Protein AF-0000000085010336 (afdb_homodimer)

Foldseek 3Di:
DPPDPPPVDDPPPPPPPPPVPPPPPFDWFQFPQGIEGEDWDDFPPFPATKTKFAFAAQFDLDFFLFATHGDHHDYDYHYRHDHDFAADAAQDPDQWWFHSCCCVPPVDPPGHHDSSFFGKMKIAADDDDDPLFAFEEEEEEADPLHDDFQPFDQNCCRRPLVYMYMGTHFRGDNQQFACGQAQLDPVDQLLRRRNRLSSVVSVLVSCLRGVVRRRHHQQLYEYEYAHVGLQSQQLQQLLCLPPPRDSHQEYEREWDHQQFADNVFADESPPNPLVVLLLVLLVPDDPDSPVSLSPDDRVVRRVSSSVSSHGHDHYCNCNSGHALSNVCLLVVRGNQHFYEYEAEQQALLRTTYQPDALVNLCVVGVDPPLHDPVLVVVLQVVQVPDPPQDDRSSSSRNCCRLRGTVLRRVVSLQSCVVVVRWYAYEYEQDALCQLPPPVCVSQHRYGCVLVVLLRQQRVQDPVDPSVVRDDPLSNLQSSQSSQLVSVCSRPVPVHSPFATVPPPPPPQRYWYAADDVPDGHRYTDGDRNCVSNVSSVSNVSSRVVCSVCSNPD/DPPDPPPPDDPPPPPPPPPVPPPPPFDWFQFPQGIEGEHWDDFPPFPGTKTKFAFAAQFALDFFLFATHGDHHDYDYHYRHDHDFAADADQDPDQWWFHSCCCVPPVDPPGHHDSSFFGKMKIAADDDDDPLFAFEEEEEEADPLHDDFQPFDQNCCRRPLVYMYMGTHFRGDNQQFACGQAQLDPVDQLLRRRNRLSSVVSVLVSCLRGVVRRRHHQQLYEYEYAHVGLQSQQLQQQLCLPPPRRSHQEYEREWDHQQFADNVFADESPPNPSVVLLLVLLVPDDPDSSVSLSPDDRVVRSVSSSVSSHGHDHYCNCNSHHALSNVCLLVVRGNQHFYEYEAEQQALLRTTYQPDALVNLCVVGVDPPLHDPVLVVVLQVVQVPDPPQDDRSSSSRNCCRLRGTVLRRVVSLQSCVVVVRWYAYEYEQDALCQLPPPVCVSQHRYGCVLVVLLRQQRVQDCVDPSVVRDDPLSNLQSSQSSQLVSVCSRPVPVHSPFATVPPPPPPQRYWYAADDVPDGHRGTDGDRNCVSSVSSVSNVSSRVVCSVCSNPD

InterPro domains:
  IPR002018 Carboxylesterase, type B [PF00135] (27-463)
  IPR019826 Carboxylesterase type B, active site [PS00122] (214-229)
  IPR029058 Alpha/Beta hydrolase fold [G3DSA:3.40.50.1820] (22-542)
  IPR029058 Alpha/Beta hydrolase fold [SSF53474] (26-513)
  IPR050654 Acetylcholinesterase-related enzymes [PTHR43918] (10-459)

Structure (mmCIF, N/CA/C/O backbone):
data_AF-0000000085010336-model_v1
#
loop_
_entity.id
_entity.type
_entity.pdbx_description
1 polymer 'Carboxylic ester hydrolase'
#
loop_
_atom_site.group_PDB
_atom_site.id
_atom_site.type_symbol
_atom_site.label_atom_id
_atom_site.label_alt_id
_atom_site.label_comp_id
_atom_site.label_asym_id
_atom_site.label_entity_id
_atom_site.label_seq_id
_atom_site.pdbx_PDB_ins_code
_atom_site.Cartn_x
_atom_site.Cartn_y
_atom_site.Cartn_z
_atom_site.occupancy
_atom_site.B_iso_or_equiv
_atom_site.auth_seq_id
_atom_site.auth_comp_id
_atom_site.auth_asym_id
_atom_site.auth_atom_id
_atom_site.pdbx_PDB_model_num
ATOM 1 N N . MET A 1 1 ? -5.906 -7.52 45.594 1 20.22 1 MET A N 1
ATOM 2 C CA . MET A 1 1 ? -4.895 -6.535 45.938 1 20.22 1 MET A CA 1
ATOM 3 C C . MET A 1 1 ? -4.223 -5.957 44.719 1 20.22 1 MET A C 1
ATOM 5 O O . MET A 1 1 ? -3.568 -6.68 43.969 1 20.22 1 MET A O 1
ATOM 9 N N . LYS A 1 2 ? -4.887 -4.996 44.156 1 24.41 2 LYS A N 1
ATOM 10 C CA . LYS A 1 2 ? -4.84 -4.281 42.875 1 24.41 2 LYS A CA 1
ATOM 11 C C . LYS A 1 2 ? -3.48 -3.621 42.656 1 24.41 2 LYS A C 1
ATOM 13 O O . LYS A 1 2 ? -3.057 -2.789 43.469 1 24.41 2 LYS A O 1
ATOM 18 N N . LEU A 1 3 ? -2.502 -4.551 42.188 1 27.52 3 LEU A N 1
ATOM 19 C CA . LEU A 1 3 ? -1.091 -4.188 42.125 1 27.52 3 LEU A CA 1
ATOM 20 C C . LEU A 1 3 ? -0.913 -2.785 41.562 1 27.52 3 LEU A C 1
ATOM 22 O O . LEU A 1 3 ? -1.55 -2.434 40.562 1 27.52 3 LEU A O 1
ATOM 26 N N . PRO A 1 4 ? -0.446 -1.832 42.344 1 26.64 4 PRO A N 1
ATOM 27 C CA . PRO A 1 4 ? -0.334 -0.398 42.062 1 26.64 4 PRO A CA 1
ATOM 28 C C . PRO A 1 4 ? 0.435 -0.103 40.781 1 26.64 4 PRO A C 1
ATOM 30 O O . PRO A 1 4 ? 1.382 -0.819 40.438 1 26.64 4 PRO A O 1
ATOM 33 N N . VAL A 1 5 ? -0.196 0.48 39.688 1 28.78 5 VAL A N 1
ATOM 34 C CA . VAL A 1 5 ? 0.083 0.801 38.281 1 28.78 5 VAL A CA 1
ATOM 35 C C . VAL A 1 5 ? 1.299 1.721 38.188 1 28.78 5 VAL A C 1
ATOM 37 O O . VAL A 1 5 ? 1.679 2.158 37.125 1 28.78 5 VAL A O 1
ATOM 40 N N . ALA A 1 6 ? 1.787 2.244 39.375 1 28.42 6 ALA A N 1
ATOM 41 C CA . ALA A 1 6 ? 2.713 3.371 39.281 1 28.42 6 ALA A CA 1
ATOM 42 C C . ALA A 1 6 ? 3.988 2.979 38.531 1 28.42 6 ALA A C 1
ATOM 44 O O . ALA A 1 6 ? 4.516 3.76 37.75 1 28.42 6 ALA A O 1
ATOM 45 N N . CYS A 1 7 ? 4.742 2.059 39.25 1 25.56 7 CYS A N 1
ATOM 46 C CA . CYS A 1 7 ? 6.188 2.025 39.062 1 25.56 7 CYS A CA 1
ATOM 47 C C . CYS A 1 7 ? 6.555 1.47 37.688 1 25.56 7 CYS A C 1
ATOM 49 O O . CYS A 1 7 ? 7.098 0.368 37.594 1 25.56 7 CYS A O 1
ATOM 51 N N . ILE A 1 8 ? 5.566 1.367 36.875 1 27.67 8 ILE A N 1
ATOM 52 C CA . ILE A 1 8 ? 6.105 0.732 35.688 1 27.67 8 ILE A CA 1
ATOM 53 C C . ILE A 1 8 ? 7.242 1.581 35.125 1 27.67 8 ILE A C 1
ATOM 55 O O . ILE A 1 8 ? 7 2.52 34.344 1 27.67 8 ILE A O 1
ATOM 59 N N . VAL A 1 9 ? 8.055 2.264 36.125 1 24.34 9 VAL A N 1
ATOM 60 C CA . VAL A 1 9 ? 9.188 3.107 35.781 1 24.34 9 VAL A CA 1
ATOM 61 C C . VAL A 1 9 ? 10.039 2.422 34.719 1 24.34 9 VAL A C 1
ATOM 63 O O . VAL A 1 9 ? 9.93 1.21 34.5 1 24.34 9 VAL A O 1
ATOM 66 N N . LEU A 1 10 ? 11.219 3.176 34.438 1 26.27 10 LEU A N 1
ATOM 67 C CA . LEU A 1 10 ? 12.289 3.35 33.469 1 26.27 10 LEU A CA 1
ATOM 68 C C . LEU A 1 10 ? 13.211 2.135 33.438 1 26.27 10 LEU A C 1
ATOM 70 O O . LEU A 1 10 ? 14.227 2.111 34.156 1 26.27 10 LEU A O 1
ATOM 74 N N . LEU A 1 11 ? 12.609 0.999 33.812 1 26.75 11 LEU A N 1
ATOM 75 C CA . LEU A 1 11 ? 13.75 0.094 33.75 1 26.75 11 LEU A CA 1
ATOM 76 C C . LEU A 1 11 ? 14.453 0.203 32.406 1 26.75 11 LEU A C 1
ATOM 78 O O . LEU A 1 11 ? 13.867 -0.118 31.359 1 26.75 11 LEU A O 1
ATOM 82 N N . GLN A 1 12 ? 15.406 1.126 32.375 1 26.78 12 GLN A N 1
ATOM 83 C CA . GLN A 1 12 ? 16.453 1.13 31.359 1 26.78 12 GLN A CA 1
ATOM 84 C C . GLN A 1 12 ? 17.062 -0.259 31.188 1 26.78 12 GLN A C 1
ATOM 86 O O . GLN A 1 12 ? 17.719 -0.771 32.094 1 26.78 12 GLN A O 1
ATOM 91 N N . ALA A 1 13 ? 16.359 -1.16 30.797 1 28.7 13 ALA A N 1
ATOM 92 C CA . ALA A 1 13 ? 17.172 -2.35 30.547 1 28.7 13 ALA A CA 1
ATOM 93 C C . ALA A 1 13 ? 18.453 -1.992 29.812 1 28.7 13 ALA A C 1
ATOM 95 O O . ALA A 1 13 ? 18.406 -1.436 28.703 1 28.7 13 ALA A O 1
ATOM 96 N N . ALA A 1 14 ? 19.453 -1.826 30.594 1 30.39 14 ALA A N 1
ATOM 97 C CA . ALA A 1 14 ? 20.812 -1.881 30.047 1 30.39 14 ALA A CA 1
ATOM 98 C C . ALA A 1 14 ? 21.016 -3.131 29.203 1 30.39 14 ALA A C 1
ATOM 100 O O . ALA A 1 14 ? 21.297 -4.211 29.719 1 30.39 14 ALA A O 1
ATOM 101 N N . THR A 1 15 ? 20.062 -3.461 28.391 1 29.5 15 THR A N 1
ATOM 102 C CA . THR A 1 15 ? 20.531 -4.555 27.547 1 29.5 15 THR A CA 1
ATOM 103 C C . THR A 1 15 ? 21.922 -4.258 27 1 29.5 15 THR A C 1
ATOM 105 O O . THR A 1 15 ? 22.172 -3.166 26.484 1 29.5 15 THR A O 1
ATOM 108 N N . SER A 1 16 ? 22.812 -4.855 27.703 1 29.28 16 SER A N 1
ATOM 109 C CA . SER A 1 16 ? 24.125 -4.98 27.094 1 29.28 16 SER A CA 1
ATOM 110 C C . SER A 1 16 ? 24.031 -5.48 25.656 1 29.28 16 SER A C 1
ATOM 112 O O . SER A 1 16 ? 23.844 -6.676 25.422 1 29.28 16 SER A O 1
ATOM 114 N N . GLY A 1 17 ? 23.219 -4.84 24.906 1 30.16 17 GLY A N 1
ATOM 115 C CA . GLY A 1 17 ? 23.375 -5.227 23.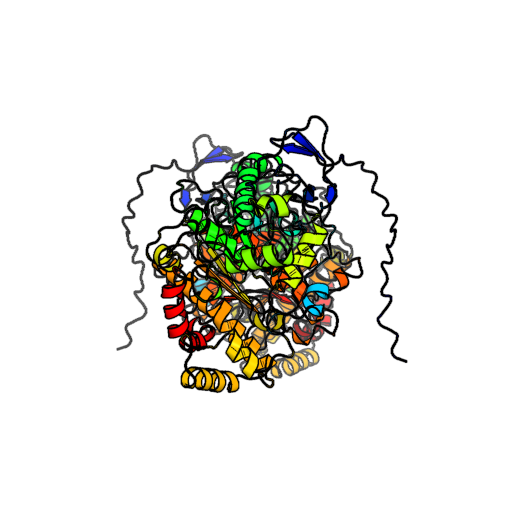516 1 30.16 17 GLY A CA 1
ATOM 116 C C . GLY A 1 17 ? 24.828 -5.426 23.109 1 30.16 17 GLY A C 1
ATOM 117 O O . GLY A 1 17 ? 25.672 -4.559 23.359 1 30.16 17 GLY A O 1
ATOM 118 N N . ALA A 1 18 ? 25.25 -6.648 23.125 1 30.8 18 ALA A N 1
ATOM 119 C CA . ALA A 1 18 ? 26.484 -6.816 22.375 1 30.8 18 ALA A CA 1
ATOM 120 C C . ALA A 1 18 ? 26.516 -5.922 21.141 1 30.8 18 ALA A C 1
ATOM 122 O O . ALA A 1 18 ? 25.609 -5.957 20.328 1 30.8 18 ALA A O 1
ATOM 123 N N . ILE A 1 19 ? 27.062 -4.773 21.312 1 33.56 19 ILE A N 1
ATOM 124 C CA . ILE A 1 19 ? 27.375 -3.977 20.125 1 33.56 19 ILE A CA 1
ATOM 125 C C . ILE A 1 19 ? 27.891 -4.887 19.016 1 33.56 19 ILE A C 1
ATOM 127 O O . ILE A 1 19 ? 28.938 -5.523 19.156 1 33.56 19 ILE A O 1
ATOM 131 N N . PRO A 1 20 ? 26.984 -5.625 18.359 1 35.03 20 PRO A N 1
ATOM 132 C CA . PRO A 1 20 ? 27.812 -6.285 17.359 1 35.03 20 PRO A CA 1
ATOM 133 C C . PRO A 1 20 ? 28.953 -5.398 16.859 1 35.03 20 PRO A C 1
ATOM 135 O O . PRO A 1 20 ? 28.766 -4.188 16.688 1 35.03 20 PRO A O 1
ATOM 138 N N . ALA A 1 21 ? 30.203 -5.816 17.125 1 35.25 21 ALA A N 1
ATOM 139 C CA . ALA A 1 21 ? 31.531 -5.266 16.875 1 35.25 21 ALA A CA 1
ATOM 140 C C . ALA A 1 21 ? 31.672 -4.77 15.445 1 35.25 21 ALA A C 1
ATOM 142 O O . ALA A 1 21 ? 32.781 -4.453 14.984 1 35.25 21 ALA A O 1
ATOM 143 N N . SER A 1 22 ? 30.766 -5.305 14.477 1 36.81 22 SER A N 1
ATOM 144 C CA . SER A 1 22 ? 31.312 -4.613 13.32 1 36.81 22 SER A CA 1
ATOM 145 C C . SER A 1 22 ? 31.281 -3.102 13.5 1 36.81 22 SER A C 1
ATOM 147 O O . SER A 1 22 ? 30.219 -2.535 13.797 1 36.81 22 SER A O 1
ATOM 149 N N . HIS A 1 23 ? 32.156 -2.475 14.148 1 42.81 23 HIS A N 1
ATOM 150 C CA . HIS A 1 23 ? 32.531 -1.07 14.273 1 42.81 23 HIS A CA 1
ATOM 151 C C . HIS A 1 23 ? 31.953 -0.249 13.117 1 42.81 23 HIS A C 1
ATOM 153 O O . HIS A 1 23 ? 32.656 0.082 12.18 1 42.81 23 HIS A O 1
ATOM 159 N N . ASP A 1 24 ? 30.812 -0.554 12.586 1 54.28 24 ASP A N 1
ATOM 160 C CA . ASP A 1 24 ? 30.375 0.224 11.43 1 54.28 24 ASP A CA 1
ATOM 161 C C . ASP A 1 24 ? 30.422 1.721 11.727 1 54.28 24 ASP A C 1
ATOM 163 O O . ASP A 1 24 ? 29.969 2.164 12.781 1 54.28 24 ASP A O 1
ATOM 167 N N . ALA A 1 25 ? 31.422 2.508 11.188 1 76.62 25 ALA A N 1
ATOM 168 C CA . ALA A 1 25 ? 31.719 3.938 11.211 1 76.62 25 ALA A CA 1
ATOM 169 C C . ALA A 1 25 ? 30.438 4.762 11.219 1 76.62 25 ALA A C 1
ATOM 171 O O . ALA A 1 25 ? 29.453 4.402 10.562 1 76.62 25 ALA A O 1
ATOM 172 N N . ALA A 1 26 ? 30.297 5.598 12.312 1 91.62 26 ALA A N 1
ATOM 173 C CA . ALA A 1 26 ? 29.219 6.57 12.367 1 91.62 26 ALA A CA 1
ATOM 174 C C . ALA A 1 26 ? 28.953 7.184 10.992 1 91.62 26 ALA A C 1
ATOM 176 O O . ALA A 1 26 ? 29.891 7.562 10.289 1 91.62 26 ALA A O 1
ATOM 177 N N . PRO A 1 27 ? 27.688 7.062 10.625 1 96.62 27 PRO A N 1
ATOM 178 C CA . PRO A 1 27 ? 27.406 7.727 9.344 1 96.62 27 PRO A CA 1
ATOM 179 C C . PRO A 1 27 ? 27.781 9.211 9.367 1 96.62 27 PRO A C 1
ATOM 181 O O . PRO A 1 27 ? 27.641 9.875 10.398 1 96.62 27 PRO A O 1
ATOM 184 N N . THR A 1 28 ? 28.203 9.727 8.258 1 97.31 28 THR A N 1
ATOM 185 C CA . THR A 1 28 ? 28.578 11.133 8.125 1 97.31 28 THR A CA 1
ATOM 186 C C . THR A 1 28 ? 27.859 11.766 6.926 1 97.31 28 THR A C 1
ATOM 188 O O . THR A 1 28 ? 27.406 11.055 6.027 1 97.31 28 THR A O 1
ATOM 191 N N . ALA A 1 29 ? 27.641 13.008 6.941 1 97.94 29 ALA A N 1
ATOM 192 C CA . ALA A 1 29 ? 27.125 13.812 5.84 1 97.94 29 ALA A CA 1
ATOM 193 C C . ALA A 1 29 ? 27.812 15.18 5.797 1 97.94 29 ALA A C 1
ATOM 195 O O . ALA A 1 29 ? 28.031 15.805 6.836 1 97.94 29 ALA A O 1
ATOM 196 N N . THR A 1 30 ? 28.203 15.625 4.613 1 98.12 30 THR A N 1
ATOM 197 C CA . THR A 1 30 ? 28.75 16.953 4.426 1 98.12 30 THR A CA 1
ATOM 198 C C . THR A 1 30 ? 27.688 17.922 3.916 1 98.12 30 THR A C 1
ATOM 200 O O . THR A 1 30 ? 27.266 17.828 2.758 1 98.12 30 THR A O 1
ATOM 203 N N . ILE A 1 31 ? 27.281 18.797 4.781 1 98.44 31 ILE A N 1
ATOM 204 C CA . ILE A 1 31 ? 26.266 19.781 4.398 1 98.44 31 ILE A CA 1
ATOM 205 C C . ILE A 1 31 ? 26.922 21.141 4.168 1 98.44 31 ILE A C 1
ATOM 207 O O . ILE A 1 31 ? 28.141 21.266 4.262 1 98.44 31 ILE A O 1
ATOM 211 N N . ASP A 1 32 ? 26.094 22.125 3.787 1 97.62 32 ASP A N 1
ATOM 212 C CA . ASP A 1 32 ? 26.578 23.453 3.414 1 97.62 32 ASP A CA 1
ATOM 213 C C . ASP A 1 32 ? 27.406 24.078 4.539 1 97.62 32 ASP A C 1
ATOM 215 O O . ASP A 1 32 ? 28.406 24.766 4.285 1 97.62 32 ASP A O 1
ATOM 219 N N . SER A 1 33 ? 27 23.766 5.816 1 98.12 33 SER A N 1
ATOM 220 C CA . SER A 1 33 ? 27.609 24.438 6.965 1 98.12 33 SER A CA 1
ATOM 221 C C . SER A 1 33 ? 28.781 23.625 7.516 1 98.12 33 SER A C 1
ATOM 223 O O . SER A 1 33 ? 29.547 24.109 8.352 1 98.12 33 SER A O 1
ATOM 225 N N . GLY A 1 34 ? 28.938 22.391 7.121 1 98.19 34 GLY A N 1
ATOM 226 C CA . GLY A 1 34 ? 30.047 21.578 7.617 1 98.19 34 GLY A CA 1
ATOM 227 C C . GLY A 1 34 ? 29.719 20.109 7.711 1 98.19 34 GLY A C 1
ATOM 228 O O . GLY A 1 34 ? 28.641 19.672 7.27 1 98.19 34 GLY A O 1
ATOM 229 N N . LEU A 1 35 ? 30.688 19.391 8.266 1 98.19 35 LEU A N 1
ATOM 230 C CA . LEU A 1 35 ? 30.562 17.938 8.43 1 98.19 35 LEU A CA 1
ATOM 231 C C . LEU A 1 35 ? 29.781 17.609 9.695 1 98.19 35 LEU A C 1
ATOM 233 O O . LEU A 1 35 ? 29.969 18.25 10.727 1 98.19 35 LEU A O 1
ATOM 237 N N . ILE A 1 36 ? 28.844 16.594 9.555 1 98.69 36 ILE A N 1
ATOM 238 C CA . ILE A 1 36 ? 28.125 16.094 10.719 1 98.69 36 ILE A CA 1
ATOM 239 C C . ILE A 1 36 ? 28.234 14.578 10.789 1 98.69 36 ILE A C 1
ATOM 241 O O . ILE A 1 36 ? 28.5 13.922 9.781 1 98.69 36 ILE A O 1
ATOM 245 N N . PHE A 1 37 ? 28.156 13.977 11.961 1 98.12 37 PHE A N 1
ATOM 246 C CA . PHE A 1 37 ? 28.062 12.523 12.117 1 98.12 37 PHE A CA 1
ATOM 247 C C . PHE A 1 37 ? 26.844 12.148 12.945 1 98.12 37 PHE A C 1
ATOM 249 O O . PHE A 1 37 ? 26.469 12.867 13.883 1 98.12 37 PHE A O 1
ATOM 256 N N . GLY A 1 38 ? 26.156 11.148 12.492 1 97.94 38 GLY A N 1
ATOM 257 C CA . GLY A 1 38 ? 24.938 10.703 13.117 1 97.94 38 GLY A CA 1
ATOM 258 C C . GLY A 1 38 ? 25.016 9.281 13.656 1 97.94 38 GLY A C 1
ATOM 259 O O . GLY A 1 38 ? 26.062 8.859 14.141 1 97.94 38 GLY A O 1
ATOM 260 N N . VAL A 1 39 ? 23.875 8.617 13.75 1 96.75 39 VAL A N 1
ATOM 261 C CA . VAL A 1 39 ? 23.766 7.25 14.266 1 96.75 39 VAL A CA 1
ATOM 262 C C . VAL A 1 39 ? 22.938 6.402 13.312 1 96.75 39 VAL A C 1
ATOM 264 O O . VAL A 1 39 ? 21.938 6.879 12.758 1 96.75 39 VAL A O 1
ATOM 267 N N . ALA A 1 40 ? 23.359 5.18 13.164 1 95.25 40 ALA A N 1
ATOM 268 C CA . ALA A 1 40 ? 22.625 4.238 12.336 1 95.25 40 ALA A CA 1
ATOM 269 C C . ALA A 1 40 ? 21.734 3.344 13.188 1 95.25 40 ALA A C 1
ATOM 271 O O . ALA A 1 40 ? 22.125 2.906 14.273 1 95.25 40 ALA A O 1
ATOM 272 N N . THR A 1 41 ? 20.5 3.146 12.719 1 92 41 THR A N 1
ATOM 273 C CA . THR A 1 41 ? 19.562 2.26 13.398 1 92 41 THR A CA 1
ATOM 274 C C . THR A 1 41 ? 18.969 1.246 12.43 1 92 41 THR A C 1
ATOM 276 O O . THR A 1 41 ? 18.641 1.587 11.289 1 92 41 THR A O 1
ATOM 279 N N . GLN A 1 42 ? 18.891 -0.007 12.891 1 91.06 42 GLN A N 1
ATOM 280 C CA . GLN A 1 42 ? 18.266 -1.048 12.078 1 91.06 42 GLN A CA 1
ATOM 281 C C . GLN A 1 42 ? 16.812 -1.273 12.484 1 91.06 42 GLN A C 1
ATOM 283 O O . GLN A 1 42 ? 16.531 -1.529 13.656 1 91.06 42 GLN A O 1
ATOM 288 N N . LEU A 1 43 ? 15.938 -1.122 11.539 1 89.19 43 LEU A N 1
ATOM 289 C CA . LEU A 1 43 ? 14.531 -1.415 11.773 1 89.19 43 LEU A CA 1
ATOM 290 C C . LEU A 1 43 ? 14.188 -2.842 11.359 1 89.19 43 LEU A C 1
ATOM 292 O O . LEU A 1 43 ? 14.734 -3.348 10.375 1 89.19 43 LEU A O 1
ATOM 296 N N . PRO A 1 44 ? 13.258 -3.479 12.047 1 85.62 44 PRO A N 1
ATOM 297 C CA . PRO A 1 44 ? 12.883 -4.844 11.68 1 85.62 44 PRO A CA 1
ATOM 298 C C . PRO A 1 44 ? 12.352 -4.945 10.25 1 85.62 44 PRO A C 1
ATOM 300 O O . PRO A 1 44 ? 11.43 -4.219 9.875 1 85.62 44 PRO A O 1
ATOM 303 N N . GLY A 1 45 ? 13.023 -5.828 9.492 1 88.81 45 GLY A N 1
ATOM 304 C CA . GLY A 1 45 ? 12.539 -6.121 8.156 1 88.81 45 GLY A CA 1
ATOM 305 C C . GLY A 1 45 ? 12.969 -5.086 7.129 1 88.81 45 GLY A C 1
ATOM 306 O O . GLY A 1 45 ? 12.672 -5.223 5.941 1 88.81 45 GLY A O 1
ATOM 307 N N . ALA A 1 46 ? 13.562 -4.035 7.578 1 91.94 46 ALA A N 1
ATOM 308 C CA . ALA A 1 46 ? 14.039 -3.041 6.621 1 91.94 46 ALA A CA 1
ATOM 309 C C . ALA A 1 46 ? 15.227 -3.57 5.82 1 91.94 46 ALA A C 1
ATOM 311 O O . ALA A 1 46 ? 16.016 -4.371 6.328 1 91.94 46 ALA A O 1
ATOM 312 N N . PRO A 1 47 ? 15.414 -3.121 4.566 1 90.44 47 PRO A N 1
ATOM 313 C CA . PRO A 1 47 ? 16.5 -3.635 3.729 1 90.44 47 PRO A CA 1
ATOM 314 C C . PRO A 1 47 ? 17.875 -3.197 4.215 1 90.44 47 PRO A C 1
ATOM 316 O O . PRO A 1 47 ? 18.891 -3.791 3.828 1 90.44 47 PRO A O 1
ATOM 319 N N . GLY A 1 48 ? 17.969 -2.148 4.992 1 91.19 48 GLY A N 1
ATOM 320 C CA . GLY A 1 48 ? 19.188 -1.627 5.562 1 91.19 48 GLY A CA 1
ATOM 321 C C . GLY A 1 48 ? 18.953 -0.674 6.719 1 91.19 48 GLY A C 1
ATOM 322 O O . GLY A 1 48 ? 17.812 -0.334 7.027 1 91.19 48 GLY A O 1
ATOM 323 N N . PRO A 1 49 ? 20.047 -0.309 7.32 1 94.5 49 PRO A N 1
ATOM 324 C CA . PRO A 1 49 ? 19.891 0.645 8.422 1 94.5 49 PRO A CA 1
ATOM 325 C C . PRO A 1 49 ? 19.422 2.02 7.957 1 94.5 49 PRO A C 1
ATOM 327 O O . PRO A 1 49 ? 19.5 2.334 6.77 1 94.5 49 PRO A O 1
ATOM 330 N N . VAL A 1 50 ? 18.875 2.758 8.891 1 96 50 VAL A N 1
ATOM 331 C CA . VAL A 1 50 ? 18.531 4.16 8.695 1 96 50 VAL A CA 1
ATOM 332 C C . VAL A 1 50 ? 19.578 5.047 9.359 1 96 50 VAL A C 1
ATOM 334 O O . VAL A 1 50 ? 19.906 4.859 10.531 1 96 50 VAL A O 1
ATOM 337 N N . ASN A 1 51 ? 20.172 5.941 8.578 1 97.75 51 ASN A N 1
ATOM 338 C CA . ASN A 1 51 ? 21.047 6.953 9.148 1 97.75 51 ASN A CA 1
ATOM 339 C C . ASN A 1 51 ? 20.266 8.125 9.719 1 97.75 51 ASN A C 1
ATOM 341 O O . ASN A 1 51 ? 19.547 8.812 8.992 1 97.75 51 ASN A O 1
ATOM 345 N N . LYS A 1 52 ? 20.469 8.336 10.969 1 97.56 52 LYS A N 1
ATOM 346 C CA . LYS A 1 52 ? 19.797 9.445 11.648 1 97.56 52 LYS A CA 1
ATOM 347 C C . LYS A 1 52 ? 20.797 10.57 11.961 1 97.56 52 LYS A C 1
ATOM 349 O O . LYS A 1 52 ? 21.859 10.32 12.508 1 97.56 52 LYS A O 1
ATOM 354 N N . PHE A 1 53 ? 20.5 11.703 11.555 1 98.56 53 PHE A N 1
ATOM 355 C CA . PHE A 1 53 ? 21.188 12.93 11.938 1 98.56 53 PHE A CA 1
ATOM 356 C C . PHE A 1 53 ? 20.234 13.867 12.672 1 98.56 53 PHE A C 1
ATOM 358 O O . PHE A 1 53 ? 19.297 14.398 12.078 1 98.56 53 PHE A O 1
ATOM 365 N N . LEU A 1 54 ? 20.484 14.078 13.961 1 98.06 54 LEU A N 1
ATOM 366 C CA . LEU A 1 54 ? 19.531 14.734 14.844 1 98.06 54 LEU A CA 1
ATOM 367 C C . LEU A 1 54 ? 20.109 16.047 15.391 1 98.06 54 LEU A C 1
ATOM 369 O O . LEU A 1 54 ? 21.312 16.141 15.648 1 98.06 54 LEU A O 1
ATOM 373 N N . GLY A 1 55 ? 19.219 17.062 15.516 1 97.94 55 GLY A N 1
ATOM 374 C CA . GLY A 1 55 ? 19.609 18.312 16.141 1 97.94 55 GLY A CA 1
ATOM 375 C C . GLY A 1 55 ? 20.562 19.125 15.281 1 97.94 55 GLY A C 1
ATOM 376 O O . GLY A 1 55 ? 21.484 19.75 15.797 1 97.94 55 GLY A O 1
ATOM 377 N N . ILE A 1 56 ? 20.406 19.094 14.008 1 98.75 56 ILE A N 1
ATOM 378 C CA . ILE A 1 56 ? 21.234 19.875 13.102 1 98.75 56 ILE A CA 1
ATOM 379 C C . ILE A 1 56 ? 20.797 21.328 13.109 1 98.75 56 ILE A C 1
ATOM 381 O O . ILE A 1 56 ? 19.625 21.641 12.82 1 98.75 56 ILE A O 1
ATOM 385 N N . PRO A 1 57 ? 21.672 22.266 13.414 1 98.38 57 PRO A N 1
ATOM 386 C CA . PRO A 1 57 ? 21.234 23.672 13.297 1 98.38 57 PRO A CA 1
ATOM 387 C C . PRO A 1 57 ? 20.953 24.078 11.852 1 98.38 57 PRO A C 1
ATOM 389 O O . PRO A 1 57 ? 21.844 24.016 11.008 1 98.38 57 PRO A O 1
ATOM 392 N N . TYR A 1 58 ? 19.766 24.469 11.586 1 98.5 58 TYR A N 1
ATOM 393 C CA . TYR A 1 58 ? 19.484 25 10.258 1 98.5 58 TYR A CA 1
ATOM 394 C C . TYR A 1 58 ? 19.484 26.531 10.266 1 98.5 58 TYR A C 1
ATOM 396 O O . TYR A 1 58 ? 19.328 27.172 9.219 1 98.5 58 TYR A O 1
ATOM 404 N N . ALA A 1 59 ? 19.656 27.109 11.422 1 98.12 59 ALA A N 1
ATOM 405 C CA . ALA A 1 59 ? 19.766 28.562 11.625 1 98.12 59 ALA A CA 1
ATOM 406 C C . ALA A 1 59 ? 20.75 28.875 12.742 1 98.12 59 ALA A C 1
ATOM 408 O O . ALA A 1 59 ? 21.078 28.016 13.555 1 98.12 59 ALA A O 1
ATOM 409 N N . GLU A 1 60 ? 21.172 30.156 12.727 1 96.69 60 GLU A N 1
ATOM 410 C CA . GLU A 1 60 ? 21.859 30.672 13.898 1 96.69 60 GLU A CA 1
ATOM 411 C C . GLU A 1 60 ? 20.922 30.797 15.086 1 96.69 60 GLU A C 1
ATOM 413 O O . GLU A 1 60 ? 19.703 30.797 14.922 1 96.69 60 GLU A O 1
ATOM 418 N N . LYS A 1 61 ? 21.578 30.781 16.297 1 93.94 61 LYS A N 1
ATOM 419 C CA . LYS A 1 61 ? 20.734 31.078 17.438 1 93.94 61 LYS A CA 1
ATOM 420 C C . LYS A 1 61 ? 19.891 32.312 17.203 1 93.94 61 LYS A C 1
ATOM 422 O O . LYS A 1 61 ? 20.422 33.406 16.906 1 93.94 61 LYS A O 1
ATOM 427 N N . PRO A 1 62 ? 18.625 32.125 17.328 1 89.81 62 PRO A N 1
ATOM 428 C CA . PRO A 1 62 ? 17.781 33.281 16.984 1 89.81 62 PRO A CA 1
ATOM 429 C C . PRO A 1 62 ? 17.844 34.375 18.031 1 89.81 62 PRO A C 1
ATOM 431 O O . PRO A 1 62 ? 17.922 34.094 19.234 1 89.81 62 PRO A O 1
ATOM 434 N N . GLU A 1 63 ? 17.812 35.594 17.469 1 88 63 GLU A N 1
ATOM 435 C CA . GLU A 1 63 ? 17.578 36.75 18.328 1 88 63 GLU A CA 1
ATOM 436 C C . GLU A 1 63 ? 16.078 37.062 18.453 1 88 63 GLU A C 1
ATOM 438 O O . GLU A 1 63 ? 15.344 37 17.469 1 88 63 GLU A O 1
ATOM 443 N N . ARG A 1 64 ? 15.672 37.406 19.641 1 86.38 64 ARG A N 1
ATOM 444 C CA . ARG A 1 64 ? 14.25 37.625 19.875 1 86.38 64 ARG A CA 1
ATOM 445 C C . ARG A 1 64 ? 13.719 38.719 18.953 1 86.38 64 ARG A C 1
ATOM 447 O O . ARG A 1 64 ? 14.383 39.75 18.75 1 86.38 64 ARG A O 1
ATOM 454 N N . PHE A 1 65 ? 12.586 38.375 18.312 1 87.5 65 PHE A N 1
ATOM 455 C CA . PHE A 1 65 ? 11.773 39.312 17.531 1 87.5 65 PHE A CA 1
ATOM 456 C C . PHE A 1 65 ? 12.5 39.719 16.25 1 87.5 65 PHE A C 1
ATOM 458 O O . PHE A 1 65 ? 12.289 40.812 15.742 1 87.5 65 PHE A O 1
ATOM 465 N N . THR A 1 66 ? 13.422 38.906 15.867 1 88.62 66 THR A N 1
ATOM 466 C CA . THR A 1 66 ? 14.102 39.125 14.594 1 88.62 66 THR A CA 1
ATOM 467 C C . THR A 1 66 ? 14 37.906 13.695 1 88.62 66 THR A C 1
ATOM 469 O O . THR A 1 66 ? 13.773 36.781 14.18 1 88.62 66 THR A O 1
ATOM 472 N N . LEU A 1 67 ? 14.141 38.188 12.453 1 92.06 67 LEU A N 1
ATOM 473 C CA . LEU A 1 67 ? 14.18 37.062 11.492 1 92.06 67 LEU A CA 1
ATOM 474 C C . LEU A 1 67 ? 15.383 36.188 11.75 1 92.06 67 LEU A C 1
ATOM 476 O O . LEU A 1 67 ? 16.453 36.656 12.109 1 92.06 67 LEU A O 1
ATOM 480 N N . SER A 1 68 ? 15.164 34.906 11.609 1 94 68 SER A N 1
ATOM 481 C CA . SER A 1 68 ? 16.266 33.969 11.734 1 94 68 SER A CA 1
ATOM 482 C C . SER A 1 68 ? 17.219 34.094 10.539 1 94 68 SER A C 1
ATOM 484 O O . SER A 1 68 ? 16.828 34.531 9.461 1 94 68 SER A O 1
ATOM 486 N N . LYS A 1 69 ? 18.469 33.656 10.766 1 96.38 69 LYS A N 1
ATOM 487 C CA . LYS A 1 69 ? 19.531 33.688 9.758 1 96.38 69 LYS A CA 1
ATOM 488 C C . LYS A 1 69 ? 20.125 32.281 9.57 1 96.38 69 LYS A C 1
ATOM 490 O O . LYS A 1 69 ? 20.141 31.484 10.5 1 96.38 69 LYS A O 1
ATOM 495 N N . PRO A 1 70 ? 20.625 32.031 8.344 1 97.31 70 PRO A N 1
ATOM 496 C CA . PRO A 1 70 ? 21.281 30.734 8.141 1 97.31 70 PRO A CA 1
ATOM 497 C C . PRO A 1 70 ? 22.438 30.5 9.125 1 97.31 70 PRO A C 1
ATOM 499 O O . PRO A 1 70 ? 23.016 31.453 9.641 1 97.31 70 PRO A O 1
ATOM 502 N N . PRO A 1 71 ? 22.703 29.281 9.305 1 97.5 71 PRO A N 1
ATOM 503 C CA . PRO A 1 71 ? 23.766 28.984 10.258 1 97.5 71 PRO A CA 1
ATOM 504 C C . PRO A 1 71 ? 25.156 29.375 9.75 1 97.5 71 PRO A C 1
ATOM 506 O O . PRO A 1 71 ? 25.391 29.375 8.539 1 97.5 71 PRO A O 1
ATOM 509 N N . LYS A 1 72 ? 26.047 29.594 10.703 1 95.75 72 LYS A N 1
ATOM 510 C CA . LYS A 1 72 ? 27.453 29.797 10.367 1 95.75 72 LYS A CA 1
ATOM 511 C C . LYS A 1 72 ? 28.141 28.469 10.078 1 95.75 72 LYS A C 1
ATOM 513 O O . LYS A 1 72 ? 27.734 27.422 10.602 1 95.75 72 LYS A O 1
ATOM 518 N N . ARG A 1 73 ? 29.125 28.562 9.273 1 97.44 73 ARG A N 1
ATOM 519 C CA . ARG A 1 73 ? 29.906 27.359 8.969 1 97.44 73 ARG A CA 1
ATOM 520 C C . ARG A 1 73 ? 30.703 26.906 10.18 1 97.44 73 ARG A C 1
ATOM 522 O O . ARG A 1 73 ? 31.078 27.734 11.023 1 97.44 73 ARG A O 1
ATOM 529 N N . TRP A 1 74 ? 30.891 25.641 10.289 1 97.25 74 TRP A N 1
ATOM 530 C CA . TRP A 1 74 ? 31.766 25.109 11.336 1 97.25 74 TRP A CA 1
ATOM 531 C C . TRP A 1 74 ? 32.875 24.266 10.734 1 97.25 74 TRP A C 1
ATOM 533 O O . TRP A 1 74 ? 32.719 23.688 9.664 1 97.25 74 TRP A O 1
ATOM 543 N N . SER A 1 75 ? 34.031 24.109 11.422 1 95.19 75 SER A N 1
ATOM 544 C CA . SER A 1 75 ? 35.219 23.453 10.883 1 95.19 75 SER A CA 1
ATOM 545 C C . SER A 1 75 ? 35.375 22.031 11.414 1 95.19 75 SER A C 1
ATOM 547 O O . SER A 1 75 ? 35.938 21.172 10.75 1 95.19 75 SER A O 1
ATOM 549 N N . SER A 1 76 ? 34.875 21.828 12.609 1 96.62 76 SER A N 1
ATOM 550 C CA . SER A 1 76 ? 34.938 20.484 13.188 1 96.62 76 SER A CA 1
ATOM 551 C C . SER A 1 76 ? 33.594 19.766 13.039 1 96.62 76 SER A C 1
ATOM 553 O O . SER A 1 76 ? 32.531 20.391 13.102 1 96.62 76 SER A O 1
ATOM 555 N N . PRO A 1 77 ? 33.719 18.438 12.828 1 97.31 77 PRO A N 1
ATOM 556 C CA . PRO A 1 77 ? 32.469 17.703 12.688 1 97.31 77 PRO A CA 1
ATOM 557 C C . PRO A 1 77 ? 31.531 17.891 13.867 1 97.31 77 PRO A C 1
ATOM 559 O O . PRO A 1 77 ? 31.969 17.828 15.023 1 97.31 77 PRO A O 1
ATOM 562 N N . LYS A 1 78 ? 30.281 18.172 13.578 1 98.06 78 LYS A N 1
ATOM 563 C CA . LYS A 1 78 ? 29.266 18.391 14.602 1 98.06 78 LYS A CA 1
ATOM 564 C C . LYS A 1 78 ? 28.578 17.078 14.992 1 98.06 78 LYS A C 1
ATOM 566 O O . LYS A 1 78 ? 28.25 16.266 14.125 1 98.06 78 LYS A O 1
ATOM 571 N N . ASN A 1 79 ? 28.422 16.812 16.281 1 97.94 79 ASN A N 1
ATOM 572 C CA . ASN A 1 79 ? 27.703 15.656 16.812 1 97.94 79 ASN A CA 1
ATOM 573 C C . ASN A 1 79 ? 26.203 15.805 16.656 1 97.94 79 ASN A C 1
ATOM 575 O O . ASN A 1 79 ? 25.594 16.688 17.266 1 97.94 79 ASN A O 1
ATOM 579 N N . THR A 1 80 ? 25.609 14.969 15.852 1 98.44 80 THR A N 1
ATOM 580 C CA . THR A 1 80 ? 24.172 14.977 15.617 1 98.44 80 THR A CA 1
ATOM 581 C C . THR A 1 80 ? 23.562 13.609 15.922 1 98.44 80 THR A C 1
ATOM 583 O O . THR A 1 80 ? 22.75 13.094 15.148 1 98.44 80 THR A O 1
ATOM 586 N N . THR A 1 81 ? 23.859 12.992 17.047 1 97.44 81 THR A N 1
ATOM 587 C CA . THR A 1 81 ? 23.453 11.633 17.406 1 97.44 81 THR A CA 1
ATOM 588 C C . THR A 1 81 ? 22.203 11.656 18.297 1 97.44 81 THR A C 1
ATOM 590 O O . THR A 1 81 ? 21.625 10.609 18.594 1 97.44 81 THR A O 1
ATOM 593 N N . ALA A 1 82 ? 21.859 12.859 18.75 1 96.12 82 ALA A N 1
ATOM 594 C CA . ALA A 1 82 ? 20.688 12.977 19.625 1 96.12 82 ALA A CA 1
ATOM 595 C C . ALA A 1 82 ? 19.844 14.203 19.266 1 96.12 82 ALA A C 1
ATOM 597 O O . ALA A 1 82 ? 20.375 15.188 18.734 1 96.12 82 ALA A O 1
ATOM 598 N N . PHE A 1 83 ? 18.578 14.094 19.609 1 95.75 83 PHE A N 1
ATOM 599 C CA . PHE A 1 83 ? 17.688 15.234 19.406 1 95.75 83 PHE A CA 1
ATOM 600 C C . PHE A 1 83 ? 18.156 16.438 20.219 1 95.75 83 PHE A C 1
ATOM 602 O O . PHE A 1 83 ? 18.656 16.281 21.328 1 95.75 83 PHE A O 1
ATOM 609 N N . GLY A 1 84 ? 17.984 17.656 19.609 1 95.69 84 GLY A N 1
ATOM 610 C CA . GLY A 1 84 ? 18.234 18.891 20.328 1 95.69 84 GLY A CA 1
ATOM 611 C C . GLY A 1 84 ? 17.016 19.422 21.062 1 95.69 84 GLY A C 1
ATOM 612 O O . GLY A 1 84 ? 15.961 18.797 21.031 1 95.69 84 GLY A O 1
ATOM 613 N N . PRO A 1 85 ? 17.219 20.531 21.734 1 94.69 85 PRO A N 1
ATOM 614 C CA . PRO A 1 85 ? 16.109 21.094 22.5 1 94.69 85 PRO A CA 1
ATOM 615 C C . PRO A 1 85 ? 14.977 21.625 21.609 1 94.69 85 PRO A C 1
ATOM 617 O O . PRO A 1 85 ? 15.219 21.984 20.453 1 94.69 85 PRO A O 1
ATOM 620 N N . SER A 1 86 ? 13.812 21.594 22.219 1 92.56 86 SER A N 1
ATOM 621 C CA . SER A 1 86 ? 12.695 22.281 21.578 1 92.56 86 SER A CA 1
ATOM 622 C C . SER A 1 86 ? 12.742 23.781 21.844 1 92.56 86 SER A C 1
ATOM 624 O O . SER A 1 86 ? 13.469 24.234 22.734 1 92.56 86 SER A O 1
ATOM 626 N N . CYS A 1 87 ? 11.984 24.5 20.984 1 91.31 87 CYS A N 1
ATOM 627 C CA . CYS A 1 87 ? 11.727 25.891 21.359 1 91.31 87 CYS A CA 1
ATOM 628 C C . CYS A 1 87 ? 10.828 25.969 22.578 1 91.31 87 CYS A C 1
ATOM 630 O O . CYS A 1 87 ? 10.188 24.969 22.953 1 91.31 87 CYS A O 1
ATOM 632 N N . TYR A 1 88 ? 10.867 27.047 23.219 1 86.75 88 TYR A N 1
ATOM 633 C CA . TYR A 1 88 ? 10 27.219 24.375 1 86.75 88 TYR A CA 1
ATOM 634 C C . TYR A 1 88 ? 8.531 27.062 23.984 1 86.75 88 TYR A C 1
ATOM 636 O O . TYR A 1 88 ? 8.109 27.562 22.938 1 86.75 88 TYR A O 1
ATOM 644 N N . GLN A 1 89 ? 7.883 26.25 24.859 1 82.81 89 GLN A N 1
ATOM 645 C CA . GLN A 1 89 ? 6.488 25.922 24.578 1 82.81 89 GLN A CA 1
ATOM 646 C C . GLN A 1 89 ? 5.582 26.359 25.734 1 82.81 89 GLN A C 1
ATOM 648 O O . GLN A 1 89 ? 6.043 26.516 26.859 1 82.81 89 GLN A O 1
ATOM 653 N N . LEU A 1 90 ? 4.348 26.531 25.469 1 75.75 90 LEU A N 1
ATOM 654 C CA . LEU A 1 90 ? 3.307 26.812 26.453 1 75.75 90 LEU A CA 1
ATOM 655 C C . LEU A 1 90 ? 2.195 25.781 26.375 1 75.75 90 LEU A C 1
ATOM 657 O O . LEU A 1 90 ? 1.665 25.5 25.297 1 75.75 90 LEU A O 1
ATOM 661 N N . VAL A 1 91 ? 1.912 25.219 27.484 1 75.56 91 VAL A N 1
ATOM 662 C CA . VAL A 1 91 ? 0.773 24.312 27.594 1 75.56 91 VAL A CA 1
ATOM 663 C C . VAL A 1 91 ? -0.452 25.078 28.094 1 75.56 91 VAL A C 1
ATOM 665 O O . VAL A 1 91 ? -0.512 25.469 29.266 1 75.56 91 VAL A O 1
ATOM 668 N N . PRO A 1 92 ? -1.354 25.219 27.188 1 73.25 92 PRO A N 1
ATOM 669 C CA . PRO A 1 92 ? -2.516 26.016 27.594 1 73.25 92 PRO A CA 1
ATOM 670 C C . PRO A 1 92 ? -3.377 25.328 28.641 1 73.25 92 PRO A C 1
ATOM 672 O O . PRO A 1 92 ? -3.418 24.094 28.703 1 73.25 92 PRO A O 1
ATOM 675 N N . ASP A 1 93 ? -3.889 26.109 29.5 1 77 93 ASP A N 1
ATOM 676 C CA . ASP A 1 93 ? -4.945 25.703 30.406 1 77 93 ASP A CA 1
ATOM 677 C C . ASP A 1 93 ? -6.27 26.391 30.078 1 77 93 ASP A C 1
ATOM 679 O O . ASP A 1 93 ? -6.402 27.594 30.234 1 77 93 ASP A O 1
ATOM 683 N N . SER A 1 94 ? -7.074 25.641 29.438 1 79.56 94 SER A N 1
ATOM 684 C CA . SER A 1 94 ? -8.305 26.203 28.891 1 79.56 94 SER A CA 1
ATOM 685 C C . SER A 1 94 ? -9.523 25.406 29.344 1 79.56 94 SER A C 1
ATOM 687 O O . SER A 1 94 ? -9.445 24.203 29.547 1 79.56 94 SER A O 1
ATOM 689 N N . ASP A 1 95 ? -10.602 26.141 29.594 1 88.38 95 ASP A N 1
ATOM 690 C CA . ASP A 1 95 ? -11.844 25.453 29.938 1 88.38 95 ASP A CA 1
ATOM 691 C C . ASP A 1 95 ? -12.641 25.094 28.688 1 88.38 95 ASP A C 1
ATOM 693 O O . ASP A 1 95 ? -13.711 24.484 28.781 1 88.38 95 ASP A O 1
ATOM 697 N N . VAL A 1 96 ? -12.109 25.453 27.578 1 91.31 96 VAL A N 1
ATOM 698 C CA . VAL A 1 96 ? -12.805 25.141 26.328 1 91.31 96 VAL A CA 1
ATOM 699 C C . VAL A 1 96 ? -11.969 24.188 25.484 1 91.31 96 VAL A C 1
ATOM 701 O O . VAL A 1 96 ? -12.508 23.281 24.844 1 91.31 96 VAL A O 1
ATOM 704 N N . GLY A 1 97 ? -10.656 24.422 25.547 1 91.56 97 GLY A N 1
ATOM 705 C CA . GLY A 1 97 ? -9.734 23.609 24.766 1 91.56 97 GLY A CA 1
ATOM 706 C C . GLY A 1 97 ? -9.289 22.359 25.484 1 91.56 97 GLY A C 1
ATOM 707 O O . GLY A 1 97 ? -9.852 21.984 26.516 1 91.56 97 GLY A O 1
ATOM 708 N N . PRO A 1 98 ? -8.383 21.672 24.844 1 91.56 98 PRO A N 1
ATOM 709 C CA . PRO A 1 98 ? -7.914 20.422 25.453 1 91.56 98 PRO A CA 1
ATOM 710 C C . PRO A 1 98 ? -7.461 20.594 26.891 1 91.56 98 PRO A C 1
ATOM 712 O O . PRO A 1 98 ? -6.855 21.609 27.234 1 91.56 98 PRO A O 1
ATOM 715 N N . GLY A 1 99 ? -7.703 19.562 27.672 1 88.81 99 GLY A N 1
ATOM 716 C CA . GLY A 1 99 ? -7.262 19.594 29.062 1 88.81 99 GLY A CA 1
ATOM 717 C C . GLY A 1 99 ? -5.75 19.562 29.203 1 88.81 99 GLY A C 1
ATOM 718 O O . GLY A 1 99 ? -5.059 18.922 28.422 1 88.81 99 GLY A O 1
ATOM 719 N N . LYS A 1 100 ? -5.316 20.25 30.203 1 87.81 100 LYS A N 1
ATOM 720 C CA . LYS A 1 100 ? -3.883 20.281 30.484 1 87.81 100 LYS A CA 1
ATOM 721 C C . LYS A 1 100 ? -3.342 18.875 30.734 1 87.81 100 LYS A C 1
ATOM 723 O O . LYS A 1 100 ? -2.201 18.562 30.391 1 87.81 100 LYS A O 1
ATOM 728 N N . ASP A 1 101 ? -4.102 18.062 31.344 1 88.81 101 ASP A N 1
ATOM 729 C CA . ASP A 1 101 ? -3.699 16.688 31.625 1 88.81 101 ASP A CA 1
ATOM 730 C C . ASP A 1 101 ? -3.443 15.922 30.328 1 88.81 101 ASP A C 1
ATOM 732 O O . ASP A 1 101 ? -2.494 15.141 30.25 1 88.81 101 ASP A O 1
ATOM 736 N N . LEU A 1 102 ? -4.293 16.172 29.375 1 91.62 102 LEU A N 1
ATOM 737 C CA . LEU A 1 102 ? -4.129 15.516 28.078 1 91.62 102 LEU A CA 1
ATOM 738 C C . LEU A 1 102 ? -2.891 16.031 27.359 1 91.62 102 LEU A C 1
ATOM 740 O O . LEU A 1 102 ? -2.09 15.25 26.844 1 91.62 102 LEU A O 1
ATOM 744 N N . LEU A 1 103 ? -2.729 17.359 27.328 1 89.88 103 LEU A N 1
ATOM 745 C CA . LEU A 1 103 ? -1.599 17.969 26.641 1 89.88 103 LEU A CA 1
ATOM 746 C C . LEU A 1 103 ? -0.28 17.562 27.297 1 89.88 103 LEU A C 1
ATOM 748 O O . LEU A 1 103 ? 0.663 17.172 26.594 1 89.88 103 LEU A O 1
ATOM 752 N N . ASP A 1 104 ? -0.262 17.547 28.562 1 87.38 104 ASP A N 1
ATOM 753 C CA . ASP A 1 104 ? 0.95 17.219 29.297 1 87.38 104 ASP A CA 1
ATOM 754 C C . ASP A 1 104 ? 1.226 15.719 29.25 1 87.38 104 ASP A C 1
ATOM 756 O O . ASP A 1 104 ? 2.383 15.297 29.234 1 87.38 104 ASP A O 1
ATOM 760 N N . GLY A 1 105 ? 0.179 15.016 29.297 1 86.44 105 GLY A N 1
ATOM 761 C CA . GLY A 1 105 ? 0.337 13.578 29.438 1 86.44 105 GLY A CA 1
ATOM 762 C C . GLY A 1 105 ? 0.513 12.859 28.125 1 86.44 105 GLY A C 1
ATOM 763 O O . GLY A 1 105 ? 1.218 11.852 28.047 1 86.44 105 GLY A O 1
ATOM 764 N N . LEU A 1 106 ? -0.107 13.328 27.078 1 87.62 106 LEU A N 1
ATOM 765 C CA . LEU A 1 106 ? -0.139 12.555 25.844 1 87.62 106 LEU A CA 1
ATOM 766 C C . LEU A 1 106 ? 0.584 13.289 24.719 1 87.62 106 LEU A C 1
ATOM 768 O O . LEU A 1 106 ? 1.264 12.664 23.891 1 87.62 106 LEU A O 1
ATOM 772 N N . PHE A 1 107 ? 0.499 14.578 24.656 1 86.06 107 PHE A N 1
ATOM 773 C CA . PHE A 1 107 ? 0.941 15.297 23.469 1 86.06 107 PHE A CA 1
ATOM 774 C C . PHE A 1 107 ? 2.258 16.016 23.734 1 86.06 107 PHE A C 1
ATOM 776 O O . PHE A 1 107 ? 2.828 16.625 22.828 1 86.06 107 PHE A O 1
ATOM 783 N N . ASN A 1 108 ? 2.727 16.047 24.922 1 79.38 108 ASN A N 1
ATOM 784 C CA . ASN A 1 108 ? 3.99 16.703 25.25 1 79.38 108 ASN A CA 1
ATOM 785 C C . ASN A 1 108 ? 5 15.711 25.812 1 79.38 108 ASN A C 1
ATOM 787 O O . ASN A 1 108 ? 4.727 15.039 26.812 1 79.38 108 ASN A O 1
ATOM 791 N N . GLN A 1 109 ? 6.113 15.656 25.156 1 73.81 109 GLN A N 1
ATOM 792 C CA . GLN A 1 109 ? 7.176 14.781 25.641 1 73.81 109 GLN A CA 1
ATOM 793 C C . GLN A 1 109 ? 8.094 15.516 26.625 1 73.81 109 GLN A C 1
ATOM 795 O O . GLN A 1 109 ? 9.039 14.938 27.141 1 73.81 109 GLN A O 1
ATOM 800 N N . HIS A 1 110 ? 7.785 16.688 26.906 1 76.31 110 HIS A N 1
ATOM 801 C CA . HIS A 1 110 ? 8.508 17.547 27.844 1 76.31 110 HIS A CA 1
ATOM 802 C C . HIS A 1 110 ? 9.992 17.594 27.5 1 76.31 110 HIS A C 1
ATOM 804 O O . HIS A 1 110 ? 10.836 17.359 28.375 1 76.31 110 HIS A O 1
ATOM 810 N N . PRO A 1 111 ? 10.227 17.969 26.281 1 82.69 111 PRO A N 1
ATOM 811 C CA . PRO A 1 111 ? 11.641 18.078 25.906 1 82.69 111 PRO A CA 1
ATOM 812 C C . PRO A 1 111 ? 12.344 19.234 26.594 1 82.69 111 PRO A C 1
ATOM 814 O O . PRO A 1 111 ? 11.688 20.188 27.031 1 82.69 111 PRO A O 1
ATOM 817 N N . PRO A 1 112 ? 13.75 19.078 26.703 1 90.81 112 PRO A N 1
ATOM 818 C CA . PRO A 1 112 ? 14.445 20.312 27.078 1 90.81 112 PRO A CA 1
ATOM 819 C C . PRO A 1 112 ? 14.133 21.469 26.125 1 90.81 112 PRO A C 1
ATOM 821 O O . PRO A 1 112 ? 13.875 21.25 24.938 1 90.81 112 PRO A O 1
ATOM 824 N N . GLN A 1 113 ? 14.141 22.688 26.703 1 91.31 113 GLN A N 1
ATOM 825 C CA . GLN A 1 113 ? 13.82 23.859 25.906 1 91.31 113 GLN A CA 1
ATOM 826 C C . GLN A 1 113 ? 14.984 24.844 25.875 1 91.31 113 GLN A C 1
ATOM 828 O O . GLN A 1 113 ? 15.742 24.938 26.844 1 91.31 113 GLN A O 1
ATOM 833 N N . SER A 1 114 ? 15.133 25.453 24.797 1 92.38 114 SER A N 1
ATOM 834 C CA . SER A 1 114 ? 16.188 26.438 24.594 1 92.38 114 SER A CA 1
ATOM 835 C C . SER A 1 114 ? 15.789 27.484 23.562 1 92.38 114 SER A C 1
ATOM 837 O O . SER A 1 114 ? 14.945 27.219 22.703 1 92.38 114 SER A O 1
ATOM 839 N N . GLU A 1 115 ? 16.359 28.672 23.688 1 91.38 115 GLU A N 1
ATOM 840 C CA . GLU A 1 115 ? 16.172 29.656 22.625 1 91.38 115 GLU A CA 1
ATOM 841 C C . GLU A 1 115 ? 17 29.297 21.391 1 91.38 115 GLU A C 1
ATOM 843 O O . GLU A 1 115 ? 16.688 29.75 20.281 1 91.38 115 GLU A O 1
ATOM 848 N N . ASP A 1 116 ? 18.062 28.578 21.625 1 94.31 116 ASP A N 1
ATOM 849 C CA . ASP A 1 116 ? 18.812 28 20.516 1 94.31 116 ASP A CA 1
ATOM 850 C C . ASP A 1 116 ? 18.188 26.703 20.031 1 94.31 116 ASP A C 1
ATOM 852 O O . ASP A 1 116 ? 18.766 25.625 20.188 1 94.31 116 ASP A O 1
ATOM 856 N N . CYS A 1 117 ? 17.047 26.828 19.375 1 95.31 117 CYS A N 1
ATOM 857 C CA . CYS A 1 117 ? 16.203 25.656 19.188 1 95.31 117 CYS A CA 1
ATOM 858 C C . CYS A 1 117 ? 15.922 25.422 17.703 1 95.31 117 CYS A C 1
ATOM 860 O O . CYS A 1 117 ? 15.195 24.5 17.344 1 95.31 117 CYS A O 1
ATOM 862 N N . LEU A 1 118 ? 16.406 26.266 16.797 1 97.38 118 LEU A N 1
ATOM 863 C CA . LEU A 1 118 ? 16.109 26.109 15.383 1 97.38 118 LEU A CA 1
ATOM 864 C C . LEU A 1 118 ? 16.953 25 14.766 1 97.38 118 LEU A C 1
ATOM 866 O O . LEU A 1 118 ? 17.922 25.266 14.047 1 97.38 118 LEU A O 1
ATOM 870 N N . LEU A 1 119 ? 16.484 23.844 15.047 1 98.19 119 LEU A N 1
ATOM 871 C CA . LEU A 1 119 ? 17.172 22.594 14.695 1 98.19 119 LEU A CA 1
ATOM 872 C C . LEU A 1 119 ? 16.312 21.75 13.773 1 98.19 119 LEU A C 1
ATOM 874 O O . LEU A 1 119 ? 15.078 21.812 13.82 1 98.19 119 LEU A O 1
ATOM 878 N N . ILE A 1 120 ? 17 20.953 12.914 1 98.62 120 ILE A N 1
ATOM 879 C CA . ILE A 1 120 ? 16.344 20.047 11.984 1 98.62 120 ILE A CA 1
ATOM 880 C C . ILE A 1 120 ? 16.938 18.656 12.117 1 98.62 120 ILE A C 1
ATOM 882 O O . ILE A 1 120 ? 18.094 18.5 12.5 1 98.62 120 ILE A O 1
ATOM 886 N N . ASN A 1 121 ? 16.109 17.656 11.961 1 98.38 121 ASN A N 1
ATOM 887 C CA . ASN A 1 121 ? 16.484 16.25 12 1 98.38 121 ASN A CA 1
ATOM 888 C C . ASN A 1 121 ? 16.344 15.586 10.633 1 98.38 121 ASN A C 1
ATOM 890 O O . ASN A 1 121 ? 15.398 15.883 9.898 1 98.38 121 ASN A O 1
ATOM 894 N N . ALA A 1 122 ? 17.297 14.656 10.336 1 98.69 122 ALA A N 1
ATOM 895 C CA . ALA A 1 122 ? 17.281 13.945 9.055 1 98.69 122 ALA A CA 1
ATOM 896 C C . ALA A 1 122 ? 17.297 12.438 9.258 1 98.69 122 ALA A C 1
ATOM 898 O O . ALA A 1 122 ? 18.047 11.93 10.094 1 98.69 122 ALA A O 1
ATOM 899 N N . PHE A 1 123 ? 16.5 11.75 8.562 1 97.5 123 PHE A N 1
ATOM 900 C CA . PHE A 1 123 ? 16.453 10.297 8.492 1 97.5 123 PHE A CA 1
ATOM 901 C C . PHE A 1 123 ? 16.641 9.82 7.059 1 97.5 123 PHE A C 1
ATOM 903 O O . PHE A 1 123 ? 15.875 10.172 6.168 1 97.5 123 PHE A O 1
ATOM 910 N N . ALA A 1 124 ? 17.703 9.016 6.832 1 98.12 124 ALA A N 1
ATOM 911 C CA . ALA A 1 124 ? 18.078 8.664 5.461 1 98.12 124 ALA A CA 1
ATOM 912 C C . ALA A 1 124 ? 18.344 7.168 5.328 1 98.12 124 ALA A C 1
ATOM 914 O O . ALA A 1 124 ? 18.969 6.559 6.199 1 98.12 124 ALA A O 1
ATOM 915 N N . PRO A 1 125 ? 17.797 6.59 4.211 1 95.25 125 PRO A N 1
ATOM 916 C CA . PRO A 1 125 ? 18.156 5.195 3.945 1 95.25 125 PRO A CA 1
ATOM 917 C C . PRO A 1 125 ? 19.656 5.016 3.66 1 95.25 125 PRO A C 1
ATOM 919 O O . PRO A 1 125 ? 20.312 5.938 3.172 1 95.25 125 PRO A O 1
ATOM 922 N N . THR A 1 126 ? 20.188 3.842 3.902 1 89 126 THR A N 1
ATOM 923 C CA . THR A 1 126 ? 21.578 3.553 3.639 1 89 126 THR A CA 1
ATOM 924 C C . THR A 1 126 ? 21.766 2.936 2.254 1 89 126 THR A C 1
ATOM 926 O O . THR A 1 126 ? 22.703 3.262 1.54 1 89 126 THR A O 1
ATOM 929 N N . PRO A 1 127 ? 20.812 2.039 1.845 1 79.81 127 PRO A N 1
ATOM 930 C CA . PRO A 1 127 ? 21.031 1.455 0.518 1 79.81 127 PRO A CA 1
ATOM 931 C C . PRO A 1 127 ? 21.125 2.51 -0.582 1 79.81 127 PRO A C 1
ATOM 933 O O . PRO A 1 127 ? 20.578 3.604 -0.446 1 79.81 127 PRO A O 1
ATOM 936 N N . SER A 1 128 ? 21.828 2.156 -1.615 1 80.75 128 SER A N 1
ATOM 937 C CA . SER A 1 128 ? 21.969 3.09 -2.727 1 80.75 128 SER A CA 1
ATOM 938 C C . SER A 1 128 ? 20.625 3.42 -3.361 1 80.75 128 SER A C 1
ATOM 940 O O . SER A 1 128 ? 19.781 2.537 -3.535 1 80.75 128 SER A O 1
ATOM 942 N N . GLY A 1 129 ? 20.422 4.688 -3.521 1 85.88 129 GLY A N 1
ATOM 943 C CA . GLY A 1 129 ? 19.219 5.176 -4.18 1 85.88 129 GLY A CA 1
ATOM 944 C C . GLY A 1 129 ? 19.469 5.648 -5.598 1 85.88 129 GLY A C 1
ATOM 945 O O . GLY A 1 129 ? 20.531 5.395 -6.168 1 85.88 129 GLY A O 1
ATOM 946 N N . PRO A 1 130 ? 18.422 6.168 -6.184 1 86.56 130 PRO A N 1
ATOM 947 C CA . PRO A 1 130 ? 18.609 6.723 -7.527 1 86.56 130 PRO A CA 1
ATOM 948 C C . PRO A 1 130 ? 19.719 7.773 -7.586 1 86.56 130 PRO A C 1
ATOM 950 O O . PRO A 1 130 ? 19.953 8.477 -6.602 1 86.56 130 PRO A O 1
ATOM 953 N N . ALA A 1 131 ? 20.281 7.934 -8.758 1 85.25 131 ALA A N 1
ATOM 954 C CA . ALA A 1 131 ? 21.375 8.891 -8.938 1 85.25 131 ALA A CA 1
ATOM 955 C C . ALA A 1 131 ? 20.891 10.32 -8.711 1 85.25 131 ALA A C 1
ATOM 957 O O . ALA A 1 131 ? 21.625 11.164 -8.188 1 85.25 131 ALA A O 1
ATOM 958 N N . SER A 1 132 ? 19.688 10.555 -9.039 1 88.81 132 SER A N 1
ATOM 959 C CA . SER A 1 132 ? 19.125 11.891 -8.883 1 88.81 132 SER A CA 1
ATOM 960 C C . SER A 1 132 ? 18.781 12.18 -7.422 1 88.81 132 SER A C 1
ATOM 962 O O . SER A 1 132 ? 18.562 13.336 -7.047 1 88.81 132 SER A O 1
ATOM 964 N N . GLY A 1 133 ? 18.766 11.203 -6.629 1 94.5 133 GLY A N 1
ATOM 965 C CA . GLY A 1 133 ? 18.359 11.328 -5.238 1 94.5 133 GLY A CA 1
ATOM 966 C C . GLY A 1 133 ? 16.953 10.805 -4.973 1 94.5 133 GLY A C 1
ATOM 967 O O . GLY A 1 133 ? 16.172 10.648 -5.902 1 94.5 133 GLY A O 1
ATOM 968 N N . ARG A 1 134 ? 16.672 10.562 -3.748 1 96.69 134 ARG A N 1
ATOM 969 C CA . ARG A 1 134 ? 15.398 10.023 -3.291 1 96.69 134 ARG A CA 1
ATOM 970 C C . ARG A 1 134 ? 14.367 11.133 -3.105 1 96.69 134 ARG A C 1
ATOM 972 O O . ARG A 1 134 ? 14.734 12.297 -2.898 1 96.69 134 ARG A O 1
ATOM 979 N N . PRO A 1 135 ? 13.039 10.734 -3.209 1 97.56 135 PRO A N 1
ATOM 980 C CA . PRO A 1 135 ? 12.016 11.68 -2.758 1 97.56 135 PRO A CA 1
ATOM 981 C C . PRO A 1 135 ? 12.211 12.109 -1.306 1 97.56 135 PRO A C 1
ATOM 983 O O . PRO A 1 135 ? 12.781 11.359 -0.509 1 97.56 135 PRO A O 1
ATOM 986 N N . VAL A 1 136 ? 11.719 13.32 -0.982 1 98.81 136 VAL A N 1
ATOM 987 C CA . VAL A 1 136 ? 11.945 13.93 0.325 1 98.81 136 VAL A CA 1
ATOM 988 C C . VAL A 1 136 ? 10.602 14.336 0.939 1 98.81 136 VAL A C 1
ATOM 990 O O . VAL A 1 136 ? 9.727 14.844 0.243 1 98.81 136 VAL A O 1
ATOM 993 N N . VAL A 1 137 ? 10.414 14.008 2.213 1 98.81 137 VAL A N 1
ATOM 994 C CA . VAL A 1 137 ? 9.281 14.562 2.955 1 98.81 137 VAL A CA 1
ATOM 995 C C . VAL A 1 137 ? 9.797 15.477 4.07 1 98.81 137 VAL A C 1
ATOM 997 O O . VAL A 1 137 ? 10.789 15.156 4.73 1 98.81 137 VAL A O 1
ATOM 1000 N N . VAL A 1 138 ? 9.227 16.641 4.199 1 98.88 138 VAL A N 1
ATOM 1001 C CA . VAL A 1 138 ? 9.523 17.594 5.273 1 98.88 138 VAL A CA 1
ATOM 1002 C C . VAL A 1 138 ? 8.289 17.781 6.152 1 98.88 138 VAL A C 1
ATOM 1004 O O . VAL A 1 138 ? 7.305 18.391 5.723 1 98.88 138 VAL A O 1
ATOM 1007 N N . PHE A 1 139 ? 8.438 17.328 7.355 1 98.06 139 PHE A N 1
ATOM 1008 C CA . PHE A 1 139 ? 7.309 17.375 8.273 1 98.06 139 PHE A CA 1
ATOM 1009 C C . PHE A 1 139 ? 7.32 18.656 9.078 1 98.06 139 PHE A C 1
ATOM 1011 O O . PHE A 1 139 ? 8.344 19.031 9.656 1 98.06 139 PHE A O 1
ATOM 1018 N N . ILE A 1 140 ? 6.207 19.312 9.102 1 97.81 140 ILE A N 1
ATOM 1019 C CA . ILE A 1 140 ? 5.977 20.531 9.891 1 97.81 140 ILE A CA 1
ATOM 1020 C C . ILE A 1 140 ? 5.102 20.188 11.102 1 97.81 140 ILE A C 1
ATOM 1022 O O . ILE A 1 140 ? 3.902 19.938 10.953 1 97.81 140 ILE A O 1
ATOM 1026 N N . PRO A 1 141 ? 5.664 20.266 12.258 1 94.06 141 PRO A N 1
ATOM 1027 C CA . PRO A 1 141 ? 4.91 19.844 13.445 1 94.06 141 PRO A CA 1
ATOM 1028 C C . PRO A 1 141 ? 3.777 20.812 13.789 1 94.06 141 PRO A C 1
ATOM 1030 O O . PRO A 1 141 ? 3.877 22.016 13.516 1 94.06 141 PRO A O 1
ATOM 1033 N N . GLY A 1 142 ? 2.803 20.25 14.422 1 93.44 142 GLY A N 1
ATOM 1034 C CA . GLY A 1 142 ? 1.667 21.031 14.883 1 93.44 142 GLY A CA 1
ATOM 1035 C C . GLY A 1 142 ? 1.827 21.547 16.297 1 93.44 142 GLY A C 1
ATOM 1036 O O . GLY A 1 142 ? 2.918 21.953 16.703 1 93.44 142 GLY A O 1
ATOM 1037 N N . GLY A 1 143 ? 0.691 21.625 17 1 89.69 143 GLY A N 1
ATOM 1038 C CA . GLY A 1 143 ? 0.685 22.125 18.359 1 89.69 143 GLY A CA 1
ATOM 1039 C C . GLY A 1 143 ? 0.086 23.516 18.484 1 89.69 143 GLY A C 1
ATOM 1040 O O . GLY A 1 143 ? 0.43 24.266 19.406 1 89.69 143 GLY A O 1
ATOM 1041 N N . GLY A 1 144 ? -0.744 23.906 17.562 1 88.94 144 GLY A N 1
ATOM 1042 C CA . GLY A 1 144 ? -1.426 25.188 17.609 1 88.94 144 GLY A CA 1
ATOM 1043 C C . GLY A 1 144 ? -0.476 26.375 17.547 1 88.94 144 GLY A C 1
ATOM 1044 O O . GLY A 1 144 ? -0.776 27.438 18.078 1 88.94 144 GLY A O 1
ATOM 1045 N N . TRP A 1 145 ? 0.668 26.125 17.062 1 88.38 145 TRP A N 1
ATOM 1046 C CA . TRP A 1 145 ? 1.761 27.094 17.062 1 88.38 145 TRP A CA 1
ATOM 1047 C C . TRP A 1 145 ? 2.113 27.531 18.484 1 88.38 145 TRP A C 1
ATOM 1049 O O . TRP A 1 145 ? 2.654 28.625 18.688 1 88.38 145 TRP A O 1
ATOM 1059 N N . GLN A 1 146 ? 1.713 26.719 19.422 1 83 146 GLN A N 1
ATOM 1060 C CA . GLN A 1 146 ? 1.996 27 20.828 1 83 146 GLN A CA 1
ATOM 1061 C C . GLN A 1 146 ? 2.924 25.953 21.438 1 83 146 GLN A C 1
ATOM 1063 O O . GLN A 1 146 ? 3.689 26.25 22.359 1 83 146 GLN A O 1
ATOM 1068 N N . MET A 1 147 ? 2.682 24.859 20.984 1 84.25 147 MET A N 1
ATOM 1069 C CA . MET A 1 147 ? 3.535 23.766 21.422 1 84.25 147 MET A CA 1
ATOM 1070 C C . MET A 1 147 ? 3.949 22.906 20.234 1 84.25 147 MET A C 1
ATOM 1072 O O . MET A 1 147 ? 3.652 23.234 19.094 1 84.25 147 MET A O 1
ATOM 1076 N N . GLY A 1 148 ? 4.77 21.891 20.578 1 84.62 148 GLY A N 1
ATOM 1077 C CA . GLY A 1 148 ? 5.242 20.969 19.547 1 84.62 148 GLY A CA 1
ATOM 1078 C C . GLY A 1 148 ? 6.707 21.172 19.203 1 84.62 148 GLY A C 1
ATOM 1079 O O . GLY A 1 148 ? 7.293 22.203 19.531 1 84.62 148 GLY A O 1
ATOM 1080 N N . ASN A 1 149 ? 7.203 20.188 18.578 1 87.94 149 ASN A N 1
ATOM 1081 C CA . ASN A 1 149 ? 8.602 20.188 18.156 1 87.94 149 ASN A CA 1
ATOM 1082 C C . ASN A 1 149 ? 8.859 19.172 17.062 1 87.94 149 ASN A C 1
ATOM 1084 O O . ASN A 1 149 ? 7.961 18.406 16.688 1 87.94 149 ASN A O 1
ATOM 1088 N N . GLY A 1 150 ? 10.055 19.25 16.531 1 88.94 150 GLY A N 1
ATOM 1089 C CA . GLY A 1 150 ? 10.438 18.359 15.445 1 88.94 150 GLY A CA 1
ATOM 1090 C C . GLY A 1 150 ? 11.094 17.078 15.922 1 88.94 150 GLY A C 1
ATOM 1091 O O . GLY A 1 150 ? 11.703 16.359 15.125 1 88.94 150 GLY A O 1
ATOM 1092 N N . GLN A 1 151 ? 10.977 16.781 17.203 1 90.38 151 GLN A N 1
ATOM 1093 C CA . GLN A 1 151 ? 11.594 15.562 17.734 1 90.38 151 GLN A CA 1
ATOM 1094 C C . GLN A 1 151 ? 10.75 14.336 17.406 1 90.38 151 GLN A C 1
ATOM 1096 O O . GLN A 1 151 ? 10.336 13.602 18.312 1 90.38 151 GLN A O 1
ATOM 1101 N N . LEU A 1 152 ? 10.5 14.164 16.188 1 89.56 152 LEU A N 1
ATOM 1102 C CA . LEU A 1 152 ? 9.758 13.023 15.664 1 89.56 152 LEU A CA 1
ATOM 1103 C C . LEU A 1 152 ? 10.688 12.07 14.914 1 89.56 152 LEU A C 1
ATOM 1105 O O . LEU A 1 152 ? 11.438 12.492 14.031 1 89.56 152 LEU A O 1
ATOM 1109 N N . ASP A 1 153 ? 10.672 10.82 15.328 1 91.75 153 ASP A N 1
ATOM 1110 C CA . ASP A 1 153 ? 11.477 9.836 14.625 1 91.75 153 ASP A CA 1
ATOM 1111 C C . ASP A 1 153 ? 10.781 9.352 13.359 1 91.75 153 ASP A C 1
ATOM 1113 O O . ASP A 1 153 ? 9.836 8.562 13.422 1 91.75 153 ASP A O 1
ATOM 1117 N N . LEU A 1 154 ? 11.289 9.781 12.25 1 94.75 154 LEU A N 1
ATOM 1118 C CA . LEU A 1 154 ? 10.68 9.461 10.969 1 94.75 154 LEU A CA 1
ATOM 1119 C C . LEU A 1 154 ? 11.438 8.336 10.266 1 94.75 154 LEU A C 1
ATOM 1121 O O . LEU A 1 154 ? 11.367 8.203 9.047 1 94.75 154 LEU A O 1
ATOM 1125 N N . SER A 1 155 ? 12.133 7.484 11.055 1 94.44 155 SER A N 1
ATOM 1126 C CA . SER A 1 155 ? 12.914 6.375 10.516 1 94.44 155 SER A CA 1
ATOM 1127 C C . SER A 1 155 ? 12.039 5.426 9.711 1 94.44 155 SER A C 1
ATOM 1129 O O . SER A 1 155 ? 12.508 4.801 8.75 1 94.44 155 SER A O 1
ATOM 1131 N N . GLY A 1 156 ? 10.805 5.289 10.078 1 93.56 156 GLY A N 1
ATOM 1132 C CA . GLY A 1 156 ? 9.906 4.422 9.336 1 93.56 156 GLY A CA 1
ATOM 1133 C C . GLY A 1 156 ? 9.812 4.789 7.867 1 93.56 156 GLY A C 1
ATOM 1134 O O . GLY A 1 156 ? 9.758 3.908 7.004 1 93.56 156 GLY A O 1
ATOM 1135 N N . PHE A 1 157 ? 9.742 6.074 7.523 1 96.06 157 PHE A N 1
ATOM 1136 C CA . PHE A 1 157 ? 9.664 6.512 6.137 1 96.06 157 PHE A CA 1
ATOM 1137 C C . PHE A 1 157 ? 10.969 6.223 5.402 1 96.06 157 PHE A C 1
ATOM 1139 O O . PHE A 1 157 ? 10.953 5.836 4.234 1 96.06 157 PHE A O 1
ATOM 1146 N N . ALA A 1 158 ? 12.102 6.395 6.094 1 96.31 158 ALA A N 1
ATOM 1147 C CA . ALA A 1 158 ? 13.398 6.105 5.484 1 96.31 158 ALA A CA 1
ATOM 1148 C C . ALA A 1 158 ? 13.594 4.605 5.289 1 96.31 158 ALA A C 1
ATOM 1150 O O . ALA A 1 158 ? 13.969 4.16 4.203 1 96.31 158 ALA A O 1
ATOM 1151 N N . GLY A 1 159 ? 13.289 3.859 6.266 1 94 159 GLY A N 1
ATOM 1152 C CA . GLY A 1 159 ? 13.602 2.438 6.281 1 94 159 GLY A CA 1
ATOM 1153 C C . GLY A 1 159 ? 12.656 1.613 5.422 1 94 159 GLY A C 1
ATOM 1154 O O . GLY A 1 159 ? 13.062 0.605 4.84 1 94 159 GLY A O 1
ATOM 1155 N N . TYR A 1 160 ? 11.383 2.066 5.336 1 93.56 160 TYR A N 1
ATOM 1156 C CA . TYR A 1 160 ? 10.391 1.189 4.723 1 93.56 160 TYR A CA 1
ATOM 1157 C C . TYR A 1 160 ? 9.859 1.788 3.428 1 93.56 160 TYR A C 1
ATOM 1159 O O . TYR A 1 160 ? 9.32 1.071 2.58 1 93.56 160 TYR A O 1
ATOM 1167 N N . GLU A 1 161 ? 10.008 3.098 3.221 1 95.5 161 GLU A N 1
ATOM 1168 C CA . GLU A 1 161 ? 9.375 3.734 2.066 1 95.5 161 GLU A CA 1
ATOM 1169 C C . GLU A 1 161 ? 10.422 4.34 1.133 1 95.5 161 GLU A C 1
ATOM 1171 O O . GLU A 1 161 ? 10.07 4.949 0.118 1 95.5 161 GLU A O 1
ATOM 1176 N N . ASP A 1 162 ? 11.734 4.195 1.498 1 94.75 162 ASP A N 1
ATOM 1177 C CA . ASP A 1 162 ? 12.836 4.676 0.674 1 94.75 162 ASP A CA 1
ATOM 1178 C C . ASP A 1 162 ? 12.719 6.176 0.417 1 94.75 162 ASP A C 1
ATOM 1180 O O . ASP A 1 162 ? 12.789 6.621 -0.73 1 94.75 162 ASP A O 1
ATOM 1184 N N . ILE A 1 163 ? 12.469 6.922 1.479 1 97.38 163 ILE A N 1
ATOM 1185 C CA . ILE A 1 163 ? 12.281 8.367 1.488 1 97.38 163 ILE A CA 1
ATOM 1186 C C . ILE A 1 163 ? 13.258 9.008 2.471 1 97.38 163 ILE A C 1
ATOM 1188 O O . ILE A 1 163 ? 13.492 8.477 3.559 1 97.38 163 ILE A O 1
ATOM 1192 N N . VAL A 1 164 ? 13.867 10.133 2.037 1 98.69 164 VAL A N 1
ATOM 1193 C CA . VAL A 1 164 ? 14.57 10.961 3.014 1 98.69 164 VAL A CA 1
ATOM 1194 C C . VAL A 1 164 ? 13.57 11.844 3.75 1 98.69 164 VAL A C 1
ATOM 1196 O O . VAL A 1 164 ? 12.75 12.523 3.123 1 98.69 164 VAL A O 1
ATOM 1199 N N . ALA A 1 165 ? 13.617 11.789 5.086 1 98.31 165 ALA A N 1
ATOM 1200 C CA . ALA A 1 165 ? 12.625 12.523 5.863 1 98.31 165 ALA A CA 1
ATOM 1201 C C . ALA A 1 165 ? 13.297 13.57 6.75 1 98.31 165 ALA A C 1
ATOM 1203 O O . ALA A 1 165 ? 14.375 13.336 7.293 1 98.31 165 ALA A O 1
ATOM 1204 N N . PHE A 1 166 ? 12.656 14.719 6.867 1 98.75 166 PHE A N 1
ATOM 1205 C CA . PHE A 1 166 ? 13.094 15.789 7.746 1 98.75 166 PHE A CA 1
ATOM 1206 C C . PHE A 1 166 ? 11.961 16.219 8.68 1 98.75 166 PHE A C 1
ATOM 1208 O O . PHE A 1 166 ? 10.797 16.219 8.289 1 98.75 166 PHE A O 1
ATOM 1215 N N . ALA A 1 167 ? 12.266 16.562 9.859 1 97.44 167 ALA A N 1
ATOM 1216 C CA . ALA A 1 167 ? 11.422 17.266 10.82 1 97.44 167 ALA A CA 1
ATOM 1217 C C . ALA A 1 167 ? 12.211 18.359 11.539 1 97.44 167 ALA A C 1
ATOM 1219 O O . ALA A 1 167 ? 13.406 18.188 11.812 1 97.44 167 ALA A O 1
ATOM 1220 N N . PHE A 1 168 ? 11.57 19.469 11.891 1 97.69 168 PHE A N 1
ATOM 1221 C CA . PHE A 1 168 ? 12.344 20.562 12.445 1 97.69 168 PHE A CA 1
ATOM 1222 C C . PHE A 1 168 ? 11.523 21.328 13.492 1 97.69 168 PHE A C 1
ATOM 1224 O O . PHE A 1 168 ? 10.312 21.156 13.586 1 97.69 168 PHE A O 1
ATOM 1231 N N . ASN A 1 169 ? 12.266 22.109 14.258 1 95.62 169 ASN A N 1
ATOM 1232 C CA . ASN A 1 169 ? 11.672 23.078 15.188 1 95.62 169 ASN A CA 1
ATOM 1233 C C . ASN A 1 169 ? 11.438 24.422 14.523 1 95.62 169 ASN A C 1
ATOM 1235 O O . ASN A 1 169 ? 12.102 24.766 13.547 1 95.62 169 ASN A O 1
ATOM 1239 N N . TYR A 1 170 ? 10.5 25.078 14.984 1 94.94 170 TYR A N 1
ATOM 1240 C CA . TYR A 1 170 ? 10.328 26.5 14.703 1 94.94 170 TYR A CA 1
ATOM 1241 C C . TYR A 1 170 ? 9.812 27.234 15.938 1 94.94 170 TYR A C 1
ATOM 1243 O O . TYR A 1 170 ? 9.289 26.625 16.859 1 94.94 170 TYR A O 1
ATOM 1251 N N . ARG A 1 171 ? 10.039 28.516 15.969 1 90.94 171 ARG A N 1
ATOM 1252 C CA . ARG A 1 171 ? 9.602 29.297 17.125 1 90.94 171 ARG A CA 1
ATOM 1253 C C . ARG A 1 171 ? 8.086 29.312 17.219 1 90.94 171 ARG A C 1
ATOM 1255 O O . ARG A 1 171 ? 7.398 29.625 16.25 1 90.94 171 ARG A O 1
ATOM 1262 N N . THR A 1 172 ? 7.566 28.781 18.203 1 81.62 172 THR A N 1
ATOM 1263 C CA . THR A 1 172 ? 6.141 28.734 18.5 1 81.62 172 THR A CA 1
ATOM 1264 C C . THR A 1 172 ? 5.73 29.906 19.391 1 81.62 172 THR A C 1
ATOM 1266 O O . THR A 1 172 ? 6.582 30.656 19.891 1 81.62 172 THR A O 1
ATOM 1269 N N . ASN A 1 173 ? 4.281 30.234 18.906 1 62.78 173 ASN A N 1
ATOM 1270 C CA . ASN A 1 173 ? 3.73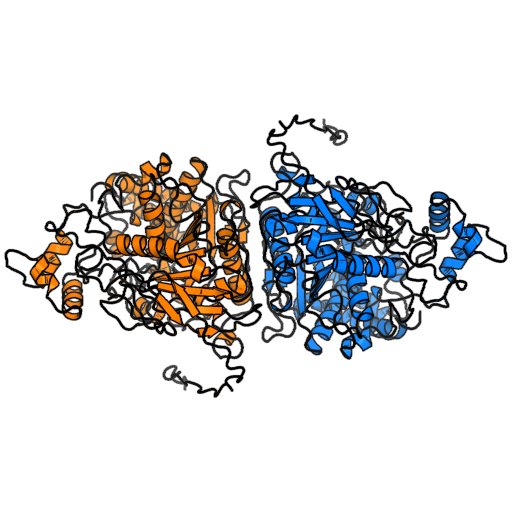 31.375 19.625 1 62.78 173 ASN A CA 1
ATOM 1271 C C . ASN A 1 173 ? 3.322 30.984 21.047 1 62.78 173 ASN A C 1
ATOM 1273 O O . ASN A 1 173 ? 3 29.828 21.312 1 62.78 173 ASN A O 1
ATOM 1277 N N . ILE A 1 174 ? 3.887 31.531 21.781 1 43.06 174 ILE A N 1
ATOM 1278 C CA . ILE A 1 174 ? 3.451 31.328 23.156 1 43.06 174 ILE A CA 1
ATOM 1279 C C . ILE A 1 174 ? 1.967 31.672 23.281 1 43.06 174 ILE A C 1
ATOM 1281 O O . ILE A 1 174 ? 1.544 32.781 22.953 1 43.06 174 ILE A O 1
ATOM 1285 N N . ARG A 1 175 ? 0.968 30.641 23.109 1 40 175 ARG A N 1
ATOM 1286 C CA . ARG A 1 175 ? -0.309 31.203 23.547 1 40 175 ARG A CA 1
ATOM 1287 C C . ARG A 1 175 ? -0.105 32.5 24.312 1 40 175 ARG A C 1
ATOM 1289 O O . ARG A 1 175 ? -0.166 33.594 23.719 1 40 175 ARG A O 1
ATOM 1296 N N . VAL A 1 176 ? -0.413 32.156 25.453 1 34.19 176 VAL A N 1
ATOM 1297 C CA . VAL A 1 176 ? -0.249 33.219 26.438 1 34.19 176 VAL A CA 1
ATOM 1298 C C . VAL A 1 176 ? 1.173 33.781 26.375 1 34.19 176 VAL A C 1
ATOM 1300 O O . VAL A 1 176 ? 1.396 34.969 26.609 1 34.19 176 VAL A O 1
ATOM 1303 N N . ARG A 1 177 ? 2.029 32.875 26.547 1 34.12 177 ARG A N 1
ATOM 1304 C CA . ARG A 1 177 ? 3.258 33.25 27.234 1 34.12 177 ARG A CA 1
ATOM 1305 C C . ARG A 1 177 ? 4.363 33.562 26.234 1 34.12 177 ARG A C 1
ATOM 1307 O O . ARG A 1 177 ? 5.406 34.125 26.609 1 34.12 177 ARG A O 1
ATOM 1314 N N . ALA A 1 178 ? 4.547 32.938 25.141 1 39.44 178 ALA A N 1
ATOM 1315 C CA . ALA A 1 178 ? 5.84 33.188 24.516 1 39.44 178 ALA A CA 1
ATOM 1316 C C . ALA A 1 178 ? 5.668 34 23.234 1 39.44 178 ALA A C 1
ATOM 1318 O O . ALA A 1 178 ? 4.762 33.75 22.438 1 39.44 178 ALA A O 1
ATOM 1319 N N . VAL A 1 179 ? 5.996 35.281 23.266 1 45.03 179 VAL A N 1
ATOM 1320 C CA . VAL A 1 179 ? 6.027 36.438 22.344 1 45.03 179 VAL A CA 1
ATOM 1321 C C . VAL A 1 179 ? 7.039 36.188 21.234 1 45.03 179 VAL A C 1
ATOM 1323 O O . VAL A 1 179 ? 7.398 37.094 20.5 1 45.03 179 VAL A O 1
ATOM 1326 N N . PHE A 1 180 ? 7.242 34.812 20.938 1 52.47 180 PHE A N 1
ATOM 1327 C CA . PHE A 1 180 ? 8.477 34.688 20.172 1 52.47 180 PHE A CA 1
ATOM 1328 C C . PHE A 1 180 ? 8.164 34.438 18.703 1 52.47 180 PHE A C 1
ATOM 1330 O O . PHE A 1 180 ? 8.875 34.938 17.828 1 52.47 180 PHE A O 1
ATOM 1337 N N . GLY A 1 181 ? 6.961 33.875 18.438 1 59.97 181 GLY A N 1
ATOM 1338 C CA . GLY A 1 181 ? 6.812 33.438 17.062 1 59.97 181 GLY A CA 1
ATOM 1339 C C . GLY A 1 181 ? 5.965 34.375 16.219 1 59.97 181 GLY A C 1
ATOM 1340 O O . GLY A 1 181 ? 6.105 34.406 15 1 59.97 181 GLY A O 1
ATOM 1341 N N . PHE A 1 182 ? 5.078 35.188 16.922 1 69.19 182 PHE A N 1
ATOM 1342 C CA . PHE A 1 182 ? 4.152 36.031 16.203 1 69.19 182 PHE A CA 1
ATOM 1343 C C . PHE A 1 182 ? 3.934 37.344 16.953 1 69.19 182 PHE A C 1
ATOM 1345 O O . PHE A 1 182 ? 2.803 37.688 17.312 1 69.19 182 PHE A O 1
ATOM 1352 N N . PRO A 1 183 ? 5.02 38.094 17.141 1 64.12 183 PRO A N 1
ATOM 1353 C CA . PRO A 1 183 ? 4.898 39.375 17.891 1 64.12 183 PRO A CA 1
ATOM 1354 C C . PRO A 1 183 ? 4.156 40.438 17.109 1 64.12 183 PRO A C 1
ATOM 1356 O O . PRO A 1 183 ? 4.691 41 16.141 1 64.12 183 PRO A O 1
ATOM 1359 N N . ASN A 1 184 ? 2.896 40.625 17.453 1 67.94 184 ASN A N 1
ATOM 1360 C CA . ASN A 1 184 ? 2.152 41.688 16.766 1 67.94 184 ASN A CA 1
ATOM 1361 C C . ASN A 1 184 ? 2.41 43.062 17.391 1 67.94 184 ASN A C 1
ATOM 1363 O O . ASN A 1 184 ? 1.469 43.75 17.781 1 67.94 184 ASN A O 1
ATOM 1367 N N . SER A 1 185 ? 3.719 43.375 17.484 1 69.75 185 SER A N 1
ATOM 1368 C CA . SER A 1 185 ? 4.156 44.656 18 1 69.75 185 SER A CA 1
ATOM 1369 C C . SER A 1 185 ? 4.125 45.719 16.922 1 69.75 185 SER A C 1
ATOM 1371 O O . SER A 1 185 ? 4.586 45.5 15.805 1 69.75 185 SER A O 1
ATOM 1373 N N . GLY A 1 186 ? 3.531 46.844 17.25 1 71.94 186 GLY A N 1
ATOM 1374 C CA . GLY A 1 186 ? 3.551 47.969 16.344 1 71.94 186 GLY A CA 1
ATOM 1375 C C . GLY A 1 186 ? 4.949 48.5 16.078 1 71.94 186 GLY A C 1
ATOM 1376 O O . GLY A 1 186 ? 5.164 49.281 15.133 1 71.94 186 GLY A O 1
ATOM 1377 N N . GLU A 1 187 ? 5.863 48.031 16.859 1 75.5 187 GLU A N 1
ATOM 1378 C CA . GLU A 1 187 ? 7.242 48.5 16.719 1 75.5 187 GLU A CA 1
ATOM 1379 C C . GLU A 1 187 ? 7.988 47.688 15.664 1 75.5 187 GLU A C 1
ATOM 1381 O O . GLU A 1 187 ? 9.086 48.094 15.25 1 75.5 187 GLU A O 1
ATOM 1386 N N . LEU A 1 188 ? 7.445 46.656 15.273 1 78.38 188 LEU A N 1
ATOM 1387 C CA . LEU A 1 188 ? 8.055 45.812 14.258 1 78.38 188 LEU A CA 1
ATOM 1388 C C . LEU A 1 188 ? 7.348 45.969 12.914 1 78.38 188 LEU A C 1
ATOM 1390 O O . LEU A 1 188 ? 6.121 46.094 12.867 1 78.38 188 LEU A O 1
ATOM 1394 N N . PRO A 1 189 ? 8.195 45.969 11.836 1 84.25 189 PRO A N 1
ATOM 1395 C CA . PRO A 1 189 ? 7.52 45.906 10.539 1 84.25 189 PRO A CA 1
ATOM 1396 C C . PRO A 1 189 ? 6.625 44.656 10.422 1 84.25 189 PRO A C 1
ATOM 1398 O O . PRO A 1 189 ? 6.973 43.594 10.922 1 84.25 189 PRO A O 1
ATOM 1401 N N . VAL A 1 190 ? 5.527 44.844 9.82 1 82.56 190 VAL A N 1
ATOM 1402 C CA . VAL A 1 190 ? 4.512 43.812 9.727 1 82.56 190 VAL A CA 1
ATOM 1403 C C . VAL A 1 190 ? 5.113 42.531 9.109 1 82.56 190 VAL A C 1
ATOM 1405 O O . VAL A 1 190 ? 4.801 41.438 9.523 1 82.56 190 VAL A O 1
ATOM 1408 N N . GLN A 1 191 ? 6.039 42.719 8.203 1 84.25 191 GLN A N 1
ATOM 1409 C CA . GLN A 1 191 ? 6.613 41.625 7.457 1 84.25 191 GLN A CA 1
ATOM 1410 C C . GLN A 1 191 ? 7.703 40.906 8.266 1 84.25 191 GLN A C 1
ATOM 1412 O O . GLN A 1 191 ? 8.414 40.062 7.742 1 84.25 191 GLN A O 1
ATOM 1417 N N . GLN A 1 192 ? 7.758 41.219 9.508 1 83.56 192 GLN A N 1
ATOM 1418 C CA . GLN A 1 192 ? 8.719 40.562 10.398 1 83.56 192 GLN A CA 1
ATOM 1419 C C . GLN A 1 192 ? 8.039 40.031 11.648 1 83.56 192 GLN A C 1
ATOM 1421 O O . GLN A 1 192 ? 8.695 39.75 12.656 1 83.56 192 GLN A O 1
ATOM 1426 N N . ARG A 1 193 ? 6.797 39.844 11.508 1 84.81 193 ARG A N 1
ATOM 1427 C CA . ARG A 1 193 ? 6.07 39.531 12.727 1 84.81 193 ARG A CA 1
ATOM 1428 C C . ARG A 1 193 ? 5.688 38.062 12.758 1 84.81 193 ARG A C 1
ATOM 1430 O O . ARG A 1 193 ? 5.359 37.5 13.82 1 84.81 193 ARG A O 1
ATOM 1437 N N . ASN A 1 194 ? 5.664 37.375 11.578 1 90.75 194 ASN A N 1
ATOM 1438 C CA . ASN A 1 194 ? 5.348 35.938 11.531 1 90.75 194 ASN A CA 1
ATOM 1439 C C . ASN A 1 194 ? 6.605 35.094 11.625 1 90.75 194 ASN A C 1
ATOM 1441 O O . ASN A 1 194 ? 6.836 34.219 10.773 1 90.75 194 ASN A O 1
ATOM 1445 N N . LEU A 1 195 ? 7.359 35.219 12.688 1 91.38 195 LEU A N 1
ATOM 1446 C CA . LEU A 1 195 ? 8.703 34.656 12.828 1 91.38 195 LEU A CA 1
ATOM 1447 C C . LEU A 1 195 ? 8.664 33.156 12.719 1 91.38 195 LEU A C 1
ATOM 1449 O O . LEU A 1 195 ? 9.555 32.531 12.125 1 91.38 195 LEU A O 1
ATOM 1453 N N . GLY A 1 196 ? 7.676 32.469 13.352 1 93 196 GLY A N 1
ATOM 1454 C CA . GLY A 1 196 ? 7.562 31.031 13.25 1 93 196 GLY A CA 1
ATOM 1455 C C . GLY A 1 196 ? 7.438 30.547 11.82 1 93 196 GLY A C 1
ATOM 1456 O O . GLY A 1 196 ? 8.016 29.516 11.461 1 93 196 GLY A O 1
ATOM 1457 N N . LEU A 1 197 ? 6.684 31.266 10.992 1 94.88 197 LEU A N 1
ATOM 1458 C CA . LEU A 1 197 ? 6.5 30.906 9.594 1 94.88 197 LEU A CA 1
ATOM 1459 C C . LEU A 1 197 ? 7.777 31.156 8.797 1 94.88 197 LEU A C 1
ATOM 1461 O O . LEU A 1 197 ? 8.102 30.375 7.891 1 94.88 197 LEU A O 1
ATOM 1465 N N . TYR A 1 198 ? 8.477 32.219 9.148 1 95.25 198 TYR A N 1
ATOM 1466 C CA . TYR A 1 198 ? 9.734 32.531 8.469 1 95.25 198 TYR A CA 1
ATOM 1467 C C . TYR A 1 198 ? 10.805 31.5 8.852 1 95.25 198 TYR A C 1
ATOM 1469 O O . TYR A 1 198 ? 11.664 31.172 8.039 1 95.25 198 TYR A O 1
ATOM 1477 N N . ASP A 1 199 ? 10.766 31.062 10.125 1 96.5 199 ASP A N 1
ATOM 1478 C CA . ASP A 1 199 ? 11.633 29.938 10.492 1 96.5 199 ASP A CA 1
ATOM 1479 C C . ASP A 1 199 ? 11.359 28.719 9.609 1 96.5 199 ASP A C 1
ATOM 1481 O O . ASP A 1 199 ? 12.297 28.047 9.164 1 96.5 199 ASP A O 1
ATOM 1485 N N . GLN A 1 200 ? 10.117 28.406 9.383 1 97.62 200 GLN A N 1
ATOM 1486 C CA . GLN A 1 200 ? 9.742 27.281 8.523 1 97.62 200 GLN A CA 1
ATOM 1487 C C . GLN A 1 200 ? 10.281 27.469 7.109 1 97.62 200 GLN A C 1
ATOM 1489 O O . GLN A 1 200 ? 10.797 26.531 6.504 1 97.62 200 GLN A O 1
ATOM 1494 N N . GLN A 1 201 ? 10.172 28.688 6.559 1 97.62 201 GLN A N 1
ATOM 1495 C CA . GLN A 1 201 ? 10.68 28.969 5.223 1 97.62 201 GLN A CA 1
ATOM 1496 C C . GLN A 1 201 ? 12.195 28.781 5.164 1 97.62 201 GLN A C 1
ATOM 1498 O O . GLN A 1 201 ? 12.727 28.266 4.18 1 97.62 201 GLN A O 1
ATOM 1503 N N . LEU A 1 202 ? 12.844 29.219 6.223 1 98 202 LEU A N 1
ATOM 1504 C CA . LEU A 1 202 ? 14.297 29.031 6.277 1 98 202 LEU A CA 1
ATOM 1505 C C . LEU A 1 202 ? 14.648 27.547 6.309 1 98 202 LEU A C 1
ATOM 1507 O O . LEU A 1 202 ? 15.641 27.125 5.699 1 98 202 LEU A O 1
ATOM 1511 N N . ALA A 1 203 ? 13.898 26.781 7.047 1 98.62 203 ALA A N 1
ATOM 1512 C CA . ALA A 1 203 ? 14.109 25.328 7.074 1 98.62 203 ALA A CA 1
ATOM 1513 C C . ALA A 1 203 ? 13.945 24.719 5.688 1 98.62 203 ALA A C 1
ATOM 1515 O O . ALA A 1 203 ? 14.719 23.844 5.289 1 98.62 203 ALA A O 1
ATOM 1516 N N . LEU A 1 204 ? 12.938 25.125 4.949 1 98.69 204 LEU A N 1
ATOM 1517 C CA . LEU A 1 204 ? 12.711 24.641 3.594 1 98.69 204 LEU A CA 1
ATOM 1518 C C . LEU A 1 204 ? 13.883 25.016 2.682 1 98.69 204 LEU A C 1
ATOM 1520 O O . LEU A 1 204 ? 14.305 24.203 1.851 1 98.69 204 LEU A O 1
ATOM 1524 N N . GLU A 1 205 ? 14.367 26.219 2.832 1 98.31 205 GLU A N 1
ATOM 1525 C CA . GLU A 1 205 ? 15.547 26.625 2.082 1 98.31 205 GLU A CA 1
ATOM 1526 C C . GLU A 1 205 ? 16.75 25.75 2.422 1 98.31 205 GLU A C 1
ATOM 1528 O O . GLU A 1 205 ? 17.531 25.375 1.538 1 98.31 205 GLU A O 1
ATOM 1533 N N . TRP A 1 206 ? 16.875 25.516 3.682 1 98.81 206 TRP A N 1
ATOM 1534 C CA . TRP A 1 206 ? 17.953 24.641 4.133 1 98.81 206 TRP A CA 1
ATOM 1535 C C . TRP A 1 206 ? 17.859 23.281 3.469 1 98.81 206 TRP A C 1
ATOM 1537 O O . TRP A 1 206 ? 18.875 22.719 3.035 1 98.81 206 TRP A O 1
ATOM 1547 N N . VAL A 1 207 ? 16.734 22.703 3.408 1 98.88 207 VAL A N 1
ATOM 1548 C CA . VAL A 1 207 ? 16.531 21.391 2.785 1 98.88 207 VAL A CA 1
ATOM 1549 C C . VAL A 1 207 ? 16.906 21.453 1.309 1 98.88 207 VAL A C 1
ATOM 1551 O O . VAL A 1 207 ? 17.547 20.547 0.782 1 98.88 207 VAL A O 1
ATOM 1554 N N . GLN A 1 208 ? 16.531 22.531 0.617 1 98.5 208 GLN A N 1
ATOM 1555 C CA . GLN A 1 208 ? 16.875 22.703 -0.788 1 98.5 208 GLN A CA 1
ATOM 1556 C C . GLN A 1 208 ? 18.391 22.656 -0.987 1 98.5 208 GLN A C 1
ATOM 1558 O O . GLN A 1 208 ? 18.875 22.094 -1.97 1 98.5 208 GLN A O 1
ATOM 1563 N N . LYS A 1 209 ? 19.078 23.141 -0.054 1 98.25 209 LYS A N 1
ATOM 1564 C CA . LYS A 1 209 ? 20.516 23.25 -0.171 1 98.25 209 LYS A CA 1
ATOM 1565 C C . LYS A 1 209 ? 21.219 21.953 0.245 1 98.25 209 LYS A C 1
ATOM 1567 O O . LYS A 1 209 ? 22.297 21.641 -0.251 1 98.25 209 LYS A O 1
ATOM 1572 N N . ASN A 1 210 ? 20.562 21.156 1.119 1 98.75 210 ASN A N 1
ATOM 1573 C CA . ASN A 1 210 ? 21.344 20.141 1.813 1 98.75 210 ASN A CA 1
ATOM 1574 C C . ASN A 1 210 ? 20.781 18.75 1.584 1 98.75 210 ASN A C 1
ATOM 1576 O O . ASN A 1 210 ? 21.391 17.75 1.972 1 98.75 210 ASN A O 1
ATOM 1580 N N . ALA A 1 211 ? 19.656 18.594 0.945 1 98.56 211 ALA A N 1
ATOM 1581 C CA . ALA A 1 211 ? 19 17.297 0.808 1 98.56 211 ALA A CA 1
ATOM 1582 C C . ALA A 1 211 ? 19.938 16.266 0.171 1 98.56 211 ALA A C 1
ATOM 1584 O O . ALA A 1 211 ? 19.906 15.094 0.536 1 98.56 211 ALA A O 1
ATOM 1585 N N . LYS A 1 212 ? 20.734 16.656 -0.744 1 97.62 212 LYS A N 1
ATOM 1586 C CA . LYS A 1 212 ? 21.625 15.766 -1.479 1 97.62 212 LYS A CA 1
ATOM 1587 C C . LYS A 1 212 ? 22.609 15.07 -0.541 1 97.62 212 LYS A C 1
ATOM 1589 O O . LYS A 1 212 ? 22.969 13.914 -0.756 1 97.62 212 LYS A O 1
ATOM 1594 N N . ALA A 1 213 ? 22.984 15.734 0.52 1 97.88 213 ALA A N 1
ATOM 1595 C CA . ALA A 1 213 ? 23.938 15.172 1.475 1 97.88 213 ALA A CA 1
ATOM 1596 C C . ALA A 1 213 ? 23.359 13.945 2.17 1 97.88 213 ALA A C 1
ATOM 1598 O O . ALA A 1 213 ? 24.109 13.117 2.705 1 97.88 213 ALA A O 1
ATOM 1599 N N . PHE A 1 214 ? 22.109 13.781 2.125 1 98.25 214 PHE A N 1
ATOM 1600 C CA . PHE A 1 214 ? 21.422 12.68 2.787 1 98.25 214 PHE A CA 1
ATOM 1601 C C . PHE A 1 214 ? 20.859 11.703 1.765 1 98.25 214 PHE A C 1
ATOM 1603 O O . PHE A 1 214 ? 20.094 10.797 2.119 1 98.25 214 PHE A O 1
ATOM 1610 N N . GLY A 1 215 ? 21.141 11.984 0.478 1 96.88 215 GLY A N 1
ATOM 1611 C CA . GLY A 1 215 ? 20.641 11.133 -0.591 1 96.88 215 GLY A CA 1
ATOM 1612 C C . GLY A 1 215 ? 19.297 11.555 -1.126 1 96.88 215 GLY A C 1
ATOM 1613 O O . GLY A 1 215 ? 18.625 10.789 -1.812 1 96.88 215 GLY A O 1
ATOM 1614 N N . GLY A 1 216 ? 18.875 12.766 -0.758 1 98 216 GLY A N 1
ATOM 1615 C CA . GLY A 1 216 ? 17.594 13.273 -1.214 1 98 216 GLY A CA 1
ATOM 1616 C C . GLY A 1 216 ? 17.703 14.133 -2.461 1 98 216 GLY A C 1
ATOM 1617 O O . GLY A 1 216 ? 18.781 14.633 -2.785 1 98 216 GLY A O 1
ATOM 1618 N N . ASP A 1 217 ? 16.625 14.25 -3.193 1 97.75 217 ASP A N 1
ATOM 1619 C CA . ASP A 1 217 ? 16.469 15.125 -4.348 1 97.75 217 ASP A CA 1
ATOM 1620 C C . ASP A 1 217 ? 15.68 16.375 -3.99 1 97.75 217 ASP A C 1
ATOM 1622 O O . ASP A 1 217 ? 14.477 16.297 -3.721 1 97.75 217 ASP A O 1
ATOM 1626 N N . ALA A 1 218 ? 16.297 17.547 -4.039 1 98 218 ALA A N 1
ATOM 1627 C CA . ALA A 1 218 ? 15.688 18.812 -3.625 1 98 218 ALA A CA 1
ATOM 1628 C C . ALA A 1 218 ? 14.492 19.156 -4.516 1 98 218 ALA A C 1
ATOM 1630 O O . ALA A 1 218 ? 13.641 19.969 -4.133 1 98 218 ALA A O 1
ATOM 1631 N N . SER A 1 219 ? 14.43 18.578 -5.684 1 97.31 219 SER A N 1
ATOM 1632 C CA . SER A 1 219 ? 13.32 18.859 -6.586 1 97.31 219 SER A CA 1
ATOM 1633 C C . SER A 1 219 ? 12.125 17.953 -6.285 1 97.31 219 SER A C 1
ATOM 1635 O O . SER A 1 219 ? 11.055 18.125 -6.863 1 97.31 219 SER A O 1
ATOM 1637 N N . LYS A 1 220 ? 12.273 17 -5.395 1 97.81 220 LYS A N 1
ATOM 1638 C CA . LYS A 1 220 ? 11.219 16.031 -5.082 1 97.81 220 LYS A CA 1
ATOM 1639 C C . LYS A 1 220 ? 10.766 16.172 -3.631 1 97.81 220 LYS A C 1
ATOM 1641 O O . LYS A 1 220 ? 10.547 15.172 -2.949 1 97.81 220 LYS A O 1
ATOM 1646 N N . VAL A 1 221 ? 10.617 17.375 -3.162 1 98.88 221 VAL A N 1
ATOM 1647 C CA . VAL A 1 221 ? 10.242 17.641 -1.776 1 98.88 221 VAL A CA 1
ATOM 1648 C C . VAL A 1 221 ? 8.719 17.703 -1.653 1 98.88 221 VAL A C 1
ATOM 1650 O O . VAL A 1 221 ? 8.062 18.406 -2.432 1 98.88 221 VAL A O 1
ATOM 1653 N N . THR A 1 222 ? 8.156 16.938 -0.786 1 98.94 222 THR A N 1
ATOM 1654 C CA . THR A 1 222 ? 6.777 17.078 -0.326 1 98.94 222 THR A CA 1
ATOM 1655 C C . THR A 1 222 ? 6.734 17.609 1.1 1 98.94 222 THR A C 1
ATOM 1657 O O . THR A 1 222 ? 7.43 17.109 1.982 1 98.94 222 THR A O 1
ATOM 1660 N N . ILE A 1 223 ? 5.977 18.703 1.327 1 98.94 223 ILE A N 1
ATOM 1661 C CA . ILE A 1 223 ? 5.797 19.188 2.689 1 98.94 223 ILE A CA 1
ATOM 1662 C C . ILE A 1 223 ? 4.562 18.547 3.312 1 98.94 223 ILE A C 1
ATOM 1664 O O . ILE A 1 223 ? 3.557 18.328 2.631 1 98.94 223 ILE A O 1
ATOM 1668 N N . TRP A 1 224 ? 4.691 18.141 4.531 1 98.81 224 TRP A N 1
ATOM 1669 C CA . TRP A 1 224 ? 3.646 17.469 5.289 1 98.81 224 TRP A CA 1
ATOM 1670 C C . TRP A 1 224 ? 3.467 18.109 6.66 1 98.81 224 TRP A C 1
ATOM 1672 O O . TRP A 1 224 ? 4.434 18.266 7.41 1 98.81 224 TRP A O 1
ATOM 1682 N N . GLY A 1 225 ? 2.254 18.516 7 1 98.19 225 GLY A N 1
ATOM 1683 C CA . GLY A 1 225 ? 1.977 19.094 8.305 1 98.19 225 GLY A CA 1
ATOM 1684 C C . GLY A 1 225 ? 0.764 18.484 8.984 1 98.19 225 GLY A C 1
ATOM 1685 O O . GLY A 1 225 ? -0.124 17.953 8.312 1 98.19 225 GLY A O 1
ATOM 1686 N N . GLU A 1 226 ? 0.746 18.547 10.258 1 96.44 226 GLU A N 1
ATOM 1687 C CA . GLU A 1 226 ? -0.376 18.125 11.086 1 96.44 226 GLU A CA 1
ATOM 1688 C C . GLU A 1 226 ? -0.887 19.266 11.961 1 96.44 226 GLU A C 1
ATOM 1690 O O . GLU A 1 226 ? -0.096 20.016 12.531 1 96.44 226 GLU A O 1
ATOM 1695 N N . SER A 1 227 ? -2.195 19.375 12 1 96.12 227 SER A N 1
ATOM 1696 C CA . SER A 1 227 ? -2.797 20.422 12.836 1 96.12 227 SER A CA 1
ATOM 1697 C C . SER A 1 227 ? -2.285 21.797 12.445 1 96.12 227 SER A C 1
ATOM 1699 O O . SER A 1 227 ? -2.348 22.188 11.273 1 96.12 227 SER A O 1
ATOM 1701 N N . ALA A 1 228 ? -1.592 22.547 13.375 1 94.44 228 ALA A N 1
ATOM 1702 C CA . ALA A 1 228 ? -1.026 23.844 13.023 1 94.44 228 ALA A CA 1
ATOM 1703 C C . ALA A 1 228 ? 0.028 23.719 11.93 1 94.44 228 ALA A C 1
ATOM 1705 O O . ALA A 1 228 ? 0.178 24.594 11.086 1 94.44 228 ALA A O 1
ATOM 1706 N N . GLY A 1 229 ? 0.706 22.578 11.914 1 96.69 229 GLY A N 1
ATOM 1707 C CA . GLY A 1 229 ? 1.611 22.297 10.812 1 96.69 229 GLY A CA 1
ATOM 1708 C C . GLY A 1 229 ? 0.906 22.188 9.477 1 96.69 229 GLY A C 1
ATOM 1709 O O . GLY A 1 229 ? 1.425 22.641 8.453 1 96.69 229 GLY A O 1
ATOM 1710 N N . SER A 1 230 ? -0.245 21.547 9.539 1 97.94 230 SER A N 1
ATOM 1711 C CA . SER A 1 230 ? -1.065 21.453 8.336 1 97.94 230 SER A CA 1
ATOM 1712 C C . SER A 1 230 ? -1.545 22.828 7.887 1 97.94 230 SER A C 1
ATOM 1714 O O . SER A 1 230 ? -1.597 23.125 6.688 1 97.94 230 SER A O 1
ATOM 1716 N N . LEU A 1 231 ? -1.958 23.703 8.82 1 97 231 LEU A N 1
ATOM 1717 C CA . LEU A 1 231 ? -2.281 25.078 8.5 1 97 231 LEU A CA 1
ATOM 1718 C C . LEU A 1 231 ? -1.095 25.781 7.848 1 97 231 LEU A C 1
ATOM 1720 O O . LEU A 1 231 ? -1.264 26.531 6.883 1 97 231 LEU A O 1
ATOM 1724 N N . SER A 1 232 ? 0.096 25.5 8.328 1 97.19 232 SER A N 1
ATOM 1725 C CA . SER A 1 232 ? 1.311 26.062 7.758 1 97.19 232 SER A CA 1
ATOM 1726 C C . SER A 1 232 ? 1.511 25.609 6.316 1 97.19 232 SER A C 1
ATOM 1728 O O . SER A 1 232 ? 1.981 26.391 5.477 1 97.19 232 SER A O 1
ATOM 1730 N N . VAL A 1 233 ? 1.188 24.406 6.043 1 98.62 233 VAL A N 1
ATOM 1731 C CA . VAL A 1 233 ? 1.311 23.891 4.676 1 98.62 233 VAL A CA 1
ATOM 1732 C C . VAL A 1 233 ? 0.452 24.734 3.736 1 98.62 233 VAL A C 1
ATOM 1734 O O . VAL A 1 233 ? 0.916 25.156 2.676 1 98.62 233 VAL A O 1
ATOM 1737 N N . ASP A 1 234 ? -0.803 24.984 4.152 1 98.38 234 ASP A N 1
ATOM 1738 C CA . ASP A 1 234 ? -1.687 25.844 3.361 1 98.38 234 ASP A CA 1
ATOM 1739 C C . ASP A 1 234 ? -1.105 27.25 3.213 1 98.38 234 ASP A C 1
ATOM 1741 O O . ASP A 1 234 ? -1.11 27.812 2.117 1 98.38 234 ASP A O 1
ATOM 1745 N N . ILE A 1 235 ? -0.555 27.781 4.262 1 97 235 ILE A N 1
ATOM 1746 C CA . ILE A 1 235 ? 0.058 29.094 4.262 1 97 235 ILE A CA 1
ATOM 1747 C C . ILE A 1 235 ? 1.214 29.125 3.266 1 97 235 ILE A C 1
ATOM 1749 O O . ILE A 1 235 ? 1.341 30.078 2.482 1 97 235 ILE A O 1
ATOM 1753 N N . HIS A 1 236 ? 2.033 28.141 3.256 1 98.25 236 HIS A N 1
ATOM 1754 C CA . HIS A 1 236 ? 3.193 28.109 2.369 1 98.25 236 HIS A CA 1
ATOM 1755 C C . HIS A 1 236 ? 2.768 27.984 0.91 1 98.25 236 HIS A C 1
ATOM 1757 O O . HIS A 1 236 ? 3.426 28.531 0.02 1 98.25 236 HIS A O 1
ATOM 1763 N N . MET A 1 237 ? 1.67 27.281 0.647 1 98.12 237 MET A N 1
ATOM 1764 C CA . MET A 1 237 ? 1.177 27.25 -0.727 1 98.12 237 MET A CA 1
ATOM 1765 C C . MET A 1 237 ? 0.792 28.641 -1.202 1 98.12 237 MET A C 1
ATOM 1767 O O . MET A 1 237 ? 0.974 28.984 -2.375 1 98.12 237 MET A O 1
ATOM 1771 N N . HIS A 1 238 ? 0.294 29.469 -0.29 1 96.88 238 HIS A N 1
ATOM 1772 C CA . HIS A 1 238 ? -0.004 30.859 -0.617 1 96.88 238 HIS A CA 1
ATOM 1773 C C . HIS A 1 238 ? 1.274 31.672 -0.766 1 96.88 238 HIS A C 1
ATOM 1775 O O . HIS A 1 238 ? 1.408 32.469 -1.707 1 96.88 238 HIS A O 1
ATOM 1781 N N . ALA A 1 239 ? 2.17 31.484 0.152 1 96.19 239 ALA A N 1
ATOM 1782 C CA . ALA A 1 239 ? 3.389 32.281 0.216 1 96.19 239 ALA A CA 1
ATOM 1783 C C . ALA A 1 239 ? 4.227 32.125 -1.049 1 96.19 239 ALA A C 1
ATOM 1785 O O . ALA A 1 239 ? 4.938 33.031 -1.461 1 96.19 239 ALA A O 1
ATOM 1786 N N . TYR A 1 240 ? 4.074 30.984 -1.688 1 96.88 240 TYR A N 1
ATOM 1787 C CA . TYR A 1 240 ? 4.91 30.688 -2.846 1 96.88 240 TYR A CA 1
ATOM 1788 C C . TYR A 1 240 ? 4.098 30.734 -4.133 1 96.88 240 TYR A C 1
ATOM 1790 O O . TYR A 1 240 ? 4.473 30.125 -5.137 1 96.88 240 TYR A O 1
ATOM 1798 N N . ALA A 1 241 ? 3.006 31.391 -4.164 1 95.06 241 ALA A N 1
ATOM 1799 C CA . ALA A 1 241 ? 2.098 31.469 -5.305 1 95.06 241 ALA A CA 1
ATOM 1800 C C . ALA A 1 241 ? 2.814 32 -6.539 1 95.06 241 ALA A C 1
ATOM 1802 O O . ALA A 1 241 ? 2.539 31.578 -7.66 1 95.06 241 ALA A O 1
ATOM 1803 N N . ASN A 1 242 ? 3.781 32.906 -6.406 1 91.75 242 ASN A N 1
ATOM 1804 C CA . ASN A 1 242 ? 4.402 33.594 -7.547 1 91.75 242 ASN A CA 1
ATOM 1805 C C . ASN A 1 242 ? 5.824 33.094 -7.781 1 91.75 242 ASN A C 1
ATOM 1807 O O . ASN A 1 242 ? 6.609 33.719 -8.477 1 91.75 242 ASN A O 1
ATOM 1811 N N . VAL A 1 243 ? 6.074 32 -7.168 1 91.31 243 VAL A N 1
ATOM 1812 C CA . VAL A 1 243 ? 7.391 31.406 -7.352 1 91.31 243 VAL A CA 1
ATOM 1813 C C . VAL A 1 243 ? 7.316 30.297 -8.398 1 91.31 243 VAL A C 1
ATOM 1815 O O . VAL A 1 243 ? 6.492 29.375 -8.289 1 91.31 243 VAL A O 1
ATOM 1818 N N . THR A 1 244 ? 8.102 30.359 -9.438 1 88.75 244 THR A N 1
ATOM 1819 C CA . THR A 1 244 ? 8.062 29.422 -10.555 1 88.75 244 THR A CA 1
ATOM 1820 C C . THR A 1 244 ? 8.391 28.016 -10.094 1 88.75 244 THR A C 1
ATOM 1822 O O . THR A 1 244 ? 7.762 27.047 -10.531 1 88.75 244 THR A O 1
ATOM 1825 N N . LYS A 1 245 ? 9.422 27.953 -9.203 1 92.38 245 LYS A N 1
ATOM 1826 C CA . LYS A 1 245 ? 9.805 26.656 -8.648 1 92.38 245 LYS A CA 1
ATOM 1827 C C . LYS A 1 245 ? 9.789 26.688 -7.125 1 92.38 245 LYS A C 1
ATOM 1829 O O . LYS A 1 245 ? 10.836 26.828 -6.488 1 92.38 245 LYS A O 1
ATOM 1834 N N . PRO A 1 246 ? 8.617 26.469 -6.578 1 96.88 246 PRO A N 1
ATOM 1835 C CA . PRO A 1 246 ? 8.562 26.406 -5.117 1 96.88 246 PRO A CA 1
ATOM 1836 C C . PRO A 1 246 ? 9.445 25.312 -4.535 1 96.88 246 PRO A C 1
ATOM 1838 O O . PRO A 1 246 ? 9.812 24.359 -5.246 1 96.88 246 PRO A O 1
ATOM 1841 N N . PRO A 1 247 ? 9.789 25.422 -3.277 1 98.38 247 PRO A N 1
ATOM 1842 C CA . PRO A 1 247 ? 10.68 24.422 -2.666 1 98.38 247 PRO A CA 1
ATOM 1843 C C . PRO A 1 247 ? 9.961 23.125 -2.314 1 98.38 247 PRO A C 1
ATOM 1845 O O . PRO A 1 247 ? 10.422 22.375 -1.441 1 98.38 247 PRO A O 1
ATOM 1848 N N . PHE A 1 248 ? 8.867 22.859 -2.924 1 98.69 248 PHE A N 1
ATOM 1849 C CA . PHE A 1 248 ? 8.133 21.609 -2.773 1 98.69 248 PHE A CA 1
ATOM 1850 C C . PHE A 1 248 ? 7.312 21.312 -4.023 1 98.69 248 PHE A C 1
ATOM 1852 O O . PHE A 1 248 ? 6.93 22.234 -4.754 1 98.69 248 PHE A O 1
ATOM 1859 N N . ARG A 1 249 ? 7.016 20.016 -4.242 1 98.25 249 ARG A N 1
ATOM 1860 C CA . ARG A 1 249 ? 6.27 19.594 -5.422 1 98.25 249 ARG A CA 1
ATOM 1861 C C . ARG A 1 249 ? 4.961 18.922 -5.027 1 98.25 249 ARG A C 1
ATOM 1863 O O . ARG A 1 249 ? 4.168 18.531 -5.891 1 98.25 249 ARG A O 1
ATOM 1870 N N . GLY A 1 250 ? 4.73 18.688 -3.746 1 98.69 250 GLY A N 1
ATOM 1871 C CA . GLY A 1 250 ? 3.529 18.109 -3.164 1 98.69 250 GLY A CA 1
ATOM 1872 C C . GLY A 1 250 ? 3.25 18.609 -1.76 1 98.69 250 GLY A C 1
ATOM 1873 O O . GLY A 1 250 ? 4.148 19.109 -1.083 1 98.69 250 GLY A O 1
ATOM 1874 N N . ALA A 1 251 ? 2.006 18.5 -1.321 1 98.88 251 ALA A N 1
ATOM 1875 C CA . ALA A 1 251 ? 1.597 19 -0.011 1 98.88 251 ALA A CA 1
ATOM 1876 C C . ALA A 1 251 ? 0.636 18.031 0.669 1 98.88 251 ALA A C 1
ATOM 1878 O O . ALA A 1 251 ? -0.334 17.578 0.058 1 98.88 251 ALA A O 1
ATOM 1879 N N . ILE A 1 252 ? 0.94 17.703 1.868 1 98.94 252 ILE A N 1
ATOM 1880 C CA . ILE A 1 252 ? 0.073 16.844 2.676 1 98.94 252 ILE A CA 1
ATOM 1881 C C . ILE A 1 252 ? -0.463 17.641 3.865 1 98.94 252 ILE A C 1
ATOM 1883 O O . ILE A 1 252 ? 0.31 18.188 4.648 1 98.94 252 ILE A O 1
ATOM 1887 N N . MET A 1 253 ? -1.739 17.703 3.986 1 98.75 253 MET A N 1
ATOM 1888 C CA . MET A 1 253 ? -2.424 18.406 5.07 1 98.75 253 MET A CA 1
ATOM 1889 C C . MET A 1 253 ? -3.195 17.422 5.949 1 98.75 253 MET A C 1
ATOM 1891 O O . MET A 1 253 ? -4.316 17.031 5.617 1 98.75 253 MET A O 1
ATOM 1895 N N . SER A 1 254 ? -2.588 17.078 7.082 1 98.19 254 SER A N 1
ATOM 1896 C CA . SER A 1 254 ? -3.246 16.203 8.047 1 98.19 254 SER A CA 1
ATOM 1897 C C . SER A 1 254 ? -3.941 17 9.141 1 98.19 254 SER A C 1
ATOM 1899 O O . SER A 1 254 ? -3.289 17.531 10.047 1 98.19 254 SER A O 1
ATOM 1901 N N . SER A 1 255 ? -5.266 17.062 9.07 1 96.56 255 SER A N 1
ATOM 1902 C CA . SER A 1 255 ? -6.109 17.719 10.062 1 96.56 255 SER A CA 1
ATOM 1903 C C . SER A 1 255 ? -5.902 19.234 10.055 1 96.56 255 SER A C 1
ATOM 1905 O O . SER A 1 255 ? -5.453 19.812 11.047 1 96.56 255 SER A O 1
ATOM 1907 N N . GLY A 1 256 ? -6.371 19.875 8.93 1 93.81 256 GLY A N 1
ATOM 1908 C CA . GLY A 1 256 ? -6.438 21.328 9.031 1 93.81 256 GLY A CA 1
ATOM 1909 C C . GLY A 1 256 ? -6.02 22.031 7.75 1 93.81 256 GLY A C 1
ATOM 1910 O O . GLY A 1 256 ? -5.324 21.453 6.914 1 93.81 256 GLY A O 1
ATOM 1911 N N . GLU A 1 257 ? -6.492 23.156 7.625 1 96.5 257 GLU A N 1
ATOM 1912 C CA . GLU A 1 257 ? -6.195 24.125 6.574 1 96.5 257 GLU A CA 1
ATOM 1913 C C . GLU A 1 257 ? -6.434 25.562 7.059 1 96.5 257 GLU A C 1
ATOM 1915 O O . GLU A 1 257 ? -7.047 25.766 8.109 1 96.5 257 GLU A O 1
ATOM 1920 N N . PHE A 1 258 ? -5.895 26.5 6.367 1 95.81 258 PHE A N 1
ATOM 1921 C CA . PHE A 1 258 ? -5.855 27.844 6.918 1 95.81 258 PHE A CA 1
ATOM 1922 C C . PHE A 1 258 ? -6.609 28.828 6.016 1 95.81 258 PHE A C 1
ATOM 1924 O O . PHE A 1 258 ? -6.434 30.031 6.121 1 95.81 258 PHE A O 1
ATOM 1931 N N . SER A 1 259 ? -7.461 28.375 5.152 1 96.31 259 SER A N 1
ATOM 1932 C CA . SER A 1 259 ? -8.039 29.266 4.148 1 96.31 259 SER A CA 1
ATOM 1933 C C . SER A 1 259 ? -9.547 29.406 4.332 1 96.31 259 SER A C 1
ATOM 1935 O O . SER A 1 259 ? -10.141 30.406 3.92 1 96.31 259 SER A O 1
ATOM 1937 N N . PHE A 1 260 ? -10.141 28.422 4.953 1 95.12 260 PHE A N 1
ATOM 1938 C CA . PHE A 1 260 ? -11.586 28.422 5.133 1 95.12 260 PHE A CA 1
ATOM 1939 C C . PHE A 1 260 ? -11.953 28.188 6.594 1 95.12 260 PHE A C 1
ATOM 1941 O O . PHE A 1 260 ? -11.32 27.359 7.266 1 95.12 260 PHE A O 1
ATOM 1948 N N . GLY A 1 261 ? -12.961 28.922 7.066 1 93.31 261 GLY A N 1
ATOM 1949 C CA . GLY A 1 261 ? -13.5 28.672 8.391 1 93.31 261 GLY A CA 1
ATOM 1950 C C . GLY A 1 261 ? -12.766 29.406 9.492 1 93.31 261 GLY A C 1
ATOM 1951 O O . GLY A 1 261 ? -11.93 30.266 9.219 1 93.31 261 GLY A O 1
ATOM 1952 N N . LEU A 1 262 ? -13.094 29.047 10.703 1 89.81 262 LEU A N 1
ATOM 1953 C CA . LEU A 1 262 ? -12.648 29.75 11.898 1 89.81 262 LEU A CA 1
ATOM 1954 C C . LEU A 1 262 ? -11.141 29.672 12.055 1 89.81 262 LEU A C 1
ATOM 1956 O O . LEU A 1 262 ? -10.492 30.641 12.453 1 89.81 262 LEU A O 1
ATOM 1960 N N . LEU A 1 263 ? -10.578 28.516 11.703 1 89.06 263 LEU A N 1
ATOM 1961 C CA . LEU A 1 263 ? -9.148 28.312 11.906 1 89.06 263 LEU A CA 1
ATOM 1962 C C . LEU A 1 263 ? -8.336 29.141 10.914 1 89.06 263 LEU A C 1
ATOM 1964 O O . LEU A 1 263 ? -7.133 29.328 11.094 1 89.06 263 LEU A O 1
ATOM 1968 N N . GLY A 1 264 ? -8.977 29.656 9.938 1 87.69 264 GLY A N 1
ATOM 1969 C CA . GLY A 1 264 ? -8.297 30.484 8.953 1 87.69 264 GLY A CA 1
ATOM 1970 C C . GLY A 1 264 ? -8.234 31.953 9.352 1 87.69 264 GLY A C 1
ATOM 1971 O O . GLY A 1 264 ? -7.707 32.781 8.609 1 87.69 264 GLY A O 1
ATOM 1972 N N . THR A 1 265 ? -8.664 32.281 10.477 1 83.88 265 THR A N 1
ATOM 1973 C CA . THR A 1 265 ? -8.688 33.656 10.93 1 83.88 265 THR A CA 1
ATOM 1974 C C . THR A 1 265 ? -7.285 34.125 11.312 1 83.88 265 THR A C 1
ATOM 1976 O O . THR A 1 265 ? -6.504 33.344 11.883 1 83.88 265 THR A O 1
ATOM 1979 N N . THR A 1 266 ? -7 35.406 11.008 1 83.38 266 THR A N 1
ATOM 1980 C CA . THR A 1 266 ? -5.719 36.031 11.32 1 83.38 266 THR A CA 1
ATOM 1981 C C . THR A 1 266 ? -5.91 37.25 12.219 1 83.38 266 THR A C 1
ATOM 1983 O O . THR A 1 266 ? -7.027 37.719 12.383 1 83.38 266 THR A O 1
ATOM 1986 N N . ALA A 1 267 ? -4.836 37.562 12.828 1 78.31 267 ALA A N 1
ATOM 1987 C CA . ALA A 1 267 ? -4.836 38.844 13.531 1 78.31 267 ALA A CA 1
ATOM 1988 C C . ALA A 1 267 ? -4.535 39.969 12.578 1 78.31 267 ALA A C 1
ATOM 1990 O O . ALA A 1 267 ? -3.682 39.844 11.695 1 78.31 267 ALA A O 1
ATOM 1991 N N . ALA A 1 268 ? -5.285 41.031 12.773 1 79.19 268 ALA A N 1
ATOM 1992 C CA . ALA A 1 268 ? -4.969 42.25 12.023 1 79.19 268 ALA A CA 1
ATOM 1993 C C . ALA A 1 268 ? -3.662 42.875 12.5 1 79.19 268 ALA A C 1
ATOM 1995 O O . ALA A 1 268 ? -3.373 42.875 13.703 1 79.19 268 ALA A O 1
ATOM 1996 N N . PRO A 1 269 ? -2.883 43.375 11.562 1 81.12 269 PRO A N 1
ATOM 1997 C CA . PRO A 1 269 ? -1.608 43.969 11.961 1 81.12 269 PRO A CA 1
ATOM 1998 C C . PRO A 1 269 ? -1.774 45.062 13.016 1 81.12 269 PRO A C 1
ATOM 2000 O O . PRO A 1 269 ? -0.866 45.312 13.82 1 81.12 269 PRO A O 1
ATOM 2003 N N . ASN A 1 270 ? -2.865 45.688 13.031 1 80.69 270 ASN A N 1
ATOM 2004 C CA . ASN A 1 270 ? -3.059 46.812 13.938 1 80.69 270 ASN A CA 1
ATOM 2005 C C . ASN A 1 270 ? -3.65 46.344 15.273 1 80.69 270 ASN A C 1
ATOM 2007 O O . ASN A 1 270 ? -3.76 47.156 16.203 1 80.69 270 ASN A O 1
ATOM 2011 N N . ASN A 1 271 ? -4.035 45.156 15.289 1 79.31 271 ASN A N 1
ATOM 2012 C CA . ASN A 1 271 ? -4.52 44.625 16.562 1 79.31 271 ASN A CA 1
ATOM 2013 C C . ASN A 1 271 ? -3.371 44.188 17.453 1 79.31 271 ASN A C 1
ATOM 2015 O O . ASN A 1 271 ? -2.984 43 17.438 1 79.31 271 ASN A O 1
ATOM 2019 N N . THR A 1 272 ? -2.963 45.062 18.328 1 79.31 272 THR A N 1
ATOM 2020 C CA . THR A 1 272 ? -1.788 44.781 19.141 1 79.31 272 THR A CA 1
ATOM 2021 C C . THR A 1 272 ? -2.195 44.375 20.562 1 79.31 272 THR A C 1
ATOM 2023 O O . THR A 1 272 ? -1.374 44.406 21.484 1 79.31 272 THR A O 1
ATOM 2026 N N . LYS A 1 273 ? -3.441 44 20.703 1 77.06 273 LYS A N 1
ATOM 2027 C CA . LYS A 1 273 ? -3.988 43.75 22.031 1 77.06 273 LYS A CA 1
ATOM 2028 C C . LYS A 1 273 ? -3.188 42.688 22.781 1 77.06 273 LYS A C 1
ATOM 2030 O O . LYS A 1 273 ? -2.871 42.875 23.969 1 77.06 273 LYS A O 1
ATOM 2035 N N . ALA A 1 274 ? -2.977 41.656 22.109 1 76.69 274 ALA A N 1
ATOM 2036 C CA . ALA A 1 274 ? -2.23 40.562 22.766 1 76.69 274 ALA A CA 1
ATOM 2037 C C . ALA A 1 274 ? -0.835 41.031 23.172 1 76.69 274 ALA A C 1
ATOM 2039 O O . ALA A 1 274 ? -0.384 40.781 24.281 1 76.69 274 ALA A O 1
ATOM 2040 N N . TRP A 1 275 ? -0.132 41.75 22.312 1 80.88 275 TRP A N 1
ATOM 2041 C CA . TRP A 1 275 ? 1.201 42.25 22.594 1 80.88 275 TRP A CA 1
ATOM 2042 C C . TRP A 1 275 ? 1.163 43.25 23.75 1 80.88 275 TRP A C 1
ATOM 2044 O O . TRP A 1 275 ? 2.002 43.219 24.656 1 80.88 275 TRP A O 1
ATOM 2054 N N . ASP A 1 276 ? 0.203 44.094 23.719 1 82.62 276 ASP A N 1
ATOM 2055 C CA . ASP A 1 276 ? 0.053 45.125 24.75 1 82.62 276 ASP A CA 1
ATOM 2056 C C . ASP A 1 276 ? -0.18 44.5 26.125 1 82.62 276 ASP A C 1
ATOM 2058 O O . ASP A 1 276 ? 0.31 45 27.141 1 82.62 276 ASP A O 1
ATOM 2062 N N . SER A 1 277 ? -0.929 43.469 26.078 1 82.56 277 SER A N 1
ATOM 2063 C CA . SER A 1 277 ? -1.182 42.781 27.344 1 82.56 277 SER A CA 1
ATOM 2064 C C . SER A 1 277 ? 0.106 42.188 27.922 1 82.56 277 SER A C 1
ATOM 2066 O O . SER A 1 277 ? 0.303 42.219 29.141 1 82.56 277 SER A O 1
ATOM 2068 N N . VAL A 1 278 ? 0.935 41.688 27.125 1 83 278 VAL A N 1
ATOM 2069 C CA . VAL A 1 278 ? 2.211 41.125 27.562 1 83 278 VAL A CA 1
ATOM 2070 C C . VAL A 1 278 ? 3.115 42.25 28.062 1 83 278 VAL A C 1
ATOM 2072 O O . VAL A 1 278 ? 3.77 42.094 29.109 1 83 278 VAL A O 1
ATOM 2075 N N . VAL A 1 279 ? 3.15 43.312 27.375 1 84.56 279 VAL A N 1
ATOM 2076 C CA . VAL A 1 279 ? 3.965 44.469 27.75 1 84.56 279 VAL A CA 1
ATOM 2077 C C . VAL A 1 279 ? 3.527 45 29.109 1 84.56 279 VAL A C 1
ATOM 2079 O O . VAL A 1 279 ? 4.363 45.312 29.953 1 84.56 279 VAL A O 1
ATOM 2082 N N . LYS A 1 280 ? 2.27 45.031 29.266 1 86.19 280 LYS A N 1
ATOM 2083 C CA . LYS A 1 280 ? 1.712 45.5 30.531 1 86.19 280 LYS A CA 1
ATOM 2084 C C . LYS A 1 280 ? 2.082 44.562 31.672 1 86.19 280 LYS A C 1
ATOM 2086 O O . LYS A 1 280 ? 2.533 45.031 32.719 1 86.19 280 LYS A O 1
ATOM 2091 N N . GLU A 1 281 ? 1.875 43.344 31.438 1 86.5 281 GLU A N 1
ATOM 2092 C CA . GLU A 1 281 ? 2.189 42.344 32.469 1 86.5 281 GLU A CA 1
ATOM 2093 C C . GLU A 1 281 ? 3.686 42.312 32.781 1 86.5 281 GLU A C 1
ATOM 2095 O O . GLU A 1 281 ? 4.09 42.062 33.906 1 86.5 281 GLU A O 1
ATOM 2100 N N . ALA A 1 282 ? 4.484 42.594 31.797 1 87.38 282 ALA A N 1
ATOM 2101 C CA . ALA A 1 282 ? 5.941 42.594 31.938 1 87.38 282 ALA A CA 1
ATOM 2102 C C . ALA A 1 282 ? 6.422 43.844 32.656 1 87.38 282 ALA A C 1
ATOM 2104 O O . ALA A 1 282 ? 7.551 43.906 33.156 1 87.38 282 ALA A O 1
ATOM 2105 N N . GLY A 1 283 ? 5.609 44.812 32.75 1 87 283 GLY A N 1
ATOM 2106 C CA . GLY A 1 283 ? 5.973 46.062 33.438 1 87 283 GLY A CA 1
ATOM 2107 C C . GLY A 1 283 ? 6.883 46.938 32.594 1 87 283 GLY A C 1
ATOM 2108 O O . GLY A 1 283 ? 7.621 47.781 33.125 1 87 283 GLY A O 1
ATOM 2109 N N . CYS A 1 284 ? 6.848 46.656 31.375 1 86.81 284 CYS A N 1
ATOM 2110 C CA . CYS A 1 284 ? 7.68 47.469 30.5 1 86.81 284 CYS A CA 1
ATOM 2111 C C . CYS A 1 284 ? 7.07 48.844 30.281 1 86.81 284 CYS A C 1
ATOM 2113 O O . CYS A 1 284 ? 5.906 48.969 29.891 1 86.81 284 CYS A O 1
ATOM 2115 N N . LYS A 1 285 ? 7.688 50.031 30.594 1 79.19 285 LYS A N 1
ATOM 2116 C CA . LYS A 1 285 ? 7.141 51.406 30.516 1 79.19 285 LYS A CA 1
ATOM 2117 C C . LYS A 1 285 ? 8.008 52.281 29.641 1 79.19 285 LYS A C 1
ATOM 2119 O O . LYS A 1 285 ? 7.621 53.406 29.312 1 79.19 285 LYS A O 1
ATOM 2124 N N . GLY A 1 286 ? 9.016 51.906 29.188 1 71.38 286 GLY A N 1
ATOM 2125 C CA . GLY A 1 286 ? 9.938 52.781 28.469 1 71.38 286 GLY A CA 1
ATOM 2126 C C . GLY A 1 286 ? 9.633 52.875 26.984 1 71.38 286 GLY A C 1
ATOM 2127 O O . GLY A 1 286 ? 8.57 52.438 26.531 1 71.38 286 GLY A O 1
ATOM 2128 N N . ALA A 1 287 ? 10.406 53.688 26.328 1 69 287 ALA A N 1
ATOM 2129 C CA . ALA A 1 287 ? 10.266 54.031 24.922 1 69 287 ALA A CA 1
ATOM 2130 C C . ALA A 1 287 ? 10.266 52.781 24.031 1 69 287 ALA A C 1
ATOM 2132 O O . ALA A 1 287 ? 9.633 52.781 22.984 1 69 287 ALA A O 1
ATOM 2133 N N . SER A 1 288 ? 10.938 51.844 24.516 1 83.69 288 SER A N 1
ATOM 2134 C CA . SER A 1 288 ? 10.984 50.625 23.688 1 83.69 288 SER A CA 1
ATOM 2135 C C . SER A 1 288 ? 10.523 49.406 24.469 1 83.69 288 SER A C 1
ATOM 2137 O O . SER A 1 288 ? 11.297 48.812 25.219 1 83.69 288 SER A O 1
ATOM 2139 N N . THR A 1 289 ? 9.289 49.031 24.203 1 84.12 289 THR A N 1
ATOM 2140 C CA . THR A 1 289 ? 8.766 47.844 24.859 1 84.12 289 THR A CA 1
ATOM 2141 C C . THR A 1 289 ? 9.438 46.594 24.328 1 84.12 289 THR A C 1
ATOM 2143 O O . THR A 1 289 ? 9.625 45.625 25.062 1 84.12 289 THR A O 1
ATOM 2146 N N . ILE A 1 290 ? 9.82 46.625 23.094 1 85.06 290 ILE A N 1
ATOM 2147 C CA . ILE A 1 290 ? 10.477 45.5 22.453 1 85.06 290 ILE A CA 1
ATOM 2148 C C . ILE A 1 290 ? 11.828 45.25 23.109 1 85.06 290 ILE A C 1
ATOM 2150 O O . ILE A 1 290 ? 12.219 44.094 23.344 1 85.06 290 ILE A O 1
ATOM 2154 N N . ASP A 1 291 ? 12.539 46.312 23.391 1 85.44 291 ASP A N 1
ATOM 2155 C CA . ASP A 1 291 ? 13.852 46.156 24.031 1 85.44 291 ASP A CA 1
ATOM 2156 C C . ASP A 1 291 ? 13.711 45.594 25.438 1 85.44 291 ASP A C 1
ATOM 2158 O O . ASP A 1 291 ? 14.547 44.812 25.875 1 85.44 291 ASP A O 1
ATOM 2162 N N . CYS A 1 292 ? 12.758 46.062 26.047 1 87.44 292 CYS A N 1
ATOM 2163 C CA . CYS A 1 292 ? 12.469 45.531 27.375 1 87.44 292 CYS A CA 1
ATOM 2164 C C . CYS A 1 292 ? 12.25 44.031 27.359 1 87.44 292 CYS A C 1
ATOM 2166 O O . CYS A 1 292 ? 12.867 43.281 28.125 1 87.44 292 CYS A O 1
ATOM 2168 N N . LEU A 1 293 ? 11.469 43.594 26.438 1 86.75 293 LEU A N 1
ATOM 2169 C CA . LEU A 1 293 ? 11.133 42.188 26.344 1 86.75 293 LEU A CA 1
ATOM 2170 C C . LEU A 1 293 ? 12.305 41.375 25.797 1 86.75 293 LEU A C 1
ATOM 2172 O O . LEU A 1 29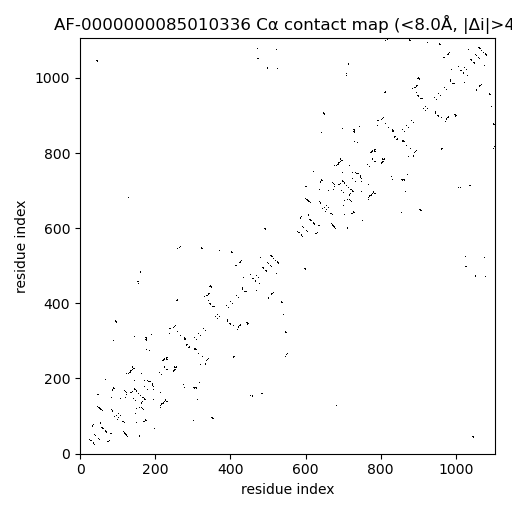3 ? 12.477 40.219 26.125 1 86.75 293 LEU A O 1
ATOM 2176 N N . ARG A 1 294 ? 13.148 41.969 24.984 1 86.12 294 ARG A N 1
ATOM 2177 C CA . ARG A 1 294 ? 14.312 41.312 24.406 1 86.12 294 ARG A CA 1
ATOM 2178 C C . ARG A 1 294 ? 15.312 40.906 25.484 1 86.12 294 ARG A C 1
ATOM 2180 O O . ARG A 1 294 ? 16.016 39.906 25.344 1 86.12 294 ARG A O 1
ATOM 2187 N N . THR A 1 295 ? 15.297 41.625 26.531 1 86.31 295 THR A N 1
ATOM 2188 C CA . THR A 1 295 ? 16.344 41.406 27.531 1 86.31 295 THR A CA 1
ATOM 2189 C C . THR A 1 295 ? 15.805 40.594 28.703 1 86.31 295 THR A C 1
ATOM 2191 O O . THR A 1 295 ? 16.578 40.125 29.531 1 86.31 295 THR A O 1
ATOM 2194 N N . MET A 1 296 ? 14.562 40.406 28.734 1 87.56 296 MET A N 1
ATOM 2195 C CA . MET A 1 296 ? 13.961 39.625 29.812 1 87.56 296 MET A CA 1
ATOM 2196 C C . MET A 1 296 ? 14.336 38.156 29.719 1 87.56 296 MET A C 1
ATOM 2198 O O . MET A 1 296 ? 14.391 37.594 28.609 1 87.56 296 MET A O 1
ATOM 2202 N N . PRO A 1 297 ? 14.617 37.531 30.922 1 87.88 297 PRO A N 1
ATOM 2203 C CA . PRO A 1 297 ? 14.883 36.094 30.859 1 87.88 297 PRO A CA 1
ATOM 2204 C C . PRO A 1 297 ? 13.734 35.312 30.203 1 87.88 297 PRO A C 1
ATOM 2206 O O . PRO A 1 297 ? 12.562 35.625 30.453 1 87.88 297 PRO A O 1
ATOM 2209 N N . ALA A 1 298 ? 14.07 34.312 29.438 1 84.06 298 ALA A N 1
ATOM 2210 C CA . ALA A 1 298 ? 13.102 33.594 28.625 1 84.06 298 ALA A CA 1
ATOM 2211 C C . ALA A 1 298 ? 12.023 32.938 29.5 1 84.06 298 ALA A C 1
ATOM 2213 O O . ALA A 1 298 ? 10.836 33.031 29.172 1 84.06 298 ALA A O 1
ATOM 2214 N N . GLU A 1 299 ? 12.43 32.344 30.531 1 83.38 299 GLU A N 1
ATOM 2215 C CA . GLU A 1 299 ? 11.477 31.656 31.406 1 83.38 299 GLU A CA 1
ATOM 2216 C C . GLU A 1 299 ? 10.477 32.625 32 1 83.38 299 GLU A C 1
ATOM 2218 O O . GLU A 1 299 ? 9.297 32.312 32.156 1 83.38 299 GLU A O 1
ATOM 2223 N N . LYS A 1 300 ? 10.969 33.75 32.406 1 84.38 300 LYS A N 1
ATOM 2224 C CA . LYS A 1 300 ? 10.094 34.812 32.938 1 84.38 300 LYS A CA 1
ATOM 2225 C C . LYS A 1 300 ? 9.102 35.281 31.875 1 84.38 300 LYS A C 1
ATOM 2227 O O . LYS A 1 300 ? 7.934 35.531 32.188 1 84.38 300 LYS A O 1
ATOM 2232 N N . LEU A 1 301 ? 9.562 35.438 30.766 1 82.81 301 LEU A N 1
ATOM 2233 C CA . LEU A 1 301 ? 8.711 35.906 29.672 1 82.81 301 LEU A CA 1
ATOM 2234 C C . LEU A 1 301 ? 7.605 34.875 29.406 1 82.81 301 LEU A C 1
ATOM 2236 O O . LEU A 1 301 ? 6.465 35.25 29.125 1 82.81 301 LEU A O 1
ATOM 2240 N N . VAL A 1 302 ? 7.949 33.625 29.484 1 79.12 302 VAL A N 1
ATOM 2241 C CA . VAL A 1 302 ? 6.965 32.562 29.281 1 79.12 302 VAL A CA 1
ATOM 2242 C C . VAL A 1 302 ? 5.883 32.656 30.359 1 79.12 302 VAL A C 1
ATOM 2244 O O . VAL A 1 302 ? 4.688 32.594 30.047 1 79.12 302 VAL A O 1
ATOM 2247 N N . ASN A 1 303 ? 6.301 32.875 31.516 1 80 303 ASN A N 1
ATOM 2248 C CA . ASN A 1 303 ? 5.375 33 32.656 1 80 303 ASN A CA 1
ATOM 2249 C C . ASN A 1 303 ? 4.473 34.219 32.5 1 80 303 ASN A C 1
ATOM 2251 O O . ASN A 1 303 ? 3.281 34.156 32.812 1 80 303 ASN A O 1
ATOM 2255 N N . ILE A 1 304 ? 5.035 35.312 32.156 1 81 304 ILE A N 1
ATOM 2256 C CA . ILE A 1 304 ? 4.293 36.531 31.984 1 81 304 ILE A CA 1
ATOM 2257 C C . ILE A 1 304 ? 3.246 36.375 30.875 1 81 304 ILE A C 1
ATOM 2259 O O . ILE A 1 304 ? 2.117 36.875 31.016 1 81 304 ILE A O 1
ATOM 2263 N N . THR A 1 305 ? 3.625 35.812 29.828 1 77.12 305 THR A N 1
ATOM 2264 C CA . THR A 1 305 ? 2.715 35.625 28.719 1 77.12 305 THR A CA 1
ATOM 2265 C C . THR A 1 305 ? 1.55 34.719 29.125 1 77.12 305 THR A C 1
ATOM 2267 O O . THR A 1 305 ? 0.406 34.969 28.734 1 77.12 305 THR A O 1
ATOM 2270 N N . GLN A 1 306 ? 1.849 33.719 29.922 1 74.88 306 GLN A N 1
ATOM 2271 C CA . GLN A 1 306 ? 0.809 32.844 30.453 1 74.88 306 GLN A CA 1
ATOM 2272 C C . GLN A 1 306 ? -0.189 33.625 31.312 1 74.88 306 GLN A C 1
ATOM 2274 O O . GLN A 1 306 ? -1.4 33.438 31.188 1 74.88 306 GLN A O 1
ATOM 2279 N N . LYS A 1 307 ? 0.309 34.469 32.062 1 76.69 307 LYS A N 1
ATOM 2280 C CA . LYS A 1 307 ? -0.517 35.281 32.938 1 76.69 307 LYS A CA 1
ATOM 2281 C C . LYS A 1 307 ? -1.367 36.281 32.188 1 76.69 307 LYS A C 1
ATOM 2283 O O . LYS A 1 307 ? -2.496 36.594 32.562 1 76.69 307 LYS A O 1
ATOM 2288 N N . ALA A 1 308 ? -0.822 36.781 31.125 1 75.19 308 ALA A N 1
ATOM 2289 C CA . ALA A 1 308 ? -1.518 37.781 30.312 1 75.19 308 ALA A CA 1
ATOM 2290 C C . ALA A 1 308 ? -2.664 37.125 29.531 1 75.19 308 ALA A C 1
ATOM 2292 O O . ALA A 1 308 ? -3.549 37.844 29.031 1 75.19 308 ALA A O 1
ATOM 2293 N N . GLY A 1 309 ? -2.717 35.812 29.406 1 69.06 309 GLY A N 1
ATOM 2294 C CA . GLY A 1 309 ? -3.758 35.125 28.656 1 69.06 309 GLY A CA 1
ATOM 2295 C C . GLY A 1 309 ? -3.756 35.469 27.172 1 69.06 309 GLY A C 1
ATOM 2296 O O . GLY A 1 309 ? -4.805 35.438 26.531 1 69.06 309 GLY A O 1
ATOM 2297 N N . ALA A 1 310 ? -2.744 35.812 26.594 1 66.81 310 ALA A N 1
ATOM 2298 C CA . ALA A 1 310 ? -2.668 36.281 25.203 1 66.81 310 ALA A CA 1
ATOM 2299 C C . ALA A 1 310 ? -2.467 35.094 24.266 1 66.81 310 ALA A C 1
ATOM 2301 O O . ALA A 1 310 ? -1.743 34.156 24.578 1 66.81 310 ALA A O 1
ATOM 2302 N N . ILE A 1 311 ? -3.375 35.125 23.172 1 66.62 311 ILE A N 1
ATOM 2303 C CA . ILE A 1 311 ? -3.221 34.125 22.109 1 66.62 311 ILE A CA 1
ATOM 2304 C C . ILE A 1 311 ? -2.699 34.812 20.844 1 66.62 311 ILE A C 1
ATOM 2306 O O . ILE A 1 311 ? -3.248 35.844 20.391 1 66.62 311 ILE A O 1
ATOM 2310 N N . PHE A 1 312 ? -1.531 34.281 20.391 1 71.69 312 PHE A N 1
ATOM 2311 C CA . PHE A 1 312 ? -0.957 34.844 19.172 1 71.69 312 PHE A CA 1
ATOM 2312 C C . PHE A 1 312 ? -1.201 33.906 18 1 71.69 312 PHE A C 1
ATOM 2314 O O . PHE A 1 312 ? -0.973 32.688 18.094 1 71.69 312 PHE A O 1
ATOM 2321 N N . ILE A 1 313 ? -1.766 34.406 16.922 1 78.31 313 ILE A N 1
ATOM 2322 C CA . ILE A 1 313 ? -2.004 33.688 15.68 1 78.31 313 ILE A CA 1
ATOM 2323 C C . ILE A 1 313 ? -1.308 34.438 14.531 1 78.31 313 ILE A C 1
ATOM 2325 O O . ILE A 1 313 ? -0.85 35.562 14.688 1 78.31 313 ILE A O 1
ATOM 2329 N N . PRO A 1 314 ? -1.118 33.75 13.438 1 86.06 314 PRO A N 1
ATOM 2330 C CA . PRO A 1 314 ? -0.464 34.406 12.305 1 86.06 314 PRO A CA 1
ATOM 2331 C C . PRO A 1 314 ? -1.108 35.75 11.938 1 86.06 314 PRO A C 1
ATOM 2333 O O . PRO A 1 314 ? -2.326 35.906 12.062 1 86.06 314 PRO A O 1
ATOM 2336 N N . ILE A 1 315 ? -0.254 36.656 11.547 1 86.44 315 ILE A N 1
ATOM 2337 C CA . ILE A 1 315 ? -0.656 38.031 11.18 1 86.44 315 ILE A CA 1
ATOM 2338 C C . ILE A 1 315 ? -0.679 38.156 9.664 1 86.44 315 ILE A C 1
ATOM 2340 O O . ILE A 1 315 ? 0.2 37.625 8.969 1 86.44 315 ILE A O 1
ATOM 2344 N N . GLU A 1 316 ? -1.708 38.812 9.211 1 87.5 316 GLU A N 1
ATOM 2345 C CA . GLU A 1 316 ? -1.749 39.125 7.781 1 87.5 316 GLU A CA 1
ATOM 2346 C C . GLU A 1 316 ? -0.637 40.094 7.387 1 87.5 316 GLU A C 1
ATOM 2348 O O . GLU A 1 316 ? -0.782 41.312 7.543 1 87.5 316 GLU A O 1
ATOM 2353 N N . ASP A 1 317 ? 0.417 39.594 6.809 1 86.75 317 ASP A N 1
ATOM 2354 C CA . ASP A 1 317 ? 1.57 40.438 6.488 1 86.75 317 ASP A CA 1
ATOM 2355 C C . ASP A 1 317 ? 1.768 40.531 4.98 1 86.75 317 ASP A C 1
ATOM 2357 O O . ASP A 1 317 ? 2.701 41.188 4.516 1 86.75 317 ASP A O 1
ATOM 2361 N N . ASN A 1 318 ? 0.972 39.844 4.211 1 84.31 318 ASN A N 1
ATOM 2362 C CA . ASN A 1 318 ? 0.984 39.844 2.75 1 84.31 318 ASN A CA 1
ATOM 2363 C C . ASN A 1 318 ? 2.332 39.375 2.205 1 84.31 318 ASN A C 1
ATOM 2365 O O . ASN A 1 318 ? 2.764 39.812 1.143 1 84.31 318 ASN A O 1
ATOM 2369 N N . ARG A 1 319 ? 3.035 38.688 2.975 1 87.81 319 ARG A N 1
ATOM 2370 C CA . ARG A 1 319 ? 4.262 38 2.582 1 87.81 319 ARG A CA 1
ATOM 2371 C C . ARG A 1 319 ? 4.148 36.5 2.822 1 87.81 319 ARG A C 1
ATOM 2373 O O . ARG A 1 319 ? 3.789 35.75 1.915 1 87.81 319 ARG A O 1
ATOM 2380 N N . ALA A 1 320 ? 4.078 36.188 4.035 1 88.19 320 ALA A N 1
ATOM 2381 C CA . ALA A 1 320 ? 3.838 34.781 4.348 1 88.19 320 ALA A CA 1
ATOM 2382 C C . ALA A 1 320 ? 2.344 34.5 4.387 1 88.19 320 ALA A C 1
ATOM 2384 O O . ALA A 1 320 ? 1.911 33.406 3.943 1 88.19 320 ALA A O 1
ATOM 2385 N N . VAL A 1 321 ? 1.61 35.406 4.879 1 91.56 321 VAL A N 1
ATOM 2386 C CA . VAL A 1 321 ? 0.175 35.219 5.066 1 91.56 321 VAL A CA 1
ATOM 2387 C C . VAL A 1 321 ? -0.59 36.281 4.301 1 91.56 321 VAL A C 1
ATOM 2389 O O . VAL A 1 321 ? -0.883 37.344 4.844 1 91.56 321 VAL A O 1
ATOM 2392 N N . PRO A 1 322 ? -1.022 36 3.219 1 88.38 322 PRO A N 1
ATOM 2393 C CA . PRO A 1 322 ? -1.781 37 2.459 1 88.38 322 PRO A CA 1
ATOM 2394 C C . PRO A 1 322 ? -3.236 37.094 2.91 1 88.38 322 PRO A C 1
ATOM 2396 O O . PRO A 1 322 ? -3.756 36.156 3.547 1 88.38 322 PRO A O 1
ATOM 2399 N N . ALA A 1 323 ? -3.762 38.188 2.584 1 86.38 323 ALA A N 1
ATOM 2400 C CA . ALA A 1 323 ? -5.207 38.344 2.746 1 86.38 323 ALA A CA 1
ATOM 2401 C C . ALA A 1 323 ? -5.965 37.594 1.649 1 86.38 323 ALA A C 1
ATOM 2403 O O . ALA A 1 323 ? -5.379 37.219 0.636 1 86.38 323 ALA A O 1
ATOM 2404 N N . GLY A 1 324 ? -7.199 37.344 1.872 1 90.19 324 GLY A N 1
ATOM 2405 C CA . GLY A 1 324 ? -8.078 36.781 0.85 1 90.19 324 GLY A CA 1
ATOM 2406 C C . GLY A 1 324 ? -7.707 35.375 0.425 1 90.19 324 GLY A C 1
ATOM 2407 O O . GLY A 1 324 ? -7.695 35.062 -0.768 1 90.19 324 GLY A O 1
ATOM 2408 N N . ARG A 1 325 ? -7.355 34.562 1.342 1 93.94 325 ARG A N 1
ATOM 2409 C CA . ARG A 1 325 ? -6.828 33.25 1.062 1 93.94 325 ARG A CA 1
ATOM 2410 C C . ARG A 1 325 ? -7.879 32.375 0.389 1 93.94 325 ARG A C 1
ATOM 2412 O O . ARG A 1 325 ? -7.566 31.609 -0.535 1 93.94 325 ARG A O 1
ATOM 2419 N N . ALA A 1 326 ? -9.156 32.438 0.813 1 95.44 326 ALA A N 1
ATOM 2420 C CA . ALA A 1 326 ? -10.227 31.688 0.17 1 95.44 326 ALA A CA 1
ATOM 2421 C C . ALA A 1 326 ? -10.375 32.094 -1.298 1 95.44 326 ALA A C 1
ATOM 2423 O O . ALA A 1 326 ? -10.508 31.219 -2.166 1 95.44 326 ALA A O 1
ATOM 2424 N N . SER A 1 327 ? -10.328 33.375 -1.542 1 94.56 327 SER A N 1
ATOM 2425 C CA . SER A 1 327 ? -10.414 33.875 -2.91 1 94.56 327 SER A CA 1
ATOM 2426 C C . SER A 1 327 ? -9.211 33.438 -3.734 1 94.56 327 SER A C 1
ATOM 2428 O O . SER A 1 327 ? -9.344 33.094 -4.91 1 94.56 327 SER A O 1
ATOM 2430 N N . ALA A 1 328 ? -8.055 33.469 -3.119 1 95.5 328 ALA A N 1
ATOM 2431 C CA . ALA A 1 328 ? -6.844 33.031 -3.805 1 95.5 328 ALA A CA 1
ATOM 2432 C C . ALA A 1 328 ? -6.961 31.578 -4.254 1 95.5 328 ALA A C 1
ATOM 2434 O O . ALA A 1 328 ? -6.57 31.234 -5.371 1 95.5 328 ALA A O 1
ATOM 2435 N N . TRP A 1 329 ? -7.508 30.719 -3.443 1 97.12 329 TRP A N 1
ATOM 2436 C CA . TRP A 1 329 ? -7.75 29.328 -3.807 1 97.12 329 TRP A CA 1
ATOM 2437 C C . TRP A 1 329 ? -8.695 29.234 -5 1 97.12 329 TRP A C 1
ATOM 2439 O O . TRP A 1 329 ? -8.406 28.531 -5.969 1 97.12 329 TRP A O 1
ATOM 2449 N N . ARG A 1 330 ? -9.789 29.922 -4.953 1 97 330 ARG A N 1
ATOM 2450 C CA . ARG A 1 330 ? -10.805 29.844 -5.996 1 97 330 ARG A CA 1
ATOM 2451 C C . ARG A 1 330 ? -10.25 30.328 -7.332 1 97 330 ARG A C 1
ATOM 2453 O O . ARG A 1 330 ? -10.664 29.859 -8.391 1 97 330 ARG A O 1
ATOM 2460 N N . GLN A 1 331 ? -9.273 31.219 -7.262 1 96.62 331 GLN A N 1
ATOM 2461 C CA . GLN A 1 331 ? -8.688 31.797 -8.477 1 96.62 331 GLN A CA 1
ATOM 2462 C C . GLN A 1 331 ? -7.469 31 -8.93 1 96.62 331 GLN A C 1
ATOM 2464 O O . GLN A 1 331 ? -6.938 31.234 -10.016 1 96.62 331 GLN A O 1
ATOM 2469 N N . GLY A 1 332 ? -7.043 30.141 -8.141 1 96.56 332 GLY A N 1
ATOM 2470 C CA . GLY A 1 332 ? -5.855 29.359 -8.453 1 96.56 332 GLY A CA 1
ATOM 2471 C C . GLY A 1 332 ? -4.566 30.125 -8.258 1 96.56 332 GLY A C 1
ATOM 2472 O O . GLY A 1 332 ? -3.555 29.812 -8.898 1 96.56 332 GLY A O 1
ATOM 2473 N N . ASN A 1 333 ? -4.621 31.188 -7.441 1 95.5 333 ASN A N 1
ATOM 2474 C CA . ASN A 1 333 ? -3.436 32 -7.16 1 95.5 333 ASN A CA 1
ATOM 2475 C C . ASN A 1 333 ? -2.652 31.438 -5.973 1 95.5 333 ASN A C 1
ATOM 2477 O O . ASN A 1 333 ? -2.594 32.062 -4.918 1 95.5 333 ASN A O 1
ATOM 2481 N N . LEU A 1 334 ? -2.018 30.375 -6.066 1 96.19 334 LEU A N 1
ATOM 2482 C CA . LEU A 1 334 ? -1.203 29.656 -5.09 1 96.19 334 LEU A CA 1
ATOM 2483 C C . LEU A 1 334 ? -0.185 28.75 -5.789 1 96.19 334 LEU A C 1
ATOM 2485 O O . LEU A 1 334 ? -0.231 28.594 -7.012 1 96.19 334 LEU A O 1
ATOM 2489 N N . ALA A 1 335 ? 0.801 28.281 -5.086 1 97 335 ALA A N 1
ATOM 2490 C CA . ALA A 1 335 ? 1.635 27.219 -5.633 1 97 335 ALA A CA 1
ATOM 2491 C C . ALA A 1 335 ? 0.802 25.969 -5.938 1 97 335 ALA A C 1
ATOM 2493 O O . ALA A 1 335 ? 0.346 25.281 -5.02 1 97 335 ALA A O 1
ATOM 2494 N N . LYS A 1 336 ? 0.564 25.734 -7.172 1 95.81 336 LYS A N 1
ATOM 2495 C CA . LYS A 1 336 ? -0.275 24.594 -7.566 1 95.81 336 LYS A CA 1
ATOM 2496 C C . LYS A 1 336 ? 0.518 23.297 -7.562 1 95.81 336 LYS A C 1
ATOM 2498 O O . LYS A 1 336 ? 1.248 23 -8.508 1 95.81 336 LYS A O 1
ATOM 2503 N N . VAL A 1 337 ? 0.386 22.547 -6.535 1 98 337 VAL A N 1
ATOM 2504 C CA . VAL A 1 337 ? 0.982 21.234 -6.391 1 98 337 VAL A CA 1
ATOM 2505 C C . VAL A 1 337 ? -0.079 20.234 -5.938 1 98 337 VAL A C 1
ATOM 2507 O O . VAL A 1 337 ? -1.076 20.609 -5.32 1 98 337 VAL A O 1
ATOM 2510 N N . PRO A 1 338 ? 0.088 18.922 -6.262 1 98.38 338 PRO A N 1
ATOM 2511 C CA . PRO A 1 338 ? -0.845 17.922 -5.754 1 98.38 338 PRO A CA 1
ATOM 2512 C C . PRO A 1 338 ? -0.965 17.938 -4.23 1 98.38 338 PRO A C 1
ATOM 2514 O O . PRO A 1 338 ? 0.024 18.188 -3.533 1 98.38 338 PRO A O 1
ATOM 2517 N N . ILE A 1 339 ? -2.236 17.609 -3.729 1 98.69 339 ILE A N 1
ATOM 2518 C CA . ILE A 1 339 ? -2.49 17.688 -2.293 1 98.69 339 ILE A CA 1
ATOM 2519 C C . ILE A 1 339 ? -3.092 16.375 -1.805 1 98.69 339 ILE A C 1
ATOM 2521 O O . ILE A 1 339 ? -3.916 15.773 -2.494 1 98.69 339 ILE A O 1
ATOM 2525 N N . LEU A 1 340 ? -2.621 15.906 -0.739 1 98.88 340 LEU A N 1
ATOM 2526 C CA . LEU A 1 340 ? -3.25 14.875 0.078 1 98.88 340 LEU A CA 1
ATOM 2527 C C . LEU A 1 340 ? -3.73 15.453 1.405 1 98.88 340 LEU A C 1
ATOM 2529 O O . LEU A 1 340 ? -2.924 15.93 2.209 1 98.88 340 LEU A O 1
ATOM 2533 N N . ALA A 1 341 ? -5.039 15.43 1.614 1 98.75 341 ALA A N 1
ATOM 2534 C CA . ALA A 1 341 ? -5.594 16.094 2.793 1 98.75 341 ALA A CA 1
ATOM 2535 C C . ALA A 1 341 ? -6.523 15.148 3.561 1 98.75 341 ALA A C 1
ATOM 2537 O O . ALA A 1 341 ? -7.25 14.352 2.957 1 98.75 341 ALA A O 1
ATOM 2538 N N . GLY A 1 342 ? -6.492 15.258 4.871 1 97.62 342 GLY A N 1
ATOM 2539 C CA . GLY A 1 342 ? -7.355 14.375 5.637 1 97.62 342 GLY A CA 1
ATOM 2540 C C . GLY A 1 342 ? -7.77 14.953 6.977 1 97.62 342 GLY A C 1
ATOM 2541 O O . GLY A 1 342 ? -7.203 15.953 7.426 1 97.62 342 GLY A O 1
ATOM 2542 N N . THR A 1 343 ? -8.82 14.445 7.516 1 98.44 343 THR A N 1
ATOM 2543 C CA . THR A 1 343 ? -9.312 14.703 8.867 1 98.44 343 THR A CA 1
ATOM 2544 C C . THR A 1 343 ? -9.508 13.398 9.633 1 98.44 343 THR A C 1
ATOM 2546 O O . THR A 1 343 ? -9.391 12.312 9.062 1 98.44 343 THR A O 1
ATOM 2549 N N . ILE A 1 344 ? -9.656 13.531 10.898 1 98.38 344 ILE A N 1
ATOM 2550 C CA . ILE A 1 344 ? -9.867 12.367 11.758 1 98.38 344 ILE A CA 1
ATOM 2551 C C . ILE A 1 344 ? -11.32 12.344 12.234 1 98.38 344 ILE A C 1
ATOM 2553 O O . ILE A 1 344 ? -11.914 13.391 12.492 1 98.38 344 ILE A O 1
ATOM 2557 N N . ALA A 1 345 ? -11.859 11.211 12.422 1 96.94 345 ALA A N 1
ATOM 2558 C CA . ALA A 1 345 ? -13.289 10.992 12.625 1 96.94 345 ALA A CA 1
ATOM 2559 C C . ALA A 1 345 ? -13.789 11.719 13.867 1 96.94 345 ALA A C 1
ATOM 2561 O O . ALA A 1 345 ? -14.938 12.164 13.922 1 96.94 345 ALA A O 1
ATOM 2562 N N . GLN A 1 346 ? -12.914 11.805 14.891 1 97.75 346 GLN A N 1
ATOM 2563 C CA . GLN A 1 346 ? -13.328 12.406 16.156 1 97.75 346 GLN A CA 1
ATOM 2564 C C . GLN A 1 346 ? -12.281 13.398 16.656 1 97.75 346 GLN A C 1
ATOM 2566 O O . GLN A 1 346 ? -11.859 13.328 17.812 1 97.75 346 GLN A O 1
ATOM 2571 N N . GLU A 1 347 ? -11.945 14.367 15.797 1 97.94 347 GLU A N 1
ATOM 2572 C CA . GLU A 1 347 ? -10.961 15.391 16.125 1 97.94 347 GLU A CA 1
ATOM 2573 C C . GLU A 1 347 ? -11.266 16.062 17.469 1 97.94 347 GLU A C 1
ATOM 2575 O O . GLU A 1 347 ? -10.383 16.219 18.297 1 97.94 347 GLU A O 1
ATOM 2580 N N . GLY A 1 348 ? -12.492 16.328 17.656 1 98 348 GLY A N 1
ATOM 2581 C CA . GLY A 1 348 ? -12.938 17.172 18.766 1 98 348 GLY A CA 1
ATOM 2582 C C . GLY A 1 348 ? -12.742 16.531 20.125 1 98 348 GLY A C 1
ATOM 2583 O O . GLY A 1 348 ? -12.633 17.219 21.141 1 98 348 GLY A O 1
ATOM 2584 N N . ARG A 1 349 ? -12.609 15.219 20.125 1 97.94 349 ARG A N 1
ATOM 2585 C CA . ARG A 1 349 ? -12.539 14.531 21.406 1 97.94 349 ARG A CA 1
ATOM 2586 C C . ARG A 1 349 ? -11.203 14.812 22.109 1 97.94 349 ARG A C 1
ATOM 2588 O O . ARG A 1 349 ? -11.094 14.688 23.328 1 97.94 349 ARG A O 1
ATOM 2595 N N . ALA A 1 350 ? -10.266 15.234 21.328 1 97.19 350 ALA A N 1
ATOM 2596 C CA . ALA A 1 350 ? -8.984 15.609 21.922 1 97.19 350 ALA A CA 1
ATOM 2597 C C . ALA A 1 350 ? -8.828 17.125 21.969 1 97.19 350 ALA A C 1
ATOM 2599 O O . ALA A 1 350 ? -7.852 17.641 22.531 1 97.19 350 ALA A O 1
ATOM 2600 N N . LEU A 1 351 ? -9.773 17.844 21.453 1 96.5 351 LEU A N 1
ATOM 2601 C CA . LEU A 1 351 ? -9.539 19.266 21.281 1 96.5 351 LEU A CA 1
ATOM 2602 C C . LEU A 1 351 ? -10.547 20.094 22.062 1 96.5 351 LEU A C 1
ATOM 2604 O O . LEU A 1 351 ? -10.375 21.297 22.234 1 96.5 351 LEU A O 1
ATOM 2608 N N . VAL A 1 352 ? -11.578 19.438 22.5 1 97.06 352 VAL A N 1
ATOM 2609 C CA . VAL A 1 352 ? -12.57 20.062 23.359 1 97.06 352 VAL A CA 1
ATOM 2610 C C . VAL A 1 352 ? -12.391 19.578 24.797 1 97.06 352 VAL A C 1
ATOM 2612 O O . VAL A 1 352 ? -12.117 18.406 25.031 1 97.06 352 VAL A O 1
ATOM 2615 N N . ASN A 1 353 ? -12.523 20.516 25.75 1 96.12 353 ASN A N 1
ATOM 2616 C CA . ASN A 1 353 ? -12.422 20.125 27.141 1 96.12 353 ASN A CA 1
ATOM 2617 C C . ASN A 1 353 ? -13.477 19.094 27.516 1 96.12 353 ASN A C 1
ATOM 2619 O O . ASN A 1 353 ? -14.672 19.281 27.266 1 96.12 353 ASN A O 1
ATOM 2623 N N . ARG A 1 354 ? -13.062 18.047 28.172 1 95.62 354 ARG A N 1
ATOM 2624 C CA . ARG A 1 354 ? -13.961 16.922 28.453 1 95.62 354 ARG A CA 1
ATOM 2625 C C . ARG A 1 354 ? -15.055 17.328 29.422 1 95.62 354 ARG A C 1
ATOM 2627 O O . ARG A 1 354 ? -16.094 16.656 29.516 1 95.62 354 ARG A O 1
ATOM 2634 N N . ASN A 1 355 ? -14.891 18.453 30.125 1 95.19 355 ASN A N 1
ATOM 2635 C CA . ASN A 1 355 ? -15.867 18.922 31.094 1 95.19 355 ASN A CA 1
ATOM 2636 C C . ASN A 1 355 ? -16.656 20.125 30.578 1 95.19 355 ASN A C 1
ATOM 2638 O O . ASN A 1 355 ? -17.312 20.828 31.344 1 95.19 355 ASN A O 1
ATOM 2642 N N . ILE A 1 356 ? -16.641 20.344 29.359 1 97.25 356 ILE A N 1
ATOM 2643 C CA . ILE A 1 356 ? -17.266 21.531 28.766 1 97.25 356 ILE A CA 1
ATOM 2644 C C . ILE A 1 356 ? -18.781 21.438 28.922 1 97.25 356 ILE A C 1
ATOM 2646 O O . ILE A 1 356 ? -19.359 20.344 28.859 1 97.25 356 ILE A O 1
ATOM 2650 N N . SER A 1 357 ? -19.422 22.578 29.156 1 97.5 357 SER A N 1
ATOM 2651 C CA . SER A 1 357 ? -20.859 22.688 29.031 1 97.5 357 SER A CA 1
ATOM 2652 C C . SER A 1 357 ? -21.266 23.234 27.656 1 97.5 357 SER A C 1
ATOM 2654 O O . SER A 1 357 ? -20.453 23.891 27 1 97.5 357 SER A O 1
ATOM 2656 N N . LEU A 1 358 ? -22.516 22.906 27.266 1 97.12 358 LEU A N 1
ATOM 2657 C CA . LEU A 1 358 ? -22.953 23.406 25.969 1 97.12 358 LEU A CA 1
ATOM 2658 C C . LEU A 1 358 ? -23.047 24.922 25.969 1 97.12 358 LEU A C 1
ATOM 2660 O O . LEU A 1 358 ? -22.781 25.578 24.953 1 97.12 358 LEU A O 1
ATOM 2664 N N . ASP A 1 359 ? -23.375 25.469 27.125 1 96.25 359 ASP A N 1
ATOM 2665 C CA . ASP A 1 359 ? -23.406 26.922 27.219 1 96.25 359 ASP A CA 1
ATOM 2666 C C . ASP A 1 359 ? -22.016 27.516 26.984 1 96.25 359 ASP A C 1
ATOM 2668 O O . ASP A 1 359 ? -21.875 28.484 26.234 1 96.25 359 ASP A O 1
ATOM 2672 N N . ARG A 1 360 ? -21.078 26.984 27.562 1 96.06 360 ARG A N 1
ATOM 2673 C CA . ARG A 1 360 ? -19.703 27.469 27.391 1 96.06 360 ARG A CA 1
ATOM 2674 C C . ARG A 1 360 ? -19.234 27.234 25.953 1 96.06 360 ARG A C 1
ATOM 2676 O O . ARG A 1 360 ? -18.531 28.062 25.391 1 96.06 360 ARG A O 1
ATOM 2683 N N . PHE A 1 361 ? -19.594 26.078 25.422 1 97 361 PHE A N 1
ATOM 2684 C CA . PHE A 1 361 ? -19.266 25.75 24.047 1 97 361 PHE A CA 1
ATOM 2685 C C . PHE A 1 361 ? -19.859 26.781 23.094 1 97 361 PHE A C 1
ATOM 2687 O O . PHE A 1 361 ? -19.188 27.234 22.156 1 97 361 PHE A O 1
ATOM 2694 N N . ASN A 1 362 ? -21.125 27.203 23.328 1 96.56 362 ASN A N 1
ATOM 2695 C CA . ASN A 1 362 ? -21.797 28.219 22.531 1 96.56 362 ASN A CA 1
ATOM 2696 C C . ASN A 1 362 ? -21.062 29.562 22.594 1 96.56 362 ASN A C 1
ATOM 2698 O O . ASN A 1 362 ? -20.906 30.234 21.578 1 96.56 362 ASN A O 1
ATOM 2702 N N . GLU A 1 363 ? -20.594 29.922 23.703 1 93.69 363 GLU A N 1
ATOM 2703 C CA . GLU A 1 363 ? -19.875 31.172 23.891 1 93.69 363 GLU A CA 1
ATOM 2704 C C . GLU A 1 363 ? -18.562 31.188 23.125 1 93.69 363 GLU A C 1
ATOM 2706 O O . GLU A 1 363 ? -18.125 32.219 22.625 1 93.69 363 GLU A O 1
ATOM 2711 N N . ALA A 1 364 ? -18.062 30.062 23.031 1 92.69 364 ALA A N 1
ATOM 2712 C CA . ALA A 1 364 ? -16.719 29.984 22.469 1 92.69 364 ALA A CA 1
ATOM 2713 C C . ALA A 1 364 ? -16.766 29.812 20.953 1 92.69 364 ALA A C 1
ATOM 2715 O O . ALA A 1 364 ? -15.93 30.344 20.234 1 92.69 364 ALA A O 1
ATOM 2716 N N . TYR A 1 365 ? -17.75 29.031 20.422 1 94.38 365 TYR A N 1
ATOM 2717 C CA . TYR A 1 365 ? -17.609 28.594 19.047 1 94.38 365 TYR A CA 1
ATOM 2718 C C . TYR A 1 365 ? -18.875 28.906 18.25 1 94.38 365 TYR A C 1
ATOM 2720 O O . TYR A 1 365 ? -18.812 29.078 17.031 1 94.38 365 TYR A O 1
ATOM 2728 N N . LEU A 1 366 ? -20.016 28.906 18.906 1 96.19 366 LEU A N 1
ATOM 2729 C CA . LEU A 1 366 ? -21.266 29.094 18.188 1 96.19 366 LEU A CA 1
ATOM 2730 C C . LEU A 1 366 ? -21.922 30.406 18.578 1 96.19 366 LEU A C 1
ATOM 2732 O O . LEU A 1 366 ? -23.109 30.438 18.922 1 96.19 366 LEU A O 1
ATOM 2736 N N . PHE A 1 367 ? -21.172 31.406 18.531 1 91.06 367 PHE A N 1
ATOM 2737 C CA . PHE A 1 367 ? -21.656 32.719 18.984 1 91.06 367 PHE A CA 1
ATOM 2738 C C . PHE A 1 367 ? -22.094 33.562 17.812 1 91.06 367 PHE A C 1
ATOM 2740 O O . PHE A 1 367 ? -21.766 33.281 16.656 1 91.06 367 PHE A O 1
ATOM 2747 N N . GLU A 1 368 ? -22.875 34.625 18.094 1 87.56 368 GLU A N 1
ATOM 2748 C CA . GLU A 1 368 ? -23.266 35.625 17.094 1 87.56 368 GLU A CA 1
ATOM 2749 C C . GLU A 1 368 ? -22.062 36.469 16.641 1 87.56 368 GLU A C 1
ATOM 2751 O O . GLU A 1 368 ? -21.141 36.688 17.422 1 87.56 368 GLU A O 1
ATOM 2756 N N . PRO A 1 369 ? -22.047 36.875 15.336 1 88.88 369 PRO A N 1
ATOM 2757 C CA . PRO A 1 369 ? -23.109 36.75 14.336 1 88.88 369 PRO A CA 1
ATOM 2758 C C . PRO A 1 369 ? -22.984 35.5 13.484 1 88.88 369 PRO A C 1
ATOM 2760 O O . PRO A 1 369 ? -23.75 35.312 12.523 1 88.88 369 PRO A O 1
ATOM 2763 N N . PHE A 1 370 ? -22.125 34.656 13.852 1 90.62 370 PHE A N 1
ATOM 2764 C CA . PHE A 1 370 ? -21.859 33.5 12.992 1 90.62 370 PHE A CA 1
ATOM 2765 C C . PHE A 1 370 ? -22.984 32.469 13.109 1 90.62 370 PHE A C 1
ATOM 2767 O O . PHE A 1 370 ? -23.266 31.734 12.156 1 90.62 370 PHE A O 1
ATOM 2774 N N . PHE A 1 371 ? -23.594 32.438 14.297 1 95.25 371 PHE A N 1
ATOM 2775 C CA . PHE A 1 371 ? -24.719 31.531 14.539 1 95.25 371 PHE A CA 1
ATOM 2776 C C . PHE A 1 371 ? -25.812 32.25 15.312 1 95.25 371 PHE A C 1
ATOM 2778 O O . PHE A 1 371 ? -25.562 32.844 16.344 1 95.25 371 PHE A O 1
ATOM 2785 N N . SER A 1 372 ? -27.047 32.125 14.805 1 94.94 372 SER A N 1
ATOM 2786 C CA . SER A 1 372 ? -28.219 32.531 15.57 1 94.94 372 SER A CA 1
ATOM 2787 C C . SER A 1 372 ? -28.641 31.484 16.578 1 94.94 372 SER A C 1
ATOM 2789 O O . SER A 1 372 ? -28.172 30.344 16.516 1 94.94 372 SER A O 1
ATOM 2791 N N . ASN A 1 373 ? -29.5 31.859 17.453 1 94.69 373 ASN A N 1
ATOM 2792 C CA . ASN A 1 373 ? -30.047 30.891 18.406 1 94.69 373 ASN A CA 1
ATOM 2793 C C . ASN A 1 373 ? -30.781 29.766 17.688 1 94.69 373 ASN A C 1
ATOM 2795 O O . ASN A 1 373 ? -30.688 28.594 18.094 1 94.69 373 ASN A O 1
ATOM 2799 N N . GLU A 1 374 ? -31.453 30.125 16.641 1 95.62 374 GLU A N 1
ATOM 2800 C CA . GLU A 1 374 ? -32.188 29.141 15.867 1 95.62 374 GLU A CA 1
ATOM 2801 C C . GLU A 1 374 ? -31.25 28.156 15.18 1 95.62 374 GLU A C 1
ATOM 2803 O O . GLU A 1 374 ? -31.531 26.953 15.133 1 95.62 374 GLU A O 1
ATOM 2808 N N . GLN A 1 375 ? -30.203 28.672 14.664 1 96.19 375 GLN A N 1
ATOM 2809 C CA . GLN A 1 375 ? -29.219 27.828 14.016 1 96.19 375 GLN A CA 1
ATOM 2810 C C . GLN A 1 375 ? -28.578 26.859 15.016 1 96.19 375 GLN A C 1
ATOM 2812 O O . GLN A 1 375 ? -28.359 25.688 14.703 1 96.19 375 GLN A O 1
ATOM 2817 N N . ARG A 1 376 ? -28.281 27.344 16.203 1 96.88 376 ARG A N 1
ATOM 2818 C CA . ARG A 1 376 ? -27.719 26.5 17.266 1 96.88 376 ARG A CA 1
ATOM 2819 C C . ARG A 1 376 ? -28.672 25.359 17.609 1 96.88 376 ARG A C 1
ATOM 2821 O O . ARG A 1 376 ? -28.25 24.219 17.734 1 96.88 376 ARG A O 1
ATOM 2828 N N . ASP A 1 377 ? -29.922 25.719 17.766 1 96.5 377 ASP A N 1
ATOM 2829 C CA . ASP A 1 377 ? -30.922 24.703 18.109 1 96.5 377 ASP A CA 1
ATOM 2830 C C . ASP A 1 377 ? -31.016 23.641 17.016 1 96.5 377 ASP A C 1
ATOM 2832 O O . ASP A 1 377 ? -31.141 22.453 17.328 1 96.5 377 ASP A O 1
ATOM 2836 N N . GLU A 1 378 ? -30.906 24.094 15.82 1 97.5 378 GLU A N 1
ATOM 2837 C CA . GLU A 1 378 ? -30.953 23.141 14.703 1 97.5 378 GLU A CA 1
ATOM 2838 C C . GLU A 1 378 ? -29.734 22.234 14.703 1 97.5 378 GLU A C 1
ATOM 2840 O O . GLU A 1 378 ? -29.859 21.031 14.43 1 97.5 378 GLU A O 1
ATOM 2845 N N . ILE A 1 379 ? -28.609 22.812 14.914 1 98.25 379 ILE A N 1
ATOM 2846 C CA . ILE A 1 379 ? -27.375 22.031 14.977 1 98.25 379 ILE A CA 1
ATOM 2847 C C . ILE A 1 379 ? -27.5 20.969 16.062 1 98.25 379 ILE A C 1
ATOM 2849 O O . ILE A 1 379 ? -27.281 19.781 15.805 1 98.25 379 ILE A O 1
ATOM 2853 N N . TYR A 1 380 ? -27.906 21.328 17.281 1 97.88 380 TYR A N 1
ATOM 2854 C CA . TYR A 1 380 ? -28.031 20.375 18.375 1 97.88 380 TYR A CA 1
ATOM 2855 C C . TYR A 1 380 ? -29.078 19.312 18.062 1 97.88 380 TYR A C 1
ATOM 2857 O O . TYR A 1 380 ? -28.891 18.141 18.375 1 97.88 380 TYR A O 1
ATOM 2865 N N . ALA A 1 381 ? -30.172 19.734 17.438 1 97.44 381 ALA A N 1
ATOM 2866 C CA . ALA A 1 381 ? -31.234 18.781 17.094 1 97.44 381 ALA A CA 1
ATOM 2867 C C . ALA A 1 381 ? -30.703 17.703 16.141 1 97.44 381 ALA A C 1
ATOM 2869 O O . ALA A 1 381 ? -31.031 16.531 16.281 1 97.44 381 ALA A O 1
ATOM 2870 N N . GLN A 1 382 ? -29.938 18.141 15.18 1 97.56 382 GLN A N 1
ATOM 2871 C CA . GLN A 1 382 ? -29.422 17.203 14.188 1 97.56 382 GLN A CA 1
ATOM 2872 C C . GLN A 1 382 ? -28.391 16.266 14.805 1 97.56 382 GLN A C 1
ATOM 2874 O O . GLN A 1 382 ? -28.375 15.062 14.516 1 97.56 382 GLN A O 1
ATOM 2879 N N . TYR A 1 383 ? -27.547 16.766 15.648 1 98.12 383 TYR A N 1
ATOM 2880 C CA . TYR A 1 383 ? -26.469 15.953 16.219 1 98.12 383 TYR A CA 1
ATOM 2881 C C . TYR A 1 383 ? -27.016 15.008 17.281 1 98.12 383 TYR A C 1
ATOM 2883 O O . TYR A 1 383 ? -26.469 13.922 17.5 1 98.12 383 TYR A O 1
ATOM 2891 N N . ARG A 1 384 ? -28.047 15.359 18 1 97.31 384 ARG A N 1
ATOM 2892 C CA . ARG A 1 384 ? -28.656 14.5 19 1 97.31 384 ARG A CA 1
ATOM 2893 C C . ARG A 1 384 ? -29.281 13.266 18.375 1 97.31 384 ARG A C 1
ATOM 2895 O O . ARG A 1 384 ? -29.547 12.273 19.047 1 97.31 384 ARG A O 1
ATOM 2902 N N . LYS A 1 385 ? -29.484 13.289 17.047 1 96.06 385 LYS A N 1
ATOM 2903 C CA . LYS A 1 385 ? -30.031 12.141 16.328 1 96.06 385 LYS A CA 1
ATOM 2904 C C . LYS A 1 385 ? -28.953 11.102 16.047 1 96.06 385 LYS A C 1
ATOM 2906 O O . LYS A 1 385 ? -29.266 9.953 15.711 1 96.06 385 LYS A O 1
ATOM 2911 N N . LEU A 1 386 ? -27.766 11.516 16.109 1 94.44 386 LEU A N 1
ATOM 2912 C CA . LEU A 1 386 ? -26.672 10.609 15.828 1 94.44 386 LEU A CA 1
ATOM 2913 C C . LEU A 1 386 ? -26.438 9.664 17 1 94.44 386 LEU A C 1
ATOM 2915 O O . LEU A 1 386 ? -26.578 10.062 18.156 1 94.44 386 LEU A O 1
ATOM 2919 N N . PRO A 1 387 ? -26.062 8.461 16.703 1 91.38 387 PRO A N 1
ATOM 2920 C CA . PRO A 1 387 ? -25.859 7.496 17.781 1 91.38 387 PRO A CA 1
ATOM 2921 C C . PRO A 1 387 ? -24.641 7.805 18.641 1 91.38 387 PRO A C 1
ATOM 2923 O O . PRO A 1 387 ? -23.609 8.266 18.125 1 91.38 387 PRO A O 1
ATOM 2926 N N . GLY A 1 388 ? -24.719 7.57 19.891 1 91.62 388 GLY A N 1
ATOM 2927 C CA . GLY A 1 388 ? -23.562 7.555 20.766 1 91.62 388 GLY A CA 1
ATOM 2928 C C . GLY A 1 388 ? -23.25 8.914 21.375 1 91.62 388 GLY A C 1
ATOM 2929 O O . GLY A 1 388 ? -22.297 9.047 22.156 1 91.62 388 GLY A O 1
ATOM 2930 N N . LEU A 1 389 ? -23.969 9.977 21.031 1 96.75 389 LEU A N 1
ATOM 2931 C CA . LEU A 1 389 ? -23.719 11.312 21.578 1 96.75 389 LEU A CA 1
ATOM 2932 C C . LEU A 1 389 ? -24.656 11.602 22.75 1 96.75 389 LEU A C 1
ATOM 2934 O O . LEU A 1 389 ? -25.766 12.117 22.562 1 96.75 389 LEU A O 1
ATOM 2938 N N . LYS A 1 390 ? -24.156 11.359 23.984 1 95 390 LYS A N 1
ATOM 2939 C CA . LYS A 1 390 ? -25.031 11.352 25.156 1 95 390 LYS A CA 1
ATOM 2940 C C . LYS A 1 390 ? -24.766 12.555 26.047 1 95 390 LYS A C 1
ATOM 2942 O O . LYS A 1 390 ? -25.672 13.055 26.719 1 95 390 LYS A O 1
ATOM 2947 N N . THR A 1 391 ? -23.562 12.977 26.141 1 97.5 391 THR A N 1
ATOM 2948 C CA . THR A 1 391 ? -23.172 14.031 27.062 1 97.5 391 THR A CA 1
ATOM 2949 C C . THR A 1 391 ? -22.938 15.344 26.328 1 97.5 391 THR A C 1
ATOM 2951 O O . THR A 1 391 ? -22.859 15.359 25.094 1 97.5 391 THR A O 1
ATOM 2954 N N . ASP A 1 392 ? -22.828 16.469 27.125 1 98 392 ASP A N 1
ATOM 2955 C CA . ASP A 1 392 ? -22.438 17.75 26.531 1 98 392 ASP A CA 1
ATOM 2956 C C . ASP A 1 392 ? -21.094 17.641 25.812 1 98 392 ASP A C 1
ATOM 2958 O O . ASP A 1 392 ? -20.922 18.203 24.719 1 98 392 ASP A O 1
ATOM 2962 N N . PHE A 1 393 ? -20.203 16.922 26.375 1 98.06 393 PHE A N 1
ATOM 2963 C CA . PHE A 1 393 ? -18.891 16.719 25.766 1 98.06 393 PHE A CA 1
ATOM 2964 C C . PHE A 1 393 ? -19.031 15.984 24.438 1 98.06 393 PHE A C 1
ATOM 2966 O O . PHE A 1 393 ? -18.391 16.375 23.453 1 98.06 393 PHE A O 1
ATOM 2973 N N . ASP A 1 394 ? -19.859 14.93 24.438 1 98.25 394 ASP A N 1
ATOM 2974 C CA . ASP A 1 394 ? -20.047 14.164 23.203 1 98.25 394 ASP A CA 1
ATOM 2975 C C . ASP A 1 394 ? -20.562 15.062 22.078 1 98.25 394 ASP A C 1
ATOM 2977 O O . ASP A 1 394 ? -20.031 15.016 20.953 1 98.25 394 ASP A O 1
ATOM 2981 N N . LEU A 1 395 ? -21.531 15.859 22.406 1 98.38 395 LEU A N 1
ATOM 2982 C CA . LEU A 1 395 ? -22.141 16.75 21.422 1 98.38 395 LEU A CA 1
ATOM 2983 C C . LEU A 1 395 ? -21.141 17.812 20.969 1 98.38 395 LEU A C 1
ATOM 2985 O O . LEU A 1 395 ? -20.953 18.031 19.766 1 98.38 395 LEU A O 1
ATOM 2989 N N . ALA A 1 396 ? -20.5 18.453 21.922 1 98.62 396 ALA A N 1
ATOM 2990 C CA . ALA A 1 396 ? -19.547 19.531 21.625 1 98.62 396 ALA A CA 1
ATOM 2991 C C . ALA A 1 396 ? -18.391 19.016 20.75 1 98.62 396 ALA A C 1
ATOM 2993 O O . ALA A 1 396 ? -18.031 19.641 19.766 1 98.62 396 ALA A O 1
ATOM 2994 N N . ALA A 1 397 ? -17.859 17.875 21.094 1 98.56 397 ALA A N 1
ATOM 2995 C CA . ALA A 1 397 ? -16.734 17.297 20.375 1 98.56 397 ALA A CA 1
ATOM 2996 C C . ALA A 1 397 ? -17.109 16.953 18.938 1 98.56 397 ALA A C 1
ATOM 2998 O O . ALA A 1 397 ? -16.312 17.156 18.016 1 98.56 397 ALA A O 1
ATOM 2999 N N . ALA A 1 398 ? -18.281 16.406 18.781 1 98.56 398 ALA A N 1
ATOM 3000 C CA . ALA A 1 398 ? -18.75 16.031 17.438 1 98.56 398 ALA A CA 1
ATOM 3001 C C . ALA A 1 398 ? -18.953 17.266 16.562 1 98.56 398 ALA A C 1
ATOM 3003 O O . ALA A 1 398 ? -18.562 17.297 15.398 1 98.56 398 ALA A O 1
ATOM 3004 N N . ILE A 1 399 ? -19.625 18.266 17.141 1 98.62 399 ILE A N 1
ATOM 3005 C CA . ILE A 1 399 ? -19.875 19.516 16.406 1 98.62 399 ILE A CA 1
ATOM 3006 C C . ILE A 1 399 ? -18.547 20.188 16.078 1 98.62 399 ILE A C 1
ATOM 3008 O O . ILE A 1 399 ? -18.344 20.641 14.953 1 98.62 399 ILE A O 1
ATOM 3012 N N . TYR A 1 400 ? -17.656 20.203 17.031 1 98.38 400 TYR A N 1
ATOM 3013 C CA . TYR A 1 400 ? -16.328 20.781 16.844 1 98.38 400 TYR A CA 1
ATOM 3014 C C . TYR A 1 400 ? -15.578 20.094 15.711 1 98.38 400 TYR A C 1
ATOM 3016 O O . TYR A 1 400 ? -14.922 20.75 14.906 1 98.38 400 TYR A O 1
ATOM 3024 N N . THR A 1 401 ? -15.641 18.828 15.641 1 98.38 401 THR A N 1
ATOM 3025 C CA . THR A 1 401 ? -14.984 18.047 14.602 1 98.38 401 THR A CA 1
ATOM 3026 C C . THR A 1 401 ? -15.445 18.5 13.219 1 98.38 401 THR A C 1
ATOM 3028 O O . THR A 1 401 ? -14.617 18.797 12.352 1 98.38 401 THR A O 1
ATOM 3031 N N . ASP A 1 402 ? -16.734 18.594 13.055 1 98.25 402 ASP A N 1
ATOM 3032 C CA . ASP A 1 402 ? -17.266 18.938 11.742 1 98.25 402 ASP A CA 1
ATOM 3033 C C . ASP A 1 402 ? -17.016 20.406 11.422 1 98.25 402 ASP A C 1
ATOM 3035 O O . ASP A 1 402 ? -16.516 20.734 10.344 1 98.25 402 ASP A O 1
ATOM 3039 N N . PHE A 1 403 ? -17.297 21.234 12.352 1 97.88 403 PHE A N 1
ATOM 3040 C CA . PHE A 1 403 ? -17.312 22.672 12.133 1 97.88 403 PHE A CA 1
ATOM 3041 C C . PHE A 1 403 ? -15.898 23.203 11.898 1 97.88 403 PHE A C 1
ATOM 3043 O O . PHE A 1 403 ? -15.68 24.031 11.016 1 97.88 403 PHE A O 1
ATOM 3050 N N . LEU A 1 404 ? -14.914 22.672 12.594 1 97 404 LEU A N 1
ATOM 3051 C CA . LEU A 1 404 ? -13.594 23.281 12.562 1 97 404 LEU A CA 1
ATOM 3052 C C . LEU A 1 404 ? -12.656 22.531 11.633 1 97 404 LEU A C 1
ATOM 3054 O O . LEU A 1 404 ? -11.695 23.094 11.109 1 97 404 LEU A O 1
ATOM 3058 N N . TRP A 1 405 ? -12.93 21.25 11.461 1 97.75 405 TRP A N 1
ATOM 3059 C CA . TRP A 1 405 ? -11.93 20.453 10.766 1 97.75 405 TRP A CA 1
ATOM 3060 C C . TRP A 1 405 ? -12.508 19.828 9.5 1 97.75 405 TRP A C 1
ATOM 3062 O O . TRP A 1 405 ? -12.031 20.109 8.391 1 97.75 405 TRP A O 1
ATOM 3072 N N . GLN A 1 406 ? -13.562 19.109 9.602 1 97.88 406 GLN A N 1
ATOM 3073 C CA . GLN A 1 406 ? -14.078 18.328 8.492 1 97.88 406 GLN A CA 1
ATOM 3074 C C . GLN A 1 406 ? -14.664 19.234 7.406 1 97.88 406 GLN A C 1
ATOM 3076 O O . GLN A 1 406 ? -14.344 19.078 6.223 1 97.88 406 GLN A O 1
ATOM 3081 N N . CYS A 1 407 ? -15.586 20.125 7.754 1 98.19 407 CYS A N 1
ATOM 3082 C CA . CYS A 1 407 ? -16.312 20.922 6.766 1 98.19 407 CYS A CA 1
ATOM 3083 C C . CYS A 1 407 ? -15.398 21.906 6.07 1 98.19 407 CYS A C 1
ATOM 3085 O O . CYS A 1 407 ? -15.469 22.094 4.852 1 98.19 407 CYS A O 1
ATOM 3087 N N . PRO A 1 408 ? -14.461 22.562 6.812 1 97.81 408 PRO A N 1
ATOM 3088 C CA . PRO A 1 408 ? -13.508 23.406 6.105 1 97.81 408 PRO A CA 1
ATOM 3089 C C . PRO A 1 408 ? -12.594 22.625 5.164 1 97.81 408 PRO A C 1
ATOM 3091 O O . PRO A 1 408 ? -12.266 23.109 4.074 1 97.81 408 PRO A O 1
ATOM 3094 N N . MET A 1 409 ? -12.156 21.438 5.578 1 98.19 409 MET A N 1
ATOM 3095 C CA . MET A 1 409 ? -11.32 20.625 4.703 1 98.19 409 MET A CA 1
ATOM 3096 C C . MET A 1 409 ? -12.102 20.188 3.463 1 98.19 409 MET A C 1
ATOM 3098 O O . MET A 1 409 ? -11.547 20.156 2.361 1 98.19 409 MET A O 1
ATOM 3102 N N . GLN A 1 410 ? -13.375 19.828 3.717 1 97.75 410 GLN A N 1
ATOM 3103 C CA . GLN A 1 410 ? -14.234 19.531 2.574 1 97.75 410 GLN A CA 1
ATOM 3104 C C . GLN A 1 410 ? -14.25 20.703 1.588 1 97.75 410 GLN A C 1
ATOM 3106 O O . GLN A 1 410 ? -14.125 20.5 0.378 1 97.75 410 GLN A O 1
ATOM 3111 N N . LYS A 1 411 ? -14.414 21.891 2.088 1 97.38 411 LYS A N 1
ATOM 3112 C CA . LYS A 1 411 ? -14.477 23.078 1.245 1 97.38 411 LYS A CA 1
ATOM 3113 C C . LYS A 1 411 ? -13.164 23.281 0.484 1 97.38 411 LYS A C 1
ATOM 3115 O O . LYS A 1 411 ? -13.18 23.516 -0.726 1 97.38 411 LYS A O 1
ATOM 3120 N N . LEU A 1 412 ? -12.062 23.141 1.171 1 98.38 412 LEU A N 1
ATOM 3121 C CA . LEU A 1 412 ? -10.773 23.344 0.525 1 98.38 412 LEU A CA 1
ATOM 3122 C C . LEU A 1 412 ? -10.562 22.328 -0.596 1 98.38 412 LEU A C 1
ATOM 3124 O O . LEU A 1 412 ? -10.156 22.703 -1.702 1 98.38 412 LEU A O 1
ATOM 3128 N N . THR A 1 413 ? -10.797 21.062 -0.327 1 98.31 413 THR A N 1
ATOM 3129 C CA . THR A 1 413 ? -10.516 20.031 -1.312 1 98.31 413 THR A CA 1
ATOM 3130 C C . THR A 1 413 ? -11.445 20.156 -2.516 1 98.31 413 THR A C 1
ATOM 3132 O O . THR A 1 413 ? -11.055 19.875 -3.646 1 98.31 413 THR A O 1
ATOM 3135 N N . GLN A 1 414 ? -12.672 20.609 -2.273 1 97.25 414 GLN A N 1
ATOM 3136 C CA . GLN A 1 414 ? -13.586 20.844 -3.381 1 97.25 414 GLN A CA 1
ATOM 3137 C C . GLN A 1 414 ? -13.125 22.016 -4.242 1 97.25 414 GLN A C 1
ATOM 3139 O O . GLN A 1 414 ? -13.172 21.953 -5.473 1 97.25 414 GLN A O 1
ATOM 3144 N N . VAL A 1 415 ? -12.719 23.047 -3.605 1 98.06 415 VAL A N 1
ATOM 3145 C CA . VAL A 1 415 ? -12.219 24.219 -4.336 1 98.06 415 VAL A CA 1
ATOM 3146 C C . VAL A 1 415 ? -10.953 23.844 -5.098 1 98.06 415 VAL A C 1
ATOM 3148 O O . VAL A 1 415 ? -10.789 24.203 -6.266 1 98.06 415 VAL A O 1
ATOM 3151 N N . SER A 1 416 ? -10.055 23.125 -4.461 1 98.5 416 SER A N 1
ATOM 3152 C CA . SER A 1 416 ? -8.836 22.672 -5.113 1 98.5 416 SER A CA 1
ATOM 3153 C C . SER A 1 416 ? -9.148 21.875 -6.375 1 98.5 416 SER A C 1
ATOM 3155 O O . SER A 1 416 ? -8.547 22.094 -7.426 1 98.5 416 SER A O 1
ATOM 3157 N N . ALA A 1 417 ? -10.055 20.953 -6.219 1 97.56 417 ALA A N 1
ATOM 3158 C CA . ALA A 1 417 ? -10.453 20.125 -7.355 1 97.56 417 ALA A CA 1
ATOM 3159 C C . ALA A 1 417 ? -11.078 20.984 -8.461 1 97.56 417 ALA A C 1
ATOM 3161 O O . ALA A 1 417 ? -10.891 20.703 -9.648 1 97.56 417 ALA A O 1
ATOM 3162 N N . SER A 1 418 ? -11.82 22 -8.148 1 97.12 418 SER A N 1
ATOM 3163 C CA . SER A 1 418 ? -12.531 22.828 -9.109 1 97.12 418 SER A CA 1
ATOM 3164 C C . SER A 1 418 ? -11.562 23.625 -9.984 1 97.12 418 SER A C 1
ATOM 3166 O O . SER A 1 418 ? -11.906 24.016 -11.102 1 97.12 418 SER A O 1
ATOM 3168 N N . ILE A 1 419 ? -10.391 23.844 -9.516 1 97.44 419 ILE A N 1
ATOM 3169 C CA . ILE A 1 419 ? -9.398 24.562 -10.312 1 97.44 419 ILE A CA 1
ATOM 3170 C C . ILE A 1 419 ? -8.406 23.562 -10.922 1 97.44 419 ILE A C 1
ATOM 3172 O O . ILE A 1 419 ? -7.293 23.938 -11.297 1 97.44 419 ILE A O 1
ATOM 3176 N N . HIS A 1 420 ? -8.727 22.344 -10.922 1 96 420 HIS A N 1
ATOM 3177 C CA . HIS A 1 420 ? -8.016 21.25 -11.562 1 96 420 HIS A CA 1
ATOM 3178 C C . HIS A 1 420 ? -6.652 21.016 -10.906 1 96 420 HIS A C 1
ATOM 3180 O O . HIS A 1 420 ? -5.684 20.688 -11.586 1 96 420 HIS A O 1
ATOM 3186 N N . ASN A 1 421 ? -6.578 21.344 -9.633 1 97.75 421 ASN A N 1
ATOM 3187 C CA . ASN A 1 421 ? -5.422 20.938 -8.836 1 97.75 421 ASN A CA 1
ATOM 3188 C C . ASN A 1 421 ? -5.574 19.516 -8.312 1 97.75 421 ASN A C 1
ATOM 3190 O O . ASN A 1 421 ? -6.535 19.219 -7.602 1 97.75 421 ASN A O 1
ATOM 3194 N N . PRO A 1 422 ? -4.672 18.547 -8.727 1 97.88 422 PRO A N 1
ATOM 3195 C CA . PRO A 1 422 ? -4.816 17.188 -8.227 1 97.88 422 PRO A CA 1
ATOM 3196 C C . PRO A 1 422 ? -4.934 17.109 -6.711 1 97.88 422 PRO A C 1
ATOM 3198 O O . PRO A 1 422 ? -4.07 17.625 -5.996 1 97.88 422 PRO A O 1
ATOM 3201 N N . THR A 1 423 ? -6.051 16.469 -6.219 1 98.62 423 THR A N 1
ATOM 3202 C CA . THR A 1 423 ? -6.387 16.484 -4.801 1 98.62 423 THR A CA 1
ATOM 3203 C C . THR A 1 423 ? -6.941 15.141 -4.363 1 98.62 423 THR A C 1
ATOM 3205 O O . THR A 1 423 ? -7.828 14.578 -5.02 1 98.62 423 THR A O 1
ATOM 3208 N N . TRP A 1 424 ? -6.379 14.633 -3.346 1 98.75 424 TRP A N 1
ATOM 3209 C CA . TRP A 1 424 ? -6.914 13.43 -2.709 1 98.75 424 TRP A CA 1
ATOM 3210 C C . TRP A 1 424 ? -7.312 13.711 -1.264 1 98.75 424 TRP A C 1
ATOM 3212 O O . TRP A 1 424 ? -6.641 14.469 -0.565 1 98.75 424 TRP A O 1
ATOM 3222 N N . ARG A 1 425 ? -8.367 13.102 -0.793 1 98.69 425 ARG A N 1
ATOM 3223 C CA . ARG A 1 425 ? -8.891 13.344 0.549 1 98.69 425 ARG A CA 1
ATOM 3224 C C . ARG A 1 425 ? -9.18 12.023 1.265 1 98.69 425 ARG A C 1
ATOM 3226 O O . ARG A 1 425 ? -9.641 11.062 0.647 1 98.69 425 ARG A O 1
ATOM 3233 N N . TYR A 1 426 ? -8.883 11.969 2.537 1 98.44 426 TYR A N 1
ATOM 3234 C CA . TYR A 1 426 ? -9.195 10.789 3.34 1 98.44 426 TYR A CA 1
ATOM 3235 C C . TYR A 1 426 ? -9.797 11.188 4.68 1 98.44 426 TYR A C 1
ATOM 3237 O O . TYR A 1 426 ? -9.617 12.312 5.141 1 98.44 426 TYR A O 1
ATOM 3245 N N . TYR A 1 427 ? -10.555 10.281 5.242 1 97.06 427 TYR A N 1
ATOM 3246 C CA . TYR A 1 427 ? -11.055 10.312 6.609 1 97.06 427 TYR A CA 1
ATOM 3247 C C . TYR A 1 427 ? -10.398 9.227 7.457 1 97.06 427 TYR A C 1
ATOM 3249 O O . TYR A 1 427 ? -10.672 8.039 7.273 1 97.06 427 TYR A O 1
ATOM 3257 N N . PHE A 1 428 ? -9.516 9.648 8.352 1 98 428 PHE A N 1
ATOM 3258 C CA . PHE A 1 428 ? -8.859 8.703 9.242 1 98 428 PHE A CA 1
ATOM 3259 C C . PHE A 1 428 ? -9.844 8.156 10.273 1 98 428 PHE A C 1
ATOM 3261 O O . PHE A 1 428 ? -10.406 8.922 11.062 1 98 428 PHE A O 1
ATOM 3268 N N . ASN A 1 429 ? -10.07 6.871 10.305 1 97.38 429 ASN A N 1
ATOM 3269 C CA . ASN A 1 429 ? -11.109 6.238 11.109 1 97.38 429 ASN A CA 1
ATOM 3270 C C . ASN A 1 429 ? -10.586 4.992 11.82 1 97.38 429 ASN A C 1
ATOM 3272 O O . ASN A 1 429 ? -11.195 3.922 11.727 1 97.38 429 ASN A O 1
ATOM 3276 N N . MET A 1 430 ? -9.477 5.125 12.461 1 95.44 430 MET A N 1
ATOM 3277 C CA . MET A 1 430 ? -8.852 4.066 13.25 1 95.44 430 MET A CA 1
ATOM 3278 C C . MET A 1 430 ? -8.586 4.535 14.68 1 95.44 430 MET A C 1
ATOM 3280 O O . MET A 1 430 ? -8.125 5.66 14.891 1 95.44 430 MET A O 1
ATOM 3284 N N . SER A 1 431 ? -8.969 3.705 15.648 1 94.19 431 SER A N 1
ATOM 3285 C CA . SER A 1 431 ? -8.711 4.051 17.047 1 94.19 431 SER A CA 1
ATOM 3286 C C . SER A 1 431 ? -7.422 3.398 17.531 1 94.19 431 SER A C 1
ATOM 3288 O O . SER A 1 431 ? -7.137 2.246 17.203 1 94.19 431 SER A O 1
ATOM 3290 N N . ILE A 1 432 ? -6.684 4.105 18.312 1 92.31 432 ILE A N 1
ATOM 3291 C CA . ILE A 1 432 ? -5.484 3.545 18.922 1 92.31 432 ILE A CA 1
ATOM 3292 C C . ILE A 1 432 ? -5.617 3.58 20.453 1 92.31 432 ILE A C 1
ATOM 3294 O O . ILE A 1 432 ? -4.648 3.336 21.172 1 92.31 432 ILE A O 1
ATOM 3298 N N . VAL A 1 433 ? -6.77 3.918 21 1 91.56 433 VAL A N 1
ATOM 3299 C CA . VAL A 1 433 ? -6.949 4.23 22.422 1 91.56 433 VAL A CA 1
ATOM 3300 C C . VAL A 1 433 ? -6.672 2.986 23.266 1 91.56 433 VAL A C 1
ATOM 3302 O O . VAL A 1 433 ? -6.266 3.092 24.422 1 91.56 433 VAL A O 1
ATOM 3305 N N . ASP A 1 434 ? -6.867 1.818 22.688 1 86.69 434 ASP A N 1
ATOM 3306 C CA . ASP A 1 434 ? -6.633 0.585 23.438 1 86.69 434 ASP A CA 1
ATOM 3307 C C . ASP A 1 434 ? -5.145 0.395 23.734 1 86.69 434 ASP A C 1
ATOM 3309 O O . ASP A 1 434 ? -4.773 -0.43 24.578 1 86.69 434 ASP A O 1
ATOM 3313 N N . ARG A 1 435 ? -4.344 1.193 23.062 1 85.75 435 ARG A N 1
ATOM 3314 C CA . ARG A 1 435 ? -2.9 1.12 23.281 1 85.75 435 ARG A CA 1
ATOM 3315 C C . ARG A 1 435 ? -2.428 2.225 24.219 1 85.75 435 ARG A C 1
ATOM 3317 O O . ARG A 1 435 ? -1.227 2.371 24.453 1 85.75 435 ARG A O 1
ATOM 3324 N N . LEU A 1 436 ? -3.334 3.033 24.656 1 87.75 436 LEU A N 1
ATOM 3325 C CA . LEU A 1 436 ? -3.049 4.133 25.578 1 87.75 436 LEU A CA 1
ATOM 3326 C C . LEU A 1 436 ? -3.527 3.811 26.984 1 87.75 436 LEU A C 1
ATOM 3328 O O . LEU A 1 436 ? -4.324 2.889 27.188 1 87.75 436 LEU A O 1
ATOM 3332 N N . PRO A 1 437 ? -2.969 4.508 28.016 1 88.88 437 PRO A N 1
ATOM 3333 C CA . PRO A 1 437 ? -3.52 4.359 29.375 1 88.88 437 PRO A CA 1
ATOM 3334 C C . PRO A 1 437 ? -5.035 4.531 29.406 1 88.88 437 PRO A C 1
ATOM 3336 O O . PRO A 1 437 ? -5.594 5.309 28.625 1 88.88 437 PRO A O 1
ATOM 3339 N N . SER A 1 438 ? -5.676 3.865 30.297 1 91.81 438 SER A N 1
ATOM 3340 C CA . SER A 1 438 ? -7.129 3.773 30.359 1 91.81 438 SER A CA 1
ATOM 3341 C C . SER A 1 438 ? -7.766 5.148 30.547 1 91.81 438 SER A C 1
ATOM 3343 O O . SER A 1 438 ? -8.906 5.371 30.156 1 91.81 438 SER A O 1
ATOM 3345 N N . GLU A 1 439 ? -7.008 6.055 31.141 1 93 439 GLU A N 1
ATOM 3346 C CA . GLU A 1 439 ? -7.551 7.387 31.391 1 93 439 GLU A CA 1
ATOM 3347 C C . GLU A 1 439 ? -7.828 8.117 30.078 1 93 439 GLU A C 1
ATOM 3349 O O . GLU A 1 439 ? -8.555 9.117 30.062 1 93 439 GLU A O 1
ATOM 3354 N N . TYR A 1 440 ? -7.285 7.633 28.969 1 93.75 440 TYR A N 1
ATOM 3355 C CA . TYR A 1 440 ? -7.469 8.273 27.672 1 93.75 440 TYR A CA 1
ATOM 3356 C C . TYR A 1 440 ? -8.516 7.539 26.844 1 93.75 440 TYR A C 1
ATOM 3358 O O . TYR A 1 440 ? -8.68 7.816 25.641 1 93.75 440 TYR A O 1
ATOM 3366 N N . SER A 1 441 ? -9.289 6.652 27.391 1 93.81 441 SER A N 1
ATOM 3367 C CA . SER A 1 441 ? -10.242 5.82 26.656 1 93.81 441 SER A CA 1
ATOM 3368 C C . SER A 1 441 ? -11.359 6.664 26.047 1 93.81 441 SER A C 1
ATOM 3370 O O . SER A 1 441 ? -11.961 6.273 25.047 1 93.81 441 SER A O 1
ATOM 3372 N N . TYR A 1 442 ? -11.617 7.789 26.578 1 95.06 442 TYR A N 1
ATOM 3373 C CA . TYR A 1 442 ? -12.719 8.633 26.125 1 95.06 442 TYR A CA 1
ATOM 3374 C C . TYR A 1 442 ? -12.375 9.32 24.812 1 95.06 442 TYR A C 1
ATOM 3376 O O . TYR A 1 442 ? -13.25 9.891 24.156 1 95.06 442 TYR A O 1
ATOM 3384 N N . LEU A 1 443 ? -11.164 9.258 24.328 1 97.12 443 LEU A N 1
ATOM 3385 C CA . LEU A 1 443 ? -10.672 10.031 23.188 1 97.12 443 LEU A CA 1
ATOM 3386 C C . LEU A 1 443 ? -11.18 9.461 21.875 1 97.12 443 LEU A C 1
ATOM 3388 O O . LEU A 1 443 ? -11.266 10.18 20.875 1 97.12 443 LEU A O 1
ATOM 3392 N N . GLY A 1 444 ? -11.492 8.133 21.797 1 96.19 444 GLY A N 1
ATOM 3393 C CA . GLY A 1 444 ? -11.93 7.539 20.547 1 96.19 444 GLY A CA 1
ATOM 3394 C C . GLY A 1 444 ? -10.906 7.66 19.438 1 96.19 444 GLY A C 1
ATOM 3395 O O . GLY A 1 444 ? -9.742 7.293 19.625 1 96.19 444 GLY A O 1
ATOM 3396 N N . LYS A 1 445 ? -11.367 8.078 18.266 1 97.25 445 LYS A N 1
ATOM 3397 C CA . LYS A 1 445 ? -10.5 8.367 17.125 1 97.25 445 LYS A CA 1
ATOM 3398 C C . LYS A 1 445 ? -10.148 9.852 17.062 1 97.25 445 LYS A C 1
ATOM 3400 O O . LYS A 1 445 ? -10.773 10.617 16.328 1 97.25 445 LYS A O 1
ATOM 3405 N N . PHE A 1 446 ? -9.125 10.234 17.719 1 97.56 446 PHE A N 1
ATOM 3406 C CA . PHE A 1 446 ? -8.953 11.617 18.156 1 97.56 446 PHE A CA 1
ATOM 3407 C C . PHE A 1 446 ? -7.855 12.305 17.344 1 97.56 446 PHE A C 1
ATOM 3409 O O . PHE A 1 446 ? -7.086 11.641 16.656 1 97.56 446 PHE A O 1
ATOM 3416 N N . HIS A 1 447 ? -7.797 13.625 17.438 1 97.38 447 HIS A N 1
ATOM 3417 C CA . HIS A 1 447 ? -6.832 14.5 16.781 1 97.38 447 HIS A CA 1
ATOM 3418 C C . HIS A 1 447 ? -5.402 14.078 17.094 1 97.38 447 HIS A C 1
ATOM 3420 O O . HIS A 1 447 ? -5.051 13.898 18.266 1 97.38 447 HIS A O 1
ATOM 3426 N N . GLY A 1 448 ? -4.613 13.883 16.078 1 95.25 448 GLY A N 1
ATOM 3427 C CA . GLY A 1 448 ? -3.205 13.562 16.266 1 95.25 448 GLY A CA 1
ATOM 3428 C C . GLY A 1 448 ? -2.943 12.07 16.391 1 95.25 448 GLY A C 1
ATOM 3429 O O . GLY A 1 448 ? -1.789 11.641 16.391 1 95.25 448 GLY A O 1
ATOM 3430 N N . SER A 1 449 ? -4.008 11.242 16.5 1 94.81 449 SER A N 1
ATOM 3431 C CA . SER A 1 449 ? -3.818 9.812 16.703 1 94.81 449 SER A CA 1
ATOM 3432 C C . SER A 1 449 ? -3.135 9.172 15.5 1 94.81 449 SER A C 1
ATOM 3434 O O . SER A 1 449 ? -2.42 8.18 15.641 1 94.81 449 SER A O 1
ATOM 3436 N N . ASP A 1 450 ? -3.334 9.758 14.312 1 94.69 450 ASP A N 1
ATOM 3437 C CA . ASP A 1 450 ? -2.666 9.266 13.109 1 94.69 450 ASP A CA 1
ATOM 3438 C C . ASP A 1 450 ? -1.15 9.406 13.227 1 94.69 450 ASP A C 1
ATOM 3440 O O . ASP A 1 450 ? -0.41 8.461 12.953 1 94.69 450 ASP A O 1
ATOM 3444 N N . LEU A 1 451 ? -0.684 10.523 13.695 1 92.06 451 LEU A N 1
ATOM 3445 C CA . LEU A 1 451 ? 0.748 10.758 13.852 1 92.06 451 LEU A CA 1
ATOM 3446 C C . LEU A 1 451 ? 1.319 9.883 14.969 1 92.06 451 LEU A C 1
ATOM 3448 O O . LEU A 1 451 ? 2.426 9.352 14.836 1 92.06 451 LEU A O 1
ATOM 3452 N N . LEU A 1 452 ? 0.586 9.82 16.062 1 89.88 452 LEU A N 1
ATOM 3453 C CA . LEU A 1 452 ? 1.031 8.977 17.172 1 89.88 452 LEU A CA 1
ATOM 3454 C C . LEU A 1 452 ? 1.22 7.535 16.719 1 89.88 452 LEU A C 1
ATOM 3456 O O . LEU A 1 452 ? 2.184 6.871 17.109 1 89.88 452 LEU A O 1
ATOM 3460 N N . LEU A 1 453 ? 0.338 7.082 15.922 1 89.88 453 LEU A N 1
ATOM 3461 C CA . LEU A 1 453 ? 0.425 5.719 15.406 1 89.88 453 LEU A CA 1
ATOM 3462 C C . LEU A 1 453 ? 1.68 5.539 14.555 1 89.88 453 LEU A C 1
ATOM 3464 O O . LEU A 1 453 ? 2.365 4.52 14.664 1 89.88 453 LEU A O 1
ATOM 3468 N N . LEU A 1 454 ? 2.014 6.477 13.664 1 87.56 454 LEU A N 1
ATOM 3469 C CA . LEU A 1 454 ? 3.16 6.371 12.773 1 87.56 454 LEU A CA 1
ATOM 3470 C C . LEU A 1 454 ? 4.469 6.422 13.555 1 87.56 454 LEU A C 1
ATOM 3472 O O . LEU A 1 454 ? 5.445 5.77 13.18 1 87.56 454 LEU A O 1
ATOM 3476 N N . VAL A 1 455 ? 4.52 7.152 14.602 1 77.06 455 VAL A N 1
ATOM 3477 C CA . VAL A 1 455 ? 5.77 7.336 15.328 1 77.06 455 VAL A CA 1
ATOM 3478 C C . VAL A 1 455 ? 5.992 6.156 16.281 1 77.06 455 VAL A C 1
ATOM 3480 O O . VAL A 1 455 ? 7.129 5.73 16.5 1 77.06 455 VAL A O 1
ATOM 3483 N N . ILE A 1 456 ? 4.898 5.613 16.797 1 67.06 456 ILE A N 1
ATOM 3484 C CA . ILE A 1 456 ? 5.004 4.48 17.703 1 67.06 456 ILE A CA 1
ATOM 3485 C C . ILE A 1 456 ? 5.352 3.217 16.922 1 67.06 456 ILE A C 1
ATOM 3487 O O . ILE A 1 456 ? 6.07 2.348 17.422 1 67.06 456 ILE A O 1
ATOM 3491 N N . SER A 1 457 ? 4.938 3.043 15.75 1 59.06 457 SER A N 1
ATOM 3492 C CA . SER A 1 457 ? 5.016 1.808 14.984 1 59.06 457 SER A CA 1
ATOM 3493 C C . SER A 1 457 ? 6.461 1.473 14.617 1 59.06 457 SER A C 1
ATOM 3495 O O . SER A 1 457 ? 6.902 0.335 14.797 1 59.06 457 SER A O 1
ATOM 3497 N N . PRO A 1 458 ? 7.254 2.35 14 1 55.28 458 PRO A N 1
ATOM 3498 C CA . PRO A 1 458 ? 8.602 1.906 13.641 1 55.28 458 PRO A CA 1
ATOM 3499 C C . PRO A 1 458 ? 9.516 1.756 14.852 1 55.28 458 PRO A C 1
ATOM 3501 O O . PRO A 1 458 ? 10.57 1.118 14.758 1 55.28 458 PRO A O 1
ATOM 3504 N N . THR A 1 459 ? 9.273 2.49 15.836 1 52.5 459 THR A N 1
ATOM 3505 C CA . THR A 1 459 ? 10.188 2.506 16.969 1 52.5 459 THR A CA 1
ATOM 3506 C C . THR A 1 459 ? 9.859 1.374 17.938 1 52.5 459 THR A C 1
ATOM 3508 O O . THR A 1 459 ? 10.625 1.098 18.859 1 52.5 459 THR A O 1
ATOM 3511 N N . TYR A 1 460 ? 8.664 0.756 17.797 1 43.62 460 TYR A N 1
ATOM 3512 C CA . TYR A 1 460 ? 8.289 -0.266 18.766 1 43.62 460 TYR A CA 1
ATOM 3513 C C . TYR A 1 460 ? 8.859 -1.623 18.375 1 43.62 460 TYR A C 1
ATOM 3515 O O . TYR A 1 460 ? 8.711 -2.061 17.234 1 43.62 460 TYR A O 1
ATOM 3523 N N . ASP A 1 461 ? 10.039 -1.914 18.75 1 39.88 461 ASP A N 1
ATOM 3524 C CA . ASP A 1 461 ? 10.664 -3.229 18.656 1 39.88 461 ASP A CA 1
ATOM 3525 C C . ASP A 1 461 ? 9.852 -4.277 19.406 1 39.88 461 ASP A C 1
ATOM 3527 O O . ASP A 1 461 ? 9.391 -4.031 20.531 1 39.88 461 ASP A O 1
ATOM 3531 N N . ASP A 1 462 ? 9.352 -5.18 18.641 1 38.5 462 ASP A N 1
ATOM 3532 C CA . ASP A 1 462 ? 8.672 -6.344 19.203 1 38.5 462 ASP A CA 1
ATOM 3533 C C . ASP A 1 462 ? 9.406 -6.859 20.438 1 38.5 462 ASP A C 1
ATOM 3535 O O . ASP A 1 462 ? 8.875 -7.703 21.172 1 38.5 462 ASP A O 1
ATOM 3539 N N . SER A 1 463 ? 10.625 -6.84 20.438 1 37.44 463 SER A N 1
ATOM 3540 C CA . SER A 1 463 ? 11.367 -7.488 21.5 1 37.44 463 SER A CA 1
ATOM 3541 C C . SER A 1 463 ? 11.164 -6.762 22.828 1 37.44 463 SER A C 1
ATOM 3543 O O . SER A 1 463 ? 11.586 -7.25 23.891 1 37.44 463 SER A O 1
ATOM 3545 N N . THR A 1 464 ? 10.805 -5.531 22.672 1 39.75 464 THR A N 1
ATOM 3546 C CA . THR A 1 464 ? 10.547 -4.832 23.938 1 39.75 464 THR A CA 1
ATOM 3547 C C . THR A 1 464 ? 9.055 -4.809 24.25 1 39.75 464 THR A C 1
ATOM 3549 O O . THR A 1 464 ? 8.227 -5.09 23.375 1 39.75 464 THR A O 1
ATOM 3552 N N . ALA A 1 465 ? 8.625 -4.617 25.516 1 40.84 465 ALA A N 1
ATOM 3553 C CA . ALA A 1 465 ? 7.27 -4.422 26.016 1 40.84 465 ALA A CA 1
ATOM 3554 C C . ALA A 1 465 ? 6.461 -3.514 25.094 1 40.84 465 ALA A C 1
ATOM 3556 O O . ALA A 1 465 ? 5.246 -3.684 24.953 1 40.84 465 ALA A O 1
ATOM 3557 N N . ALA A 1 466 ? 7.066 -2.688 24.438 1 43.31 466 ALA A N 1
ATOM 3558 C CA . ALA A 1 466 ? 6.426 -1.629 23.672 1 43.31 466 ALA A CA 1
ATOM 3559 C C . ALA A 1 466 ? 5.93 -2.154 22.328 1 43.31 466 ALA A C 1
ATOM 3561 O O . ALA A 1 466 ? 4.855 -1.763 21.859 1 43.31 466 ALA A O 1
ATOM 3562 N N . GLY A 1 467 ? 6.785 -2.936 21.516 1 48.66 467 GLY A N 1
ATOM 3563 C CA . GLY A 1 467 ? 6.375 -3.619 20.297 1 48.66 467 GLY A CA 1
ATOM 3564 C C . GLY A 1 467 ? 5.188 -4.543 20.516 1 48.66 467 GLY A C 1
ATOM 3565 O O . GLY A 1 467 ? 4.449 -4.836 19.562 1 48.66 467 GLY A O 1
ATOM 3566 N N . ALA A 1 468 ? 5.262 -5.188 21.672 1 49.91 468 ALA A N 1
ATOM 3567 C CA . ALA A 1 468 ? 4.141 -6 22.141 1 49.91 468 ALA A CA 1
ATOM 3568 C C . ALA A 1 468 ? 2.82 -5.25 22 1 49.91 468 ALA A C 1
ATOM 3570 O O . ALA A 1 468 ? 1.746 -5.836 22.141 1 49.91 468 ALA A O 1
ATOM 3571 N N . LEU A 1 469 ? 2.963 -3.938 21.625 1 58.66 469 LEU A N 1
ATOM 3572 C CA . LEU A 1 469 ? 1.832 -3.061 21.922 1 58.66 469 LEU A CA 1
ATOM 3573 C C . LEU A 1 469 ? 0.886 -2.986 20.719 1 58.66 469 LEU A C 1
ATOM 3575 O O . LEU A 1 469 ? -0.314 -2.758 20.891 1 58.66 469 LEU A O 1
ATOM 3579 N N . LEU A 1 470 ? 1.508 -3.336 19.359 1 80.25 470 LEU A N 1
ATOM 3580 C CA . LEU A 1 470 ? 0.44 -3.119 18.391 1 80.25 470 LEU A CA 1
ATOM 3581 C C . LEU A 1 470 ? -0.344 -4.406 18.141 1 80.25 470 LEU A C 1
ATOM 3583 O O . LEU A 1 470 ? 0.221 -5.5 18.188 1 80.25 470 LEU A O 1
ATOM 3587 N N . THR A 1 471 ? -1.588 -4.355 18.125 1 88.56 471 THR A N 1
ATOM 3588 C CA . THR A 1 471 ? -2.406 -5.469 17.656 1 88.56 471 THR A CA 1
ATOM 3589 C C . THR A 1 471 ? -2.125 -5.762 16.188 1 88.56 471 THR A C 1
ATOM 3591 O O . THR A 1 471 ? -1.596 -4.91 15.461 1 88.56 471 THR A O 1
ATOM 3594 N N . PRO A 1 472 ? -2.367 -6.988 15.758 1 90.88 472 PRO A N 1
ATOM 3595 C CA . PRO A 1 472 ? -2.186 -7.301 14.336 1 90.88 472 PRO A CA 1
ATOM 3596 C C . PRO A 1 472 ? -2.9 -6.312 13.422 1 90.88 472 PRO A C 1
ATOM 3598 O O . PRO A 1 472 ? -2.363 -5.938 12.375 1 90.88 472 PRO A O 1
ATOM 3601 N N . LEU A 1 473 ? -4.055 -5.953 13.812 1 93.12 473 LEU A N 1
ATOM 3602 C CA . LEU A 1 473 ? -4.824 -5.008 13.016 1 93.12 473 LEU A CA 1
ATOM 3603 C C . LEU A 1 473 ? -4.121 -3.654 12.945 1 93.12 473 LEU A C 1
ATOM 3605 O O . LEU A 1 473 ? -3.973 -3.08 11.867 1 93.12 473 LEU A O 1
ATOM 3609 N N . LEU A 1 474 ? -3.666 -3.1 14.078 1 92.44 474 LEU A N 1
ATOM 3610 C CA . LEU A 1 474 ? -3.025 -1.79 14.125 1 92.44 474 LEU A CA 1
ATOM 3611 C C . LEU A 1 474 ? -1.682 -1.818 13.398 1 92.44 474 LEU A C 1
ATOM 3613 O O . LEU A 1 474 ? -1.303 -0.844 12.75 1 92.44 474 LEU A O 1
ATOM 3617 N N . SER A 1 475 ? -0.994 -2.924 13.555 1 90.69 475 SER A N 1
ATOM 3618 C CA . SER A 1 475 ? 0.277 -3.062 12.852 1 90.69 475 SER A CA 1
ATOM 3619 C C . SER A 1 475 ? 0.075 -3.047 11.336 1 90.69 475 SER A C 1
ATOM 3621 O O . SER A 1 475 ? 0.797 -2.354 10.617 1 90.69 475 SER A O 1
ATOM 3623 N N . THR A 1 476 ? -0.893 -3.842 10.867 1 94.06 476 THR A N 1
ATOM 3624 C CA . THR A 1 476 ? -1.213 -3.893 9.445 1 94.06 476 THR A CA 1
ATOM 3625 C C . THR A 1 476 ? -1.653 -2.521 8.945 1 94.06 476 THR A C 1
ATOM 3627 O O . THR A 1 476 ? -1.224 -2.082 7.875 1 94.06 476 THR A O 1
ATOM 3630 N N . PHE A 1 477 ? -2.449 -1.813 9.766 1 95.12 477 PHE A N 1
ATOM 3631 C CA . PHE A 1 477 ? -2.943 -0.495 9.391 1 95.12 477 PHE A CA 1
ATOM 3632 C C . PHE A 1 477 ? -1.81 0.522 9.367 1 95.12 477 PHE A C 1
ATOM 3634 O O . PHE A 1 477 ? -1.742 1.362 8.469 1 95.12 477 PHE A O 1
ATOM 3641 N N . ALA A 1 478 ? -0.943 0.506 10.352 1 93.81 478 ALA A N 1
ATOM 3642 C CA . ALA A 1 478 ? 0.184 1.434 10.406 1 93.81 478 ALA A CA 1
ATOM 3643 C C . ALA A 1 478 ? 1.061 1.3 9.164 1 93.81 478 ALA A C 1
ATOM 3645 O O . ALA A 1 478 ? 1.491 2.303 8.586 1 93.81 478 ALA A O 1
ATOM 3646 N N . ASN A 1 479 ? 1.31 0.083 8.742 1 93.56 479 ASN A N 1
ATOM 3647 C CA . ASN A 1 479 ? 2.082 -0.162 7.531 1 93.56 479 ASN A CA 1
ATOM 3648 C C . ASN A 1 479 ? 1.372 0.379 6.293 1 93.56 479 ASN A C 1
ATOM 3650 O O . ASN A 1 479 ? 2.004 0.981 5.426 1 93.56 479 ASN A O 1
ATOM 3654 N N . TYR A 1 480 ? 0.082 0.152 6.242 1 95.88 480 TYR A N 1
ATOM 3655 C CA . TYR A 1 480 ? -0.698 0.652 5.117 1 95.88 480 TYR A CA 1
ATOM 3656 C C . TYR A 1 480 ? -0.647 2.174 5.051 1 95.88 480 TYR A C 1
ATOM 3658 O O . TYR A 1 480 ? -0.406 2.748 3.986 1 95.88 480 TYR A O 1
ATOM 3666 N N . PHE A 1 481 ? -0.943 2.801 6.172 1 96.69 481 PHE A N 1
ATOM 3667 C CA . PHE A 1 481 ? -1.036 4.254 6.238 1 96.69 481 PHE A CA 1
ATOM 3668 C C . PHE A 1 481 ? 0.296 4.902 5.879 1 96.69 481 PHE A C 1
ATOM 3670 O O . PHE A 1 481 ? 0.344 5.828 5.066 1 96.69 481 PHE A O 1
ATOM 3677 N N . ARG A 1 482 ? 1.389 4.414 6.426 1 95.75 482 ARG A N 1
ATOM 3678 C CA . ARG A 1 482 ? 2.713 4.91 6.062 1 95.75 482 ARG A CA 1
ATOM 3679 C C . ARG A 1 482 ? 2.973 4.73 4.57 1 95.75 482 ARG A C 1
ATOM 3681 O O . ARG A 1 482 ? 3.51 5.625 3.918 1 95.75 482 ARG A O 1
ATOM 3688 N N . GLY A 1 483 ? 2.58 3.586 4.113 1 96.25 483 GLY A N 1
ATOM 3689 C CA . GLY A 1 483 ? 2.762 3.301 2.701 1 96.25 483 GLY A CA 1
ATOM 3690 C C . GLY A 1 483 ? 1.985 4.242 1.798 1 96.25 483 GLY A C 1
ATOM 3691 O O . GLY A 1 483 ? 2.473 4.633 0.735 1 96.25 483 GLY A O 1
ATOM 3692 N N . ALA A 1 484 ? 0.749 4.574 2.186 1 97.56 484 ALA A N 1
ATOM 3693 C CA . ALA A 1 484 ? -0.068 5.496 1.399 1 97.56 484 ALA A CA 1
ATOM 3694 C C . ALA A 1 484 ? 0.566 6.883 1.347 1 97.56 484 ALA A C 1
ATOM 3696 O O . ALA A 1 484 ? 0.624 7.504 0.284 1 97.56 484 ALA A O 1
ATOM 3697 N N . ILE A 1 485 ? 1.076 7.352 2.482 1 98.06 485 ILE A N 1
ATOM 3698 C CA . ILE A 1 485 ? 1.789 8.625 2.523 1 98.06 485 ILE A CA 1
ATOM 3699 C C . ILE A 1 485 ? 3.053 8.531 1.67 1 98.06 485 ILE A C 1
ATOM 3701 O O . ILE A 1 485 ? 3.336 9.43 0.873 1 98.06 485 ILE A O 1
ATOM 3705 N N . GLY A 1 486 ? 3.791 7.441 1.859 1 97.69 486 GLY A N 1
ATOM 3706 C CA . GLY A 1 486 ? 5 7.234 1.076 1 97.69 486 GLY A CA 1
ATOM 3707 C C . GLY A 1 486 ? 4.746 7.234 -0.42 1 97.69 486 GLY A C 1
ATOM 3708 O O . GLY A 1 486 ? 5.516 7.824 -1.183 1 97.69 486 GLY A O 1
ATOM 3709 N N . ARG A 1 487 ? 3.678 6.562 -0.821 1 97.38 487 ARG A N 1
ATOM 3710 C CA . ARG A 1 487 ? 3.303 6.531 -2.23 1 97.38 487 ARG A CA 1
ATOM 3711 C C . ARG A 1 487 ? 3.082 7.941 -2.77 1 97.38 487 ARG A C 1
ATOM 3713 O O . ARG A 1 487 ? 3.533 8.273 -3.867 1 97.38 487 ARG A O 1
ATOM 3720 N N . PHE A 1 488 ? 2.363 8.75 -2.074 1 98.5 488 PHE A N 1
ATOM 3721 C CA . PHE A 1 488 ? 2.113 10.125 -2.482 1 98.5 488 PHE A CA 1
ATOM 3722 C C . PHE A 1 488 ? 3.416 10.914 -2.555 1 98.5 488 PHE A C 1
ATOM 3724 O O . PHE A 1 488 ? 3.645 11.656 -3.51 1 98.5 488 PHE A O 1
ATOM 3731 N N . VAL A 1 489 ? 4.312 10.734 -1.558 1 98.69 489 VAL A N 1
ATOM 3732 C CA . VAL A 1 489 ? 5.578 11.461 -1.517 1 98.69 489 VAL A CA 1
ATOM 3733 C C . VAL A 1 489 ? 6.438 11.07 -2.717 1 98.69 489 VAL A C 1
ATOM 3735 O O . VAL A 1 489 ? 7.066 11.922 -3.344 1 98.69 489 VAL A O 1
ATOM 3738 N N . ARG A 1 490 ? 6.473 9.812 -3.061 1 96.62 490 ARG A N 1
ATOM 3739 C CA . ARG A 1 490 ? 7.297 9.328 -4.164 1 96.62 490 ARG A CA 1
ATOM 3740 C C . ARG A 1 490 ? 6.77 9.836 -5.504 1 96.62 490 ARG A C 1
ATOM 3742 O O . ARG A 1 490 ? 7.547 10.141 -6.41 1 96.62 490 ARG A O 1
ATOM 3749 N N . ASN A 1 491 ? 5.441 9.969 -5.582 1 96.62 491 ASN A N 1
ATOM 3750 C CA . ASN A 1 491 ? 4.785 10.422 -6.805 1 96.62 491 ASN A CA 1
ATOM 3751 C C . ASN A 1 491 ? 3.49 11.172 -6.504 1 96.62 491 ASN A C 1
ATOM 3753 O O . ASN A 1 491 ? 2.398 10.648 -6.734 1 96.62 491 ASN A O 1
ATOM 3757 N N . PRO A 1 492 ? 3.613 12.453 -6.156 1 97.94 492 PRO A N 1
ATOM 3758 C CA . PRO A 1 492 ? 2.414 13.188 -5.742 1 97.94 492 PRO A CA 1
ATOM 3759 C C . PRO A 1 492 ? 1.354 13.25 -6.84 1 97.94 492 PRO A C 1
ATOM 3761 O O . PRO A 1 492 ? 0.157 13.172 -6.551 1 97.94 492 PRO A O 1
ATOM 3764 N N . GLY A 1 493 ? 1.734 13.328 -8.062 1 95.69 493 GLY A N 1
ATOM 3765 C CA . GLY A 1 493 ? 0.788 13.406 -9.156 1 95.69 493 GLY A CA 1
ATOM 3766 C C . GLY A 1 493 ? -0.003 12.133 -9.367 1 95.69 493 GLY A C 1
ATOM 3767 O O . GLY A 1 493 ? -1.087 12.148 -9.953 1 95.69 493 GLY A O 1
ATOM 3768 N N . GLY A 1 494 ? 0.555 11.023 -8.906 1 94.62 494 GLY A N 1
ATOM 3769 C CA . GLY A 1 494 ? -0.108 9.734 -9.023 1 94.62 494 GLY A CA 1
ATOM 3770 C C . GLY A 1 494 ? -1.039 9.43 -7.867 1 94.62 494 GLY A C 1
ATOM 3771 O O . GLY A 1 494 ? -1.852 8.508 -7.945 1 94.62 494 GLY A O 1
ATOM 3772 N N . GLY A 1 495 ? -0.917 10.219 -6.785 1 96.88 495 GLY A N 1
ATOM 3773 C CA . GLY A 1 495 ? -1.812 10.086 -5.648 1 96.88 495 GLY A CA 1
ATOM 3774 C C . GLY A 1 495 ? -1.445 8.93 -4.734 1 96.88 495 GLY A C 1
ATOM 3775 O O . GLY A 1 495 ? -0.432 8.258 -4.949 1 96.88 495 GLY A O 1
ATOM 3776 N N . PRO A 1 496 ? -2.271 8.688 -3.701 1 97.62 496 PRO A N 1
ATOM 3777 C CA . PRO A 1 496 ? -1.977 7.699 -2.664 1 97.62 496 PRO A CA 1
ATOM 3778 C C . PRO A 1 496 ? -2.551 6.32 -2.986 1 97.62 496 PRO A C 1
ATOM 3780 O O . PRO A 1 496 ? -2.297 5.355 -2.26 1 97.62 496 PRO A O 1
ATOM 3783 N N . GLY A 1 497 ? -3.348 6.199 -4.016 1 95.69 497 GLY A N 1
ATOM 3784 C CA . GLY A 1 497 ? -3.844 4.879 -4.375 1 95.69 497 GLY A CA 1
ATOM 3785 C C . GLY A 1 497 ? -5.355 4.801 -4.418 1 95.69 497 GLY A C 1
ATOM 3786 O O . GLY A 1 497 ? -5.926 3.717 -4.574 1 95.69 497 GLY A O 1
ATOM 3787 N N . TRP A 1 498 ? -6.086 5.875 -4.223 1 96.81 498 TRP A N 1
ATOM 3788 C CA . TRP A 1 498 ? -7.539 5.938 -4.332 1 96.81 498 TRP A CA 1
ATOM 3789 C C . TRP A 1 498 ? -7.973 7.102 -5.215 1 96.81 498 TRP A C 1
ATOM 3791 O O . TRP A 1 498 ? -7.145 7.918 -5.625 1 96.81 498 TRP A O 1
ATOM 3801 N N . PRO A 1 499 ? -9.219 7.27 -5.559 1 94.62 499 PRO A N 1
ATOM 3802 C CA . PRO A 1 499 ? -9.656 8.227 -6.574 1 94.62 499 PRO A CA 1
ATOM 3803 C C . PRO A 1 499 ? -9.414 9.68 -6.164 1 94.62 499 PRO A C 1
ATOM 3805 O O . PRO A 1 499 ? -9.547 10.023 -4.984 1 94.62 499 PRO A O 1
ATOM 3808 N N . MET A 1 500 ? -9.094 10.43 -7.164 1 96.56 500 MET A N 1
ATOM 3809 C CA . MET A 1 500 ? -8.883 11.867 -7.027 1 96.56 500 MET A CA 1
ATOM 3810 C C . MET A 1 500 ? -10.211 12.586 -6.777 1 96.56 500 MET A C 1
ATOM 3812 O O . MET A 1 500 ? -11.227 12.258 -7.395 1 96.56 500 MET A O 1
ATOM 3816 N N . VAL A 1 501 ? -10.188 13.57 -5.875 1 97.88 501 VAL A N 1
ATOM 3817 C CA . VAL A 1 501 ? -11.383 14.375 -5.637 1 97.88 501 VAL A CA 1
ATOM 3818 C C . VAL A 1 501 ? -11.812 15.055 -6.934 1 97.88 501 VAL A C 1
ATOM 3820 O O . VAL A 1 501 ? -10.992 15.656 -7.633 1 97.88 501 VAL A O 1
ATOM 3823 N N . GLY A 1 502 ? -13.062 14.914 -7.289 1 95.69 502 GLY A N 1
ATOM 3824 C CA . GLY A 1 502 ? -13.586 15.539 -8.492 1 95.69 502 GLY A CA 1
ATOM 3825 C C . GLY A 1 502 ? -13.43 14.672 -9.727 1 95.69 502 GLY A C 1
ATOM 3826 O O . GLY A 1 502 ? -13.836 15.07 -10.828 1 95.69 502 GLY A O 1
ATOM 3827 N N . SER A 1 503 ? -12.859 13.422 -9.578 1 93 503 SER A N 1
ATOM 3828 C CA . SER A 1 503 ? -12.742 12.508 -10.711 1 93 503 SER A CA 1
ATOM 3829 C C . SER A 1 503 ? -14.109 11.961 -11.125 1 93 503 SER A C 1
ATOM 3831 O O . SER A 1 503 ? -15.133 12.352 -10.555 1 93 503 SER A O 1
ATOM 3833 N N . SER A 1 504 ? -14.133 11.047 -12.117 1 89.31 504 SER A N 1
ATOM 3834 C CA . SER A 1 504 ? -15.359 10.453 -12.625 1 89.31 504 SER A CA 1
ATOM 3835 C C . SER A 1 504 ? -16 9.539 -11.586 1 89.31 504 SER A C 1
ATOM 3837 O O . SER A 1 504 ? -17.156 9.133 -11.734 1 89.31 504 SER A O 1
ATOM 3839 N N . PHE A 1 505 ? -15.312 9.383 -10.461 1 90.69 505 PHE A N 1
ATOM 3840 C CA . PHE A 1 505 ? -15.805 8.469 -9.43 1 90.69 505 PHE A CA 1
ATOM 3841 C C . PHE A 1 505 ? -16.641 9.219 -8.398 1 90.69 505 PHE A C 1
ATOM 3843 O O . PHE A 1 505 ? -17.125 8.625 -7.438 1 90.69 505 PHE A O 1
ATOM 3850 N N . ARG A 1 506 ? -16.781 10.531 -8.586 1 92.81 506 ARG A N 1
ATOM 3851 C CA . ARG A 1 506 ? -17.656 11.273 -7.691 1 92.81 506 ARG A CA 1
ATOM 3852 C C . ARG A 1 506 ? -19.047 10.641 -7.637 1 92.81 506 ARG A C 1
ATOM 3854 O O . ARG A 1 506 ? -19.594 10.242 -8.672 1 92.81 506 ARG A O 1
ATOM 3861 N N . PRO A 1 507 ? -19.609 10.453 -6.395 1 95.31 507 PRO A N 1
ATOM 3862 C CA . PRO A 1 507 ? -19.203 11.023 -5.105 1 95.31 507 PRO A CA 1
ATOM 3863 C C . PRO A 1 507 ? -18.359 10.055 -4.277 1 95.31 507 PRO A C 1
ATOM 3865 O O . PRO A 1 507 ? -18.203 10.242 -3.068 1 95.31 507 PRO A O 1
ATOM 3868 N N . TRP A 1 508 ? -17.859 8.953 -4.895 1 95.62 508 TRP A N 1
ATOM 3869 C CA . TRP A 1 508 ? -17.047 7.965 -4.191 1 95.62 508 TRP A CA 1
ATOM 3870 C C . TRP A 1 508 ? -15.555 8.234 -4.398 1 95.62 508 TRP A C 1
ATOM 3872 O O . TRP A 1 508 ? -14.773 7.301 -4.602 1 95.62 508 TRP A O 1
ATOM 3882 N N . ASP A 1 509 ? -15.18 9.531 -4.445 1 96.25 509 ASP A N 1
ATOM 3883 C CA . ASP A 1 509 ? -13.812 9.953 -4.73 1 96.25 509 ASP A CA 1
ATOM 3884 C C . ASP A 1 509 ? -13.094 10.398 -3.457 1 96.25 509 ASP A C 1
ATOM 3886 O O . ASP A 1 509 ? -12.172 11.219 -3.51 1 96.25 509 ASP A O 1
ATOM 3890 N N . VAL A 1 510 ? -13.562 9.961 -2.258 1 97.56 510 VAL A N 1
ATOM 3891 C CA . VAL A 1 510 ? -12.891 10.078 -0.967 1 97.56 510 VAL A CA 1
ATOM 3892 C C . VAL A 1 510 ? -12.891 8.719 -0.261 1 97.56 510 VAL A C 1
ATOM 3894 O O . VAL A 1 510 ? -13.633 7.816 -0.644 1 97.56 510 VAL A O 1
ATOM 3897 N N . VAL A 1 511 ? -11.992 8.609 0.729 1 97.81 511 VAL A N 1
ATOM 3898 C CA . VAL A 1 511 ? -11.914 7.285 1.337 1 97.81 511 VAL A CA 1
ATOM 3899 C C . VAL A 1 511 ? -11.938 7.414 2.859 1 97.81 511 VAL A C 1
ATOM 3901 O O . VAL A 1 511 ? -11.57 8.453 3.406 1 97.81 511 VAL A O 1
ATOM 3904 N N . THR A 1 512 ? -12.445 6.383 3.523 1 96.69 512 THR A N 1
ATOM 3905 C CA . THR A 1 512 ? -12.172 6.141 4.934 1 96.69 512 THR A CA 1
ATOM 3906 C C . THR A 1 512 ? -10.961 5.23 5.105 1 96.69 512 THR A C 1
ATOM 3908 O O . THR A 1 512 ? -10.781 4.273 4.352 1 96.69 512 THR A O 1
ATOM 3911 N N . LEU A 1 513 ? -10.062 5.582 5.926 1 97.62 513 LEU A N 1
ATOM 3912 C CA . LEU A 1 513 ? -8.93 4.742 6.297 1 97.62 513 LEU A CA 1
ATOM 3913 C C . LEU A 1 513 ? -9.188 4.039 7.625 1 97.62 513 LEU A C 1
ATOM 3915 O O . LEU A 1 513 ? -9.305 4.691 8.664 1 97.62 513 LEU A O 1
ATOM 3919 N N . GLY A 1 514 ? -9.266 2.742 7.598 1 95.75 514 GLY A N 1
ATOM 3920 C CA . GLY A 1 514 ? -9.562 1.995 8.812 1 95.75 514 GLY A CA 1
ATOM 3921 C C . GLY A 1 514 ? -10.961 1.413 8.836 1 95.75 514 GLY A C 1
ATOM 3922 O O . GLY A 1 514 ? -11.383 0.755 7.879 1 95.75 514 GLY A O 1
ATOM 3923 N N . ASP A 1 515 ? -11.703 1.681 9.867 1 93.12 515 ASP A N 1
ATOM 3924 C CA . ASP A 1 515 ? -12.992 1.043 10.125 1 93.12 515 ASP A CA 1
ATOM 3925 C C . ASP A 1 515 ? -14.031 1.458 9.078 1 93.12 515 ASP A C 1
ATOM 3927 O O . ASP A 1 515 ? -14.055 2.611 8.648 1 93.12 515 ASP A O 1
ATOM 3931 N N . VAL A 1 516 ? -14.789 0.575 8.695 1 87.81 516 VAL A N 1
ATOM 3932 C CA . VAL A 1 516 ? -15.922 0.774 7.793 1 87.81 516 VAL A CA 1
ATOM 3933 C C . VAL A 1 516 ? -17.172 0.145 8.391 1 87.81 516 VAL A C 1
ATOM 3935 O O . VAL A 1 516 ? -17.25 -1.075 8.555 1 87.81 516 VAL A O 1
ATOM 3938 N N . GLY A 1 517 ? -18.156 0.95 8.641 1 82.75 517 GLY A N 1
ATOM 3939 C CA . GLY A 1 517 ? -19.281 0.404 9.391 1 82.75 517 GLY A CA 1
ATOM 3940 C C . GLY A 1 517 ? -18.859 -0.266 10.688 1 82.75 517 GLY A C 1
ATOM 3941 O O . GLY A 1 517 ? -18.156 0.334 11.508 1 82.75 517 GLY A O 1
ATOM 3942 N N . SER A 1 518 ? -19.234 -1.544 10.844 1 86.12 518 SER A N 1
ATOM 3943 C CA . SER A 1 518 ? -18.891 -2.277 12.055 1 86.12 518 SER A CA 1
ATOM 3944 C C . SER A 1 518 ? -17.609 -3.078 11.875 1 86.12 518 SER A C 1
ATOM 3946 O O . SER A 1 518 ? -17.094 -3.67 12.828 1 86.12 518 SER A O 1
ATOM 3948 N N . ALA A 1 519 ? -17.078 -3.045 10.703 1 88.75 519 ALA A N 1
ATOM 3949 C CA . ALA A 1 519 ? -15.883 -3.846 10.438 1 88.75 519 ALA A CA 1
ATOM 3950 C C . ALA A 1 519 ? -14.609 -3.064 10.766 1 88.75 519 ALA A C 1
ATOM 3952 O O . ALA A 1 519 ? -14.484 -1.892 10.406 1 88.75 519 ALA A O 1
ATOM 3953 N N . HIS A 1 520 ? -13.773 -3.707 11.477 1 90.88 520 HIS A N 1
ATOM 3954 C CA . HIS A 1 520 ? -12.438 -3.168 11.719 1 90.88 520 HIS A CA 1
ATOM 3955 C C . HIS A 1 520 ? -11.469 -3.596 10.625 1 90.88 520 HIS A C 1
ATOM 3957 O O . HIS A 1 520 ? -11.125 -4.777 10.516 1 90.88 520 HIS A O 1
ATOM 3963 N N . THR A 1 521 ? -11.086 -2.645 9.781 1 92.31 521 THR A N 1
ATOM 3964 C CA . THR A 1 521 ? -10.297 -2.969 8.594 1 92.31 521 THR A CA 1
ATOM 3965 C C . THR A 1 521 ? -9.008 -2.16 8.57 1 92.31 521 THR A C 1
ATOM 3967 O O . THR A 1 521 ? -8.828 -1.239 9.367 1 92.31 521 THR A O 1
ATOM 3970 N N . ALA A 1 522 ? -8.07 -2.541 7.738 1 91.94 522 ALA A N 1
ATOM 3971 C CA . ALA A 1 522 ? -6.746 -1.92 7.73 1 91.94 522 ALA A CA 1
ATOM 3972 C C . ALA A 1 522 ? -6.398 -1.39 6.344 1 91.94 522 ALA A C 1
ATOM 3974 O O . ALA A 1 522 ? -5.293 -1.619 5.848 1 91.94 522 ALA A O 1
ATOM 3975 N N . GLY A 1 523 ? -7.285 -0.686 5.703 1 93.44 523 GLY A N 1
ATOM 3976 C CA . GLY A 1 523 ? -7.023 -0.101 4.398 1 93.44 523 GLY A CA 1
ATOM 3977 C C . GLY A 1 523 ? -7.949 1.053 4.062 1 93.44 523 GLY A C 1
ATOM 3978 O O . GLY A 1 523 ? -8.547 1.651 4.957 1 93.44 523 GLY A O 1
ATOM 3979 N N . ALA A 1 524 ? -7.902 1.505 2.812 1 96.19 524 ALA A N 1
ATOM 3980 C CA . ALA A 1 524 ? -8.758 2.576 2.309 1 96.19 524 ALA A CA 1
ATOM 3981 C C . ALA A 1 524 ? -10.031 2.014 1.68 1 96.19 524 ALA A C 1
ATOM 3983 O O . ALA A 1 524 ? -9.984 1.015 0.958 1 96.19 524 ALA A O 1
ATOM 3984 N N . THR A 1 525 ? -11.141 2.568 1.982 1 96.31 525 THR A N 1
ATOM 3985 C CA . THR A 1 525 ? -12.414 2.221 1.363 1 96.31 525 THR A CA 1
ATOM 3986 C C . THR A 1 525 ? -13.117 3.469 0.847 1 96.31 525 THR A C 1
ATOM 3988 O O . THR A 1 525 ? -13.414 4.387 1.616 1 96.31 525 THR A O 1
ATOM 3991 N N . PRO A 1 526 ? -13.344 3.529 -0.448 1 96.12 526 PRO A N 1
ATOM 3992 C CA . PRO A 1 526 ? -14.117 4.664 -0.96 1 96.12 526 PRO A CA 1
ATOM 3993 C C . PRO A 1 526 ? -15.484 4.793 -0.297 1 96.12 526 PRO A C 1
ATOM 3995 O O . PRO A 1 526 ? -16.156 3.787 -0.051 1 96.12 526 PRO A O 1
ATOM 3998 N N . VAL A 1 527 ? -15.82 5.977 0.012 1 95.75 527 VAL A N 1
ATOM 3999 C CA . VAL A 1 527 ? -17.109 6.254 0.646 1 95.75 527 VAL A CA 1
ATOM 4000 C C . VAL A 1 527 ? -17.797 7.402 -0.081 1 95.75 527 VAL A C 1
ATOM 4002 O O . VAL A 1 527 ? -17.156 8.156 -0.814 1 95.75 527 VAL A O 1
ATOM 4005 N N . ASN A 1 528 ? -19.125 7.457 0.106 1 95.5 528 ASN A N 1
ATOM 4006 C CA . ASN A 1 528 ? -19.906 8.547 -0.454 1 95.5 528 ASN A CA 1
ATOM 4007 C C . ASN A 1 528 ? -19.641 9.867 0.263 1 95.5 528 ASN A C 1
ATOM 4009 O O . ASN A 1 528 ? -20.031 10.047 1.416 1 95.5 528 ASN A O 1
ATOM 4013 N N . GLN A 1 529 ? -19 10.766 -0.367 1 94.88 529 GLN A N 1
ATOM 4014 C CA . GLN A 1 529 ? -18.594 12.031 0.241 1 94.88 529 GLN A CA 1
ATOM 4015 C C . GLN A 1 529 ? -19.797 12.828 0.722 1 94.88 529 GLN A C 1
ATOM 4017 O O . GLN A 1 529 ? -19.719 13.523 1.735 1 94.88 529 GLN A O 1
ATOM 4022 N N . THR A 1 530 ? -20.953 12.742 0.035 1 95.19 530 THR A N 1
ATOM 4023 C CA . THR A 1 530 ? -22.156 13.461 0.433 1 95.19 530 THR A CA 1
ATOM 4024 C C . THR A 1 530 ? -22.672 12.953 1.777 1 95.19 530 THR A C 1
ATOM 4026 O O . THR A 1 530 ? -23.188 13.727 2.586 1 95.19 530 THR A O 1
ATOM 4029 N N . ALA A 1 531 ? -22.5 11.648 1.935 1 93.75 531 ALA A N 1
ATOM 4030 C CA . ALA A 1 531 ? -22.938 11.055 3.197 1 93.75 531 ALA A CA 1
ATOM 4031 C C . ALA A 1 531 ? -21.984 11.43 4.332 1 93.75 531 ALA A C 1
ATOM 4033 O O . ALA A 1 531 ? -22.422 11.797 5.426 1 93.75 531 ALA A O 1
ATOM 4034 N N . VAL A 1 532 ? -20.734 11.43 4.066 1 93.25 532 VAL A N 1
ATOM 4035 C CA . VAL A 1 532 ? -19.734 11.68 5.094 1 93.25 532 VAL A CA 1
ATOM 4036 C C . VAL A 1 532 ? -19.766 13.148 5.508 1 93.25 532 VAL A C 1
ATOM 4038 O O . VAL A 1 532 ? -19.547 13.477 6.676 1 93.25 532 VAL A O 1
ATOM 4041 N N . ASP A 1 533 ? -20.078 14.031 4.582 1 96.38 533 ASP A N 1
ATOM 4042 C CA . ASP A 1 533 ? -20.062 15.469 4.816 1 96.38 533 ASP A CA 1
ATOM 4043 C C . ASP A 1 533 ? -21.469 16.031 4.984 1 96.38 533 ASP A C 1
ATOM 4045 O O . ASP A 1 533 ? -21.703 17.219 4.797 1 96.38 533 ASP A O 1
ATOM 4049 N N . LYS A 1 534 ? -22.422 15.203 5.309 1 95.44 534 LYS A N 1
ATOM 4050 C CA . LYS A 1 534 ? -23.828 15.578 5.297 1 95.44 534 LYS A CA 1
ATOM 4051 C C . LYS A 1 534 ? -24.094 16.75 6.227 1 95.44 534 LYS A C 1
ATOM 4053 O O . LYS A 1 534 ? -24.906 17.625 5.918 1 95.44 534 LYS A O 1
ATOM 4058 N N . ASN A 1 535 ? -23.438 16.844 7.332 1 96.75 535 ASN A N 1
ATOM 4059 C CA . ASN A 1 535 ? -23.719 17.859 8.328 1 96.75 535 ASN A CA 1
ATOM 4060 C C . ASN A 1 535 ? -23.078 19.203 7.965 1 96.75 535 ASN A C 1
ATOM 4062 O O . ASN A 1 535 ? -23.359 20.219 8.594 1 96.75 535 ASN A O 1
ATOM 4066 N N . CYS A 1 536 ? -22.25 19.234 6.953 1 97.75 536 CYS A N 1
ATOM 4067 C CA . CYS A 1 536 ? -21.547 20.469 6.613 1 97.75 536 CYS A CA 1
ATOM 4068 C C . CYS A 1 536 ? -22.5 21.562 6.164 1 97.75 536 CYS A C 1
ATOM 4070 O O . CYS A 1 536 ? -22.188 22.75 6.242 1 97.75 536 CYS A O 1
ATOM 4072 N N . VAL A 1 537 ? -23.703 21.172 5.762 1 97.12 537 VAL A N 1
ATOM 4073 C CA . VAL A 1 537 ? -24.688 22.156 5.336 1 97.12 537 VAL A CA 1
ATOM 4074 C C . VAL A 1 537 ? -25.094 23.031 6.52 1 97.12 537 VAL A C 1
ATOM 4076 O O . VAL A 1 537 ? -25.438 24.203 6.344 1 97.12 537 VAL A O 1
ATOM 4079 N N . LEU A 1 538 ? -25.016 22.5 7.742 1 97.81 538 LEU A N 1
ATOM 4080 C CA . LEU A 1 538 ? -25.391 23.219 8.953 1 97.81 538 LEU A CA 1
ATOM 4081 C C . LEU A 1 538 ? -24.438 24.375 9.227 1 97.81 538 LEU A C 1
ATOM 4083 O O . LEU A 1 538 ? -24.766 25.281 9.992 1 97.81 538 LEU A O 1
ATOM 4087 N N . PHE A 1 539 ? -23.266 24.359 8.625 1 97.88 539 PHE A N 1
ATOM 4088 C CA . PHE A 1 539 ? -22.234 25.328 8.961 1 97.88 539 PHE A CA 1
ATOM 4089 C C . PHE A 1 539 ? -21.938 26.234 7.766 1 97.88 539 PHE A C 1
ATOM 4091 O O . PHE A 1 539 ? -21.047 27.078 7.836 1 97.88 539 PHE A O 1
ATOM 4098 N N . LYS A 1 540 ? -22.625 26.062 6.672 1 95.62 540 LYS A N 1
ATOM 4099 C CA . LYS A 1 540 ? -22.344 26.75 5.418 1 95.62 540 LYS A CA 1
ATOM 4100 C C . LYS A 1 540 ? -22.344 28.25 5.605 1 95.62 540 LYS A C 1
ATOM 4102 O O . LYS A 1 540 ? -21.406 28.938 5.168 1 95.62 540 LYS A O 1
ATOM 4107 N N . ASP A 1 541 ? -23.344 28.812 6.266 1 94.19 541 ASP A N 1
ATOM 4108 C CA . ASP A 1 541 ? -23.469 30.25 6.453 1 94.19 541 ASP A CA 1
ATOM 4109 C C . ASP A 1 541 ? -22.312 30.797 7.285 1 94.19 541 ASP A C 1
ATOM 4111 O O . ASP A 1 541 ? -21.75 31.844 6.961 1 94.19 541 ASP A O 1
ATOM 4115 N N . ALA A 1 542 ? -22.047 30.125 8.352 1 94.56 542 ALA A N 1
ATOM 4116 C CA . ALA A 1 542 ? -20.938 30.562 9.211 1 94.56 542 ALA A CA 1
ATOM 4117 C C . ALA A 1 542 ? -19.625 30.562 8.445 1 94.56 542 ALA A C 1
ATOM 4119 O O . ALA A 1 542 ? -18.812 31.484 8.578 1 94.56 542 ALA A O 1
ATOM 4120 N N . LEU A 1 543 ? -19.344 29.516 7.656 1 93.81 543 LEU A N 1
ATOM 4121 C CA . LEU A 1 543 ? -18.125 29.422 6.867 1 93.81 543 LEU A CA 1
ATOM 4122 C C . LEU A 1 543 ? -18.031 30.578 5.875 1 93.81 543 LEU A C 1
ATOM 4124 O O . LEU A 1 543 ? -16.953 31.141 5.664 1 93.81 543 LEU A O 1
ATOM 4128 N N . ASP A 1 544 ? -19.156 30.953 5.316 1 91.25 544 ASP A N 1
ATOM 4129 C CA . ASP A 1 544 ? -19.188 32.062 4.387 1 91.25 544 ASP A CA 1
ATOM 4130 C C . ASP A 1 544 ? -18.875 33.375 5.105 1 91.25 544 ASP A C 1
ATOM 4132 O O . ASP A 1 544 ? -18.172 34.25 4.562 1 91.25 544 ASP A O 1
ATOM 4136 N N . ILE A 1 545 ? -19.438 33.562 6.301 1 90.81 545 ILE A N 1
ATOM 4137 C CA . ILE A 1 545 ? -19.188 34.781 7.074 1 90.81 545 ILE A CA 1
ATOM 4138 C C . ILE A 1 545 ? -17.703 34.844 7.445 1 90.81 545 ILE A C 1
ATOM 4140 O O . ILE A 1 545 ? -17.109 35.938 7.367 1 90.81 545 ILE A O 1
ATOM 4144 N N . TYR A 1 546 ? -17.109 33.75 7.824 1 89.19 546 TYR A N 1
ATOM 4145 C CA . TYR A 1 546 ? -15.695 33.75 8.195 1 89.19 546 TYR A CA 1
ATOM 4146 C C . TYR A 1 546 ? -14.82 34.156 7.02 1 89.19 546 TYR A C 1
ATOM 4148 O O . TYR A 1 546 ? -13.766 34.781 7.215 1 89.19 546 TYR A O 1
ATOM 4156 N N . GLU A 1 547 ? -15.211 33.844 5.871 1 87.19 547 GLU A N 1
ATOM 4157 C CA . GLU A 1 547 ? -14.43 34.188 4.695 1 87.19 547 GLU A CA 1
ATOM 4158 C C . GLU A 1 547 ? -14.391 35.719 4.512 1 87.19 547 GLU A C 1
ATOM 4160 O O . GLU A 1 547 ? -13.43 36.25 3.971 1 87.19 547 GLU A O 1
ATOM 4165 N N . LYS A 1 548 ? -15.477 36.344 4.902 1 77.69 548 LYS A N 1
ATOM 4166 C CA . LYS A 1 548 ? -15.555 37.812 4.77 1 77.69 548 LYS A CA 1
ATOM 4167 C C . LYS A 1 548 ? -14.734 38.5 5.855 1 77.69 548 LYS A C 1
ATOM 4169 O O . LYS A 1 548 ? -14.234 39.594 5.645 1 77.69 548 LYS A O 1
ATOM 4174 N N . TYR A 1 549 ? -14.633 37.844 7.004 1 63.62 549 TYR A N 1
ATOM 4175 C CA . TYR A 1 549 ? -13.93 38.469 8.133 1 63.62 549 TYR A CA 1
ATOM 4176 C C . TYR A 1 549 ? -12.469 38.031 8.156 1 63.62 549 TYR A C 1
ATOM 4178 O O . TYR A 1 549 ? -11.656 38.625 8.867 1 63.62 549 TYR A O 1
ATOM 4186 N N . THR A 1 550 ? -12.055 36.844 7.676 1 57.12 550 THR A N 1
ATOM 4187 C CA . THR A 1 550 ? -10.672 36.375 7.699 1 57.12 550 THR A CA 1
ATOM 4188 C C . THR A 1 550 ? -9.727 37.438 7.156 1 57.12 550 THR A C 1
ATOM 4190 O O . THR A 1 550 ? -8.531 37.438 7.461 1 57.12 550 THR A O 1
ATOM 4193 N N . GLY A 1 551 ? -10.117 38.5 6.527 1 47.97 551 GLY A N 1
ATOM 4194 C CA . GLY A 1 551 ? -9.281 39.656 6.148 1 47.97 551 GLY A CA 1
ATOM 4195 C C . GLY A 1 551 ? -9.336 40.781 7.148 1 47.97 551 GLY A C 1
ATOM 4196 O O . GLY A 1 551 ? -8.578 41.75 7.031 1 47.97 551 GLY A O 1
ATOM 4197 N N . SER A 1 552 ? -10.305 40.781 8.117 1 42 552 SER A N 1
ATOM 4198 C CA . SER A 1 552 ? -10.531 42 8.875 1 42 552 SER A CA 1
ATOM 4199 C C . SER A 1 552 ? -10.586 41.75 10.367 1 42 552 SER A C 1
ATOM 4201 O O . SER A 1 552 ? -11.062 42.562 11.141 1 42 552 SER A O 1
ATOM 4203 N N . ALA A 1 553 ? -9.922 40.688 10.953 1 42.94 553 ALA A N 1
ATOM 4204 C CA . ALA A 1 553 ? -10.18 40.688 12.391 1 42.94 553 ALA A CA 1
ATOM 4205 C C . ALA A 1 553 ? -9.117 41.5 13.141 1 42.94 553 ALA A C 1
ATOM 4207 O O . ALA A 1 553 ? -7.945 41.469 12.766 1 42.94 553 ALA A O 1
ATOM 4208 N N . MET B 1 1 ? -38.031 -4.711 -26.266 1 20.02 1 MET B N 1
ATOM 4209 C CA . MET B 1 1 ? -37.219 -5.254 -27.344 1 20.02 1 MET B CA 1
ATOM 4210 C C . MET B 1 1 ? -35.719 -5.164 -26.984 1 20.02 1 MET B C 1
ATOM 4212 O O . MET B 1 1 ? -35.188 -4.07 -26.766 1 20.02 1 MET B O 1
ATOM 4216 N N . LYS B 1 2 ? -35.281 -6.184 -26.312 1 24.42 2 LYS B N 1
ATOM 4217 C CA . LYS B 1 2 ? -34.031 -6.559 -25.625 1 24.42 2 LYS B CA 1
ATOM 4218 C C . LYS B 1 2 ? -32.844 -6.461 -26.562 1 24.42 2 LYS B C 1
ATOM 4220 O O . LYS B 1 2 ? -32.781 -7.125 -27.609 1 24.42 2 LYS B O 1
ATOM 4225 N N . LEU B 1 3 ? -32.344 -5.141 -26.672 1 27.5 3 LEU B N 1
ATOM 4226 C CA . LEU B 1 3 ? -31.344 -4.809 -27.656 1 27.5 3 LEU B CA 1
ATOM 4227 C C . LEU B 1 3 ? -30.234 -5.859 -27.688 1 27.5 3 LEU B C 1
ATOM 4229 O O . LEU B 1 3 ? -29.75 -6.281 -26.625 1 27.5 3 LEU B O 1
ATOM 4233 N N . PRO B 1 4 ? -30.109 -6.633 -28.734 1 26.8 4 PRO B N 1
ATOM 4234 C CA . PRO B 1 4 ? -29.219 -7.785 -28.922 1 26.8 4 PRO B CA 1
ATOM 4235 C C . PRO B 1 4 ? -27.766 -7.457 -28.609 1 26.8 4 PRO B C 1
ATOM 4237 O O . PRO B 1 4 ? -27.297 -6.344 -28.875 1 26.8 4 PRO B O 1
ATOM 4240 N N . VAL B 1 5 ? -27.125 -8.047 -27.547 1 28.92 5 VAL B N 1
ATOM 4241 C CA . VAL B 1 5 ? -25.859 -7.965 -26.844 1 28.92 5 VAL B CA 1
ATOM 4242 C C . VAL B 1 5 ? -24.703 -8.227 -27.828 1 28.92 5 VAL B C 1
ATOM 4244 O O . VAL B 1 5 ? -23.547 -8.32 -27.422 1 28.92 5 VAL B O 1
ATOM 4247 N N . ALA B 1 6 ? -25.047 -8.609 -29.094 1 27.72 6 ALA B N 1
ATOM 4248 C CA . ALA B 1 6 ? -23.984 -9.195 -29.906 1 27.72 6 ALA B CA 1
ATOM 4249 C C . ALA B 1 6 ? -22.828 -8.211 -30.078 1 27.72 6 ALA B C 1
ATOM 4251 O O . ALA B 1 6 ? -21.656 -8.594 -29.953 1 27.72 6 ALA B O 1
ATOM 4252 N N . CYS B 1 7 ? -23.078 -7.277 -31.078 1 24.73 7 CYS B N 1
ATOM 4253 C CA . CYS B 1 7 ? -22 -6.734 -31.906 1 24.73 7 CYS B CA 1
ATOM 4254 C C . CYS B 1 7 ? -21.156 -5.75 -31.109 1 24.73 7 CYS B C 1
ATOM 4256 O O . CYS B 1 7 ? -21.391 -4.543 -31.141 1 24.73 7 CYS B O 1
ATOM 4258 N N . ILE B 1 8 ? -21.125 -5.883 -29.844 1 27.39 8 ILE B N 1
ATOM 4259 C CA . ILE B 1 8 ? -20.219 -4.859 -29.328 1 27.39 8 ILE B CA 1
ATOM 4260 C C . ILE B 1 8 ? -18.859 -4.961 -30.047 1 27.39 8 ILE B C 1
ATOM 4262 O O . ILE B 1 8 ? -18.078 -5.859 -29.75 1 27.39 8 ILE B O 1
ATOM 4266 N N . VAL B 1 9 ? -18.891 -5.031 -31.453 1 24.45 9 VAL B N 1
ATOM 4267 C CA . VAL B 1 9 ? -17.75 -5.008 -32.375 1 24.45 9 VAL B CA 1
ATOM 4268 C C . VAL B 1 9 ? -16.719 -3.988 -31.906 1 24.45 9 VAL B C 1
ATOM 4270 O O . VAL B 1 9 ? -17.062 -3.039 -31.188 1 24.45 9 VAL B O 1
ATOM 4273 N N . LEU B 1 10 ? -15.453 -4.309 -32.344 1 26.73 10 LEU B N 1
ATOM 4274 C CA . LEU B 1 10 ? -14.086 -3.807 -32.312 1 26.73 10 LEU B CA 1
ATOM 4275 C C . LEU B 1 10 ? -14.016 -2.373 -32.812 1 26.73 10 LEU B C 1
ATOM 4277 O O . LEU B 1 10 ? -13.859 -2.145 -34 1 26.73 10 LEU B O 1
ATOM 4281 N N . LEU B 1 11 ? -15.086 -1.64 -32.5 1 26.8 11 LEU B N 1
ATOM 4282 C CA . LEU B 1 11 ? -14.711 -0.354 -33.062 1 26.8 11 LEU B CA 1
ATOM 4283 C C . LEU B 1 11 ? -13.305 0.043 -32.625 1 26.8 11 LEU B C 1
ATOM 4285 O O . LEU B 1 11 ? -13.047 0.25 -31.453 1 26.8 11 LEU B O 1
ATOM 4289 N N . GLN B 1 12 ? -12.375 -0.396 -33.469 1 27.11 12 GLN B N 1
ATOM 4290 C CA . GLN B 1 12 ? -11.039 0.19 -33.531 1 27.11 12 GLN B CA 1
ATOM 4291 C C . GLN B 1 12 ? -11.102 1.714 -33.562 1 27.11 12 GLN B C 1
ATOM 4293 O O . GLN B 1 12 ? -11.562 2.301 -34.531 1 27.11 12 GLN B O 1
ATOM 4298 N N . ALA B 1 13 ? -11.617 2.287 -32.656 1 29.91 13 ALA B N 1
ATOM 4299 C CA . ALA B 1 13 ? -11.422 3.727 -32.781 1 29.91 13 ALA B CA 1
ATOM 4300 C C . ALA B 1 13 ? -9.992 4.043 -33.219 1 29.91 13 ALA B C 1
ATOM 4302 O O . ALA B 1 13 ? -9.039 3.717 -32.5 1 29.91 13 ALA B O 1
ATOM 4303 N N . ALA B 1 14 ? -9.859 4.215 -34.5 1 30.52 14 ALA B N 1
ATOM 4304 C CA . ALA B 1 14 ? -8.695 4.906 -35.031 1 30.52 14 ALA B CA 1
ATOM 4305 C C . ALA B 1 14 ? -8.484 6.25 -34.344 1 30.52 14 ALA B C 1
ATOM 4307 O O . ALA B 1 14 ? -9.133 7.242 -34.688 1 30.52 14 ALA B O 1
ATOM 4308 N N . THR B 1 15 ? -8.711 6.301 -33.062 1 29.59 15 THR B N 1
ATOM 4309 C CA . THR B 1 15 ? -8.289 7.625 -32.625 1 29.59 15 THR B CA 1
ATOM 4310 C C . THR B 1 15 ? -6.918 7.977 -33.219 1 29.59 15 THR B C 1
ATOM 4312 O O . THR B 1 15 ? -5.984 7.172 -33.156 1 29.59 15 THR B O 1
ATOM 4315 N N . SER B 1 16 ? -7.051 8.734 -34.25 1 29.39 16 SER B N 1
ATOM 4316 C CA . SER B 1 16 ? -5.863 9.461 -34.688 1 29.39 16 SER B CA 1
ATOM 4317 C C . SER B 1 16 ? -5.176 10.156 -33.531 1 29.39 16 SER B C 1
ATOM 4319 O O . SER B 1 16 ? -5.609 11.227 -33.094 1 29.39 16 SER B O 1
ATOM 4321 N N . GLY B 1 17 ? -4.984 9.422 -32.5 1 30.25 17 GLY B N 1
ATOM 4322 C CA . GLY B 1 17 ? -4.113 10.125 -31.562 1 30.25 17 GLY B CA 1
ATOM 4323 C C . GLY B 1 17 ? -2.986 10.875 -32.25 1 30.25 17 GLY B C 1
ATOM 4324 O O . GLY B 1 17 ? -2.299 10.32 -33.094 1 30.25 17 GLY B O 1
ATOM 4325 N N . ALA B 1 18 ? -3.184 12.156 -32.344 1 30.98 18 ALA B N 1
ATOM 4326 C CA . ALA B 1 18 ? -1.96 12.898 -32.656 1 30.98 18 ALA B CA 1
ATOM 4327 C C . ALA B 1 18 ? -0.761 12.297 -31.922 1 30.98 18 ALA B C 1
ATOM 4329 O O . ALA B 1 18 ? -0.786 12.133 -30.703 1 30.98 18 ALA B O 1
ATOM 4330 N N . ILE B 1 19 ? -0.119 11.43 -32.594 1 33.78 19 ILE B N 1
ATOM 4331 C CA . ILE B 1 19 ? 1.193 11.031 -32.094 1 33.78 19 ILE B CA 1
ATOM 4332 C C . ILE B 1 19 ? 1.926 12.25 -31.547 1 33.78 19 ILE B C 1
ATOM 4334 O O . ILE B 1 19 ? 2.215 13.195 -32.281 1 33.78 19 ILE B O 1
ATOM 4338 N N . PRO B 1 20 ? 1.532 12.695 -30.344 1 35.5 20 PRO B N 1
ATOM 4339 C CA . PRO B 1 20 ? 2.479 13.789 -30.109 1 35.5 20 PRO B CA 1
ATOM 4340 C C . PRO B 1 20 ? 3.867 13.5 -30.672 1 35.5 20 PRO B C 1
ATOM 4342 O O . PRO B 1 20 ? 4.34 12.359 -30.609 1 35.5 20 PRO B O 1
ATOM 4345 N N . ALA B 1 21 ? 4.273 14.289 -31.672 1 35.28 21 ALA B N 1
ATOM 4346 C CA . ALA B 1 21 ? 5.477 14.344 -32.5 1 35.28 21 ALA B CA 1
ATOM 4347 C C . ALA B 1 21 ? 6.734 14.234 -31.641 1 35.28 21 ALA B C 1
ATOM 4349 O O . ALA B 1 21 ? 7.844 14.469 -32.125 1 35.28 21 ALA B O 1
ATOM 4350 N N . SER B 1 22 ? 6.617 14.523 -30.25 1 36.97 22 SER B N 1
ATOM 4351 C CA . SER B 1 22 ? 8.031 14.344 -29.922 1 36.97 22 SER B CA 1
ATOM 4352 C C . SER B 1 22 ? 8.5 12.945 -30.281 1 36.97 22 SER B C 1
ATOM 4354 O O . SER B 1 22 ? 7.895 11.953 -29.875 1 36.97 22 SER B O 1
ATOM 4356 N N . HIS B 1 23 ? 8.836 12.625 -31.453 1 42.75 23 HIS B N 1
ATOM 4357 C CA . HIS B 1 23 ? 9.562 11.5 -32.031 1 42.75 23 HIS B CA 1
ATOM 4358 C C . HIS B 1 23 ? 10.352 10.75 -30.969 1 42.75 23 HIS B C 1
ATOM 4360 O O . HIS B 1 23 ? 11.562 10.914 -30.844 1 42.75 23 HIS B O 1
ATOM 4366 N N . ASP B 1 24 ? 9.898 10.656 -29.75 1 54.25 24 ASP B N 1
ATOM 4367 C CA . ASP B 1 24 ? 10.758 9.984 -28.781 1 54.25 24 ASP B CA 1
ATOM 4368 C C . ASP B 1 24 ? 11.18 8.602 -29.266 1 54.25 24 ASP B C 1
ATOM 4370 O O . ASP B 1 24 ? 10.352 7.84 -29.781 1 54.25 24 ASP B O 1
ATOM 4374 N N . ALA B 1 25 ? 12.461 8.391 -29.703 1 77.25 25 ALA B N 1
ATOM 4375 C CA . ALA B 1 25 ? 13.203 7.215 -30.172 1 77.25 25 ALA B CA 1
ATOM 4376 C C . ALA B 1 25 ? 12.75 5.957 -29.438 1 77.25 25 ALA B C 1
ATOM 4378 O O . ALA B 1 25 ? 12.477 6.004 -28.234 1 77.25 25 ALA B O 1
ATOM 4379 N N . ALA B 1 26 ? 12.25 4.969 -30.266 1 91.62 26 ALA B N 1
ATOM 4380 C CA . ALA B 1 26 ? 11.938 3.65 -29.719 1 91.62 26 ALA B CA 1
ATOM 4381 C C . ALA B 1 26 ? 12.969 3.23 -28.688 1 91.62 26 ALA B C 1
ATOM 4383 O O . ALA B 1 26 ? 14.18 3.385 -28.891 1 91.62 26 ALA B O 1
ATOM 4384 N N . PRO B 1 27 ? 12.414 2.9 -27.516 1 96.62 27 PRO B N 1
ATOM 4385 C CA . PRO B 1 27 ? 13.391 2.412 -26.547 1 96.62 27 PRO B CA 1
ATOM 4386 C C . PRO B 1 27 ? 14.195 1.22 -27.062 1 96.62 27 PRO B C 1
ATOM 4388 O O . PRO B 1 27 ? 13.664 0.394 -27.812 1 96.62 27 PRO B O 1
ATOM 4391 N N . THR B 1 28 ? 15.43 1.115 -26.672 1 97.31 28 THR B N 1
ATOM 4392 C CA . THR B 1 28 ? 16.297 0.018 -27.078 1 97.31 28 THR B CA 1
ATOM 4393 C C . THR B 1 28 ? 16.953 -0.631 -25.844 1 97.31 28 THR B C 1
ATOM 4395 O O . THR B 1 28 ? 17 -0.031 -24.781 1 97.31 28 THR B O 1
ATOM 4398 N N . ALA B 1 29 ? 17.297 -1.838 -25.922 1 97.94 29 ALA B N 1
ATOM 4399 C CA . ALA B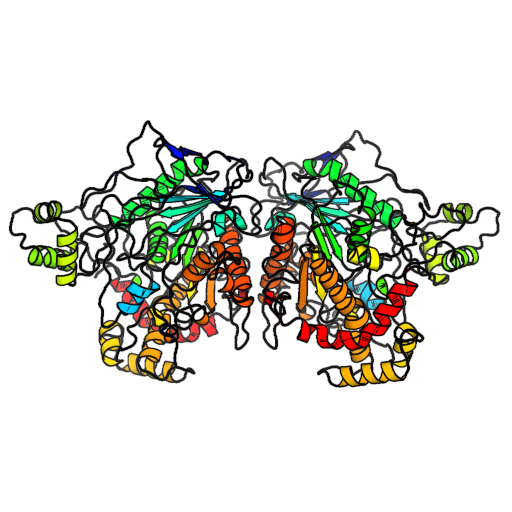 1 29 ? 18.062 -2.582 -24.938 1 97.94 29 ALA B CA 1
ATOM 4400 C C . ALA B 1 29 ? 19.047 -3.527 -25.609 1 97.94 29 ALA B C 1
ATOM 4402 O O . ALA B 1 29 ? 18.719 -4.172 -26.609 1 97.94 29 ALA B O 1
ATOM 4403 N N . THR B 1 30 ? 20.297 -3.561 -25.125 1 98.12 30 THR B N 1
ATOM 4404 C CA . THR B 1 30 ? 21.297 -4.508 -25.594 1 98.12 30 THR B CA 1
ATOM 4405 C C . THR B 1 30 ? 21.375 -5.715 -24.672 1 98.12 30 THR B C 1
ATOM 4407 O O . THR B 1 30 ? 21.875 -5.609 -23.547 1 98.12 30 THR B O 1
ATOM 4410 N N . ILE B 1 31 ? 20.891 -6.816 -25.141 1 98.44 31 ILE B N 1
ATOM 4411 C CA . ILE B 1 31 ? 20.938 -8.039 -24.344 1 98.44 31 ILE B CA 1
ATOM 4412 C C . ILE B 1 31 ? 22.031 -8.953 -24.875 1 98.44 31 ILE B C 1
ATOM 4414 O O . ILE B 1 31 ? 22.766 -8.594 -25.812 1 98.44 31 ILE B O 1
ATOM 4418 N N . ASP B 1 32 ? 22.188 -10.102 -24.203 1 97.62 32 ASP B N 1
ATOM 4419 C CA . ASP B 1 32 ? 23.281 -11.031 -24.516 1 97.62 32 ASP B CA 1
ATOM 4420 C C . ASP B 1 32 ? 23.25 -11.453 -25.984 1 97.62 32 ASP B C 1
ATOM 4422 O O . ASP B 1 32 ? 24.297 -11.641 -26.594 1 97.62 32 ASP B O 1
ATOM 4426 N N . SER B 1 33 ? 22.016 -11.562 -26.547 1 98.12 33 SER B N 1
ATOM 4427 C CA . SER B 1 33 ? 21.859 -12.109 -27.891 1 98.12 33 SER B CA 1
ATOM 4428 C C . SER B 1 33 ? 21.859 -11.008 -28.953 1 98.12 33 SER B C 1
ATOM 4430 O O . SER B 1 33 ? 21.938 -11.289 -30.141 1 98.12 33 SER B O 1
ATOM 4432 N N . GLY B 1 34 ? 21.719 -9.766 -28.562 1 98.19 34 GLY B N 1
ATOM 4433 C CA . GLY B 1 34 ? 21.719 -8.688 -29.531 1 98.19 34 GLY B CA 1
ATOM 4434 C C . GLY B 1 34 ? 20.875 -7.504 -29.125 1 98.19 34 GLY B C 1
ATOM 4435 O O . GLY B 1 34 ? 20.359 -7.469 -28 1 98.19 34 GLY B O 1
ATOM 4436 N N . LEU B 1 35 ? 20.797 -6.559 -30.062 1 98.19 35 LEU B N 1
ATOM 4437 C CA . LEU B 1 35 ? 20.031 -5.34 -29.844 1 98.19 35 LEU B CA 1
ATOM 4438 C C . LEU B 1 35 ? 18.547 -5.57 -30.141 1 98.19 35 LEU B C 1
ATOM 4440 O O . LEU B 1 35 ? 18.203 -6.246 -31.109 1 98.19 35 LEU B O 1
ATOM 4444 N N . ILE B 1 36 ? 17.672 -5.004 -29.219 1 98.69 36 ILE B N 1
ATOM 4445 C CA . ILE B 1 36 ? 16.234 -5.055 -29.469 1 98.69 36 ILE B CA 1
ATOM 4446 C C . ILE B 1 36 ? 15.641 -3.654 -29.328 1 98.69 36 ILE B C 1
ATOM 4448 O O . ILE B 1 36 ? 16.234 -2.783 -28.688 1 98.69 36 ILE B O 1
ATOM 4452 N N . PHE B 1 37 ? 14.555 -3.34 -29.984 1 98.12 37 PHE B N 1
ATOM 4453 C CA . PHE B 1 37 ? 13.812 -2.104 -29.781 1 98.12 37 PHE B CA 1
ATOM 4454 C C . PHE B 1 37 ? 12.352 -2.398 -29.469 1 98.12 37 PHE B C 1
ATOM 4456 O O . PHE B 1 37 ? 11.773 -3.346 -30 1 98.12 37 PHE B O 1
ATOM 4463 N N . GLY B 1 38 ? 11.844 -1.692 -28.5 1 97.94 38 GLY B N 1
ATOM 4464 C CA . GLY B 1 38 ? 10.492 -1.893 -28.016 1 97.94 38 GLY B CA 1
ATOM 4465 C C . GLY B 1 38 ? 9.602 -0.678 -28.219 1 97.94 38 GLY B C 1
ATOM 4466 O O . GLY B 1 38 ? 9.734 0.041 -29.203 1 97.94 38 GLY B O 1
ATOM 4467 N N . VAL B 1 39 ? 8.578 -0.562 -27.391 1 96.75 39 VAL B N 1
ATOM 4468 C CA . VAL B 1 39 ? 7.617 0.537 -27.453 1 96.75 39 VAL B CA 1
ATOM 4469 C C . VAL B 1 39 ? 7.414 1.127 -26.047 1 96.75 39 VAL B C 1
ATOM 4471 O O . VAL B 1 39 ? 7.379 0.396 -25.062 1 96.75 39 VAL B O 1
ATOM 4474 N N . ALA B 1 40 ? 7.301 2.422 -26.031 1 95.25 40 ALA B N 1
ATOM 4475 C CA . ALA B 1 40 ? 7.035 3.115 -24.781 1 95.25 40 ALA B CA 1
ATOM 4476 C C . ALA B 1 40 ? 5.547 3.406 -24.609 1 95.25 40 ALA B C 1
ATOM 4478 O O . ALA B 1 40 ? 4.871 3.77 -25.578 1 95.25 40 ALA B O 1
ATOM 4479 N N . THR B 1 41 ? 5.047 3.17 -23.391 1 92.06 41 THR B N 1
ATOM 4480 C CA . THR B 1 41 ? 3.652 3.473 -23.078 1 92.06 41 THR B CA 1
ATOM 4481 C C . THR B 1 41 ? 3.551 4.316 -21.812 1 92.06 41 THR B C 1
ATOM 4483 O O . THR B 1 41 ? 4.277 4.078 -20.844 1 92.06 41 THR B O 1
ATOM 4486 N N . GLN B 1 42 ? 2.678 5.328 -21.875 1 91.12 42 GLN B N 1
ATOM 4487 C CA . GLN B 1 42 ? 2.441 6.156 -20.703 1 91.12 42 GLN B CA 1
ATOM 4488 C C . GLN B 1 42 ? 1.192 5.703 -19.953 1 91.12 42 GLN B C 1
ATOM 4490 O O . GLN B 1 42 ? 0.109 5.621 -20.531 1 91.12 42 GLN B O 1
ATOM 4495 N N . LEU B 1 43 ? 1.372 5.383 -18.703 1 89.12 43 LEU B N 1
ATOM 4496 C CA . LEU B 1 43 ? 0.239 5.035 -17.859 1 89.12 43 LEU B CA 1
ATOM 4497 C C . LEU B 1 43 ? -0.253 6.25 -17.078 1 89.12 43 LEU B C 1
ATOM 4499 O O . LEU B 1 43 ? 0.545 7.098 -16.672 1 89.12 43 LEU B O 1
ATOM 4503 N N . PRO B 1 44 ? -1.55 6.328 -16.812 1 85.69 44 PRO B N 1
ATOM 4504 C CA . PRO B 1 44 ? -2.074 7.469 -16.062 1 85.69 44 PRO B CA 1
ATOM 4505 C C . PRO B 1 44 ? -1.452 7.594 -14.672 1 85.69 44 PRO B C 1
ATOM 4507 O O . PRO B 1 44 ? -1.465 6.637 -13.898 1 85.69 44 PRO B O 1
ATOM 4510 N N . GLY B 1 45 ? -0.885 8.789 -14.453 1 88.81 45 GLY B N 1
ATOM 4511 C CA . GLY B 1 45 ? -0.374 9.086 -13.125 1 88.81 45 GLY B CA 1
ATOM 4512 C C . GLY B 1 45 ? 1.007 8.508 -12.875 1 88.81 45 GLY B C 1
ATOM 4513 O O . GLY B 1 45 ? 1.585 8.719 -11.805 1 88.81 45 GLY B O 1
ATOM 4514 N N . ALA B 1 46 ? 1.483 7.734 -13.781 1 92.06 46 ALA B N 1
ATOM 4515 C CA . ALA B 1 46 ? 2.83 7.199 -13.602 1 92.06 46 ALA B CA 1
ATOM 4516 C C . ALA B 1 46 ? 3.881 8.289 -13.758 1 92.06 46 ALA B C 1
ATOM 4518 O O . ALA B 1 46 ? 3.686 9.242 -14.516 1 92.06 46 ALA B O 1
ATOM 4519 N N . PRO B 1 47 ? 5.047 8.172 -13.078 1 90.5 47 PRO B N 1
ATOM 4520 C CA . PRO B 1 47 ? 6.07 9.219 -13.141 1 90.5 47 PRO B CA 1
ATOM 4521 C C . PRO B 1 47 ? 6.746 9.297 -14.508 1 90.5 47 PRO B C 1
ATOM 4523 O O . PRO B 1 47 ? 7.383 10.305 -14.828 1 90.5 47 PRO B O 1
ATOM 4526 N N . GLY B 1 48 ? 6.672 8.25 -15.297 1 91.19 48 GLY B N 1
ATOM 4527 C CA . GLY B 1 48 ? 7.234 8.18 -16.641 1 91.19 48 GLY B CA 1
ATOM 4528 C C . GLY B 1 48 ? 6.688 7.027 -17.453 1 91.19 48 GLY B C 1
ATOM 4529 O O . GLY B 1 48 ? 5.918 6.207 -16.953 1 91.19 48 GLY B O 1
ATOM 4530 N N . PRO B 1 49 ? 7.078 7.027 -18.688 1 94.5 49 PRO B N 1
ATOM 4531 C CA . PRO B 1 49 ? 6.621 5.922 -19.531 1 94.5 49 PRO B CA 1
ATOM 4532 C C . PRO B 1 49 ? 7.211 4.578 -19.109 1 94.5 49 PRO B C 1
ATOM 4534 O O . PRO B 1 49 ? 8.211 4.535 -18.391 1 94.5 49 PRO B O 1
ATOM 4537 N N . VAL B 1 50 ? 6.531 3.529 -19.516 1 96.06 50 VAL B N 1
ATOM 4538 C CA . VAL B 1 50 ? 7.016 2.162 -19.391 1 96.06 50 VAL B CA 1
ATOM 4539 C C . VAL B 1 50 ? 7.555 1.674 -20.734 1 96.06 50 VAL B C 1
ATOM 4541 O O . VAL B 1 50 ? 6.871 1.775 -21.75 1 96.06 50 VAL B O 1
ATOM 4544 N N . ASN B 1 51 ? 8.812 1.242 -20.719 1 97.75 51 ASN B N 1
ATOM 4545 C CA . ASN B 1 51 ? 9.359 0.591 -21.906 1 97.75 51 ASN B CA 1
ATOM 4546 C C . ASN B 1 51 ? 8.969 -0.882 -21.969 1 97.75 51 ASN B C 1
ATOM 4548 O O . ASN B 1 51 ? 9.305 -1.658 -21.078 1 97.75 51 ASN B O 1
ATOM 4552 N N . LYS B 1 52 ? 8.312 -1.207 -23.031 1 97.62 52 LYS B N 1
ATOM 4553 C CA . LYS B 1 52 ? 7.891 -2.59 -23.25 1 97.62 52 LYS B CA 1
ATOM 4554 C C . LYS B 1 52 ? 8.727 -3.254 -24.344 1 97.62 52 LYS B C 1
ATOM 4556 O O . LYS B 1 52 ? 8.906 -2.689 -25.422 1 97.62 52 LYS B O 1
ATOM 4561 N N . PHE B 1 53 ? 9.289 -4.32 -24.047 1 98.56 53 PHE B N 1
ATOM 4562 C CA . PHE B 1 53 ? 9.938 -5.215 -25 1 98.56 53 PHE B CA 1
ATOM 4563 C C . PHE B 1 53 ? 9.234 -6.57 -25.031 1 98.56 53 PHE B C 1
ATOM 4565 O O . PHE B 1 53 ? 9.289 -7.324 -24.062 1 98.56 53 PHE B O 1
ATOM 4572 N N . LEU B 1 54 ? 8.586 -6.871 -26.172 1 98.12 54 LEU B N 1
ATOM 4573 C CA . LEU B 1 54 ? 7.668 -8 -26.25 1 98.12 54 LEU B CA 1
ATOM 4574 C C . LEU B 1 54 ? 8.156 -9.031 -27.25 1 98.12 54 LEU B C 1
ATOM 4576 O O . LEU B 1 54 ? 8.75 -8.68 -28.281 1 98.12 54 LEU B O 1
ATOM 4580 N N . GLY B 1 55 ? 7.941 -10.328 -26.906 1 97.94 55 GLY B N 1
ATOM 4581 C CA . GLY B 1 55 ? 8.258 -11.406 -27.828 1 97.94 55 GLY B CA 1
ATOM 4582 C C . GLY B 1 55 ? 9.75 -11.617 -28.016 1 97.94 55 GLY B C 1
ATOM 4583 O O . GLY B 1 55 ? 10.211 -11.891 -29.125 1 97.94 55 GLY B O 1
ATOM 4584 N N . ILE B 1 56 ? 10.516 -11.422 -27 1 98.75 56 ILE B N 1
ATOM 4585 C CA . ILE B 1 56 ? 11.953 -11.625 -27.062 1 98.75 56 ILE B CA 1
ATOM 4586 C C . ILE B 1 56 ? 12.266 -13.125 -27.016 1 98.75 56 ILE B C 1
ATOM 4588 O O . ILE B 1 56 ? 11.875 -13.812 -26.078 1 98.75 56 ILE B O 1
ATOM 4592 N N . PRO B 1 57 ? 12.969 -13.68 -27.984 1 98.38 57 PRO B N 1
ATOM 4593 C CA . PRO B 1 57 ? 13.344 -15.086 -27.844 1 98.38 57 PRO B CA 1
ATOM 4594 C C . PRO B 1 57 ? 14.336 -15.328 -26.703 1 98.38 57 PRO B C 1
ATOM 4596 O O . PRO B 1 57 ? 15.438 -14.773 -26.719 1 98.38 57 PRO B O 1
ATOM 4599 N N . TYR B 1 58 ? 13.953 -16.109 -25.781 1 98.5 58 TYR B N 1
ATOM 4600 C CA . TYR B 1 58 ? 14.914 -16.469 -24.734 1 98.5 58 TYR B CA 1
ATOM 4601 C C . TYR B 1 58 ? 15.516 -17.844 -25.016 1 98.5 58 TYR B C 1
ATOM 4603 O O . TYR B 1 58 ? 16.391 -18.297 -24.281 1 98.5 58 TYR B O 1
ATOM 4611 N N . ALA B 1 59 ? 15.055 -18.5 -26.031 1 98.12 59 ALA B N 1
ATOM 4612 C CA . ALA B 1 59 ? 15.555 -19.781 -26.5 1 98.12 59 ALA B CA 1
ATOM 4613 C C . ALA B 1 59 ? 15.523 -19.875 -28.031 1 98.12 59 ALA B C 1
ATOM 4615 O O . ALA B 1 59 ? 14.812 -19.109 -28.672 1 98.12 59 ALA B O 1
ATOM 4616 N N . GLU B 1 60 ? 16.312 -20.844 -28.531 1 96.69 60 GLU B N 1
ATOM 4617 C CA . GLU B 1 60 ? 16.125 -21.234 -29.922 1 96.69 60 GLU B CA 1
ATOM 4618 C C . GLU B 1 60 ? 14.789 -21.922 -30.125 1 96.69 60 GLU B C 1
ATOM 4620 O O . GLU B 1 60 ? 14.172 -22.406 -29.172 1 96.69 60 GLU B O 1
ATOM 4625 N N . LYS B 1 61 ? 14.352 -21.859 -31.422 1 94.06 61 LYS B N 1
ATOM 4626 C CA . LYS B 1 61 ? 13.164 -22.672 -31.703 1 94.06 61 LYS B CA 1
ATOM 4627 C C . LYS B 1 61 ? 13.328 -24.094 -31.172 1 94.06 61 LYS B C 1
ATOM 4629 O O . LYS B 1 61 ? 14.289 -24.781 -31.516 1 94.06 61 LYS B O 1
ATOM 4634 N N . PRO B 1 62 ? 12.406 -24.422 -30.344 1 90.06 62 PRO B N 1
ATOM 4635 C CA . PRO B 1 62 ? 12.594 -25.734 -29.734 1 90.06 62 PRO B CA 1
ATOM 4636 C C . PRO B 1 62 ? 12.352 -26.891 -30.703 1 90.06 62 PRO B C 1
ATOM 4638 O O . PRO B 1 62 ? 11.453 -26.812 -31.547 1 90.06 62 PRO B O 1
ATOM 4641 N N . GLU B 1 63 ? 13.219 -27.906 -30.484 1 88.12 63 GLU B N 1
ATOM 4642 C CA . GLU B 1 63 ? 12.961 -29.203 -31.125 1 88.12 63 GLU B CA 1
ATOM 4643 C C . GLU B 1 63 ? 12.094 -30.094 -30.25 1 88.12 63 GLU B C 1
ATOM 4645 O O . GLU B 1 63 ? 12.289 -30.156 -29.031 1 88.12 63 GLU B O 1
ATOM 4650 N N . ARG B 1 64 ? 11.164 -30.75 -30.875 1 86.44 64 ARG B N 1
ATOM 4651 C CA . ARG B 1 64 ? 10.234 -31.578 -30.109 1 86.44 64 ARG B CA 1
ATOM 4652 C C . ARG B 1 64 ? 10.984 -32.625 -29.281 1 86.44 64 ARG B C 1
ATOM 4654 O O . ARG B 1 64 ? 11.938 -33.25 -29.766 1 86.44 64 ARG B O 1
ATOM 4661 N N . PHE B 1 65 ? 10.586 -32.656 -27.984 1 87.56 65 PHE B N 1
ATOM 4662 C CA . PHE B 1 65 ? 11.008 -33.688 -27.031 1 87.56 65 PHE B CA 1
ATOM 4663 C C . PHE B 1 65 ? 12.492 -33.531 -26.703 1 87.56 65 PHE B C 1
ATOM 4665 O O . PHE B 1 65 ? 13.164 -34.531 -26.375 1 87.56 65 PHE B O 1
ATOM 4672 N N . THR B 1 66 ? 12.992 -32.375 -26.922 1 88.69 66 THR B N 1
ATOM 4673 C CA . THR B 1 66 ? 14.367 -32.094 -26.531 1 88.69 66 THR B CA 1
ATOM 4674 C C . THR B 1 66 ? 14.43 -30.859 -25.625 1 88.69 66 THR B C 1
ATOM 4676 O O . THR B 1 66 ? 13.508 -30.031 -25.609 1 88.69 66 THR B O 1
ATOM 4679 N N . LEU B 1 67 ? 15.469 -30.828 -24.875 1 92.12 67 LEU B N 1
ATOM 4680 C CA . LEU B 1 67 ? 15.711 -29.656 -24.031 1 92.12 67 LEU B CA 1
ATOM 4681 C C . LEU B 1 67 ? 15.906 -28.406 -24.891 1 92.12 67 LEU B C 1
ATOM 4683 O O . LEU B 1 67 ? 16.5 -28.484 -25.969 1 92.12 67 LEU B O 1
ATOM 4687 N N . SER B 1 68 ? 15.359 -27.328 -24.438 1 94 68 SER B N 1
ATOM 4688 C CA . SER B 1 68 ? 15.57 -26.062 -25.125 1 94 68 SER B CA 1
ATOM 4689 C C . SER B 1 68 ? 17 -25.578 -24.953 1 94 68 SER B C 1
ATOM 4691 O O . SER B 1 68 ? 17.688 -25.938 -23.984 1 94 68 SER B O 1
ATOM 4693 N N . LYS B 1 69 ? 17.438 -24.75 -25.891 1 96.31 69 LYS B N 1
ATOM 4694 C CA . LYS B 1 69 ? 18.781 -24.156 -25.906 1 96.31 69 LYS B CA 1
ATOM 4695 C C . LYS B 1 69 ? 18.703 -22.641 -25.953 1 96.31 69 LYS B C 1
ATOM 4697 O O . LYS B 1 69 ? 17.75 -22.062 -26.469 1 96.31 69 LYS B O 1
ATOM 4702 N N . PRO B 1 70 ? 19.734 -21.984 -25.391 1 97.25 70 PRO B N 1
ATOM 4703 C CA . PRO B 1 70 ? 19.766 -20.516 -25.469 1 97.25 70 PRO B CA 1
ATOM 4704 C C . PRO B 1 70 ? 19.688 -20.016 -26.906 1 97.25 70 PRO B C 1
ATOM 4706 O O . PRO B 1 70 ? 20.062 -20.734 -27.844 1 97.25 70 PRO B O 1
ATOM 4709 N N . PRO B 1 71 ? 19.234 -18.844 -27.016 1 97.5 71 PRO B N 1
ATOM 4710 C CA . PRO B 1 71 ? 19.094 -18.297 -28.375 1 97.5 71 PRO B CA 1
ATOM 4711 C C . PRO B 1 71 ? 20.453 -18.016 -29.031 1 97.5 71 PRO B C 1
ATOM 4713 O O . PRO B 1 71 ? 21.422 -17.719 -28.344 1 97.5 71 PRO B O 1
ATOM 4716 N N . LYS B 1 72 ? 20.422 -18.031 -30.344 1 95.69 72 LYS B N 1
ATOM 4717 C CA . LYS B 1 72 ? 21.594 -17.594 -31.109 1 95.69 72 LYS B CA 1
ATOM 4718 C C . LYS B 1 72 ? 21.672 -16.062 -31.156 1 95.69 72 LYS B C 1
ATOM 4720 O O . LYS B 1 72 ? 20.656 -15.383 -31.062 1 95.69 72 LYS B O 1
ATOM 4725 N N . ARG B 1 73 ? 22.859 -15.609 -31.281 1 97.44 73 ARG B N 1
ATOM 4726 C CA . ARG B 1 73 ? 23.062 -14.164 -31.391 1 97.44 73 ARG B CA 1
ATOM 4727 C C . ARG B 1 73 ? 22.531 -13.648 -32.719 1 97.44 73 ARG B C 1
ATOM 4729 O O . ARG B 1 73 ? 22.516 -14.375 -33.719 1 97.44 73 ARG B O 1
ATOM 4736 N N . TRP B 1 74 ? 22.047 -12.445 -32.719 1 97.19 74 TRP B N 1
ATOM 4737 C CA . TRP B 1 74 ? 21.641 -11.797 -33.969 1 97.19 74 TRP B CA 1
ATOM 4738 C C . TRP B 1 74 ? 22.391 -10.477 -34.156 1 97.19 74 TRP B C 1
ATOM 4740 O O . TRP B 1 74 ? 22.797 -9.836 -33.188 1 97.19 74 TRP B O 1
ATOM 4750 N N . SER B 1 75 ? 22.562 -9.992 -35.406 1 95.12 75 SER B N 1
ATOM 4751 C CA . SER B 1 75 ? 23.391 -8.828 -35.719 1 95.12 75 SER B CA 1
ATOM 4752 C C . SER B 1 75 ? 22.531 -7.59 -35.938 1 95.12 75 SER B C 1
ATOM 4754 O O . SER B 1 75 ? 22.984 -6.465 -35.719 1 95.12 75 SER B O 1
ATOM 4756 N N . SER B 1 76 ? 21.328 -7.801 -36.438 1 96.56 76 SER B N 1
ATOM 4757 C CA . SER B 1 76 ? 20.422 -6.68 -36.656 1 96.56 76 SER B CA 1
ATOM 4758 C C . SER B 1 76 ? 19.422 -6.543 -35.5 1 96.56 76 SER B C 1
ATOM 4760 O O . SER B 1 76 ? 19 -7.543 -34.938 1 96.56 76 SER B O 1
ATOM 4762 N N . PRO B 1 77 ? 19.125 -5.27 -35.219 1 97.31 77 PRO B N 1
ATOM 4763 C CA . PRO B 1 77 ? 18.172 -5.074 -34.125 1 97.31 77 PRO B CA 1
ATOM 4764 C C . PRO B 1 77 ? 16.875 -5.84 -34.344 1 97.31 77 PRO B C 1
ATOM 4766 O O . PRO B 1 77 ? 16.312 -5.812 -35.438 1 97.31 77 PRO B O 1
ATOM 4769 N N . LYS B 1 78 ? 16.422 -6.535 -33.312 1 98.06 78 LYS B N 1
ATOM 4770 C CA . LYS B 1 78 ? 15.188 -7.316 -33.375 1 98.06 78 LYS B CA 1
ATOM 4771 C C . LYS B 1 78 ? 13.984 -6.484 -32.969 1 98.06 78 LYS B C 1
ATOM 4773 O O . LYS B 1 78 ? 14.055 -5.738 -31.984 1 98.06 78 LYS B O 1
ATOM 4778 N N . ASN B 1 79 ? 12.883 -6.535 -33.719 1 97.94 79 ASN B N 1
ATOM 4779 C CA . ASN B 1 79 ? 11.625 -5.871 -33.406 1 97.94 79 ASN B CA 1
ATOM 4780 C C . ASN B 1 79 ? 10.875 -6.59 -32.281 1 97.94 79 ASN B C 1
ATOM 4782 O O . ASN B 1 79 ? 10.445 -7.734 -32.438 1 97.94 79 ASN B O 1
ATOM 4786 N N . THR B 1 80 ? 10.727 -5.941 -31.156 1 98.44 80 THR B N 1
ATOM 4787 C CA . THR B 1 80 ? 10.023 -6.484 -30 1 98.44 80 THR B CA 1
ATOM 4788 C C . THR B 1 80 ? 8.898 -5.551 -29.562 1 98.44 80 THR B C 1
ATOM 4790 O O . THR B 1 80 ? 8.727 -5.289 -28.375 1 98.44 80 THR B O 1
ATOM 4793 N N . THR B 1 81 ? 8.055 -5.07 -30.453 1 97.5 81 THR B N 1
ATOM 4794 C CA . THR B 1 81 ? 7.02 -4.074 -30.188 1 97.5 81 THR B CA 1
ATOM 4795 C C . THR B 1 81 ? 5.668 -4.746 -29.984 1 97.5 81 THR B C 1
ATOM 4797 O O . THR B 1 81 ? 4.691 -4.09 -29.609 1 97.5 81 THR B O 1
ATOM 4800 N N . ALA B 1 82 ? 5.629 -6.059 -30.266 1 96.19 82 ALA B N 1
ATOM 4801 C CA . ALA B 1 82 ? 4.371 -6.781 -30.094 1 96.19 82 ALA B CA 1
ATOM 4802 C C . ALA B 1 82 ? 4.609 -8.156 -29.484 1 96.19 82 ALA B C 1
ATOM 4804 O O . ALA B 1 82 ? 5.684 -8.734 -29.625 1 96.19 82 ALA B O 1
ATOM 4805 N N . PHE B 1 83 ? 3.549 -8.625 -28.844 1 95.88 83 PHE B N 1
ATOM 4806 C CA . PHE B 1 83 ? 3.615 -9.977 -28.281 1 95.88 83 PHE B CA 1
ATOM 4807 C C . PHE B 1 83 ? 3.832 -11.008 -29.391 1 95.88 83 PHE B C 1
ATOM 4809 O O . PHE B 1 83 ? 3.303 -10.859 -30.484 1 95.88 83 PHE B O 1
ATOM 4816 N N . GLY B 1 84 ? 4.629 -12.062 -29.047 1 95.88 84 GLY B N 1
ATOM 4817 C CA . GLY B 1 84 ? 4.785 -13.188 -29.953 1 95.88 84 GLY B CA 1
ATOM 4818 C C . GLY B 1 84 ? 3.76 -14.289 -29.719 1 95.88 84 GLY B C 1
ATOM 4819 O O . GLY B 1 84 ? 2.883 -14.148 -28.859 1 95.88 84 GLY B O 1
ATOM 4820 N N . PRO B 1 85 ? 3.854 -15.328 -30.516 1 94.81 85 PRO B N 1
ATOM 4821 C CA . PRO B 1 85 ? 2.885 -16.422 -30.391 1 94.81 85 PRO B CA 1
ATOM 4822 C C . PRO B 1 85 ? 3.031 -17.188 -29.078 1 94.81 85 PRO B C 1
ATOM 4824 O O . PRO B 1 85 ? 4.113 -17.219 -28.5 1 94.81 85 PRO B O 1
ATOM 4827 N N . SER B 1 86 ? 1.888 -17.734 -28.703 1 92.69 86 SER B N 1
ATOM 4828 C CA . SER B 1 86 ? 1.931 -18.688 -27.594 1 92.69 86 SER B CA 1
ATOM 4829 C C . SER B 1 86 ? 2.383 -20.062 -28.078 1 92.69 86 SER B C 1
ATOM 4831 O O . SER B 1 86 ? 2.396 -20.328 -29.281 1 92.69 86 SER B O 1
ATOM 4833 N N . CYS B 1 87 ? 2.811 -20.859 -27.078 1 91.44 87 CYS B N 1
ATOM 4834 C CA . CYS B 1 87 ? 2.953 -22.281 -27.391 1 91.44 87 CYS B CA 1
ATOM 4835 C C . CYS B 1 87 ? 1.595 -22.922 -27.641 1 91.44 87 CYS B C 1
ATOM 4837 O O . CYS B 1 87 ? 0.558 -22.359 -27.297 1 91.44 87 CYS B O 1
ATOM 4839 N N . TYR B 1 88 ? 1.617 -24 -28.297 1 86.94 88 TYR B N 1
ATOM 4840 C CA . TYR B 1 88 ? 0.365 -24.703 -28.547 1 86.94 88 TYR B CA 1
ATOM 4841 C C . TYR B 1 88 ? -0.321 -25.078 -27.25 1 86.94 88 TYR B C 1
ATOM 4843 O O . TYR B 1 88 ? 0.334 -25.516 -26.297 1 86.94 88 TYR B O 1
ATOM 4851 N N . GLN B 1 89 ? -1.639 -24.75 -27.281 1 83 89 GLN B N 1
ATOM 4852 C CA . GLN B 1 89 ? -2.43 -24.953 -26.062 1 83 89 GLN B CA 1
ATOM 4853 C C . GLN B 1 89 ? -3.6 -25.906 -26.328 1 83 89 GLN B C 1
ATOM 4855 O O . GLN B 1 89 ? -4.027 -26.062 -27.484 1 83 89 GLN B O 1
ATOM 4860 N N . LEU B 1 90 ? -4.105 -26.5 -25.328 1 75.62 90 LEU B N 1
ATOM 4861 C CA . LEU B 1 90 ? -5.305 -27.328 -25.359 1 75.62 90 LEU B CA 1
ATOM 4862 C C . LEU B 1 90 ? -6.344 -26.828 -24.359 1 75.62 90 LEU B C 1
ATOM 4864 O O . LEU B 1 90 ? -6.027 -26.594 -23.203 1 75.62 90 LEU B O 1
ATOM 4868 N N . VAL B 1 91 ? -7.512 -26.641 -24.844 1 75.5 91 VAL B N 1
ATOM 4869 C CA . VAL B 1 91 ? -8.633 -26.312 -23.969 1 75.5 91 VAL B CA 1
ATOM 4870 C C . VAL B 1 91 ? -9.422 -27.562 -23.625 1 75.5 91 VAL B C 1
ATOM 4872 O O . VAL B 1 91 ? -10.117 -28.125 -24.484 1 75.5 91 VAL B O 1
ATOM 4875 N N . PRO B 1 92 ? -9.297 -27.922 -22.406 1 73.06 92 PRO B N 1
ATOM 4876 C CA . PRO B 1 92 ? -9.945 -29.172 -22.031 1 73.06 92 PRO B CA 1
ATOM 4877 C C . PRO B 1 92 ? -11.469 -29.078 -22.047 1 73.06 92 PRO B C 1
ATOM 4879 O O . PRO B 1 92 ? -12.031 -28 -21.844 1 73.06 92 PRO B O 1
ATOM 4882 N N . ASP B 1 93 ? -12.047 -30.156 -22.438 1 76.94 93 ASP B N 1
ATOM 4883 C CA . ASP B 1 93 ? -13.477 -30.359 -22.281 1 76.94 93 ASP B CA 1
ATOM 4884 C C . ASP B 1 93 ? -13.766 -31.453 -21.25 1 76.94 93 ASP B C 1
ATOM 4886 O O . ASP B 1 93 ? -13.477 -32.625 -21.5 1 76.94 93 ASP B O 1
ATOM 4890 N N . SER B 1 94 ? -14.102 -31 -20.109 1 79.62 94 SER B N 1
ATOM 4891 C CA . SER B 1 94 ? -14.242 -31.922 -18.984 1 79.62 94 SER B CA 1
ATOM 4892 C C . SER B 1 94 ? -15.609 -31.781 -18.328 1 79.62 94 SER B C 1
ATOM 4894 O O . SER B 1 94 ? -16.188 -30.688 -18.312 1 79.62 94 SER B O 1
ATOM 4896 N N . ASP B 1 95 ? -16.125 -32.906 -17.891 1 88.25 95 ASP B N 1
ATOM 4897 C CA . ASP B 1 95 ? -17.391 -32.875 -17.172 1 88.25 95 ASP B CA 1
ATOM 4898 C C . ASP B 1 95 ? -17.156 -32.656 -15.672 1 88.25 95 ASP B C 1
ATOM 4900 O O . ASP B 1 95 ? -18.109 -32.531 -14.898 1 88.25 95 ASP B O 1
ATOM 4904 N N . VAL B 1 96 ? -15.93 -32.562 -15.32 1 91.19 96 VAL B N 1
ATOM 4905 C CA . VAL B 1 96 ? -15.617 -32.344 -13.914 1 91.19 96 VAL B CA 1
ATOM 4906 C C . VAL B 1 96 ? -14.922 -31 -13.727 1 91.19 96 VAL B C 1
ATOM 4908 O O . VAL B 1 96 ? -15.172 -30.297 -12.75 1 91.19 96 VAL B O 1
ATOM 4911 N N . GLY B 1 97 ? -14.078 -30.688 -14.719 1 91.5 97 GLY B N 1
ATOM 4912 C CA . GLY B 1 97 ? -13.312 -29.453 -14.648 1 91.5 97 GLY B CA 1
ATOM 4913 C C . GLY B 1 97 ? -14.039 -28.266 -15.25 1 91.5 97 GLY B C 1
ATOM 4914 O O . GLY B 1 97 ? -15.234 -28.344 -15.523 1 91.5 97 GLY B O 1
ATOM 4915 N N . PRO B 1 98 ? -13.336 -27.188 -15.312 1 91.56 98 PRO B N 1
ATOM 4916 C CA . PRO B 1 98 ? -13.969 -25.984 -15.836 1 91.56 98 PRO B CA 1
ATOM 4917 C C . PRO B 1 98 ? -14.617 -26.203 -17.203 1 91.56 98 PRO B C 1
ATOM 4919 O O . PRO B 1 98 ? -14.078 -26.938 -18.031 1 91.56 98 PRO B O 1
ATOM 4922 N N . GLY B 1 99 ? -15.711 -25.5 -17.406 1 88.88 99 GLY B N 1
ATOM 4923 C CA . GLY B 1 99 ? -16.375 -25.594 -18.688 1 88.88 99 GLY B CA 1
ATOM 4924 C C . GLY B 1 99 ? -15.578 -24.984 -19.828 1 88.88 99 GLY B C 1
ATOM 4925 O O . GLY B 1 99 ? -14.875 -23.984 -19.641 1 88.88 99 GLY B O 1
ATOM 4926 N N . LYS B 1 100 ? -15.727 -25.594 -20.953 1 87.88 100 LYS B N 1
ATOM 4927 C CA . LYS B 1 100 ? -15.039 -25.094 -22.141 1 87.88 100 LYS B CA 1
ATOM 4928 C C . LYS B 1 100 ? -15.453 -23.656 -22.453 1 87.88 100 LYS B C 1
ATOM 4930 O O . LYS B 1 100 ? -14.641 -22.859 -22.922 1 87.88 100 LYS B O 1
ATOM 4935 N N . ASP B 1 101 ? -16.641 -23.328 -22.203 1 88.88 101 ASP B N 1
ATOM 4936 C CA . ASP B 1 101 ? -17.141 -21.984 -22.438 1 88.88 101 ASP B CA 1
ATOM 4937 C C . ASP B 1 101 ? -16.406 -20.953 -21.578 1 88.88 101 ASP B C 1
ATOM 4939 O O . ASP B 1 101 ? -16.078 -19.859 -22.031 1 88.88 101 ASP B O 1
ATOM 4943 N N . LEU B 1 102 ? -16.156 -21.359 -20.344 1 91.62 102 LEU B N 1
ATOM 4944 C CA . LEU B 1 102 ? -15.438 -20.484 -19.438 1 91.62 102 LEU B CA 1
ATOM 4945 C C . LEU B 1 102 ? -13.977 -20.328 -19.859 1 91.62 102 LEU B C 1
ATOM 4947 O O . LEU B 1 102 ? -13.453 -19.219 -19.906 1 91.62 102 LEU B O 1
ATOM 4951 N N . LEU B 1 103 ? -13.344 -21.453 -20.188 1 90 103 LEU B N 1
ATOM 4952 C CA . LEU B 1 103 ? -11.938 -21.438 -20.594 1 90 103 LEU B CA 1
ATOM 4953 C C . LEU B 1 103 ? -11.742 -20.641 -21.875 1 90 103 LEU B C 1
ATOM 4955 O O . LEU B 1 103 ? -10.844 -19.812 -21.969 1 90 103 LEU B O 1
ATOM 4959 N N . ASP B 1 104 ? -12.609 -20.859 -22.781 1 87.44 104 ASP B N 1
ATOM 4960 C CA . ASP B 1 104 ? -12.523 -20.203 -24.078 1 87.44 104 ASP B CA 1
ATOM 4961 C C . ASP B 1 104 ? -12.922 -18.734 -23.984 1 87.44 104 ASP B C 1
ATOM 4963 O O . ASP B 1 104 ? -12.367 -17.875 -24.688 1 87.44 104 ASP B O 1
ATOM 4967 N N . GLY B 1 105 ? -13.875 -18.516 -23.172 1 86.44 105 GLY B N 1
ATOM 4968 C CA . GLY B 1 105 ? -14.461 -17.188 -23.141 1 86.44 105 GLY B CA 1
ATOM 4969 C C . GLY B 1 105 ? -13.727 -16.234 -22.203 1 86.44 105 GLY B C 1
ATOM 4970 O O . GLY B 1 105 ? -13.641 -15.039 -22.469 1 86.44 105 GLY B O 1
ATOM 4971 N N . LEU B 1 106 ? -13.203 -16.734 -21.109 1 87.75 106 LEU B N 1
ATOM 4972 C CA . LEU B 1 106 ? -12.688 -15.836 -20.094 1 87.75 106 LEU B CA 1
ATOM 4973 C C . LEU B 1 106 ? -11.18 -16 -19.922 1 87.75 106 LEU B C 1
ATOM 4975 O O . LEU B 1 106 ? -10.461 -15.031 -19.703 1 87.75 106 LEU B O 1
ATOM 4979 N N . PHE B 1 107 ? -10.672 -17.188 -20.047 1 86.38 107 PHE B N 1
ATOM 4980 C CA . PHE B 1 107 ? -9.297 -17.453 -19.641 1 86.38 107 PHE B CA 1
ATOM 4981 C C . PHE B 1 107 ? -8.391 -17.609 -20.859 1 86.38 107 PHE B C 1
ATOM 4983 O O . PHE B 1 107 ? -7.176 -17.75 -20.719 1 86.38 107 PHE B O 1
ATOM 4990 N N . ASN B 1 108 ? -8.906 -17.656 -22.016 1 79.69 108 ASN B N 1
ATOM 4991 C CA . ASN B 1 108 ? -8.109 -17.797 -23.234 1 79.69 108 ASN B CA 1
ATOM 4992 C C . ASN B 1 108 ? -8.273 -16.594 -24.156 1 79.69 108 ASN B C 1
ATOM 4994 O O . ASN B 1 108 ? -9.391 -16.266 -24.547 1 79.69 108 ASN B O 1
ATOM 4998 N N . GLN B 1 109 ? -7.164 -15.984 -24.438 1 74.88 109 GLN B N 1
ATOM 4999 C CA . GLN B 1 109 ? -7.195 -14.844 -25.359 1 74.88 109 GLN B CA 1
ATOM 5000 C C . GLN B 1 109 ? -7.023 -15.297 -26.812 1 74.88 109 GLN B C 1
ATOM 5002 O O . GLN B 1 109 ? -7.055 -14.477 -27.719 1 74.88 109 GLN B O 1
ATOM 5007 N N . HIS B 1 110 ? -6.934 -16.531 -27.016 1 77.69 110 HIS B N 1
ATOM 5008 C CA . HIS B 1 110 ? -6.809 -17.172 -28.312 1 77.69 110 HIS B CA 1
ATOM 5009 C C . HIS B 1 110 ? -5.652 -16.562 -29.109 1 77.69 110 HIS B C 1
ATOM 5011 O O . HIS B 1 110 ? -5.836 -16.141 -30.25 1 77.69 110 HIS B O 1
ATOM 5017 N N . PRO B 1 111 ? -4.508 -16.594 -28.469 1 83.81 111 PRO B N 1
ATOM 5018 C CA . PRO B 1 111 ? -3.354 -16.062 -29.188 1 83.81 111 PRO B CA 1
ATOM 5019 C C . PRO B 1 111 ? -2.936 -16.953 -30.359 1 83.81 111 PRO B C 1
ATOM 5021 O O . PRO B 1 111 ? -3.264 -18.141 -30.391 1 83.81 111 PRO B O 1
ATOM 5024 N N . PRO B 1 112 ? -2.232 -16.266 -31.391 1 91.25 112 PRO B N 1
ATOM 5025 C CA . PRO B 1 112 ? -1.567 -17.156 -32.344 1 91.25 112 PRO B CA 1
ATOM 5026 C C . PRO B 1 112 ? -0.643 -18.156 -31.656 1 91.25 112 PRO B C 1
ATOM 5028 O O . PRO B 1 112 ? -0.069 -17.859 -30.609 1 91.25 112 PRO B O 1
ATOM 5031 N N . GLN B 1 113 ? -0.55 -19.359 -32.25 1 91.5 113 GLN B N 1
ATOM 5032 C CA . GLN B 1 113 ? 0.277 -20.406 -31.688 1 91.5 113 GLN B CA 1
ATOM 5033 C C . GLN B 1 113 ? 1.396 -20.812 -32.625 1 91.5 113 GLN B C 1
ATOM 5035 O O . GLN B 1 113 ? 1.224 -20.781 -33.844 1 91.5 113 GLN B O 1
ATOM 5040 N N . SER B 1 114 ? 2.479 -21.125 -32.094 1 92.62 114 SER B N 1
ATOM 5041 C CA . SER B 1 114 ? 3.648 -21.547 -32.844 1 92.62 114 SER B CA 1
ATOM 5042 C C . SER B 1 114 ? 4.535 -22.469 -32.031 1 92.62 114 SER B C 1
ATOM 5044 O O . SER B 1 114 ? 4.512 -22.438 -30.797 1 92.62 114 SER B O 1
ATOM 5046 N N . GLU B 1 115 ? 5.27 -23.359 -32.688 1 91.56 115 GLU B N 1
ATOM 5047 C CA . GLU B 1 115 ? 6.281 -24.125 -32 1 91.56 115 GLU B CA 1
ATOM 5048 C C . GLU B 1 115 ? 7.484 -23.266 -31.625 1 91.56 115 GLU B C 1
ATOM 5050 O O . GLU B 1 115 ? 8.25 -23.609 -30.719 1 91.56 115 GLU B O 1
ATOM 5055 N N . ASP B 1 116 ? 7.676 -22.203 -32.406 1 94.38 116 ASP B N 1
ATOM 5056 C CA . ASP B 1 116 ? 8.672 -21.203 -32.031 1 94.38 116 ASP B CA 1
ATOM 5057 C C . ASP B 1 116 ? 8.094 -20.203 -31.031 1 94.38 116 ASP B C 1
ATOM 5059 O O . ASP B 1 116 ? 7.914 -19.031 -31.359 1 94.38 116 ASP B O 1
ATOM 5063 N N . CYS B 1 117 ? 7.902 -20.672 -29.812 1 95.38 117 CYS B N 1
ATOM 5064 C CA . CYS B 1 117 ? 7.059 -19.906 -28.891 1 95.38 117 CYS B CA 1
ATOM 5065 C C . CYS B 1 117 ? 7.812 -19.562 -27.625 1 95.38 117 CYS B C 1
ATOM 5067 O O . CYS B 1 117 ? 7.246 -18.969 -26.703 1 95.38 117 CYS B O 1
ATOM 5069 N N . LEU B 1 118 ? 9.07 -19.969 -27.453 1 97.44 118 LEU B N 1
ATOM 5070 C CA . LEU B 1 118 ? 9.797 -19.703 -26.219 1 97.44 118 LEU B CA 1
ATOM 5071 C C . LEU B 1 118 ? 10.281 -18.25 -26.188 1 97.44 118 LEU B C 1
ATOM 5073 O O . LEU B 1 118 ? 11.461 -17.984 -26.391 1 97.44 118 LEU B O 1
ATOM 5077 N N . LEU B 1 119 ? 9.328 -17.453 -25.859 1 98.19 119 LEU B N 1
ATOM 5078 C CA . LEU B 1 119 ? 9.484 -16 -25.875 1 98.19 119 LEU B CA 1
ATOM 5079 C C . LEU B 1 119 ? 9.258 -15.414 -24.484 1 98.19 119 LEU B C 1
ATOM 5081 O O . LEU B 1 119 ? 8.508 -15.984 -23.688 1 98.19 119 LEU B O 1
ATOM 5085 N N . ILE B 1 120 ? 9.953 -14.281 -24.219 1 98.62 120 ILE B N 1
ATOM 5086 C CA . ILE B 1 120 ? 9.828 -13.57 -22.938 1 98.62 120 ILE B CA 1
ATOM 5087 C C . ILE B 1 120 ? 9.539 -12.094 -23.203 1 98.62 120 ILE B C 1
ATOM 5089 O O . ILE B 1 120 ? 9.914 -11.555 -24.25 1 98.62 120 ILE B O 1
ATOM 5093 N N . ASN B 1 121 ? 8.75 -11.492 -22.359 1 98.38 121 ASN B N 1
ATOM 5094 C CA . ASN B 1 121 ? 8.383 -10.078 -22.406 1 98.38 121 ASN B CA 1
ATOM 5095 C C . ASN B 1 121 ? 8.977 -9.32 -21.219 1 98.38 121 ASN B C 1
ATOM 5097 O O . ASN B 1 121 ? 9.023 -9.836 -20.109 1 98.38 121 ASN B O 1
ATOM 5101 N N . ALA B 1 122 ? 9.375 -8.039 -21.5 1 98.69 122 ALA B N 1
ATOM 5102 C CA . ALA B 1 122 ? 9.961 -7.195 -20.469 1 98.69 122 ALA B CA 1
ATOM 5103 C C . ALA B 1 122 ? 9.227 -5.863 -20.359 1 98.69 122 ALA B C 1
ATOM 5105 O O . ALA B 1 122 ? 8.906 -5.246 -21.375 1 98.69 122 ALA B O 1
ATOM 5106 N N . PHE B 1 123 ? 8.945 -5.453 -19.203 1 97.5 123 PHE B N 1
ATOM 5107 C CA . PHE B 1 123 ? 8.367 -4.156 -18.859 1 97.5 123 PHE B CA 1
ATOM 5108 C C . PHE B 1 123 ? 9.281 -3.398 -17.906 1 97.5 123 PHE B C 1
ATOM 5110 O O . PHE B 1 123 ? 9.562 -3.873 -16.812 1 97.5 123 PHE B O 1
ATOM 5117 N N . ALA B 1 124 ? 9.758 -2.207 -18.344 1 98.06 124 ALA B N 1
ATOM 5118 C CA . ALA B 1 124 ? 10.789 -1.511 -17.578 1 98.06 124 ALA B CA 1
ATOM 5119 C C . ALA B 1 124 ? 10.43 -0.038 -17.391 1 98.06 124 ALA B C 1
ATOM 5121 O O . ALA B 1 124 ? 9.961 0.613 -18.328 1 98.06 124 ALA B O 1
ATOM 5122 N N . PRO B 1 125 ? 10.641 0.456 -16.125 1 95.31 125 PRO B N 1
ATOM 5123 C CA . PRO B 1 125 ? 10.484 1.9 -15.945 1 95.31 125 PRO B CA 1
ATOM 5124 C C . PRO B 1 125 ? 11.508 2.713 -16.734 1 95.31 125 PRO B C 1
ATOM 5126 O O . PRO B 1 125 ? 12.609 2.227 -17.016 1 95.31 125 PRO B O 1
ATOM 5129 N N . THR B 1 126 ? 11.188 3.934 -17.062 1 89 126 THR B N 1
ATOM 5130 C CA . THR B 1 126 ? 12.102 4.805 -17.781 1 89 126 THR B CA 1
ATOM 5131 C C . THR B 1 126 ? 12.906 5.668 -16.828 1 89 126 THR B C 1
ATOM 5133 O O . THR B 1 126 ? 14.109 5.879 -17.031 1 89 126 THR B O 1
ATOM 5136 N N . PRO B 1 127 ? 12.258 6.176 -15.734 1 79.62 127 PRO B N 1
ATOM 5137 C CA . PRO B 1 127 ? 13.055 7.012 -14.836 1 79.62 127 PRO B CA 1
ATOM 5138 C C . PRO B 1 127 ? 14.297 6.297 -14.312 1 79.62 127 PRO B C 1
ATOM 5140 O O . PRO B 1 127 ? 14.305 5.066 -14.211 1 79.62 127 PRO B O 1
ATOM 5143 N N . SER B 1 128 ? 15.289 7.074 -14.008 1 80.81 128 SER B N 1
ATOM 5144 C CA . SER B 1 128 ? 16.516 6.488 -13.492 1 80.81 128 SER B CA 1
ATOM 5145 C C . SER B 1 128 ? 16.281 5.758 -12.172 1 80.81 128 SER B C 1
ATOM 5147 O O . SER B 1 128 ? 15.539 6.242 -11.32 1 80.81 128 SER B O 1
ATOM 5149 N N . GLY B 1 129 ? 16.781 4.562 -12.148 1 85.88 129 GLY B N 1
ATOM 5150 C CA . GLY B 1 129 ? 16.688 3.748 -10.945 1 85.88 129 GLY B CA 1
ATOM 5151 C C . GLY B 1 129 ? 18.016 3.668 -10.188 1 85.88 129 GLY B C 1
ATOM 5152 O O . GLY B 1 129 ? 18.938 4.422 -10.477 1 85.88 129 GLY B O 1
ATOM 5153 N N . PRO B 1 130 ? 17.984 2.873 -9.156 1 86.56 130 PRO B N 1
ATOM 5154 C CA . PRO B 1 130 ? 19.234 2.682 -8.43 1 86.56 130 PRO B CA 1
ATOM 5155 C C . PRO B 1 130 ? 20.375 2.189 -9.328 1 86.56 130 PRO B C 1
ATOM 5157 O O . PRO B 1 130 ? 20.125 1.479 -10.305 1 86.56 130 PRO B O 1
ATOM 5160 N N . ALA B 1 131 ? 21.594 2.486 -8.914 1 85.19 131 ALA B N 1
ATOM 5161 C CA . ALA B 1 131 ? 22.766 2.094 -9.695 1 85.19 131 ALA B CA 1
ATOM 5162 C C . ALA B 1 131 ? 22.891 0.576 -9.773 1 85.19 131 ALA B C 1
ATOM 5164 O O . ALA B 1 131 ? 23.312 0.03 -10.797 1 85.19 131 ALA B O 1
ATOM 5165 N N . SER B 1 132 ? 22.469 -0.068 -8.758 1 88.62 132 SER B N 1
ATOM 5166 C CA . SER B 1 132 ? 22.562 -1.523 -8.719 1 88.62 132 SER B CA 1
ATOM 5167 C C . SER B 1 132 ? 21.469 -2.172 -9.562 1 88.62 132 SER B C 1
ATOM 5169 O O . SER B 1 132 ? 21.547 -3.361 -9.875 1 88.62 132 SER B O 1
ATOM 5171 N N . GLY B 1 133 ? 20.531 -1.446 -9.945 1 94.44 133 GLY B N 1
ATOM 5172 C CA . GLY B 1 133 ? 19.375 -1.959 -10.672 1 94.44 133 GLY B CA 1
ATOM 5173 C C . GLY B 1 133 ? 18.141 -2.102 -9.805 1 94.44 133 GLY B C 1
ATOM 5174 O O . GLY B 1 133 ? 18.234 -2.115 -8.578 1 94.44 133 GLY B O 1
ATOM 5175 N N . ARG B 1 134 ? 17.031 -2.207 -10.43 1 96.69 134 ARG B N 1
ATOM 5176 C CA . ARG B 1 134 ? 15.719 -2.312 -9.781 1 96.69 134 ARG B CA 1
ATOM 5177 C C . ARG B 1 134 ? 15.414 -3.758 -9.398 1 96.69 134 ARG B C 1
ATOM 5179 O O . ARG B 1 134 ? 15.961 -4.691 -9.992 1 96.69 134 ARG B O 1
ATOM 5186 N N . PRO B 1 135 ? 14.516 -3.906 -8.344 1 97.56 135 PRO B N 1
ATOM 5187 C CA . PRO B 1 135 ? 13.969 -5.246 -8.125 1 97.56 135 PRO B CA 1
ATOM 5188 C C . PRO B 1 135 ? 13.258 -5.805 -9.359 1 97.56 135 PRO B C 1
ATOM 5190 O O . PRO B 1 135 ? 12.758 -5.035 -10.18 1 97.56 135 PRO B O 1
ATOM 5193 N N . VAL B 1 136 ? 13.234 -7.152 -9.461 1 98.88 136 VAL B N 1
ATOM 5194 C CA . VAL B 1 136 ? 12.719 -7.836 -10.641 1 98.88 136 VAL B CA 1
ATOM 5195 C C . VAL B 1 136 ? 11.648 -8.844 -10.227 1 98.88 136 VAL B C 1
ATOM 5197 O O . VAL B 1 136 ? 11.797 -9.539 -9.219 1 98.88 136 VAL B O 1
ATOM 5200 N N . VAL B 1 137 ? 10.523 -8.852 -10.938 1 98.81 137 VAL B N 1
ATOM 5201 C CA . VAL B 1 137 ? 9.555 -9.93 -10.789 1 98.81 137 VAL B CA 1
ATOM 5202 C C . VAL B 1 137 ? 9.461 -10.734 -12.078 1 98.81 137 VAL B C 1
ATOM 5204 O O . VAL B 1 137 ? 9.484 -10.164 -13.172 1 98.81 137 VAL B O 1
ATOM 5207 N N . VAL B 1 138 ? 9.508 -12.039 -11.977 1 98.88 138 VAL B N 1
ATOM 5208 C CA . VAL B 1 138 ? 9.328 -12.945 -13.102 1 98.88 138 VAL B CA 1
ATOM 5209 C C . VAL B 1 138 ? 8.055 -13.766 -12.906 1 98.88 138 VAL B C 1
ATOM 5211 O O . VAL B 1 138 ? 7.996 -14.633 -12.031 1 98.88 138 VAL B O 1
ATOM 5214 N N . PHE B 1 139 ? 7.129 -13.508 -13.781 1 98.06 139 PHE B N 1
ATOM 5215 C CA . PHE B 1 139 ? 5.828 -14.164 -13.664 1 98.06 139 PHE B CA 1
ATOM 5216 C C . PHE B 1 139 ? 5.797 -15.461 -14.461 1 98.06 139 PHE B C 1
ATOM 5218 O O . PHE B 1 139 ? 6.176 -15.484 -15.633 1 98.06 139 PHE B O 1
ATOM 5225 N N . ILE B 1 140 ? 5.375 -16.5 -13.82 1 97.81 140 ILE B N 1
ATOM 5226 C CA . ILE B 1 140 ? 5.18 -17.812 -14.43 1 97.81 140 ILE B CA 1
ATOM 5227 C C . ILE B 1 140 ? 3.688 -18.078 -14.617 1 97.81 140 ILE B C 1
ATOM 5229 O O . ILE B 1 140 ? 2.963 -18.312 -13.648 1 97.81 140 ILE B O 1
ATOM 5233 N N . PRO B 1 141 ? 3.264 -18.109 -15.836 1 94.12 141 PRO B N 1
ATOM 5234 C CA . PRO B 1 141 ? 1.827 -18.25 -16.078 1 94.12 141 PRO B CA 1
ATOM 5235 C C . PRO B 1 141 ? 1.292 -19.625 -15.719 1 94.12 141 PRO B C 1
ATOM 5237 O O . PRO B 1 141 ? 2.023 -20.625 -15.797 1 94.12 141 PRO B O 1
ATOM 5240 N N . GLY B 1 142 ? 0.029 -19.609 -15.398 1 93.44 142 GLY B N 1
ATOM 5241 C CA . GLY B 1 142 ? -0.658 -20.859 -15.07 1 93.44 142 GLY B CA 1
ATOM 5242 C C . GLY B 1 142 ? -1.333 -21.5 -16.266 1 93.44 142 GLY B C 1
ATOM 5243 O O . GLY B 1 142 ? -0.782 -21.5 -17.375 1 93.44 142 GLY B O 1
ATOM 5244 N N . GLY B 1 143 ? -2.463 -22.141 -15.992 1 89.75 143 GLY B N 1
ATOM 5245 C CA . GLY B 1 143 ? -3.205 -22.828 -17.031 1 89.75 143 GLY B CA 1
ATOM 5246 C C . GLY B 1 143 ? -3.094 -24.344 -16.953 1 89.75 143 GLY B C 1
ATOM 5247 O O . GLY B 1 143 ? -3.219 -25.031 -17.969 1 89.75 143 GLY B O 1
ATOM 5248 N N . GLY B 1 144 ? -2.799 -24.875 -15.805 1 88.94 144 GLY B N 1
ATOM 5249 C CA . GLY B 1 144 ? -2.717 -26.312 -15.586 1 88.94 144 GLY B CA 1
ATOM 5250 C C . GLY B 1 144 ? -1.627 -26.984 -16.406 1 88.94 144 GLY B C 1
ATOM 5251 O O . GLY B 1 144 ? -1.738 -28.156 -16.75 1 88.94 144 GLY B O 1
ATOM 5252 N N . TRP B 1 145 ? -0.702 -26.219 -16.812 1 88.38 145 TRP B N 1
ATOM 5253 C CA . TRP B 1 145 ? 0.351 -26.641 -17.734 1 88.38 145 TRP B CA 1
ATOM 5254 C C . TRP B 1 145 ? -0.24 -27.141 -19.047 1 88.38 145 TRP B C 1
ATOM 5256 O O . TRP B 1 145 ? 0.383 -27.922 -19.75 1 88.38 145 TRP B O 1
ATOM 5266 N N . GLN B 1 146 ? -1.474 -26.719 -19.297 1 83.19 146 GLN B N 1
ATOM 5267 C CA . GLN B 1 146 ? -2.148 -27.109 -20.531 1 83.19 146 GLN B CA 1
ATOM 5268 C C . GLN B 1 146 ? -2.42 -25.891 -21.406 1 83.19 146 GLN B C 1
ATOM 5270 O O . GLN B 1 146 ? -2.467 -26 -22.625 1 83.19 146 GLN B O 1
ATOM 5275 N N . MET B 1 147 ? -2.697 -24.922 -20.75 1 84.69 147 MET B N 1
ATOM 5276 C CA . MET B 1 147 ? -2.924 -23.672 -21.453 1 84.69 147 MET B CA 1
ATOM 5277 C C . MET B 1 147 ? -2.205 -22.516 -20.75 1 84.69 147 MET B C 1
ATOM 5279 O O . MET B 1 147 ? -1.47 -22.734 -19.781 1 84.69 147 MET B O 1
ATOM 5283 N N . GLY B 1 148 ? -2.34 -21.344 -21.375 1 84.88 148 GLY B N 1
ATOM 5284 C CA . GLY B 1 148 ? -1.714 -20.156 -20.812 1 84.88 148 GLY B CA 1
ATOM 5285 C C . GLY B 1 148 ? -0.509 -19.688 -21.609 1 84.88 148 GLY B C 1
ATOM 5286 O O . GLY B 1 148 ? 0.035 -20.438 -22.422 1 84.88 148 GLY B O 1
ATOM 5287 N N . ASN B 1 149 ? -0.179 -18.484 -21.344 1 88.12 149 ASN B N 1
ATOM 5288 C CA . ASN B 1 149 ? 0.955 -17.859 -22.016 1 88.12 149 ASN B CA 1
ATOM 5289 C C . ASN B 1 149 ? 1.455 -16.641 -21.25 1 88.12 149 ASN B C 1
ATOM 5291 O O . ASN B 1 149 ? 0.863 -16.25 -20.234 1 88.12 149 ASN B O 1
ATOM 5295 N N . GLY B 1 150 ? 2.578 -16.156 -21.703 1 89 150 GLY B N 1
ATOM 5296 C CA . GLY B 1 150 ? 3.203 -15.016 -21.047 1 89 150 GLY B CA 1
ATOM 5297 C C . GLY B 1 150 ? 2.756 -13.68 -21.609 1 89 150 GLY B C 1
ATOM 5298 O O . GLY B 1 150 ? 3.375 -12.648 -21.328 1 89 150 GLY B O 1
ATOM 5299 N N . GLN B 1 151 ? 1.68 -13.672 -22.391 1 90.5 151 GLN B N 1
ATOM 5300 C CA . GLN B 1 151 ? 1.202 -12.43 -22.969 1 90.5 151 GLN B CA 1
ATOM 5301 C C . GLN B 1 151 ? 0.421 -11.602 -21.953 1 90.5 151 GLN B C 1
ATOM 5303 O O . GLN B 1 151 ? -0.74 -11.258 -22.188 1 90.5 151 GLN B O 1
ATOM 5308 N N . LEU B 1 152 ? 1.036 -11.352 -20.875 1 89.62 152 LEU B N 1
ATOM 5309 C CA . LEU B 1 152 ? 0.489 -10.531 -19.812 1 89.62 152 LEU B CA 1
ATOM 5310 C C . LEU B 1 152 ? 1.186 -9.172 -19.766 1 89.62 152 LEU B C 1
ATOM 5312 O O . LEU B 1 152 ? 2.416 -9.102 -19.734 1 89.62 152 LEU B O 1
ATOM 5316 N N . ASP B 1 153 ? 0.387 -8.125 -19.812 1 91.75 153 ASP B N 1
ATOM 5317 C CA . ASP B 1 153 ? 0.964 -6.785 -19.703 1 91.75 153 ASP B CA 1
ATOM 5318 C C . ASP B 1 153 ? 1.223 -6.418 -18.25 1 91.75 153 ASP B C 1
ATOM 5320 O O . ASP B 1 153 ? 0.289 -6.098 -17.516 1 91.75 153 ASP B O 1
ATOM 5324 N N . LEU B 1 154 ? 2.457 -6.418 -17.891 1 94.69 154 LEU B N 1
ATOM 5325 C CA . LEU B 1 154 ? 2.842 -6.156 -16.516 1 94.69 154 LEU B CA 1
ATOM 5326 C C . LEU B 1 154 ? 3.33 -4.723 -16.344 1 94.69 154 LEU B C 1
ATOM 5328 O O . LEU B 1 154 ? 4.078 -4.422 -15.414 1 94.69 154 LEU B O 1
ATOM 5332 N N . SER B 1 155 ? 2.871 -3.797 -17.234 1 94.31 155 SER B N 1
ATOM 5333 C CA . SER B 1 155 ? 3.271 -2.395 -17.203 1 94.31 155 SER B CA 1
ATOM 5334 C C . SER B 1 155 ? 2.918 -1.752 -15.859 1 94.31 155 SER B C 1
ATOM 5336 O O . SER B 1 155 ? 3.611 -0.841 -15.398 1 94.31 155 SER B O 1
ATOM 5338 N N . GLY B 1 156 ? 1.858 -2.189 -15.242 1 93.5 156 GLY B N 1
ATOM 5339 C CA . GLY B 1 156 ? 1.481 -1.643 -13.953 1 93.5 156 GLY B CA 1
ATOM 5340 C C . GLY B 1 156 ? 2.578 -1.764 -12.906 1 93.5 156 GLY B C 1
ATOM 5341 O O . GLY B 1 156 ? 2.787 -0.848 -12.109 1 93.5 156 GLY B O 1
ATOM 5342 N N . PHE B 1 157 ? 3.285 -2.893 -12.859 1 96.06 157 PHE B N 1
ATOM 5343 C CA . PHE B 1 157 ? 4.367 -3.084 -11.898 1 96.06 157 PHE B CA 1
ATOM 5344 C C . PHE B 1 157 ? 5.547 -2.178 -12.227 1 96.06 157 PHE B C 1
ATOM 5346 O O . PHE B 1 157 ? 6.191 -1.639 -11.328 1 96.06 157 PHE B O 1
ATOM 5353 N N . ALA B 1 158 ? 5.824 -1.986 -13.516 1 96.31 158 ALA B N 1
ATOM 5354 C CA . ALA B 1 158 ? 6.91 -1.102 -13.93 1 96.31 158 ALA B CA 1
ATOM 5355 C C . ALA B 1 158 ? 6.559 0.359 -13.664 1 96.31 158 ALA B C 1
ATOM 5357 O O . ALA B 1 158 ? 7.359 1.1 -13.086 1 96.31 158 ALA B O 1
ATOM 5358 N N . GLY B 1 159 ? 5.406 0.745 -14.016 1 94.06 159 GLY B N 1
ATOM 5359 C CA . GLY B 1 159 ? 5.012 2.145 -13.992 1 94.06 159 GLY B CA 1
ATOM 5360 C C . GLY B 1 159 ? 4.703 2.654 -12.594 1 94.06 159 GLY B C 1
ATOM 5361 O O . GLY B 1 159 ? 4.945 3.822 -12.289 1 94.06 159 GLY B O 1
ATOM 5362 N N . TYR B 1 160 ? 4.164 1.751 -11.742 1 93.56 160 TYR B N 1
ATOM 5363 C CA . TYR B 1 160 ? 3.631 2.246 -10.477 1 93.56 160 TYR B CA 1
ATOM 5364 C C . TYR B 1 160 ? 4.441 1.717 -9.297 1 93.56 160 TYR B C 1
ATOM 5366 O O . TYR B 1 160 ? 4.41 2.289 -8.203 1 93.56 160 TYR B O 1
ATOM 5374 N N . GLU B 1 161 ? 5.191 0.626 -9.477 1 95.56 161 GLU B N 1
ATOM 5375 C CA . GLU B 1 161 ? 5.859 -0 -8.344 1 95.56 161 GLU B CA 1
ATOM 5376 C C . GLU B 1 161 ? 7.375 0.033 -8.508 1 95.56 161 GLU B C 1
ATOM 5378 O O . GLU B 1 161 ? 8.109 -0.478 -7.656 1 95.56 161 GLU B O 1
ATOM 5383 N N . ASP B 1 162 ? 7.863 0.632 -9.641 1 94.81 162 ASP B N 1
ATOM 5384 C CA . ASP B 1 162 ? 9.289 0.787 -9.906 1 94.81 162 ASP B CA 1
ATOM 5385 C C . ASP B 1 162 ? 10 -0.565 -9.898 1 94.81 162 ASP B C 1
ATOM 5387 O O . ASP B 1 162 ? 11.023 -0.734 -9.227 1 94.81 162 ASP B O 1
ATOM 5391 N N . ILE B 1 163 ? 9.414 -1.522 -10.609 1 97.44 163 ILE B N 1
ATOM 5392 C CA . ILE B 1 163 ? 9.875 -2.902 -10.734 1 97.44 163 ILE B CA 1
ATOM 5393 C C . ILE B 1 163 ? 10.055 -3.256 -12.203 1 97.44 163 ILE B C 1
ATOM 5395 O O . ILE B 1 163 ? 9.234 -2.871 -13.047 1 97.44 163 ILE B O 1
ATOM 5399 N N . VAL B 1 164 ? 11.172 -3.945 -12.516 1 98.69 164 VAL B N 1
ATOM 5400 C CA . VAL B 1 164 ? 11.258 -4.574 -13.828 1 98.69 164 VAL B CA 1
ATOM 5401 C C . VAL B 1 164 ? 10.5 -5.902 -13.812 1 98.69 164 VAL B C 1
ATOM 5403 O O . VAL B 1 164 ? 10.703 -6.73 -12.922 1 98.69 164 VAL B O 1
ATOM 5406 N N . ALA B 1 165 ? 9.594 -6.059 -14.781 1 98.31 165 ALA B N 1
ATOM 5407 C CA . ALA B 1 165 ? 8.758 -7.254 -14.781 1 98.31 165 ALA B CA 1
ATOM 5408 C C . ALA B 1 165 ? 8.969 -8.078 -16.047 1 98.31 165 ALA B C 1
ATOM 5410 O O . ALA B 1 165 ? 9.148 -7.527 -17.125 1 98.31 165 ALA B O 1
ATOM 5411 N N . PHE B 1 166 ? 8.961 -9.383 -15.875 1 98.75 166 PHE B N 1
ATOM 5412 C CA . PHE B 1 166 ? 9.055 -10.328 -16.984 1 98.75 166 PHE B CA 1
ATOM 5413 C C . PHE B 1 166 ? 7.902 -11.328 -16.938 1 98.75 166 PHE B C 1
ATOM 5415 O O . PHE B 1 166 ? 7.465 -11.727 -15.867 1 98.75 166 PHE B O 1
ATOM 5422 N N . ALA B 1 167 ? 7.418 -11.711 -18.047 1 97.44 167 ALA B N 1
ATOM 5423 C CA . ALA B 1 167 ? 6.531 -12.852 -18.266 1 97.44 167 ALA B CA 1
ATOM 5424 C C . ALA B 1 167 ? 6.949 -13.633 -19.5 1 97.44 167 ALA B C 1
ATOM 5426 O O . ALA B 1 167 ? 7.418 -13.055 -20.484 1 97.44 167 ALA B O 1
ATOM 5427 N N . PHE B 1 168 ? 6.773 -14.953 -19.5 1 97.69 168 PHE B N 1
ATOM 5428 C CA . PHE B 1 168 ? 7.297 -15.727 -20.609 1 97.69 168 PHE B CA 1
ATOM 5429 C C . PHE B 1 168 ? 6.395 -16.922 -20.922 1 97.69 168 PHE B C 1
ATOM 5431 O O . PHE B 1 168 ? 5.527 -17.266 -20.109 1 97.69 168 PHE B O 1
ATOM 5438 N N . ASN B 1 169 ? 6.629 -17.469 -22.109 1 95.69 169 ASN B N 1
ATOM 5439 C CA . ASN B 1 169 ? 6.02 -18.719 -22.531 1 95.69 169 ASN B CA 1
ATOM 5440 C C . ASN B 1 169 ? 6.875 -19.922 -22.125 1 95.69 169 ASN B C 1
ATOM 5442 O O . ASN B 1 169 ? 8.086 -19.797 -21.953 1 95.69 169 ASN B O 1
ATOM 5446 N N . TYR B 1 170 ? 6.254 -20.969 -21.922 1 94.94 170 TYR B N 1
ATOM 5447 C CA . TYR B 1 170 ? 6.914 -22.266 -21.859 1 94.94 170 TYR B CA 1
ATOM 5448 C C . TYR B 1 170 ? 6.055 -23.344 -22.5 1 94.94 170 TYR B C 1
ATOM 5450 O O . TYR B 1 170 ? 4.848 -23.156 -22.688 1 94.94 170 TYR B O 1
ATOM 5458 N N . ARG B 1 171 ? 6.695 -24.406 -22.891 1 90.94 171 ARG B N 1
ATOM 5459 C CA . ARG B 1 171 ? 5.949 -25.484 -23.531 1 90.94 171 ARG B CA 1
ATOM 5460 C C . ARG B 1 171 ? 4.969 -26.141 -22.562 1 90.94 171 ARG B C 1
ATOM 5462 O O . ARG B 1 171 ? 5.352 -26.531 -21.453 1 90.94 171 ARG B O 1
ATOM 5469 N N . THR B 1 172 ? 3.773 -26.031 -22.812 1 81.75 172 THR B N 1
ATOM 5470 C CA . THR B 1 172 ? 2.691 -26.609 -22.016 1 81.75 172 THR B CA 1
ATOM 5471 C C . THR B 1 172 ? 2.318 -28 -22.547 1 81.75 172 THR B C 1
ATOM 5473 O O . THR B 1 172 ? 2.807 -28.422 -23.609 1 81.75 172 THR B O 1
ATOM 5476 N N . ASN B 1 173 ? 1.92 -28.766 -21.25 1 63.06 173 ASN B N 1
ATOM 5477 C CA . ASN B 1 173 ? 1.535 -30.141 -21.562 1 63.06 173 ASN B CA 1
ATOM 5478 C C . ASN B 1 173 ? 0.171 -30.203 -22.25 1 63.06 173 ASN B C 1
ATOM 5480 O O . ASN B 1 173 ? -0.667 -29.312 -22.047 1 63.06 173 ASN B O 1
ATOM 5484 N N . ILE B 1 174 ? 0.261 -30.578 -23.234 1 44.84 174 ILE B N 1
ATOM 5485 C CA . ILE B 1 174 ? -1.023 -30.797 -23.891 1 44.84 174 ILE B CA 1
ATOM 5486 C C . ILE B 1 174 ? -1.896 -31.703 -23.016 1 44.84 174 ILE B C 1
ATOM 5488 O O . ILE B 1 174 ? -1.5 -32.812 -22.688 1 44.84 174 ILE B O 1
ATOM 5492 N N . ARG B 1 175 ? -2.811 -31.188 -21.969 1 41.56 175 ARG B N 1
ATOM 5493 C CA . ARG B 1 175 ? -3.703 -32.25 -21.469 1 41.56 175 ARG B CA 1
ATOM 5494 C C . ARG B 1 175 ? -3.617 -33.469 -22.344 1 41.56 175 ARG B C 1
ATOM 5496 O O . ARG B 1 175 ? -2.689 -33.625 -23.156 1 41.56 175 ARG B O 1
ATOM 5503 N N . VAL B 1 176 ? -4.746 -33.656 -22.625 1 35.03 176 VAL B N 1
ATOM 5504 C CA . VAL B 1 176 ? -4.887 -34.844 -23.453 1 35.03 176 VAL B CA 1
ATOM 5505 C C . VAL B 1 176 ? -3.789 -34.844 -24.516 1 35.03 176 VAL B C 1
ATOM 5507 O O . VAL B 1 176 ? -3.365 -35.938 -24.953 1 35.03 176 VAL B O 1
ATOM 5510 N N . ARG B 1 177 ? -3.697 -33.781 -25.172 1 34.41 177 ARG B N 1
ATOM 5511 C CA . ARG B 1 177 ? -3.336 -33.844 -26.594 1 34.41 177 ARG B CA 1
ATOM 5512 C C . ARG B 1 177 ? -1.882 -33.438 -26.812 1 34.41 177 ARG B C 1
ATOM 5514 O O . ARG B 1 177 ? -1.331 -33.656 -27.891 1 34.41 177 ARG B O 1
ATOM 5521 N N . ALA B 1 178 ? -1.244 -32.5 -26.125 1 40.16 178 ALA B N 1
ATOM 5522 C CA . ALA B 1 178 ? 0.021 -32.094 -26.719 1 40.16 178 ALA B CA 1
ATOM 5523 C C . ALA B 1 178 ? 1.206 -32.594 -25.891 1 40.16 178 ALA B C 1
ATOM 5525 O O . ALA B 1 178 ? 1.145 -32.594 -24.656 1 40.16 178 ALA B O 1
ATOM 5526 N N . VAL B 1 179 ? 2.004 -33.531 -26.391 1 45.19 179 VAL B N 1
ATOM 5527 C CA . VAL B 1 179 ? 3.158 -34.344 -26.047 1 45.19 179 VAL B CA 1
ATOM 5528 C C . VAL B 1 179 ? 4.398 -33.469 -25.906 1 45.19 179 VAL B C 1
ATOM 5530 O O . VAL B 1 179 ? 5.512 -33.969 -25.766 1 45.19 179 VAL B O 1
ATOM 5533 N N . PHE B 1 180 ? 4.145 -32.094 -25.594 1 52.75 180 PHE B N 1
ATOM 5534 C CA . PHE B 1 180 ? 5.344 -31.312 -25.875 1 52.75 180 PHE B CA 1
ATOM 5535 C C . PHE B 1 180 ? 6.07 -30.953 -24.578 1 52.75 180 PHE B C 1
ATOM 5537 O O . PHE B 1 180 ? 7.301 -30.953 -24.547 1 52.75 180 PHE B O 1
ATOM 5544 N N . GLY B 1 181 ? 5.297 -30.891 -23.453 1 60.16 181 GLY B N 1
ATOM 5545 C CA . GLY B 1 181 ? 5.969 -30.312 -22.297 1 60.16 181 GLY B CA 1
ATOM 5546 C C . GLY B 1 181 ? 6.406 -31.359 -21.281 1 60.16 181 GLY B C 1
ATOM 5547 O O . GLY B 1 181 ? 7.352 -31.125 -20.531 1 60.16 181 GLY B O 1
ATOM 5548 N N . PHE B 1 182 ? 5.715 -32.562 -21.297 1 68.94 182 PHE B N 1
ATOM 5549 C CA . PHE B 1 182 ? 6 -33.562 -20.297 1 68.94 182 PHE B CA 1
ATOM 5550 C C . PHE B 1 182 ? 5.879 -34.969 -20.906 1 68.94 182 PHE B C 1
ATOM 5552 O O . PHE B 1 182 ? 5.09 -35.781 -20.438 1 68.94 182 PHE B O 1
ATOM 5559 N N . PRO B 1 183 ? 6.711 -35.25 -21.922 1 63.69 183 PRO B N 1
ATOM 5560 C CA . PRO B 1 183 ? 6.629 -36.562 -22.578 1 63.69 183 PRO B CA 1
ATOM 5561 C C . PRO B 1 183 ? 7.141 -37.688 -21.703 1 63.69 183 PRO B C 1
ATOM 5563 O O . PRO B 1 183 ? 8.352 -37.812 -21.469 1 63.69 183 PRO B O 1
ATOM 5566 N N . ASN B 1 184 ? 6.215 -38.438 -21.109 1 67.88 184 ASN B N 1
ATOM 5567 C CA . ASN B 1 184 ? 6.648 -39.562 -20.297 1 67.88 184 ASN B CA 1
ATOM 5568 C C . ASN B 1 184 ? 6.918 -40.812 -21.156 1 67.88 184 ASN B C 1
ATOM 5570 O O . ASN B 1 184 ? 6.359 -41.875 -20.891 1 67.88 184 ASN B O 1
ATOM 5574 N N . SER B 1 185 ? 7.785 -40.562 -22.156 1 69.62 185 SER B N 1
ATOM 5575 C CA . SER B 1 185 ? 8.211 -41.656 -23.047 1 69.62 185 SER B CA 1
ATOM 5576 C C . SER B 1 185 ? 9.367 -42.438 -22.453 1 69.62 185 SER B C 1
ATOM 5578 O O . SER B 1 185 ? 10.32 -41.875 -21.938 1 69.62 185 SER B O 1
ATOM 5580 N N . GLY B 1 186 ? 9.227 -43.75 -22.453 1 71.94 186 GLY B N 1
ATOM 5581 C CA . GLY B 1 186 ? 10.32 -44.594 -22.016 1 71.94 186 GLY B CA 1
ATOM 5582 C C . GLY B 1 186 ? 11.562 -44.469 -22.891 1 71.94 186 GLY B C 1
ATOM 5583 O O . GLY B 1 186 ? 12.648 -44.906 -22.5 1 71.94 186 GLY B O 1
ATOM 5584 N N . GLU B 1 187 ? 11.391 -43.812 -23.984 1 75.44 187 GLU B N 1
ATOM 5585 C CA . GLU B 1 187 ? 12.508 -43.656 -24.906 1 75.44 187 GLU B CA 1
ATOM 5586 C C . GLU B 1 187 ? 13.367 -42.438 -24.547 1 75.44 187 GLU B C 1
ATOM 5588 O O . GLU B 1 187 ? 14.469 -42.281 -25.062 1 75.44 187 GLU B O 1
ATOM 5593 N N . LEU B 1 188 ? 12.883 -41.656 -23.734 1 78.12 188 LEU B N 1
ATOM 5594 C CA . LEU B 1 188 ? 13.609 -40.469 -23.281 1 78.12 188 LEU B CA 1
ATOM 5595 C C . LEU B 1 188 ? 14.164 -40.656 -21.875 1 78.12 188 LEU B C 1
ATOM 5597 O O . LEU B 1 188 ? 13.5 -41.25 -21.016 1 78.12 188 LEU B O 1
ATOM 5601 N N . PRO B 1 189 ? 15.414 -40.125 -21.688 1 84 189 PRO B N 1
ATOM 5602 C CA . PRO B 1 189 ? 15.859 -40.125 -20.297 1 84 189 PRO B CA 1
ATOM 5603 C C . PRO B 1 189 ? 14.906 -39.344 -19.391 1 84 189 PRO B C 1
ATOM 5605 O O . PRO B 1 189 ? 14.344 -38.312 -19.797 1 84 189 PRO B O 1
ATOM 5608 N N . VAL B 1 190 ? 14.727 -39.844 -18.25 1 82.19 190 VAL B N 1
ATOM 5609 C CA . VAL B 1 190 ? 13.758 -39.312 -17.297 1 82.19 190 VAL B CA 1
ATOM 5610 C C . VAL B 1 190 ? 14.047 -37.844 -17.062 1 82.19 190 VAL B C 1
ATOM 5612 O O . VAL B 1 190 ? 13.125 -37.031 -16.953 1 82.19 190 VAL B O 1
ATOM 5615 N N . GLN B 1 191 ? 15.305 -37.469 -17.094 1 84 191 GLN B N 1
ATOM 5616 C CA . GLN B 1 191 ? 15.719 -36.125 -16.766 1 84 191 GLN B CA 1
ATOM 5617 C C . GLN B 1 191 ? 15.547 -35.188 -17.953 1 84 191 GLN B C 1
ATOM 5619 O O . GLN B 1 191 ? 15.984 -34.031 -17.922 1 84 191 GLN B O 1
ATOM 5624 N N . GLN B 1 192 ? 14.852 -35.625 -18.938 1 83.19 192 GLN B N 1
ATOM 5625 C CA . GLN B 1 192 ? 14.57 -34.812 -20.109 1 83.19 192 GLN B CA 1
ATOM 5626 C C . GLN B 1 192 ? 13.078 -34.812 -20.438 1 83.19 192 GLN B C 1
ATOM 5628 O O . GLN B 1 192 ? 12.688 -34.469 -21.547 1 83.19 192 GLN B O 1
ATOM 5633 N N . ARG B 1 193 ? 12.352 -35.125 -19.453 1 84.62 193 ARG B N 1
ATOM 5634 C CA . ARG B 1 193 ? 10.938 -35.344 -19.75 1 84.62 193 ARG B CA 1
ATOM 5635 C C . ARG B 1 193 ? 10.094 -34.156 -19.266 1 84.62 193 ARG B C 1
ATOM 5637 O O . ARG B 1 193 ? 8.961 -34 -19.703 1 84.62 193 ARG B O 1
ATOM 5644 N N . ASN B 1 194 ? 10.617 -33.375 -18.297 1 90.75 194 ASN B N 1
ATOM 5645 C CA . ASN B 1 194 ? 9.883 -32.219 -17.797 1 90.75 194 ASN B CA 1
ATOM 5646 C C . ASN B 1 194 ? 10.234 -30.953 -18.578 1 90.75 194 ASN B C 1
ATOM 5648 O O . ASN B 1 194 ? 10.617 -29.938 -18 1 90.75 194 ASN B O 1
ATOM 5652 N N . LEU B 1 195 ? 10.023 -30.953 -19.875 1 91.38 195 LEU B N 1
ATOM 5653 C CA . LEU B 1 195 ? 10.516 -29.938 -20.797 1 91.38 195 LEU B CA 1
ATOM 5654 C C . LEU B 1 195 ? 9.953 -28.562 -20.438 1 91.38 195 LEU B C 1
ATOM 5656 O O . LEU B 1 195 ? 10.656 -27.562 -20.531 1 91.38 195 LEU B O 1
ATOM 5660 N N . GLY B 1 196 ? 8.648 -28.469 -20.094 1 93 196 GLY B N 1
ATOM 5661 C CA . GLY B 1 196 ? 8.07 -27.203 -19.703 1 93 196 GLY B CA 1
ATOM 5662 C C . GLY B 1 196 ? 8.781 -26.562 -18.516 1 93 196 GLY B C 1
ATOM 5663 O O . GLY B 1 196 ? 8.969 -25.344 -18.484 1 93 196 GLY B O 1
ATOM 5664 N N . LEU B 1 197 ? 9.188 -27.375 -17.547 1 94.94 197 LEU B N 1
ATOM 5665 C CA . LEU B 1 197 ? 9.891 -26.875 -16.359 1 94.94 197 LEU B CA 1
ATOM 5666 C C . LEU B 1 197 ? 11.305 -26.453 -16.719 1 94.94 197 LEU B C 1
ATOM 5668 O O . LEU B 1 197 ? 11.82 -25.469 -16.172 1 94.94 197 LEU B O 1
ATOM 5672 N N . TYR B 1 198 ? 11.914 -27.188 -17.641 1 95.25 198 TYR B N 1
ATOM 5673 C CA . TYR B 1 198 ? 13.258 -26.828 -18.062 1 95.25 198 TYR B CA 1
ATOM 5674 C C . TYR B 1 198 ? 13.234 -25.547 -18.906 1 95.25 198 TYR B C 1
ATOM 5676 O O . TYR B 1 198 ? 14.18 -24.766 -18.859 1 95.25 198 TYR B O 1
ATOM 5684 N N . ASP B 1 199 ? 12.164 -25.375 -19.703 1 96.5 199 ASP B N 1
ATOM 5685 C CA . ASP B 1 199 ? 11.977 -24.094 -20.359 1 96.5 199 ASP B CA 1
ATOM 5686 C C . ASP B 1 199 ? 11.938 -22.953 -19.344 1 96.5 199 ASP B C 1
ATOM 5688 O O . ASP B 1 199 ? 12.539 -21.906 -19.562 1 96.5 199 ASP B O 1
ATOM 5692 N N . GLN B 1 200 ? 11.219 -23.141 -18.266 1 97.62 200 GLN B N 1
ATOM 5693 C CA . GLN B 1 200 ? 11.125 -22.141 -17.219 1 97.62 200 GLN B CA 1
ATOM 5694 C C . GLN B 1 200 ? 12.5 -21.844 -16.609 1 97.62 200 GLN B C 1
ATOM 5696 O O . GLN B 1 200 ? 12.844 -20.688 -16.375 1 97.62 200 GLN B O 1
ATOM 5701 N N . GLN B 1 201 ? 13.297 -22.875 -16.359 1 97.62 201 GLN B N 1
ATOM 5702 C CA . GLN B 1 201 ? 14.641 -22.703 -15.82 1 97.62 201 GLN B CA 1
ATOM 5703 C C . GLN B 1 201 ? 15.523 -21.906 -16.781 1 97.62 201 GLN B C 1
ATOM 5705 O O . GLN B 1 201 ? 16.312 -21.062 -16.359 1 97.62 201 GLN B O 1
ATOM 5710 N N . LEU B 1 202 ? 15.352 -22.219 -18.062 1 98.06 202 LEU B N 1
ATOM 5711 C CA . LEU B 1 202 ? 16.125 -21.484 -19.047 1 98.06 202 LEU B CA 1
ATOM 5712 C C . LEU B 1 202 ? 15.719 -20.016 -19.062 1 98.06 202 LEU B C 1
ATOM 5714 O O . LEU B 1 202 ? 16.562 -19.125 -19.25 1 98.06 202 LEU B O 1
ATOM 5718 N N . ALA B 1 203 ? 14.453 -19.75 -18.938 1 98.62 203 ALA B N 1
ATOM 5719 C CA . ALA B 1 203 ? 13.977 -18.375 -18.859 1 98.62 203 ALA B CA 1
ATOM 5720 C C . ALA B 1 203 ? 14.586 -17.656 -17.656 1 98.62 203 ALA B C 1
ATOM 5722 O O . ALA B 1 203 ? 14.977 -16.484 -17.766 1 98.62 203 ALA B O 1
ATOM 5723 N N . LEU B 1 204 ? 14.641 -18.297 -16.516 1 98.69 204 LEU B N 1
ATOM 5724 C CA . LEU B 1 204 ? 15.242 -17.719 -15.32 1 98.69 204 LEU B CA 1
ATOM 5725 C C . LEU B 1 204 ? 16.719 -17.422 -15.547 1 98.69 204 LEU B C 1
ATOM 5727 O O . LEU B 1 204 ? 17.219 -16.375 -15.109 1 98.69 204 LEU B O 1
ATOM 5731 N N . GLU B 1 205 ? 17.406 -18.328 -16.188 1 98.25 205 GLU B N 1
ATOM 5732 C CA . GLU B 1 205 ? 18.797 -18.094 -16.547 1 98.25 205 GLU B CA 1
ATOM 5733 C C . GLU B 1 205 ? 18.938 -16.891 -17.453 1 98.25 205 GLU B C 1
ATOM 5735 O O . GLU B 1 205 ? 19.859 -16.094 -17.297 1 98.25 205 GLU B O 1
ATOM 5740 N N . TRP B 1 206 ? 18.047 -16.844 -18.391 1 98.81 206 TRP B N 1
ATOM 5741 C CA . TRP B 1 206 ? 18.047 -15.703 -19.297 1 98.81 206 TRP B CA 1
ATOM 5742 C C . TRP B 1 206 ? 17.891 -14.391 -18.531 1 98.81 206 TRP B C 1
ATOM 5744 O O . TRP B 1 206 ? 18.578 -13.414 -18.828 1 98.81 206 TRP B O 1
ATOM 5754 N N . VAL B 1 207 ? 17.016 -14.32 -17.609 1 98.88 207 VAL B N 1
ATOM 5755 C CA . VAL B 1 207 ? 16.797 -13.125 -16.812 1 98.88 207 VAL B CA 1
ATOM 5756 C C . VAL B 1 207 ? 18.062 -12.773 -16.031 1 98.88 207 VAL B C 1
ATOM 5758 O O . VAL B 1 207 ? 18.453 -11.609 -15.945 1 98.88 207 VAL B O 1
ATOM 5761 N N . GLN B 1 208 ? 18.734 -13.773 -15.477 1 98.56 208 GLN B N 1
ATOM 5762 C CA . GLN B 1 208 ? 19.984 -13.547 -14.758 1 98.56 208 GLN B CA 1
ATOM 5763 C C . GLN B 1 208 ? 21.016 -12.859 -15.648 1 98.56 208 GLN B C 1
ATOM 5765 O O . GLN B 1 208 ? 21.75 -11.984 -15.188 1 98.56 208 GLN B O 1
ATOM 5770 N N . LYS B 1 209 ? 20.984 -13.188 -16.844 1 98.25 209 LYS B N 1
ATOM 5771 C CA . LYS B 1 209 ? 22 -12.688 -17.781 1 98.25 209 LYS B CA 1
ATOM 5772 C C . LYS B 1 209 ? 21.609 -11.32 -18.328 1 98.25 209 LYS B C 1
ATOM 5774 O O . LYS B 1 209 ? 22.484 -10.516 -18.672 1 98.25 209 LYS B O 1
ATOM 5779 N N . ASN B 1 210 ? 20.281 -11.008 -18.359 1 98.75 210 ASN B N 1
ATOM 5780 C CA . ASN B 1 210 ? 19.875 -9.898 -19.219 1 98.75 210 ASN B CA 1
ATOM 5781 C C . ASN B 1 210 ? 19.125 -8.828 -18.422 1 98.75 210 ASN B C 1
ATOM 5783 O O . ASN B 1 210 ? 18.828 -7.754 -18.938 1 98.75 210 ASN B O 1
ATOM 5787 N N . ALA B 1 211 ? 18.828 -9.023 -17.172 1 98.56 211 ALA B N 1
ATOM 5788 C CA . ALA B 1 211 ? 18.016 -8.102 -16.391 1 98.56 211 ALA B CA 1
ATOM 5789 C C . ALA B 1 211 ? 18.594 -6.695 -16.406 1 98.56 211 ALA B C 1
ATOM 5791 O O . ALA B 1 211 ? 17.859 -5.707 -16.453 1 98.56 211 ALA B O 1
ATOM 5792 N N . LYS B 1 212 ? 19.875 -6.57 -16.391 1 97.62 212 LYS B N 1
ATOM 5793 C CA . LYS B 1 212 ? 20.547 -5.277 -16.312 1 97.62 212 LYS B CA 1
ATOM 5794 C C . LYS B 1 212 ? 20.219 -4.422 -17.531 1 97.62 212 LYS B C 1
ATOM 5796 O O . LYS B 1 212 ? 20.125 -3.199 -17.438 1 97.62 212 LYS B O 1
ATOM 5801 N N . ALA B 1 213 ? 19.984 -5.047 -18.672 1 97.88 213 ALA B N 1
ATOM 5802 C CA . ALA B 1 213 ? 19.688 -4.324 -19.906 1 97.88 213 ALA B CA 1
ATOM 5803 C C . ALA B 1 213 ? 18.359 -3.57 -19.781 1 97.88 213 ALA B C 1
ATOM 5805 O O . ALA B 1 213 ? 18.125 -2.621 -20.531 1 97.88 213 ALA B O 1
ATOM 5806 N N . PHE B 1 214 ? 17.578 -3.93 -18.859 1 98.25 214 PHE B N 1
ATOM 5807 C CA . PHE B 1 214 ? 16.266 -3.322 -18.672 1 98.25 214 PHE B CA 1
ATOM 5808 C C . PHE B 1 214 ? 16.234 -2.5 -17.375 1 98.25 214 PHE B C 1
ATOM 5810 O O . PHE B 1 214 ? 15.164 -2.051 -16.953 1 98.25 214 PHE B O 1
ATOM 5817 N N . GLY B 1 215 ? 17.406 -2.416 -16.719 1 96.88 215 GLY B N 1
ATOM 5818 C CA . GLY B 1 215 ? 17.5 -1.66 -15.484 1 96.88 215 GLY B CA 1
ATOM 5819 C C . GLY B 1 215 ? 17.219 -2.496 -14.25 1 96.88 215 GLY B C 1
ATOM 5820 O O . GLY B 1 215 ? 16.969 -1.956 -13.172 1 96.88 215 GLY B O 1
ATOM 5821 N N . GLY B 1 216 ? 17.188 -3.807 -14.43 1 98 216 GLY B N 1
ATOM 5822 C CA . GLY B 1 216 ? 16.922 -4.703 -13.312 1 98 216 GLY B CA 1
ATOM 5823 C C . GLY B 1 216 ? 18.203 -5.219 -12.656 1 98 216 GLY B C 1
ATOM 5824 O O . GLY B 1 216 ? 19.266 -5.184 -13.258 1 98 216 GLY B O 1
ATOM 5825 N N . ASP B 1 217 ? 18.094 -5.633 -11.422 1 97.69 217 ASP B N 1
ATOM 5826 C CA . ASP B 1 217 ? 19.156 -6.281 -10.656 1 97.69 217 ASP B CA 1
ATOM 5827 C C . ASP B 1 217 ? 18.922 -7.789 -10.578 1 97.69 217 ASP B C 1
ATOM 5829 O O . ASP B 1 217 ? 17.984 -8.25 -9.93 1 97.69 217 ASP B O 1
ATOM 5833 N N . ALA B 1 218 ? 19.812 -8.594 -11.164 1 98 218 ALA B N 1
ATOM 5834 C CA . ALA B 1 218 ? 19.656 -10.039 -11.25 1 98 218 ALA B CA 1
ATOM 5835 C C . ALA B 1 218 ? 19.688 -10.68 -9.867 1 98 218 ALA B C 1
ATOM 5837 O O . ALA B 1 218 ? 19.234 -11.812 -9.688 1 98 218 ALA B O 1
ATOM 5838 N N . SER B 1 219 ? 20.219 -9.984 -8.898 1 97.31 219 SER B N 1
ATOM 5839 C CA . SER B 1 219 ? 20.281 -10.523 -7.547 1 97.31 219 SER B CA 1
ATOM 5840 C C . SER B 1 219 ? 18.984 -10.242 -6.789 1 97.31 219 SER B C 1
ATOM 5842 O O . SER B 1 219 ? 18.797 -10.734 -5.672 1 97.31 219 SER B O 1
ATOM 5844 N N . LYS B 1 220 ? 18.078 -9.484 -7.352 1 97.81 220 LYS B N 1
ATOM 5845 C CA . LYS B 1 220 ? 16.844 -9.094 -6.684 1 97.81 220 LYS B CA 1
ATOM 5846 C C . LYS B 1 220 ? 15.617 -9.648 -7.422 1 97.81 220 LYS B C 1
ATOM 5848 O O . LYS B 1 220 ? 14.617 -8.945 -7.578 1 97.81 220 LYS B O 1
ATOM 5853 N N . VAL B 1 221 ? 15.695 -10.867 -7.852 1 98.88 221 VAL B N 1
ATOM 5854 C CA . VAL B 1 221 ? 14.617 -11.492 -8.625 1 98.88 221 VAL B CA 1
ATOM 5855 C C . VAL B 1 221 ? 13.641 -12.188 -7.68 1 98.88 221 VAL B C 1
ATOM 5857 O O . VAL B 1 221 ? 14.055 -12.945 -6.797 1 98.88 221 VAL B O 1
ATOM 5860 N N . THR B 1 222 ? 12.391 -11.875 -7.773 1 98.94 222 THR B N 1
ATOM 5861 C CA . THR B 1 222 ? 11.297 -12.625 -7.172 1 98.94 222 THR B CA 1
ATOM 5862 C C . THR B 1 222 ? 10.508 -13.375 -8.242 1 98.94 222 THR B C 1
ATOM 5864 O O . THR B 1 222 ? 10.125 -12.797 -9.258 1 98.94 222 THR B O 1
ATOM 5867 N N . ILE B 1 223 ? 10.328 -14.695 -8.07 1 98.94 223 ILE B N 1
ATOM 5868 C CA . ILE B 1 223 ? 9.484 -15.445 -8.992 1 98.94 223 ILE B CA 1
ATOM 5869 C C . ILE B 1 223 ? 8.047 -15.461 -8.469 1 98.94 223 ILE B C 1
ATOM 5871 O O . ILE B 1 223 ? 7.82 -15.562 -7.262 1 98.94 223 ILE B O 1
ATOM 5875 N N . TRP B 1 224 ? 7.125 -15.273 -9.352 1 98.81 224 TRP B N 1
ATOM 5876 C CA . TRP B 1 224 ? 5.699 -15.211 -9.055 1 98.81 224 TRP B CA 1
ATOM 5877 C C . TRP B 1 224 ? 4.902 -16.094 -10.008 1 98.81 224 TRP B C 1
ATOM 5879 O O . TRP B 1 224 ? 5.035 -15.977 -11.227 1 98.81 224 TRP B O 1
ATOM 5889 N N . GLY B 1 225 ? 4.102 -17 -9.492 1 98.19 225 GLY B N 1
ATOM 5890 C CA . GLY B 1 225 ? 3.268 -17.859 -10.32 1 98.19 225 GLY B CA 1
ATOM 5891 C C . GLY B 1 225 ? 1.823 -17.922 -9.859 1 98.19 225 GLY B C 1
ATOM 5892 O O . GLY B 1 225 ? 1.534 -17.688 -8.68 1 98.19 225 GLY B O 1
ATOM 5893 N N . GLU B 1 226 ? 0.962 -18.203 -10.75 1 96.44 226 GLU B N 1
ATOM 5894 C CA . GLU B 1 226 ? -0.459 -18.406 -10.484 1 96.44 226 GLU B CA 1
ATOM 5895 C C . GLU B 1 226 ? -0.908 -19.797 -10.953 1 96.44 226 GLU B C 1
ATOM 5897 O O . GLU B 1 226 ? -0.52 -20.25 -12.031 1 96.44 226 GLU B O 1
ATOM 5902 N N . SER B 1 227 ? -1.676 -20.453 -10.102 1 96.12 227 SER B N 1
ATOM 5903 C CA . SER B 1 227 ? -2.189 -21.766 -10.453 1 96.12 227 SER B CA 1
ATOM 5904 C C . SER B 1 227 ? -1.055 -22.734 -10.766 1 96.12 227 SER B C 1
ATOM 5906 O O . SER B 1 227 ? -0.133 -22.906 -9.969 1 96.12 227 SER B O 1
ATOM 5908 N N . ALA B 1 228 ? -0.981 -23.281 -12.031 1 94.44 228 ALA B N 1
ATOM 5909 C CA . ALA B 1 228 ? 0.127 -24.156 -12.398 1 94.44 228 ALA B CA 1
ATOM 5910 C C . ALA B 1 228 ? 1.46 -23.422 -12.328 1 94.44 228 ALA B C 1
ATOM 5912 O O . ALA B 1 228 ? 2.488 -24.016 -11.992 1 94.44 228 ALA B O 1
ATOM 5913 N N . GLY B 1 229 ? 1.434 -22.125 -12.586 1 96.69 229 GLY B N 1
ATOM 5914 C CA . GLY B 1 229 ? 2.627 -21.328 -12.383 1 96.69 229 GLY B CA 1
ATOM 5915 C C . GLY B 1 229 ? 3.076 -21.281 -10.93 1 96.69 229 GLY B C 1
ATOM 5916 O O . GLY B 1 229 ? 4.277 -21.312 -10.648 1 96.69 229 GLY B O 1
ATOM 5917 N N . SER B 1 230 ? 2.074 -21.188 -10.078 1 97.94 230 SER B N 1
ATOM 5918 C CA . SER B 1 230 ? 2.369 -21.219 -8.648 1 97.94 230 SER B CA 1
ATOM 5919 C C . SER B 1 230 ? 2.938 -22.578 -8.242 1 97.94 230 SER B C 1
ATOM 5921 O O . SER B 1 230 ? 3.842 -22.656 -7.406 1 97.94 230 SER B O 1
ATOM 5923 N N . LEU B 1 231 ? 2.391 -23.672 -8.766 1 96.94 231 LEU B N 1
ATOM 5924 C CA . LEU B 1 231 ? 2.971 -25 -8.562 1 96.94 231 LEU B CA 1
ATOM 5925 C C . LEU B 1 231 ? 4.422 -25.031 -9.031 1 96.94 231 LEU B C 1
ATOM 5927 O O . LEU B 1 231 ? 5.281 -25.609 -8.359 1 96.94 231 LEU B O 1
ATOM 5931 N N . SER B 1 232 ? 4.699 -24.375 -10.133 1 97.19 232 SER B N 1
ATOM 5932 C CA . SER B 1 232 ? 6.055 -24.312 -10.664 1 97.19 232 SER B CA 1
ATOM 5933 C C . SER B 1 232 ? 6.984 -23.562 -9.703 1 97.19 232 SER B C 1
ATOM 5935 O O . SER B 1 232 ? 8.156 -23.922 -9.57 1 97.19 232 SER B O 1
ATOM 5937 N N . VAL B 1 233 ? 6.492 -22.562 -9.086 1 98.62 233 VAL B N 1
ATOM 5938 C CA . VAL B 1 233 ? 7.301 -21.828 -8.117 1 98.62 233 VAL B CA 1
ATOM 5939 C C . VAL B 1 233 ? 7.77 -22.766 -7.012 1 98.62 233 VAL B C 1
ATOM 5941 O O . VAL B 1 233 ? 8.945 -22.766 -6.656 1 98.62 233 VAL B O 1
ATOM 5944 N N . ASP B 1 234 ? 6.828 -23.562 -6.484 1 98.38 234 ASP B N 1
ATOM 5945 C CA . ASP B 1 234 ? 7.18 -24.547 -5.465 1 98.38 234 ASP B CA 1
ATOM 5946 C C . ASP B 1 234 ? 8.203 -25.547 -6.004 1 98.38 234 ASP B C 1
ATOM 5948 O O . ASP B 1 234 ? 9.18 -25.875 -5.324 1 98.38 234 ASP B O 1
ATOM 5952 N N . ILE B 1 235 ? 8.023 -25.984 -7.219 1 96.94 235 ILE B N 1
ATOM 5953 C CA . ILE B 1 235 ? 8.93 -26.922 -7.867 1 96.94 235 ILE B CA 1
ATOM 5954 C C . ILE B 1 235 ? 10.328 -26.328 -7.961 1 96.94 235 ILE B C 1
ATOM 5956 O O . ILE B 1 235 ? 11.32 -26.984 -7.66 1 96.94 235 ILE B O 1
ATOM 5960 N N . HIS B 1 236 ? 10.43 -25.094 -8.344 1 98.25 236 HIS B N 1
ATOM 5961 C CA . HIS B 1 236 ? 11.727 -24.453 -8.508 1 98.25 236 HIS B CA 1
ATOM 5962 C C . HIS B 1 236 ? 12.422 -24.25 -7.168 1 98.25 236 HIS B C 1
ATOM 5964 O O . HIS B 1 236 ? 13.648 -24.328 -7.086 1 98.25 236 HIS B O 1
ATOM 5970 N N . MET B 1 237 ? 11.656 -24.031 -6.109 1 98.12 237 MET B N 1
ATOM 5971 C CA . MET B 1 237 ? 12.289 -23.953 -4.797 1 98.12 237 MET B CA 1
ATOM 5972 C C . MET B 1 237 ? 12.945 -25.281 -4.438 1 98.12 237 MET B C 1
ATOM 5974 O O . MET B 1 237 ? 13.992 -25.312 -3.793 1 98.12 237 MET B O 1
ATOM 5978 N N . HIS B 1 238 ? 12.344 -26.391 -4.883 1 96.81 238 HIS B N 1
ATOM 5979 C CA . HIS B 1 238 ? 12.945 -27.703 -4.688 1 96.81 238 HIS B CA 1
ATOM 5980 C C . HIS B 1 238 ? 14.156 -27.891 -5.602 1 96.81 238 HIS B C 1
ATOM 5982 O O . HIS B 1 238 ? 15.195 -28.375 -5.164 1 96.81 238 HIS B O 1
ATOM 5988 N N . ALA B 1 239 ? 13.984 -27.531 -6.824 1 96.12 239 ALA B N 1
ATOM 5989 C CA . ALA B 1 239 ? 15 -27.766 -7.848 1 96.12 239 ALA B CA 1
ATOM 5990 C C . ALA B 1 239 ? 16.312 -27.047 -7.5 1 96.12 239 ALA B C 1
ATOM 5992 O O . ALA B 1 239 ? 17.391 -27.516 -7.859 1 96.12 239 ALA B O 1
ATOM 5993 N N . TYR B 1 240 ? 16.203 -25.969 -6.75 1 96.81 240 TYR B N 1
ATOM 5994 C CA . TYR B 1 240 ? 17.375 -25.172 -6.453 1 96.81 240 TYR B CA 1
ATOM 5995 C C . TYR B 1 240 ? 17.797 -25.328 -4.996 1 96.81 240 TYR B C 1
ATOM 5997 O O . TYR B 1 240 ? 18.453 -24.453 -4.438 1 96.81 240 TYR B O 1
ATOM 6005 N N . ALA B 1 241 ? 17.422 -26.359 -4.336 1 95 241 ALA B N 1
ATOM 6006 C CA . ALA B 1 241 ? 17.688 -26.594 -2.918 1 95 241 ALA B CA 1
ATOM 6007 C C . ALA B 1 241 ? 19.188 -26.578 -2.627 1 95 241 ALA B C 1
ATOM 6009 O O . ALA B 1 241 ? 19.609 -26.109 -1.569 1 95 241 ALA B O 1
ATOM 6010 N N . ASN B 1 242 ? 20.047 -27.031 -3.553 1 91.69 242 ASN B N 1
ATOM 6011 C CA . ASN B 1 242 ? 21.469 -27.172 -3.287 1 91.69 242 ASN B CA 1
ATOM 6012 C C . ASN B 1 242 ? 22.281 -26.109 -4.004 1 91.69 242 ASN B C 1
ATOM 6014 O O . ASN B 1 242 ? 23.5 -26.25 -4.152 1 91.69 242 ASN B O 1
ATOM 6018 N N . VAL B 1 243 ? 21.578 -25.141 -4.418 1 91.19 243 VAL B N 1
ATOM 6019 C CA . VAL B 1 243 ? 22.266 -24.031 -5.09 1 91.19 243 VAL B CA 1
ATOM 6020 C C . VAL B 1 243 ? 22.484 -22.891 -4.102 1 91.19 243 VAL B C 1
ATOM 6022 O O . VAL B 1 243 ? 21.547 -22.422 -3.457 1 91.19 243 VAL B O 1
ATOM 6025 N N . THR B 1 244 ? 23.703 -22.453 -3.916 1 88.69 244 THR B N 1
ATOM 6026 C CA . THR B 1 244 ? 24.062 -21.438 -2.939 1 88.69 244 THR B CA 1
ATOM 6027 C C . THR B 1 244 ? 23.375 -20.109 -3.254 1 88.69 244 THR B C 1
ATOM 6029 O O . THR B 1 244 ? 22.891 -19.422 -2.35 1 88.69 244 THR B O 1
ATOM 6032 N N . LYS B 1 245 ? 23.359 -19.797 -4.574 1 92.31 245 LYS B N 1
ATOM 6033 C CA . LYS B 1 245 ? 22.703 -18.578 -5.012 1 92.31 245 LYS B CA 1
ATOM 6034 C C . LYS B 1 245 ? 21.656 -18.875 -6.082 1 92.31 245 LYS B C 1
ATOM 6036 O O . LYS B 1 245 ? 21.922 -18.703 -7.273 1 92.31 245 LYS B O 1
ATOM 6041 N N . PRO B 1 246 ? 20.469 -19.234 -5.621 1 96.81 246 PRO B N 1
ATOM 6042 C CA . PRO B 1 246 ? 19.422 -19.469 -6.613 1 96.81 246 PRO B CA 1
ATOM 6043 C C . PRO B 1 246 ? 19.109 -18.219 -7.441 1 96.81 246 PRO B C 1
ATOM 6045 O O . PRO B 1 246 ? 19.438 -17.094 -7.031 1 96.81 246 PRO B O 1
ATOM 6048 N N . PRO B 1 247 ? 18.5 -18.406 -8.594 1 98.38 247 PRO B N 1
ATOM 6049 C CA . PRO B 1 247 ? 18.219 -17.25 -9.469 1 98.38 247 PRO B CA 1
ATOM 6050 C C . PRO B 1 247 ? 17.016 -16.438 -9 1 98.38 247 PRO B C 1
ATOM 6052 O O . PRO B 1 247 ? 16.375 -15.758 -9.805 1 98.38 247 PRO B O 1
ATOM 6055 N N . PHE B 1 248 ? 16.672 -16.547 -7.77 1 98.69 248 PHE B N 1
ATOM 6056 C CA . PHE B 1 248 ? 15.625 -15.742 -7.152 1 98.69 248 PHE B CA 1
ATOM 6057 C C . PHE B 1 248 ? 15.867 -15.594 -5.656 1 98.69 248 PHE B C 1
ATOM 6059 O O . PHE B 1 248 ? 16.516 -16.438 -5.035 1 98.69 248 PHE B O 1
ATOM 6066 N N . ARG B 1 249 ? 15.312 -14.5 -5.078 1 98.25 249 ARG B N 1
ATOM 6067 C CA . ARG B 1 249 ? 15.5 -14.211 -3.658 1 98.25 249 ARG B CA 1
ATOM 6068 C C . ARG B 1 249 ? 14.164 -14.203 -2.92 1 98.25 249 ARG B C 1
ATOM 6070 O O . ARG B 1 249 ? 14.125 -14.023 -1.701 1 98.25 249 ARG B O 1
ATOM 6077 N N . GLY B 1 250 ? 13.055 -14.305 -3.627 1 98.75 250 GLY B N 1
ATOM 6078 C CA . GLY B 1 250 ? 11.695 -14.375 -3.113 1 98.75 250 GLY B CA 1
ATOM 6079 C C . GLY B 1 250 ? 10.758 -15.18 -4 1 98.75 250 GLY B C 1
ATOM 6080 O O . GLY B 1 250 ? 11.039 -15.383 -5.18 1 98.75 250 GLY B O 1
ATOM 6081 N N . ALA B 1 251 ? 9.664 -15.656 -3.436 1 98.88 251 ALA B N 1
ATOM 6082 C CA . ALA B 1 251 ? 8.719 -16.5 -4.164 1 98.88 251 ALA B CA 1
ATOM 6083 C C . ALA B 1 251 ? 7.277 -16.125 -3.818 1 98.88 251 ALA B C 1
ATOM 6085 O O . ALA B 1 251 ? 6.93 -16.016 -2.643 1 98.88 251 ALA B O 1
ATOM 6086 N N . ILE B 1 252 ? 6.508 -15.914 -4.816 1 98.94 252 ILE B N 1
ATOM 6087 C CA . ILE B 1 252 ? 5.086 -15.633 -4.641 1 98.94 252 ILE B CA 1
ATOM 6088 C C . ILE B 1 252 ? 4.262 -16.766 -5.25 1 98.94 252 ILE B C 1
ATOM 6090 O O . ILE B 1 252 ? 4.418 -17.094 -6.426 1 98.94 252 ILE B O 1
ATOM 6094 N N . MET B 1 253 ? 3.434 -17.359 -4.469 1 98.75 253 MET B N 1
ATOM 6095 C CA . MET B 1 253 ? 2.559 -18.453 -4.883 1 98.75 253 MET B CA 1
ATOM 6096 C C . MET B 1 253 ? 1.094 -18.031 -4.805 1 98.75 253 MET B C 1
ATOM 6098 O O . MET B 1 253 ? 0.487 -18.078 -3.732 1 98.75 253 MET B O 1
ATOM 6102 N N . SER B 1 254 ? 0.541 -17.688 -5.965 1 98.19 254 SER B N 1
ATOM 6103 C CA . SER B 1 254 ? -0.872 -17.328 -6.043 1 98.19 254 SER B CA 1
ATOM 6104 C C . SER B 1 254 ? -1.72 -18.516 -6.477 1 98.19 254 SER B C 1
ATOM 6106 O O . SER B 1 254 ? -1.737 -18.875 -7.656 1 98.19 254 SER B O 1
ATOM 6108 N N . SER B 1 255 ? -2.445 -19.094 -5.523 1 96.62 255 SER B N 1
ATOM 6109 C CA . SER B 1 255 ? -3.365 -20.203 -5.758 1 96.62 255 SER B CA 1
ATOM 6110 C C . SER B 1 255 ? -2.617 -21.469 -6.16 1 96.62 255 SER B C 1
ATOM 6112 O O . SER B 1 255 ? -2.779 -21.953 -7.277 1 96.62 255 SER B O 1
ATOM 6114 N N . GLY B 1 256 ? -1.895 -22.047 -5.156 1 93.69 256 GLY B N 1
ATOM 6115 C CA . GLY B 1 256 ? -1.416 -23.391 -5.438 1 93.69 256 GLY B CA 1
ATOM 6116 C C . GLY B 1 256 ? -0.002 -23.641 -4.945 1 93.69 256 GLY B C 1
ATOM 6117 O O . GLY B 1 256 ? 0.761 -22.688 -4.738 1 93.69 256 GLY B O 1
ATOM 6118 N N . GLU B 1 257 ? 0.258 -24.812 -4.715 1 96.5 257 GLU B N 1
ATOM 6119 C CA . GLU B 1 257 ? 1.552 -25.391 -4.348 1 96.5 257 GLU B CA 1
ATOM 6120 C C . GLU B 1 257 ? 1.649 -26.844 -4.762 1 96.5 257 GLU B C 1
ATOM 6122 O O . GLU B 1 257 ? 0.642 -27.469 -5.113 1 96.5 257 GLU B O 1
ATOM 6127 N N . PHE B 1 258 ? 2.83 -27.359 -4.824 1 95.81 258 PHE B N 1
ATOM 6128 C CA . PHE B 1 258 ? 3.02 -28.656 -5.465 1 95.81 258 PHE B CA 1
ATOM 6129 C C . PHE B 1 258 ? 3.572 -29.672 -4.477 1 95.81 258 PHE B C 1
ATOM 6131 O O . PHE B 1 258 ? 4.086 -30.719 -4.879 1 95.81 258 PHE B O 1
ATOM 6138 N N . SER B 1 259 ? 3.482 -29.469 -3.209 1 96.25 259 SER B N 1
ATOM 6139 C CA . SER B 1 259 ? 4.18 -30.328 -2.254 1 96.25 259 SER B CA 1
ATOM 6140 C C . SER B 1 259 ? 3.195 -31.078 -1.371 1 96.25 259 SER B C 1
ATOM 6142 O O . SER B 1 259 ? 3.521 -32.156 -0.84 1 96.25 259 SER B O 1
ATOM 6144 N N . PHE B 1 260 ? 2.008 -30.547 -1.231 1 95 260 PHE B N 1
ATOM 6145 C CA . PHE B 1 260 ? 1.01 -31.156 -0.362 1 95 260 PHE B CA 1
ATOM 6146 C C . PHE B 1 260 ? -0.314 -31.328 -1.095 1 95 260 PHE B C 1
ATOM 6148 O O . PHE B 1 260 ? -0.731 -30.453 -1.854 1 95 260 PHE B O 1
ATOM 6155 N N . GLY B 1 261 ? -0.947 -32.5 -0.87 1 93.25 261 GLY B N 1
ATOM 6156 C CA . GLY B 1 261 ? -2.291 -32.719 -1.384 1 93.25 261 GLY B CA 1
ATOM 6157 C C . GLY B 1 261 ? -2.309 -33.25 -2.797 1 93.25 261 GLY B C 1
ATOM 6158 O O . GLY B 1 261 ? -1.269 -33.656 -3.33 1 93.25 261 GLY B O 1
ATOM 6159 N N . LEU B 1 262 ? -3.484 -33.281 -3.359 1 89.56 262 LEU B N 1
ATOM 6160 C CA . LEU B 1 262 ? -3.754 -33.938 -4.629 1 89.56 262 LEU B CA 1
ATOM 6161 C C . LEU B 1 262 ? -2.982 -33.281 -5.766 1 89.56 262 LEU B C 1
ATOM 6163 O O . LEU B 1 262 ? -2.477 -33.969 -6.656 1 89.56 262 LEU B O 1
ATOM 6167 N N . LEU B 1 263 ? -2.869 -31.953 -5.703 1 88.88 263 LEU B N 1
ATOM 6168 C CA . LEU B 1 263 ? -2.227 -31.234 -6.801 1 88.88 263 LEU B CA 1
ATOM 6169 C C . LEU B 1 263 ? -0.723 -31.484 -6.805 1 88.88 263 LEU B C 1
ATOM 6171 O O . LEU B 1 263 ? -0.045 -31.203 -7.793 1 88.88 263 LEU B O 1
ATOM 6175 N N . GLY B 1 264 ? -0.228 -32.031 -5.766 1 87.56 264 GLY B N 1
ATOM 6176 C CA . GLY B 1 264 ? 1.191 -32.344 -5.684 1 87.56 264 GLY B CA 1
ATOM 6177 C C . GLY B 1 264 ? 1.545 -33.688 -6.254 1 87.56 264 GLY B C 1
ATOM 6178 O O . GLY B 1 264 ? 2.711 -34.094 -6.242 1 87.56 264 GLY B O 1
ATOM 6179 N N . THR B 1 265 ? 0.643 -34.344 -6.801 1 83.75 265 THR B N 1
ATOM 6180 C CA . THR B 1 265 ? 0.872 -35.688 -7.344 1 83.75 265 THR B CA 1
ATOM 6181 C C . THR B 1 265 ? 1.645 -35.625 -8.656 1 83.75 265 THR B C 1
ATOM 6183 O O . THR B 1 265 ? 1.42 -34.719 -9.461 1 83.75 265 THR B O 1
ATOM 6186 N N . THR B 1 266 ? 2.539 -36.594 -8.859 1 83.62 266 THR B N 1
ATOM 6187 C CA . THR B 1 266 ? 3.352 -36.688 -10.062 1 83.62 266 THR B CA 1
ATOM 6188 C C . THR B 1 266 ? 3.105 -38.031 -10.773 1 83.62 266 THR B C 1
ATOM 6190 O O . THR B 1 266 ? 2.521 -38.938 -10.203 1 83.62 266 THR B O 1
ATOM 6193 N N . ALA B 1 267 ? 3.461 -37.969 -12 1 77.94 267 ALA B N 1
ATOM 6194 C CA . ALA B 1 267 ? 3.49 -39.25 -12.719 1 77.94 267 ALA B CA 1
ATOM 6195 C C . ALA B 1 267 ? 4.789 -40 -12.445 1 77.94 267 ALA B C 1
ATOM 6197 O O . ALA B 1 267 ? 5.863 -39.406 -12.391 1 77.94 267 ALA B O 1
ATOM 6198 N N . ALA B 1 268 ? 4.637 -41.281 -12.242 1 78.88 268 ALA B N 1
ATOM 6199 C CA . ALA B 1 268 ? 5.828 -42.125 -12.133 1 78.88 268 ALA B CA 1
ATOM 6200 C C . ALA B 1 268 ? 6.539 -42.25 -13.477 1 78.88 268 ALA B C 1
ATOM 6202 O O . ALA B 1 268 ? 5.891 -42.344 -14.523 1 78.88 268 ALA B O 1
ATOM 6203 N N . PRO B 1 269 ? 7.855 -42.219 -13.445 1 80.88 269 PRO B N 1
ATOM 6204 C CA . PRO B 1 269 ? 8.594 -42.312 -14.703 1 80.88 269 PRO B CA 1
ATOM 6205 C C . PRO B 1 269 ? 8.211 -43.562 -15.523 1 80.88 269 PRO B C 1
ATOM 6207 O O . PRO B 1 269 ? 8.297 -43.531 -16.75 1 80.88 269 PRO B O 1
ATOM 6210 N N . ASN B 1 270 ? 7.785 -44.531 -14.883 1 80.62 270 ASN B N 1
ATOM 6211 C CA . ASN B 1 270 ? 7.492 -45.781 -15.594 1 80.62 270 ASN B CA 1
ATOM 6212 C C . ASN B 1 270 ? 6.035 -45.844 -16.047 1 80.62 270 ASN B C 1
ATOM 6214 O O . ASN B 1 270 ? 5.645 -46.75 -16.766 1 80.62 270 ASN B O 1
ATOM 6218 N N . ASN B 1 271 ? 5.32 -44.938 -15.594 1 79.19 271 ASN B N 1
ATOM 6219 C CA . ASN B 1 271 ? 3.941 -44.875 -16.062 1 79.19 271 ASN B CA 1
ATOM 6220 C C . ASN B 1 271 ? 3.842 -44.156 -17.406 1 79.19 271 ASN B C 1
ATOM 6222 O O . ASN B 1 271 ? 3.635 -42.938 -17.453 1 79.19 271 ASN B O 1
ATOM 6226 N N . THR B 1 272 ? 3.826 -44.938 -18.453 1 79.19 272 THR B N 1
ATOM 6227 C CA . THR B 1 272 ? 3.867 -44.344 -19.797 1 79.19 272 THR B CA 1
ATOM 6228 C C . THR B 1 272 ? 2.488 -44.406 -20.453 1 79.19 272 THR B C 1
ATOM 6230 O O . THR B 1 272 ? 2.367 -44.25 -21.672 1 79.19 272 THR B O 1
ATOM 6233 N N . LYS B 1 273 ? 1.479 -44.562 -19.625 1 76.94 273 LYS B N 1
ATOM 6234 C CA . LYS B 1 273 ? 0.139 -44.812 -20.156 1 76.94 273 LYS B CA 1
ATOM 6235 C C . LYS B 1 273 ? -0.313 -43.656 -21.047 1 76.94 273 LYS B C 1
ATOM 6237 O O . LYS B 1 273 ? -0.861 -43.875 -22.141 1 76.94 273 LYS B O 1
ATOM 6242 N N . ALA B 1 274 ? -0.142 -42.5 -20.547 1 76.69 274 ALA B N 1
ATOM 6243 C CA . ALA B 1 274 ? -0.564 -41.344 -21.328 1 76.69 274 ALA B CA 1
ATOM 6244 C C . ALA B 1 274 ? 0.192 -41.281 -22.656 1 76.69 274 ALA B C 1
ATOM 6246 O O . ALA B 1 274 ? -0.409 -41.062 -23.719 1 76.69 274 ALA B O 1
ATOM 6247 N N . TRP B 1 275 ? 1.479 -41.5 -22.656 1 80.69 275 TRP B N 1
ATOM 6248 C CA . TRP B 1 275 ? 2.307 -41.469 -23.859 1 80.69 275 TRP B CA 1
ATOM 6249 C C . TRP B 1 275 ? 1.892 -42.594 -24.812 1 80.69 275 TRP B C 1
ATOM 6251 O O . TRP B 1 275 ? 1.754 -42.375 -26.031 1 80.69 275 TRP B O 1
ATOM 6261 N N . ASP B 1 276 ? 1.661 -43.719 -24.281 1 82.62 276 ASP B N 1
ATOM 6262 C CA . ASP B 1 276 ? 1.271 -44.875 -25.078 1 82.62 276 ASP B CA 1
ATOM 6263 C C . ASP B 1 276 ? -0.064 -44.625 -25.781 1 82.62 276 ASP B C 1
ATOM 6265 O O . ASP B 1 276 ? -0.261 -45.062 -26.922 1 82.62 276 ASP B O 1
ATOM 6269 N N . SER B 1 277 ? -0.891 -44 -25.062 1 82.44 277 SER B N 1
ATOM 6270 C CA . SER B 1 277 ? -2.188 -43.688 -25.656 1 82.44 277 SER B CA 1
ATOM 6271 C C . SER B 1 277 ? -2.037 -42.75 -26.859 1 82.44 277 SER B C 1
ATOM 6273 O O . SER B 1 277 ? -2.748 -42.906 -27.859 1 82.44 277 SER B O 1
ATOM 6275 N N . VAL B 1 278 ? -1.191 -41.812 -26.781 1 82.94 278 VAL B N 1
ATOM 6276 C CA . VAL B 1 278 ? -0.945 -40.875 -27.859 1 82.94 278 VAL B CA 1
ATOM 6277 C C . VAL B 1 278 ? -0.298 -41.625 -29.031 1 82.94 278 VAL B C 1
ATOM 6279 O O . VAL B 1 278 ? -0.67 -41.406 -30.188 1 82.94 278 VAL B O 1
ATOM 6282 N N . VAL B 1 279 ? 0.631 -42.438 -28.766 1 84.62 279 VAL B N 1
ATOM 6283 C CA . VAL B 1 279 ? 1.331 -43.219 -29.781 1 84.62 279 VAL B CA 1
ATOM 6284 C C . VAL B 1 279 ? 0.337 -44.094 -30.531 1 84.62 279 VAL B C 1
ATOM 6286 O O . VAL B 1 279 ? 0.385 -44.188 -31.766 1 84.62 279 VAL B O 1
ATOM 6289 N N . LYS B 1 280 ? -0.515 -44.656 -29.781 1 86.25 280 LYS B N 1
ATOM 6290 C CA . LYS B 1 280 ? -1.531 -45.531 -30.375 1 86.25 280 LYS B CA 1
ATOM 6291 C C . LYS B 1 280 ? -2.471 -44.75 -31.266 1 86.25 280 LYS B C 1
ATOM 6293 O O . LYS B 1 280 ? -2.742 -45.156 -32.406 1 86.25 280 LYS B O 1
ATOM 6298 N N . GLU B 1 281 ? -2.924 -43.688 -30.75 1 86.38 281 GLU B N 1
ATOM 6299 C CA . GLU B 1 281 ? -3.836 -42.844 -31.531 1 86.38 281 GLU B CA 1
ATOM 6300 C C . GLU B 1 281 ? -3.148 -42.281 -32.75 1 86.38 281 GLU B C 1
ATOM 6302 O O . GLU B 1 281 ? -3.785 -42.062 -33.812 1 86.38 281 GLU B O 1
ATOM 6307 N N . ALA B 1 282 ? -1.878 -42.031 -32.688 1 87.38 282 ALA B N 1
ATOM 6308 C CA . ALA B 1 282 ? -1.098 -41.469 -33.781 1 87.38 282 ALA B CA 1
ATOM 6309 C C . ALA B 1 282 ? -0.802 -42.531 -34.844 1 87.38 282 ALA B C 1
ATOM 6311 O O . ALA B 1 282 ? -0.435 -42.188 -35.969 1 87.38 282 ALA B O 1
ATOM 6312 N N . GLY B 1 283 ? -0.975 -43.75 -34.5 1 86.94 283 GLY B N 1
ATOM 6313 C CA . GLY B 1 283 ? -0.71 -44.844 -35.438 1 86.94 283 GLY B CA 1
ATOM 6314 C C . GLY B 1 283 ? 0.769 -45.125 -35.625 1 86.94 283 GLY B C 1
ATOM 6315 O O . GLY B 1 283 ? 1.179 -45.656 -36.656 1 86.94 283 GLY B O 1
ATOM 6316 N N . CYS B 1 284 ? 1.469 -44.656 -34.719 1 86.69 284 CYS B N 1
ATOM 6317 C CA . CYS B 1 284 ? 2.904 -44.906 -34.812 1 86.69 284 CYS B CA 1
ATOM 6318 C C . CYS B 1 284 ? 3.242 -46.344 -34.469 1 86.69 284 CYS B C 1
ATOM 6320 O O . CYS B 1 284 ? 2.844 -46.875 -33.438 1 86.69 284 CYS B O 1
ATOM 6322 N N . LYS B 1 285 ? 3.869 -47.219 -35.312 1 78.88 285 LYS B N 1
ATOM 6323 C CA . LYS B 1 285 ? 4.133 -48.656 -35.125 1 78.88 285 LYS B CA 1
ATOM 6324 C C . LYS B 1 285 ? 5.625 -48.969 -35.25 1 78.88 285 LYS B C 1
ATOM 6326 O O . LYS B 1 285 ? 6.066 -50.062 -34.969 1 78.88 285 LYS B O 1
ATOM 6331 N N . GLY B 1 286 ? 6.402 -48.125 -35.562 1 70.94 286 GLY B N 1
ATOM 6332 C CA . GLY B 1 286 ? 7.801 -48.406 -35.812 1 70.94 286 GLY B CA 1
ATOM 6333 C C . GLY B 1 286 ? 8.672 -48.375 -34.594 1 70.94 286 GLY B C 1
ATOM 6334 O O . GLY B 1 286 ? 8.164 -48.344 -33.469 1 70.94 286 GLY B O 1
ATOM 6335 N N . ALA B 1 287 ? 9.922 -48.688 -34.781 1 68.62 287 ALA B N 1
ATOM 6336 C CA . ALA B 1 287 ? 10.945 -48.812 -33.75 1 68.62 287 ALA B CA 1
ATOM 6337 C C . ALA B 1 287 ? 11.055 -47.531 -32.906 1 68.62 287 ALA B C 1
ATOM 6339 O O . ALA B 1 287 ? 11.391 -47.594 -31.719 1 68.62 287 ALA B O 1
ATOM 6340 N N . SER B 1 288 ? 10.742 -46.469 -33.531 1 83.56 288 SER B N 1
ATOM 6341 C CA . SER B 1 288 ? 10.859 -45.25 -32.781 1 83.56 288 SER B CA 1
ATOM 6342 C C . SER B 1 288 ? 9.555 -44.438 -32.812 1 83.56 288 SER B C 1
ATOM 6344 O O . SER B 1 288 ? 9.266 -43.75 -33.781 1 83.56 288 SER B O 1
ATOM 6346 N N . THR B 1 289 ? 8.836 -44.594 -31.703 1 84.06 289 THR B N 1
ATOM 6347 C CA . THR B 1 289 ? 7.586 -43.844 -31.609 1 84.06 289 THR B CA 1
ATOM 6348 C C . THR B 1 289 ? 7.855 -42.344 -31.484 1 84.06 289 THR B C 1
ATOM 6350 O O . THR B 1 289 ? 7.07 -41.5 -31.953 1 84.06 289 THR B O 1
ATOM 6353 N N . ILE B 1 290 ? 8.961 -42 -30.875 1 85.12 290 ILE B N 1
ATOM 6354 C CA . ILE B 1 290 ? 9.336 -40.625 -30.688 1 85.12 290 ILE B CA 1
ATOM 6355 C C . ILE B 1 290 ? 9.602 -39.969 -32.031 1 85.12 290 ILE B C 1
ATOM 6357 O O . ILE B 1 290 ? 9.219 -38.812 -32.25 1 85.12 290 ILE B O 1
ATOM 6361 N N . ASP B 1 291 ? 10.266 -40.656 -32.906 1 85.38 291 ASP B N 1
ATOM 6362 C CA . ASP B 1 291 ? 10.562 -40.125 -34.219 1 85.38 291 ASP B CA 1
ATOM 6363 C C . ASP B 1 291 ? 9.281 -39.938 -35.031 1 85.38 291 ASP B C 1
ATOM 6365 O O . ASP B 1 291 ? 9.172 -38.938 -35.781 1 85.38 291 ASP B O 1
ATOM 6369 N N . CYS B 1 292 ? 8.469 -40.812 -34.875 1 87.44 292 CYS B N 1
ATOM 6370 C CA . CYS B 1 292 ? 7.172 -40.688 -35.531 1 87.44 292 CYS B CA 1
ATOM 6371 C C . CYS B 1 292 ? 6.457 -39.406 -35.094 1 87.44 292 CYS B C 1
ATOM 6373 O O . CYS B 1 292 ? 6 -38.625 -35.938 1 87.44 292 CYS B O 1
ATOM 6375 N N . LEU B 1 293 ? 6.434 -39.188 -33.844 1 86.88 293 LEU B N 1
ATOM 6376 C CA . LEU B 1 293 ? 5.73 -38.031 -33.312 1 86.88 293 LEU B CA 1
ATOM 6377 C C . LEU B 1 293 ? 6.5 -36.75 -33.594 1 86.88 293 LEU B C 1
ATOM 6379 O O . LEU B 1 293 ? 5.898 -35.688 -33.75 1 86.88 293 LEU B O 1
ATOM 6383 N N . ARG B 1 294 ? 7.801 -36.812 -33.688 1 86.12 294 ARG B N 1
ATOM 6384 C CA . ARG B 1 294 ? 8.641 -35.656 -33.969 1 86.12 294 ARG B CA 1
ATOM 6385 C C . ARG B 1 294 ? 8.344 -35.062 -35.344 1 86.12 294 ARG B C 1
ATOM 6387 O O . ARG B 1 294 ? 8.469 -33.875 -35.562 1 86.12 294 ARG B O 1
ATOM 6394 N N . THR B 1 295 ? 7.891 -35.906 -36.219 1 86.5 295 THR B N 1
ATOM 6395 C CA . THR B 1 295 ? 7.75 -35.469 -37.594 1 86.5 295 THR B CA 1
ATOM 6396 C C . THR B 1 295 ? 6.293 -35.125 -37.906 1 86.5 295 THR B C 1
ATOM 6398 O O . THR B 1 295 ? 6 -34.531 -38.969 1 86.5 295 THR B O 1
ATOM 6401 N N . MET B 1 296 ? 5.43 -35.469 -37.031 1 87.75 296 MET B N 1
ATOM 6402 C CA . MET B 1 296 ? 4.012 -35.188 -37.25 1 87.75 296 MET B CA 1
ATOM 6403 C C . MET B 1 296 ? 3.725 -33.688 -37.188 1 87.75 296 MET B C 1
ATOM 6405 O O . MET B 1 296 ? 4.297 -33 -36.375 1 87.75 296 MET B O 1
ATOM 6409 N N . PRO B 1 297 ? 2.822 -33.25 -38.125 1 88.19 297 PRO B N 1
ATOM 6410 C CA . PRO B 1 297 ? 2.451 -31.828 -38 1 88.19 297 PRO B CA 1
ATOM 6411 C C . PRO B 1 297 ? 1.893 -31.484 -36.625 1 88.19 297 PRO B C 1
ATOM 6413 O O . PRO B 1 297 ? 1.145 -32.281 -36.031 1 88.19 297 PRO B O 1
ATOM 6416 N N . ALA B 1 298 ? 2.229 -30.312 -36.156 1 84.44 298 ALA B N 1
ATOM 6417 C CA . ALA B 1 298 ? 1.905 -29.906 -34.781 1 84.44 298 ALA B CA 1
ATOM 6418 C C . ALA B 1 298 ? 0.398 -29.922 -34.531 1 84.44 298 ALA B C 1
ATOM 6420 O O . ALA B 1 298 ? -0.071 -30.406 -33.5 1 84.44 298 ALA B O 1
ATOM 6421 N N . GLU B 1 299 ? -0.323 -29.375 -35.438 1 83.56 299 GLU B N 1
ATOM 6422 C CA . GLU B 1 299 ? -1.772 -29.297 -35.281 1 83.56 299 GLU B CA 1
ATOM 6423 C C . GLU B 1 299 ? -2.395 -30.688 -35.188 1 83.56 299 GLU B C 1
ATOM 6425 O O . GLU B 1 299 ? -3.334 -30.906 -34.438 1 83.56 299 GLU B O 1
ATOM 6430 N N . LYS B 1 300 ? -1.91 -31.562 -36 1 84.56 300 LYS B N 1
ATOM 6431 C CA . LYS B 1 300 ? -2.389 -32.938 -35.969 1 84.56 300 LYS B CA 1
ATOM 6432 C C . LYS B 1 300 ? -2.07 -33.594 -34.625 1 84.56 300 LYS B C 1
ATOM 6434 O O . LYS B 1 300 ? -2.887 -34.344 -34.062 1 84.56 300 LYS B O 1
ATOM 6439 N N . LEU B 1 301 ? -0.962 -33.375 -34.188 1 83.06 301 LEU B N 1
ATOM 6440 C CA . LEU B 1 301 ? -0.551 -33.906 -32.906 1 83.06 301 LEU B CA 1
ATOM 6441 C C . LEU B 1 301 ? -1.438 -33.406 -31.766 1 83.06 301 LEU B C 1
ATOM 6443 O O . LEU B 1 301 ? -1.787 -34.156 -30.859 1 83.06 301 LEU B O 1
ATOM 6447 N N . VAL B 1 302 ? -1.794 -32.156 -31.844 1 79.44 302 VAL B N 1
ATOM 6448 C CA . VAL B 1 302 ? -2.682 -31.562 -30.844 1 79.44 302 VAL B CA 1
ATOM 6449 C C . VAL B 1 302 ? -4.035 -32.281 -30.875 1 79.44 302 VAL B C 1
ATOM 6451 O O . VAL B 1 302 ? -4.574 -32.625 -29.828 1 79.44 302 VAL B O 1
ATOM 6454 N N . ASN B 1 303 ? -4.488 -32.5 -32.031 1 80.19 303 ASN B N 1
ATOM 6455 C CA . ASN B 1 303 ? -5.777 -33.156 -32.188 1 80.19 303 ASN B CA 1
ATOM 6456 C C . ASN B 1 303 ? -5.742 -34.594 -31.703 1 80.19 303 ASN B C 1
ATOM 6458 O O . ASN B 1 303 ? -6.695 -35.062 -31.078 1 80.19 303 ASN B O 1
ATOM 6462 N N . ILE B 1 304 ? -4.707 -35.281 -32.031 1 81.06 304 ILE B N 1
ATOM 6463 C CA . ILE B 1 304 ? -4.543 -36.688 -31.609 1 81.06 304 ILE B CA 1
ATOM 6464 C C . ILE B 1 304 ? -4.484 -36.781 -30.094 1 81.06 304 ILE B C 1
ATOM 6466 O O . ILE B 1 304 ? -5.066 -37.688 -29.5 1 81.06 304 ILE B O 1
ATOM 6470 N N . THR B 1 305 ? -3.764 -35.938 -29.516 1 77.19 305 THR B N 1
ATOM 6471 C CA . THR B 1 305 ? -3.631 -35.906 -28.062 1 77.19 305 THR B CA 1
ATOM 6472 C C . THR B 1 305 ? -4.977 -35.656 -27.406 1 77.19 305 THR B C 1
ATOM 6474 O O . THR B 1 305 ? -5.305 -36.25 -26.375 1 77.19 305 THR B O 1
ATOM 6477 N N . GLN B 1 306 ? -5.742 -34.781 -28 1 74.75 306 GLN B N 1
ATOM 6478 C CA . GLN B 1 306 ? -7.086 -34.5 -27.516 1 74.75 306 GLN B CA 1
ATOM 6479 C C . GLN B 1 306 ? -7.965 -35.75 -27.562 1 74.75 306 GLN B C 1
ATOM 6481 O O . GLN B 1 306 ? -8.688 -36.031 -26.609 1 74.75 306 GLN B O 1
ATOM 6486 N N . LYS B 1 307 ? -7.836 -36.438 -28.562 1 76.56 307 LYS B N 1
ATOM 6487 C CA . LYS B 1 307 ? -8.641 -37.625 -28.781 1 76.56 307 LYS B CA 1
ATOM 6488 C C . LYS B 1 307 ? -8.219 -38.75 -27.828 1 76.56 307 LYS B C 1
ATOM 6490 O O . LYS B 1 307 ? -9.055 -39.531 -27.375 1 76.56 307 LYS B O 1
ATOM 6495 N N . ALA B 1 308 ? -6.965 -38.812 -27.531 1 75.06 308 ALA B N 1
ATOM 6496 C CA . ALA B 1 308 ? -6.426 -39.844 -26.656 1 75.06 308 ALA B CA 1
ATOM 6497 C C . ALA B 1 308 ? -6.832 -39.625 -25.203 1 75.06 308 ALA B C 1
ATOM 6499 O O . ALA B 1 308 ? -6.746 -40.531 -24.375 1 75.06 308 ALA B O 1
ATOM 6500 N N . GLY B 1 309 ? -7.32 -38.438 -24.844 1 68.81 309 GLY B N 1
ATOM 6501 C CA . GLY B 1 309 ? -7.715 -38.125 -23.484 1 68.81 309 GLY B CA 1
ATOM 6502 C C . GLY B 1 309 ? -6.562 -38.156 -22.5 1 68.81 309 GLY B C 1
ATOM 6503 O O . GLY B 1 309 ? -6.758 -38.469 -21.328 1 68.81 309 GLY B O 1
ATOM 6504 N N . ALA B 1 310 ? -5.402 -37.969 -22.844 1 66.38 310 ALA B N 1
ATOM 6505 C CA . ALA B 1 310 ? -4.215 -38.094 -22 1 66.38 310 ALA B CA 1
ATOM 6506 C C . ALA B 1 310 ? -3.92 -36.812 -21.25 1 66.38 310 ALA B C 1
ATOM 6508 O O . ALA B 1 310 ? -4.082 -35.719 -21.812 1 66.38 310 ALA B O 1
ATOM 6509 N N . ILE B 1 311 ? -3.723 -37.031 -19.859 1 66.31 311 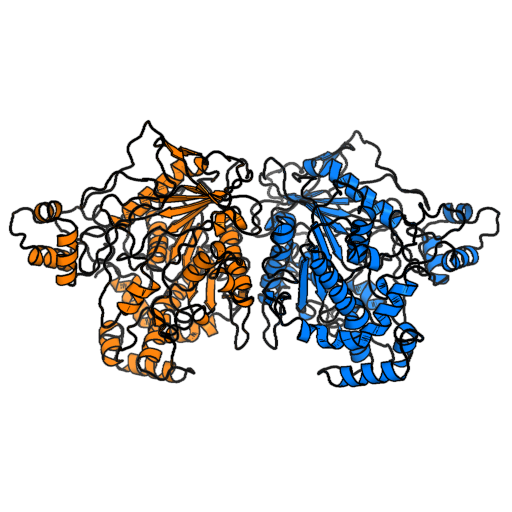ILE B N 1
ATOM 6510 C CA . ILE B 1 311 ? -3.305 -35.875 -19.047 1 66.31 311 ILE B CA 1
ATOM 6511 C C . ILE B 1 311 ? -1.844 -36.062 -18.641 1 66.31 311 ILE B C 1
ATOM 6513 O O . ILE B 1 311 ? -1.455 -37.125 -18.125 1 66.31 311 ILE B O 1
ATOM 6517 N N . PHE B 1 312 ? -1.039 -35.031 -19.047 1 71.81 312 PHE B N 1
ATOM 6518 C CA . PHE B 1 312 ? 0.37 -35.062 -18.672 1 71.81 312 PHE B CA 1
ATOM 6519 C C . PHE B 1 312 ? 0.648 -34.125 -17.5 1 71.81 312 PHE B C 1
ATOM 6521 O O . PHE B 1 312 ? 0.22 -32.969 -17.531 1 71.81 312 PHE B O 1
ATOM 6528 N N . ILE B 1 313 ? 1.24 -34.625 -16.453 1 78.25 313 ILE B N 1
ATOM 6529 C CA . ILE B 1 313 ? 1.667 -33.875 -15.281 1 78.25 313 ILE B CA 1
ATOM 6530 C C . ILE B 1 313 ? 3.17 -34.031 -15.078 1 78.25 313 ILE B C 1
ATOM 6532 O O . ILE B 1 313 ? 3.791 -34.906 -15.695 1 78.25 313 ILE B O 1
ATOM 6536 N N . PRO B 1 314 ? 3.777 -33.188 -14.336 1 85.94 314 PRO B N 1
ATOM 6537 C CA . PRO B 1 314 ? 5.215 -33.312 -14.094 1 85.94 314 PRO B CA 1
ATOM 6538 C C . PRO B 1 314 ? 5.609 -34.719 -13.617 1 85.94 314 PRO B C 1
ATOM 6540 O O . PRO B 1 314 ? 4.848 -35.344 -12.898 1 85.94 314 PRO B O 1
ATOM 6543 N N . ILE B 1 315 ? 6.762 -35.125 -14.094 1 86.19 315 ILE B N 1
ATOM 6544 C CA . ILE B 1 315 ? 7.309 -36.438 -13.789 1 86.19 315 ILE B CA 1
ATOM 6545 C C . ILE B 1 315 ? 8.398 -36.312 -12.719 1 86.19 315 ILE B C 1
ATOM 6547 O O . ILE B 1 315 ? 9.195 -35.375 -12.75 1 86.19 315 ILE B O 1
ATOM 6551 N N . GLU B 1 316 ? 8.359 -37.25 -11.805 1 87.44 316 GLU B N 1
ATOM 6552 C CA . GLU B 1 316 ? 9.438 -37.281 -10.82 1 87.44 316 GLU B CA 1
ATOM 6553 C C . GLU B 1 316 ? 10.766 -37.625 -11.484 1 87.44 316 GLU B C 1
ATOM 6555 O O . GLU B 1 316 ? 11.047 -38.812 -11.734 1 87.44 316 GLU B O 1
ATOM 6560 N N . ASP B 1 317 ? 11.609 -36.656 -11.719 1 86.62 317 ASP B N 1
ATOM 6561 C CA . ASP B 1 317 ? 12.859 -36.906 -12.43 1 86.62 317 ASP B CA 1
ATOM 6562 C C . ASP B 1 317 ? 14.062 -36.656 -11.516 1 86.62 317 ASP B C 1
ATOM 6564 O O . ASP B 1 317 ? 15.211 -36.781 -11.945 1 86.62 317 ASP B O 1
ATOM 6568 N N . ASN B 1 318 ? 13.828 -36.219 -10.305 1 84 318 ASN B N 1
ATOM 6569 C CA . ASN B 1 318 ? 14.836 -35.969 -9.281 1 84 318 ASN B CA 1
ATOM 6570 C C . ASN B 1 318 ? 15.844 -34.906 -9.742 1 84 318 ASN B C 1
ATOM 6572 O O . ASN B 1 318 ? 17.016 -34.969 -9.375 1 84 318 ASN B O 1
ATOM 6576 N N . ARG B 1 319 ? 15.461 -34.125 -10.656 1 87.69 319 ARG B N 1
ATOM 6577 C CA . ARG B 1 319 ? 16.188 -32.938 -11.102 1 87.69 319 ARG B CA 1
ATOM 6578 C C . ARG B 1 319 ? 15.352 -31.672 -10.945 1 87.69 319 ARG B C 1
ATOM 6580 O O . ARG B 1 319 ? 15.453 -30.984 -9.93 1 87.69 319 ARG B O 1
ATOM 6587 N N . ALA B 1 320 ? 14.367 -31.656 -11.695 1 88.19 320 ALA B N 1
ATOM 6588 C CA . ALA B 1 320 ? 13.445 -30.547 -11.508 1 88.19 320 ALA B CA 1
ATOM 6589 C C . ALA B 1 320 ? 12.391 -30.875 -10.461 1 88.19 320 ALA B C 1
ATOM 6591 O O . ALA B 1 320 ? 12.008 -30.016 -9.664 1 88.19 320 ALA B O 1
ATOM 6592 N N . VAL B 1 321 ? 11.977 -32.062 -10.453 1 91.56 321 VAL B N 1
ATOM 6593 C CA . VAL B 1 321 ? 10.906 -32.531 -9.562 1 91.56 321 VAL B CA 1
ATOM 6594 C C . VAL B 1 321 ? 11.398 -33.656 -8.688 1 91.56 321 VAL B C 1
ATOM 6596 O O . VAL B 1 321 ? 11.281 -34.844 -9.055 1 91.56 321 VAL B O 1
ATOM 6599 N N . PRO B 1 322 ? 11.758 -33.375 -7.574 1 88.19 322 PRO B N 1
ATOM 6600 C CA . PRO B 1 322 ? 12.227 -34.438 -6.688 1 88.19 322 PRO B CA 1
ATOM 6601 C C . PRO B 1 322 ? 11.078 -35.219 -6.023 1 88.19 322 PRO B C 1
ATOM 6603 O O . PRO B 1 322 ? 9.953 -34.688 -5.957 1 88.19 322 PRO B O 1
ATOM 6606 N N . ALA B 1 323 ? 11.422 -36.375 -5.625 1 86.06 323 ALA B N 1
ATOM 6607 C CA . ALA B 1 323 ? 10.492 -37.094 -4.773 1 86.06 323 ALA B CA 1
ATOM 6608 C C . ALA B 1 323 ? 10.492 -36.562 -3.352 1 86.06 323 ALA B C 1
ATOM 6610 O O . ALA B 1 323 ? 11.383 -35.781 -2.977 1 86.06 323 ALA B O 1
ATOM 6611 N N . GLY B 1 324 ? 9.484 -36.844 -2.602 1 90 324 GLY B N 1
ATOM 6612 C CA . GLY B 1 324 ? 9.438 -36.531 -1.182 1 90 324 GLY B CA 1
ATOM 6613 C C . GLY B 1 324 ? 9.391 -35.031 -0.898 1 90 324 GLY B C 1
ATOM 6614 O O . GLY B 1 324 ? 10.094 -34.531 -0.017 1 90 324 GLY B O 1
ATOM 6615 N N . ARG B 1 325 ? 8.641 -34.312 -1.652 1 93.81 325 ARG B N 1
ATOM 6616 C CA . ARG B 1 325 ? 8.617 -32.875 -1.591 1 93.81 325 ARG B CA 1
ATOM 6617 C C . ARG B 1 325 ? 8.094 -32.375 -0.242 1 93.81 325 ARG B C 1
ATOM 6619 O O . ARG B 1 325 ? 8.617 -31.422 0.325 1 93.81 325 ARG B O 1
ATOM 6626 N N . ALA B 1 326 ? 7.062 -33.062 0.321 1 95.31 326 ALA B N 1
ATOM 6627 C CA . ALA B 1 326 ? 6.551 -32.688 1.639 1 95.31 326 ALA B CA 1
ATOM 6628 C C . ALA B 1 326 ? 7.633 -32.844 2.707 1 95.31 326 ALA B C 1
ATOM 6630 O O . ALA B 1 326 ? 7.801 -31.969 3.559 1 95.31 326 ALA B O 1
ATOM 6631 N N . SER B 1 327 ? 8.352 -33.969 2.625 1 94.5 327 SER B N 1
ATOM 6632 C CA . SER B 1 327 ? 9.438 -34.188 3.564 1 94.5 327 SER B CA 1
ATOM 6633 C C . SER B 1 327 ? 10.555 -33.188 3.395 1 94.5 327 SER B C 1
ATOM 6635 O O . SER B 1 327 ? 11.148 -32.719 4.379 1 94.5 327 SER B O 1
ATOM 6637 N N . ALA B 1 328 ? 10.844 -32.844 2.162 1 95.44 328 ALA B N 1
ATOM 6638 C CA . ALA B 1 328 ? 11.875 -31.844 1.889 1 95.44 328 ALA B CA 1
ATOM 6639 C C . ALA B 1 328 ? 11.523 -30.516 2.539 1 95.44 328 ALA B C 1
ATOM 6641 O O . ALA B 1 328 ? 12.391 -29.859 3.123 1 95.44 328 ALA B O 1
ATOM 6642 N N . TRP B 1 329 ? 10.289 -30.109 2.494 1 97.06 329 TRP B N 1
ATOM 6643 C CA . TRP B 1 329 ? 9.836 -28.891 3.158 1 97.06 329 TRP B CA 1
ATOM 6644 C C . TRP B 1 329 ? 10.039 -28.969 4.664 1 97.06 329 TRP B C 1
ATOM 6646 O O . TRP B 1 329 ? 10.594 -28.062 5.277 1 97.06 329 TRP B O 1
ATOM 6656 N N . ARG B 1 330 ? 9.633 -30.047 5.266 1 96.94 330 ARG B N 1
ATOM 6657 C CA . ARG B 1 330 ? 9.695 -30.203 6.715 1 96.94 330 ARG B CA 1
ATOM 6658 C C . ARG B 1 330 ? 11.148 -30.203 7.195 1 96.94 330 ARG B C 1
ATOM 6660 O O . ARG B 1 330 ? 11.43 -29.75 8.312 1 96.94 330 ARG B O 1
ATOM 6667 N N . GLN B 1 331 ? 12.047 -30.609 6.32 1 96.56 331 GLN B N 1
ATOM 6668 C CA . GLN B 1 331 ? 13.461 -30.672 6.68 1 96.56 331 GLN B CA 1
ATOM 6669 C C . GLN B 1 331 ? 14.195 -29.391 6.297 1 96.56 331 GLN B C 1
ATOM 6671 O O . GLN B 1 331 ? 15.359 -29.203 6.652 1 96.56 331 GLN B O 1
ATOM 6676 N N . GLY B 1 332 ? 13.555 -28.578 5.59 1 96.5 332 GLY B N 1
ATOM 6677 C CA . GLY B 1 332 ? 14.172 -27.344 5.133 1 96.5 332 GLY B CA 1
ATOM 6678 C C . GLY B 1 332 ? 15.141 -27.562 3.98 1 96.5 332 GLY B C 1
ATOM 6679 O O . GLY B 1 332 ? 16.062 -26.766 3.793 1 96.5 332 GLY B O 1
ATOM 6680 N N . ASN B 1 333 ? 14.969 -28.672 3.256 1 95.44 333 ASN B N 1
ATOM 6681 C CA . ASN B 1 333 ? 15.82 -28.953 2.107 1 95.44 333 ASN B CA 1
ATOM 6682 C C . ASN B 1 333 ? 15.258 -28.359 0.824 1 95.44 333 ASN B C 1
ATOM 6684 O O . ASN B 1 333 ? 14.828 -29.078 -0.071 1 95.44 333 ASN B O 1
ATOM 6688 N N . LEU B 1 334 ? 15.273 -27.125 0.638 1 96.12 334 LEU B N 1
ATOM 6689 C CA . LEU B 1 334 ? 14.812 -26.312 -0.486 1 96.12 334 LEU B CA 1
ATOM 6690 C C . LEU B 1 334 ? 15.547 -24.984 -0.539 1 96.12 334 LEU B C 1
ATOM 6692 O O . LEU B 1 334 ? 16.281 -24.641 0.385 1 96.12 334 LEU B O 1
ATOM 6696 N N . ALA B 1 335 ? 15.469 -24.281 -1.635 1 96.94 335 ALA B N 1
ATOM 6697 C CA . ALA B 1 335 ? 15.914 -22.891 -1.64 1 96.94 335 ALA B CA 1
ATOM 6698 C C . ALA B 1 335 ? 15.117 -22.047 -0.64 1 96.94 335 ALA B C 1
ATOM 6700 O O . ALA B 1 335 ? 13.93 -21.781 -0.853 1 96.94 335 ALA B O 1
ATOM 6701 N N . LYS B 1 336 ? 15.719 -21.719 0.446 1 95.75 336 LYS B N 1
ATOM 6702 C CA . LYS B 1 336 ? 15.031 -20.984 1.496 1 95.75 336 LYS B CA 1
ATOM 6703 C C . LYS B 1 336 ? 14.977 -19.484 1.176 1 95.75 336 LYS B C 1
ATOM 6705 O O . LYS B 1 336 ? 15.953 -18.766 1.397 1 95.75 336 LYS B O 1
ATOM 6710 N N . VAL B 1 337 ? 13.898 -19.062 0.65 1 98 337 VAL B N 1
ATOM 6711 C CA . VAL B 1 337 ? 13.625 -17.656 0.366 1 98 337 VAL B CA 1
ATOM 6712 C C . VAL B 1 337 ? 12.273 -17.25 0.946 1 98 337 VAL B C 1
ATOM 6714 O O . VAL B 1 337 ? 11.398 -18.109 1.127 1 98 337 VAL B O 1
ATOM 6717 N N . PRO B 1 338 ? 12.07 -15.961 1.295 1 98.38 338 PRO B N 1
ATOM 6718 C CA . PRO B 1 338 ? 10.75 -15.516 1.75 1 98.38 338 PRO B CA 1
ATOM 6719 C C . PRO B 1 338 ? 9.641 -15.844 0.754 1 98.38 338 PRO B C 1
ATOM 6721 O O . PRO B 1 338 ? 9.852 -15.781 -0.459 1 98.38 338 PRO B O 1
ATOM 6724 N N . ILE B 1 339 ? 8.398 -16.156 1.33 1 98.69 339 ILE B N 1
ATOM 6725 C CA . ILE B 1 339 ? 7.289 -16.578 0.479 1 98.69 339 ILE B CA 1
ATOM 6726 C C . ILE B 1 339 ? 6.059 -15.719 0.776 1 98.69 339 ILE B C 1
ATOM 6728 O O . ILE B 1 339 ? 5.793 -15.391 1.934 1 98.69 339 ILE B O 1
ATOM 6732 N N . LEU B 1 340 ? 5.426 -15.297 -0.223 1 98.88 340 LEU B N 1
ATOM 6733 C CA . LEU B 1 340 ? 4.07 -14.758 -0.189 1 98.88 340 LEU B CA 1
ATOM 6734 C C . LEU B 1 340 ? 3.098 -15.695 -0.897 1 98.88 340 LEU B C 1
ATOM 6736 O O . LEU B 1 340 ? 3.223 -15.938 -2.1 1 98.88 340 LEU B O 1
ATOM 6740 N N . ALA B 1 341 ? 2.145 -16.234 -0.133 1 98.75 341 ALA B N 1
ATOM 6741 C CA . ALA B 1 341 ? 1.267 -17.25 -0.699 1 98.75 341 ALA B CA 1
ATOM 6742 C C . ALA B 1 341 ? -0.199 -16.922 -0.441 1 98.75 341 ALA B C 1
ATOM 6744 O O . ALA B 1 341 ? -0.545 -16.391 0.619 1 98.75 341 ALA B O 1
ATOM 6745 N N . GLY B 1 342 ? -1.037 -17.234 -1.408 1 97.62 342 GLY B N 1
ATOM 6746 C CA . GLY B 1 342 ? -2.441 -16.906 -1.199 1 97.62 342 GLY B CA 1
ATOM 6747 C C . GLY B 1 342 ? -3.379 -17.828 -1.96 1 97.62 342 GLY B C 1
ATOM 6748 O O . GLY B 1 342 ? -2.945 -18.578 -2.838 1 97.62 342 GLY B O 1
ATOM 6749 N N . THR B 1 343 ? -4.59 -17.891 -1.533 1 98.38 343 THR B N 1
ATOM 6750 C CA . THR B 1 343 ? -5.711 -18.547 -2.191 1 98.38 343 THR B CA 1
ATOM 6751 C C . THR B 1 343 ? -6.883 -17.594 -2.369 1 98.38 343 THR B C 1
ATOM 6753 O O . THR B 1 343 ? -6.855 -16.469 -1.858 1 98.38 343 THR B O 1
ATOM 6756 N N . ILE B 1 344 ? -7.789 -17.984 -3.182 1 98.38 344 ILE B N 1
ATOM 6757 C CA . ILE B 1 344 ? -8.977 -17.188 -3.438 1 98.38 344 ILE B CA 1
ATOM 6758 C C . ILE B 1 344 ? -10.188 -17.828 -2.766 1 98.38 344 ILE B C 1
ATOM 6760 O O . ILE B 1 344 ? -10.297 -19.047 -2.709 1 98.38 344 ILE B O 1
ATOM 6764 N N . ALA B 1 345 ? -11.102 -17.047 -2.334 1 96.88 345 ALA B N 1
ATOM 6765 C CA . ALA B 1 345 ? -12.195 -17.469 -1.457 1 96.88 345 ALA B CA 1
ATOM 6766 C C . ALA B 1 345 ? -13.062 -18.531 -2.121 1 96.88 345 ALA B C 1
ATOM 6768 O O . ALA B 1 345 ? -13.602 -19.406 -1.446 1 96.88 345 ALA B O 1
ATOM 6769 N N . GLN B 1 346 ? -13.188 -18.438 -3.451 1 97.75 346 GLN B N 1
ATOM 6770 C CA . GLN B 1 346 ? -14.062 -19.359 -4.168 1 97.75 346 GLN B CA 1
ATOM 6771 C C . GLN B 1 346 ? -13.375 -19.906 -5.414 1 97.75 346 GLN B C 1
ATOM 6773 O O . GLN B 1 346 ? -13.938 -19.875 -6.508 1 97.75 346 GLN B O 1
ATOM 6778 N N . GLU B 1 347 ? -12.195 -20.516 -5.203 1 97.88 347 GLU B N 1
ATOM 6779 C CA . GLU B 1 347 ? -11.414 -21.094 -6.289 1 97.88 347 GLU B CA 1
ATOM 6780 C C . GLU B 1 347 ? -12.258 -22.031 -7.137 1 97.88 347 GLU B C 1
ATOM 6782 O O . GLU B 1 347 ? -12.234 -21.969 -8.367 1 97.88 347 GLU B O 1
ATOM 6787 N N . GLY B 1 348 ? -13.023 -22.812 -6.48 1 98 348 GLY B N 1
ATOM 6788 C CA . GLY B 1 348 ? -13.719 -23.938 -7.098 1 98 348 GLY B CA 1
ATOM 6789 C C . GLY B 1 348 ? -14.789 -23.5 -8.078 1 98 348 GLY B C 1
ATOM 6790 O O . GLY B 1 348 ? -15.141 -24.25 -8.992 1 98 348 GLY B O 1
ATOM 6791 N N . ARG B 1 349 ? -15.25 -22.281 -7.941 1 97.94 349 ARG B N 1
ATOM 6792 C CA . ARG B 1 349 ? -16.359 -21.844 -8.789 1 97.94 349 ARG B CA 1
ATOM 6793 C C . ARG B 1 349 ? -15.914 -21.688 -10.234 1 97.94 349 ARG B C 1
ATOM 6795 O O . ARG B 1 349 ? -16.734 -21.734 -11.156 1 97.94 349 ARG B O 1
ATOM 6802 N N . ALA B 1 350 ? -14.641 -21.547 -10.406 1 97.19 350 ALA B N 1
ATOM 6803 C CA . ALA B 1 350 ? -14.125 -21.484 -11.773 1 97.19 350 ALA B CA 1
ATOM 6804 C C . ALA B 1 350 ? -13.453 -22.781 -12.172 1 97.19 350 ALA B C 1
ATOM 6806 O O . ALA B 1 350 ? -13.031 -22.953 -13.32 1 97.19 350 ALA B O 1
ATOM 6807 N N . LEU B 1 351 ? -13.375 -23.734 -11.273 1 96.5 351 LEU B N 1
ATOM 6808 C CA . LEU B 1 351 ? -12.531 -24.875 -11.555 1 96.5 351 LEU B CA 1
ATOM 6809 C C . LEU B 1 351 ? -13.352 -26.172 -11.562 1 96.5 351 LEU B C 1
ATOM 6811 O O . LEU B 1 351 ? -12.875 -27.219 -12.008 1 96.5 351 LEU B O 1
ATOM 6815 N N . VAL B 1 352 ? -14.547 -26.062 -11.055 1 97.06 352 VAL B N 1
ATOM 6816 C CA . VAL B 1 352 ? -15.484 -27.172 -11.094 1 97.06 352 VAL B CA 1
ATOM 6817 C C . VAL B 1 352 ? -16.562 -26.922 -12.148 1 97.06 352 VAL B C 1
ATOM 6819 O O . VAL B 1 352 ? -17.031 -25.781 -12.297 1 97.06 352 VAL B O 1
ATOM 6822 N N . ASN B 1 353 ? -16.906 -27.969 -12.891 1 96.12 353 ASN B N 1
ATOM 6823 C CA . ASN B 1 353 ? -17.969 -27.828 -13.875 1 96.12 353 ASN B CA 1
ATOM 6824 C C . ASN B 1 353 ? -19.281 -27.375 -13.234 1 96.12 353 ASN B C 1
ATOM 6826 O O . ASN B 1 353 ? -19.734 -28 -12.266 1 96.12 353 ASN B O 1
ATOM 6830 N N . ARG B 1 354 ? -19.906 -26.391 -13.797 1 95.62 354 ARG B N 1
ATOM 6831 C CA . ARG B 1 354 ? -21.078 -25.797 -13.18 1 95.62 354 ARG B CA 1
ATOM 6832 C C . ARG B 1 354 ? -22.25 -26.781 -13.188 1 95.62 354 ARG B C 1
ATOM 6834 O O . ARG B 1 354 ? -23.203 -26.609 -12.43 1 95.62 354 ARG B O 1
ATOM 6841 N N . ASN B 1 355 ? -22.172 -27.844 -13.992 1 95.19 355 ASN B N 1
ATOM 6842 C CA . ASN B 1 355 ? -23.234 -28.828 -14.094 1 95.19 355 ASN B CA 1
ATOM 6843 C C . ASN B 1 355 ? -22.875 -30.125 -13.391 1 95.19 355 ASN B C 1
ATOM 6845 O O . ASN B 1 355 ? -23.516 -31.156 -13.609 1 95.19 355 ASN B O 1
ATOM 6849 N N . ILE B 1 356 ? -21.938 -30.109 -12.578 1 97.25 356 ILE B N 1
ATOM 6850 C CA . ILE B 1 356 ? -21.438 -31.328 -11.938 1 97.25 356 ILE B CA 1
ATOM 6851 C C . ILE B 1 356 ? -22.5 -31.891 -10.992 1 97.25 356 ILE B C 1
ATOM 6853 O O . ILE B 1 356 ? -23.234 -31.125 -10.359 1 97.25 356 ILE B O 1
ATOM 6857 N N . SER B 1 357 ? -22.594 -33.188 -10.914 1 97.5 357 SER B N 1
ATOM 6858 C CA . SER B 1 357 ? -23.328 -33.875 -9.852 1 97.5 357 SER B CA 1
ATOM 6859 C C . SER B 1 357 ? -22.406 -34.281 -8.711 1 97.5 357 SER B C 1
ATOM 6861 O O . SER B 1 357 ? -21.203 -34.438 -8.906 1 97.5 357 SER B O 1
ATOM 6863 N N . LEU B 1 358 ? -23.031 -34.406 -7.508 1 97.12 358 LEU B N 1
ATOM 6864 C CA . LEU B 1 358 ? -22.203 -34.812 -6.375 1 97.12 358 LEU B CA 1
ATOM 6865 C C . LEU B 1 358 ? -21.656 -36.219 -6.582 1 97.12 358 LEU B C 1
ATOM 6867 O O . LEU B 1 358 ? -20.547 -36.531 -6.141 1 97.12 358 LEU B O 1
ATOM 6871 N N . ASP B 1 359 ? -22.422 -37.031 -7.254 1 96.31 359 ASP B N 1
ATOM 6872 C CA . ASP B 1 359 ? -21.922 -38.375 -7.562 1 96.31 359 ASP B CA 1
ATOM 6873 C C . ASP B 1 359 ? -20.672 -38.312 -8.445 1 96.31 359 ASP B C 1
ATOM 6875 O O . ASP B 1 359 ? -19.688 -38.969 -8.188 1 96.31 359 ASP B O 1
ATOM 6879 N N . ARG B 1 360 ? -20.734 -37.562 -9.414 1 96 360 ARG B N 1
ATOM 6880 C CA . ARG B 1 360 ? -19.594 -37.406 -10.305 1 96 360 ARG B CA 1
ATOM 6881 C C . ARG B 1 360 ? -18.406 -36.75 -9.586 1 96 360 ARG B C 1
ATOM 6883 O O . ARG B 1 360 ? -17.25 -37.125 -9.812 1 96 360 ARG B O 1
ATOM 6890 N N . PHE B 1 361 ? -18.734 -35.781 -8.766 1 96.88 361 PHE B N 1
ATOM 6891 C CA . PHE B 1 361 ? -17.703 -35.125 -7.965 1 96.88 361 PHE B CA 1
ATOM 6892 C C . PHE B 1 361 ? -17 -36.125 -7.059 1 96.88 361 PHE B C 1
ATOM 6894 O O . PHE B 1 361 ? -15.773 -36.094 -6.938 1 96.88 361 PHE B O 1
ATOM 6901 N N . ASN B 1 362 ? -17.75 -37.031 -6.43 1 96.5 362 ASN B N 1
ATOM 6902 C CA . ASN B 1 362 ? -17.203 -38.094 -5.578 1 96.5 362 ASN B CA 1
ATOM 6903 C C . ASN B 1 362 ? -16.266 -39 -6.359 1 96.5 362 ASN B C 1
ATOM 6905 O O . ASN B 1 362 ? -15.195 -39.375 -5.863 1 96.5 362 ASN B O 1
ATOM 6909 N N . GLU B 1 363 ? -16.609 -39.344 -7.527 1 93.44 363 GLU B N 1
ATOM 6910 C CA . GLU B 1 363 ? -15.797 -40.219 -8.367 1 93.44 363 GLU B CA 1
ATOM 6911 C C . GLU B 1 363 ? -14.469 -39.562 -8.727 1 93.44 363 GLU B C 1
ATOM 6913 O O . GLU B 1 363 ? -13.445 -40.219 -8.852 1 93.44 363 GLU B O 1
ATOM 6918 N N . ALA B 1 364 ? -14.555 -38.312 -8.812 1 92.5 364 ALA B N 1
ATOM 6919 C CA . ALA B 1 364 ? -13.383 -37.625 -9.32 1 92.5 364 ALA B CA 1
ATOM 6920 C C . ALA B 1 364 ? -12.445 -37.219 -8.188 1 92.5 364 ALA B C 1
ATOM 6922 O O . ALA B 1 364 ? -11.219 -37.25 -8.352 1 92.5 364 ALA B O 1
ATOM 6923 N N . TYR B 1 365 ? -12.984 -36.812 -7.02 1 94.19 365 TYR B N 1
ATOM 6924 C CA . TYR B 1 365 ? -12.125 -36.156 -6.059 1 94.19 365 TYR B CA 1
ATOM 6925 C C . TYR B 1 365 ? -12.211 -36.781 -4.684 1 94.19 365 TYR B C 1
ATOM 6927 O O . TYR B 1 365 ? -11.273 -36.719 -3.893 1 94.19 365 TYR B O 1
ATOM 6935 N N . LEU B 1 366 ? -13.375 -37.344 -4.371 1 96.12 366 LEU B N 1
ATOM 6936 C CA . LEU B 1 366 ? -13.562 -37.906 -3.031 1 96.12 366 LEU B CA 1
ATOM 6937 C C . LEU B 1 366 ? -13.688 -39.406 -3.078 1 96.12 366 LEU B C 1
ATOM 6939 O O . LEU B 1 366 ? -14.625 -40 -2.506 1 96.12 366 LEU B O 1
ATOM 6943 N N . PHE B 1 367 ? -12.805 -40 -3.742 1 90.88 367 PHE B N 1
ATOM 6944 C CA . PHE B 1 367 ? -12.891 -41.438 -3.957 1 90.88 367 PHE B CA 1
ATOM 6945 C C . PHE B 1 367 ? -12 -42.188 -2.973 1 90.88 367 PHE B C 1
ATOM 6947 O O . PHE B 1 367 ? -11.141 -41.594 -2.326 1 90.88 367 PHE B O 1
ATOM 6954 N N . GLU B 1 368 ? -12.227 -43.5 -2.826 1 87.38 368 GLU B N 1
ATOM 6955 C CA . GLU B 1 368 ? -11.383 -44.375 -2.02 1 87.38 368 GLU B CA 1
ATOM 6956 C C . GLU B 1 368 ? -10.008 -44.562 -2.66 1 87.38 368 GLU B C 1
ATOM 6958 O O . GLU B 1 368 ? -9.883 -44.531 -3.887 1 87.38 368 GLU B O 1
ATOM 6963 N N . PRO B 1 369 ? -8.93 -44.719 -1.808 1 88.44 369 PRO B N 1
ATOM 6964 C CA . PRO B 1 369 ? -8.93 -44.875 -0.351 1 88.44 369 PRO B CA 1
ATOM 6965 C C . PRO B 1 369 ? -8.781 -43.531 0.381 1 88.44 369 PRO B C 1
ATOM 6967 O O . PRO B 1 369 ? -8.641 -43.5 1.606 1 88.44 369 PRO B O 1
ATOM 6970 N N . PHE B 1 370 ? -8.859 -42.469 -0.335 1 90.44 370 PHE B N 1
ATOM 6971 C CA . PHE B 1 370 ? -8.578 -41.188 0.291 1 90.44 370 PHE B CA 1
ATOM 6972 C C . PHE B 1 370 ? -9.742 -40.75 1.158 1 90.44 370 PHE B C 1
ATOM 6974 O O . PHE B 1 370 ? -9.555 -40.031 2.148 1 90.44 370 PHE B O 1
ATOM 6981 N N . PHE B 1 371 ? -10.938 -41.156 0.748 1 95.12 371 PHE B N 1
ATOM 6982 C CA . PHE B 1 371 ? -12.133 -40.844 1.511 1 95.12 371 PHE B CA 1
ATOM 6983 C C . PHE B 1 371 ? -13.047 -42.062 1.603 1 95.12 371 PHE B C 1
ATOM 6985 O O . PHE B 1 371 ? -13.359 -42.688 0.588 1 95.12 371 PHE B O 1
ATOM 6992 N N . SER B 1 372 ? -13.5 -42.375 2.826 1 94.81 372 SER B N 1
ATOM 6993 C CA . SER B 1 372 ? -14.555 -43.344 3.008 1 94.81 372 SER B CA 1
ATOM 6994 C C . SER B 1 372 ? -15.938 -42.75 2.775 1 94.81 372 SER B C 1
ATOM 6996 O O . SER B 1 372 ? -16.062 -41.5 2.676 1 94.81 372 SER B O 1
ATOM 6998 N N . ASN B 1 373 ? -16.906 -43.562 2.666 1 94.62 373 ASN B N 1
ATOM 6999 C CA . ASN B 1 373 ? -18.281 -43.094 2.541 1 94.62 373 ASN B CA 1
ATOM 7000 C C . ASN B 1 373 ? -18.688 -42.25 3.746 1 94.62 373 ASN B C 1
ATOM 7002 O O . ASN B 1 373 ? -19.375 -41.219 3.596 1 94.62 373 ASN B O 1
ATOM 7006 N N . GLU B 1 374 ? -18.219 -42.656 4.887 1 95.56 374 GLU B N 1
ATOM 7007 C CA . GLU B 1 374 ? -18.531 -41.938 6.113 1 95.56 374 GLU B CA 1
ATOM 7008 C C . GLU B 1 374 ? -17.891 -40.562 6.113 1 95.56 374 GLU B C 1
ATOM 7010 O O . GLU B 1 374 ? -18.516 -39.562 6.543 1 95.56 374 GLU B O 1
ATOM 7015 N N . GLN B 1 375 ? -16.703 -40.5 5.664 1 96.19 375 GLN B N 1
ATOM 7016 C CA . GLN B 1 375 ? -16 -39.219 5.59 1 96.19 375 GLN B CA 1
ATOM 7017 C C . GLN B 1 375 ? -16.688 -38.281 4.605 1 96.19 375 GLN B C 1
ATOM 7019 O O . GLN B 1 375 ? -16.812 -37.094 4.875 1 96.19 375 GLN B O 1
ATOM 7024 N N . ARG B 1 376 ? -17.125 -38.812 3.486 1 96.88 376 ARG B N 1
ATOM 7025 C CA . ARG B 1 376 ? -17.859 -38 2.504 1 96.88 376 ARG B CA 1
ATOM 7026 C C . ARG B 1 376 ? -19.125 -37.438 3.104 1 96.88 376 ARG B C 1
ATOM 7028 O O . ARG B 1 376 ? -19.422 -36.25 2.92 1 96.88 376 ARG B O 1
ATOM 7035 N N . ASP B 1 377 ? -19.844 -38.281 3.787 1 96.44 377 ASP B N 1
ATOM 7036 C CA . ASP B 1 377 ? -21.094 -37.844 4.414 1 96.44 377 ASP B CA 1
ATOM 7037 C C . ASP B 1 377 ? -20.828 -36.719 5.426 1 96.44 377 ASP B C 1
ATOM 7039 O O . ASP B 1 377 ? -21.594 -35.75 5.508 1 96.44 377 ASP B O 1
ATOM 7043 N N . GLU B 1 378 ? -19.766 -36.875 6.133 1 97.44 378 GLU B N 1
ATOM 7044 C CA . GLU B 1 378 ? -19.406 -35.844 7.117 1 97.44 378 GLU B CA 1
ATOM 7045 C C . GLU B 1 378 ? -19.031 -34.531 6.438 1 97.44 378 GLU B C 1
ATOM 7047 O O . GLU B 1 378 ? -19.406 -33.469 6.914 1 97.44 378 GLU B O 1
ATOM 7052 N N . ILE B 1 379 ? -18.266 -34.656 5.406 1 98.19 379 ILE B N 1
ATOM 7053 C CA . ILE B 1 379 ? -17.875 -33.469 4.648 1 98.19 379 ILE B CA 1
ATOM 7054 C C . ILE B 1 379 ? -19.125 -32.719 4.148 1 98.19 379 ILE B C 1
ATOM 7056 O O . ILE B 1 379 ? -19.297 -31.531 4.383 1 98.19 379 ILE B O 1
ATOM 7060 N N . TYR B 1 380 ? -20.062 -33.438 3.506 1 97.88 380 TYR B N 1
ATOM 7061 C CA . TYR B 1 380 ? -21.281 -32.812 2.98 1 97.88 380 TYR B CA 1
ATOM 7062 C C . TYR B 1 380 ? -22.125 -32.219 4.105 1 97.88 380 TYR B C 1
ATOM 7064 O O . TYR B 1 380 ? -22.703 -31.156 3.953 1 97.88 380 TYR B O 1
ATOM 7072 N N . ALA B 1 381 ? -22.188 -32.938 5.223 1 97.44 381 ALA B N 1
ATOM 7073 C CA . ALA B 1 381 ? -22.969 -32.438 6.355 1 97.44 381 ALA B CA 1
ATOM 7074 C C . ALA B 1 381 ? -22.438 -31.109 6.855 1 97.44 381 ALA B C 1
ATOM 7076 O O . ALA B 1 381 ? -23.203 -30.203 7.172 1 97.44 381 ALA B O 1
ATOM 7077 N N . GLN B 1 382 ? -21.141 -31.031 6.941 1 97.5 382 GLN B N 1
ATOM 7078 C CA . GLN B 1 382 ? -20.516 -29.797 7.438 1 97.5 382 GLN B CA 1
ATOM 7079 C C . GLN B 1 382 ? -20.688 -28.656 6.453 1 97.5 382 GLN B C 1
ATOM 7081 O O . GLN B 1 382 ? -20.969 -27.516 6.859 1 97.5 382 GLN B O 1
ATOM 7086 N N . TYR B 1 383 ? -20.547 -28.906 5.191 1 98.12 383 TYR B N 1
ATOM 7087 C CA . TYR B 1 383 ? -20.625 -27.844 4.199 1 98.12 383 TYR B CA 1
ATOM 7088 C C . TYR B 1 383 ? -22.062 -27.406 3.984 1 98.12 383 TYR B C 1
ATOM 7090 O O . TYR B 1 383 ? -22.312 -26.234 3.652 1 98.12 383 TYR B O 1
ATOM 7098 N N . ARG B 1 384 ? -23.031 -28.25 4.121 1 97.31 384 ARG B N 1
ATOM 7099 C CA . ARG B 1 384 ? -24.438 -27.906 3.98 1 97.31 384 ARG B CA 1
ATOM 7100 C C . ARG B 1 384 ? -24.875 -26.922 5.07 1 97.31 384 ARG B C 1
ATOM 7102 O O . ARG B 1 384 ? -25.906 -26.266 4.941 1 97.31 384 ARG B O 1
ATOM 7109 N N . LYS B 1 385 ? -24.094 -26.812 6.152 1 96 385 LYS B N 1
ATOM 7110 C CA . LYS B 1 385 ? -24.391 -25.875 7.234 1 96 385 LYS B CA 1
ATOM 7111 C C . LYS B 1 385 ? -23.953 -24.453 6.867 1 96 385 LYS B C 1
ATOM 7113 O O . LYS B 1 385 ? -24.375 -23.5 7.512 1 96 385 LYS B O 1
ATOM 7118 N N . LEU B 1 386 ? -23.109 -24.375 5.938 1 94.38 386 LEU B N 1
ATOM 7119 C CA . LEU B 1 386 ? -22.625 -23.062 5.531 1 94.38 386 LEU B CA 1
ATOM 7120 C C . LEU B 1 386 ? -23.672 -22.312 4.703 1 94.38 386 LEU B C 1
ATOM 7122 O O . LEU B 1 386 ? -24.391 -22.938 3.914 1 94.38 386 LEU B O 1
ATOM 7126 N N . PRO B 1 387 ? -23.719 -21.031 4.867 1 91.31 387 PRO B N 1
ATOM 7127 C CA . PRO B 1 387 ? -24.734 -20.266 4.133 1 91.31 387 PRO B CA 1
ATOM 7128 C C . PRO B 1 387 ? -24.469 -20.203 2.635 1 91.31 387 PRO B C 1
ATOM 7130 O O . PRO B 1 387 ? -23.297 -20.109 2.223 1 91.31 387 PRO B O 1
ATOM 7133 N N . GLY B 1 388 ? -25.469 -20.234 1.851 1 91.62 388 GLY B N 1
ATOM 7134 C CA . GLY B 1 388 ? -25.375 -19.906 0.439 1 91.62 388 GLY B CA 1
ATOM 7135 C C . GLY B 1 388 ? -25.062 -21.109 -0.438 1 91.62 388 GLY B C 1
ATOM 7136 O O . GLY B 1 388 ? -24.969 -20.984 -1.661 1 91.62 388 GLY B O 1
ATOM 7137 N N . LEU B 1 389 ? -24.844 -22.297 0.116 1 96.75 389 LEU B N 1
ATOM 7138 C CA . LEU B 1 389 ? -24.531 -23.484 -0.667 1 96.75 389 LEU B CA 1
ATOM 7139 C C . LEU B 1 389 ? -25.781 -24.328 -0.908 1 96.75 389 LEU B C 1
ATOM 7141 O O . LEU B 1 389 ? -26.109 -25.203 -0.108 1 96.75 389 LEU B O 1
ATOM 7145 N N . LYS B 1 390 ? -26.406 -24.125 -2.078 1 95 390 LYS B N 1
ATOM 7146 C CA . LYS B 1 390 ? -27.75 -24.656 -2.303 1 95 390 LYS B CA 1
ATOM 7147 C C . LYS B 1 390 ? -27.719 -25.797 -3.322 1 95 390 LYS B C 1
ATOM 7149 O O . LYS B 1 390 ? -28.516 -26.734 -3.244 1 95 390 LYS B O 1
ATOM 7154 N N . THR B 1 391 ? -26.875 -25.703 -4.277 1 97.5 391 THR B N 1
ATOM 7155 C CA . THR B 1 391 ? -26.859 -26.656 -5.375 1 97.5 391 THR B CA 1
ATOM 7156 C C . THR B 1 391 ? -25.672 -27.609 -5.246 1 97.5 391 THR B C 1
ATOM 7158 O O . THR B 1 391 ? -24.781 -27.391 -4.43 1 97.5 391 THR B O 1
ATOM 7161 N N . ASP B 1 392 ? -25.703 -28.719 -6.09 1 98 392 ASP B N 1
ATOM 7162 C CA . ASP B 1 392 ? -24.562 -29.625 -6.168 1 98 392 ASP B CA 1
ATOM 7163 C C . ASP B 1 392 ? -23.297 -28.859 -6.555 1 98 392 ASP B C 1
ATOM 7165 O O . ASP B 1 392 ? -22.219 -29.094 -6 1 98 392 ASP B O 1
ATOM 7169 N N . PHE B 1 393 ? -23.438 -27.938 -7.43 1 98.06 393 PHE B N 1
ATOM 7170 C CA . PHE B 1 393 ? -22.312 -27.125 -7.863 1 98.06 393 PHE B CA 1
ATOM 7171 C C . PHE B 1 393 ? -21.766 -26.297 -6.707 1 98.06 393 PHE B C 1
ATOM 7173 O O . PHE B 1 393 ? -20.547 -26.219 -6.512 1 98.06 393 PHE B O 1
ATOM 7180 N N . ASP B 1 394 ? -22.688 -25.688 -5.953 1 98.25 394 ASP B N 1
ATOM 7181 C CA . ASP B 1 394 ? -22.266 -24.859 -4.82 1 98.25 394 ASP B CA 1
ATOM 7182 C C . ASP B 1 394 ? -21.438 -25.672 -3.832 1 98.25 394 ASP B C 1
ATOM 7184 O O . ASP B 1 394 ? -20.375 -25.234 -3.393 1 98.25 394 ASP B O 1
ATOM 7188 N N . LEU B 1 395 ? -21.938 -26.844 -3.535 1 98.38 395 LEU B N 1
ATOM 7189 C CA . LEU B 1 395 ? -21.266 -27.703 -2.576 1 98.38 395 LEU B CA 1
ATOM 7190 C C . LEU B 1 395 ? -19.922 -28.188 -3.125 1 98.38 395 LEU B C 1
ATOM 7192 O O . LEU B 1 395 ? -18.906 -28.109 -2.445 1 98.38 395 LEU B O 1
ATOM 7196 N N . ALA B 1 396 ? -19.938 -28.672 -4.355 1 98.56 396 ALA B N 1
ATOM 7197 C CA . ALA B 1 396 ? -18.719 -29.203 -4.98 1 98.56 396 ALA B CA 1
ATOM 7198 C C . ALA B 1 396 ? -17.641 -28.125 -5.066 1 98.56 396 ALA B C 1
ATOM 7200 O O . ALA B 1 396 ? -16.484 -28.375 -4.727 1 98.56 396 ALA B O 1
ATOM 7201 N N . ALA B 1 397 ? -18 -26.953 -5.473 1 98.56 397 ALA B N 1
ATOM 7202 C CA . ALA B 1 397 ? -17.047 -25.859 -5.648 1 98.56 397 ALA B CA 1
ATOM 7203 C C . ALA B 1 397 ? -16.438 -25.438 -4.312 1 98.56 397 ALA B C 1
ATOM 7205 O O . ALA B 1 397 ? -15.242 -25.156 -4.234 1 98.56 397 ALA B O 1
ATOM 7206 N N . ALA B 1 398 ? -17.25 -25.406 -3.299 1 98.56 398 ALA B N 1
ATOM 7207 C CA . ALA B 1 398 ? -16.766 -25.031 -1.978 1 98.56 398 ALA B CA 1
ATOM 7208 C C . ALA B 1 398 ? -15.797 -26.078 -1.429 1 98.56 398 ALA B C 1
ATOM 7210 O O . ALA B 1 398 ? -14.75 -25.734 -0.884 1 98.56 398 ALA B O 1
ATOM 7211 N N . ILE B 1 399 ? -16.188 -27.328 -1.542 1 98.62 399 ILE B N 1
ATOM 7212 C CA . ILE B 1 399 ? -15.344 -28.422 -1.075 1 98.62 399 ILE B CA 1
ATOM 7213 C C . ILE B 1 399 ? -14.039 -28.438 -1.867 1 98.62 399 ILE B C 1
ATOM 7215 O O . ILE B 1 399 ? -12.953 -28.562 -1.29 1 98.62 399 ILE B O 1
ATOM 7219 N N . TYR B 1 400 ? -14.148 -28.25 -3.16 1 98.31 400 TYR B N 1
ATOM 7220 C CA . TYR B 1 400 ? -12.984 -28.219 -4.043 1 98.31 400 TYR B CA 1
ATOM 7221 C C . TYR B 1 400 ? -12.031 -27.094 -3.639 1 98.31 400 TYR B C 1
ATOM 7223 O O . TYR B 1 400 ? -10.812 -27.281 -3.629 1 98.31 400 TYR B O 1
ATOM 7231 N N . THR B 1 401 ? -12.523 -25.969 -3.328 1 98.38 401 THR B N 1
ATOM 7232 C CA . THR B 1 401 ? -11.734 -24.828 -2.906 1 98.38 401 THR B CA 1
ATOM 7233 C C . THR B 1 401 ? -10.875 -25.188 -1.693 1 98.38 401 THR B C 1
ATOM 7235 O O . THR B 1 401 ? -9.664 -24.969 -1.7 1 98.38 401 THR B O 1
ATOM 7238 N N . ASP B 1 402 ? -11.508 -25.75 -0.708 1 98.19 402 ASP B N 1
ATOM 7239 C CA . ASP B 1 402 ? -10.789 -26.062 0.526 1 98.19 402 ASP B CA 1
ATOM 7240 C C . ASP B 1 402 ? -9.828 -27.219 0.326 1 98.19 402 ASP B C 1
ATOM 7242 O O . ASP B 1 402 ? -8.648 -27.125 0.681 1 98.19 402 ASP B O 1
ATOM 7246 N N . PHE B 1 403 ? -10.305 -28.234 -0.276 1 97.88 403 PHE B N 1
ATOM 7247 C CA . PHE B 1 403 ? -9.586 -29.5 -0.369 1 97.88 403 PHE B CA 1
ATOM 7248 C C . PHE B 1 403 ? -8.352 -29.344 -1.258 1 97.88 403 PHE B C 1
ATOM 7250 O O . PHE B 1 403 ? -7.281 -29.859 -0.929 1 97.88 403 PHE B O 1
ATOM 7257 N N . LEU B 1 404 ? -8.445 -28.609 -2.34 1 97.06 404 LEU B N 1
ATOM 7258 C CA . LEU B 1 404 ? -7.375 -28.625 -3.332 1 97.06 404 LEU B CA 1
ATOM 7259 C C . LEU B 1 404 ? -6.48 -27.391 -3.189 1 97.06 404 LEU B C 1
ATOM 7261 O O . LEU B 1 404 ? -5.312 -27.422 -3.584 1 97.06 404 LEU B O 1
ATOM 7265 N N . TRP B 1 405 ? -7.035 -26.344 -2.658 1 97.81 405 TRP B N 1
ATOM 7266 C CA . TRP B 1 405 ? -6.273 -25.094 -2.723 1 97.81 405 TRP B CA 1
ATOM 7267 C C . TRP B 1 405 ? -6.008 -24.547 -1.326 1 97.81 405 TRP B C 1
ATOM 7269 O O . TRP B 1 405 ? -4.852 -24.406 -0.917 1 97.81 405 TRP B O 1
ATOM 7279 N N . GLN B 1 406 ? -7.008 -24.359 -0.554 1 97.88 406 GLN B N 1
ATOM 7280 C CA . GLN B 1 406 ? -6.871 -23.672 0.724 1 97.88 406 GLN B CA 1
ATOM 7281 C C . GLN B 1 406 ? -6.117 -24.531 1.735 1 97.88 406 GLN B C 1
ATOM 7283 O O . GLN B 1 406 ? -5.176 -24.047 2.377 1 97.88 406 GLN B O 1
ATOM 7288 N N . CYS B 1 407 ? -6.547 -25.766 1.974 1 98.19 407 CYS B N 1
ATOM 7289 C CA . CYS B 1 407 ? -5.992 -26.594 3.037 1 98.19 407 CYS B CA 1
ATOM 7290 C C . CYS B 1 407 ? -4.559 -27 2.721 1 98.19 407 CYS B C 1
ATOM 7292 O O . CYS B 1 407 ? -3.695 -26.984 3.6 1 98.19 407 CYS B O 1
ATOM 7294 N N . PRO B 1 408 ? -4.246 -27.328 1.442 1 97.81 408 PRO B N 1
ATOM 7295 C CA . PRO B 1 408 ? -2.84 -27.594 1.135 1 97.81 408 PRO B CA 1
ATOM 7296 C C . PRO B 1 408 ? -1.954 -26.359 1.31 1 97.81 408 PRO B C 1
ATOM 7298 O O . PRO B 1 408 ? -0.817 -26.484 1.774 1 97.81 408 PRO B O 1
ATOM 7301 N N . MET B 1 409 ? -2.455 -25.188 0.921 1 98.19 409 MET B N 1
ATOM 7302 C CA . MET B 1 409 ? -1.678 -23.969 1.109 1 98.19 409 MET B CA 1
ATOM 7303 C C . MET B 1 409 ? -1.471 -23.688 2.592 1 98.19 409 MET B C 1
ATOM 7305 O O . MET B 1 409 ? -0.394 -23.234 2.998 1 98.19 409 MET B O 1
ATOM 7309 N N . GLN B 1 410 ? -2.561 -23.906 3.352 1 97.69 410 GLN B N 1
ATOM 7310 C CA . GLN B 1 410 ? -2.412 -23.797 4.797 1 97.69 410 GLN B CA 1
ATOM 7311 C C . GLN B 1 410 ? -1.274 -24.688 5.305 1 97.69 410 GLN B C 1
ATOM 7313 O O . GLN B 1 410 ? -0.448 -24.234 6.105 1 97.69 410 GLN B O 1
ATOM 7318 N N . LYS B 1 411 ? -1.238 -25.906 4.863 1 97.31 411 LYS B N 1
ATOM 7319 C CA . LYS B 1 411 ? -0.215 -26.844 5.289 1 97.31 411 LYS B CA 1
ATOM 7320 C C . LYS B 1 411 ? 1.179 -26.375 4.891 1 97.31 411 LYS B C 1
ATOM 7322 O O . LYS B 1 411 ? 2.1 -26.375 5.711 1 97.31 411 LYS B O 1
ATOM 7327 N N . LEU B 1 412 ? 1.318 -25.922 3.676 1 98.31 412 LEU B N 1
ATOM 7328 C CA . LEU B 1 412 ? 2.623 -25.469 3.207 1 98.31 412 LEU B CA 1
ATOM 7329 C C . LEU B 1 412 ? 3.113 -24.281 4.027 1 98.31 412 LEU B C 1
ATOM 7331 O O . LEU B 1 412 ? 4.266 -24.266 4.473 1 98.31 412 LEU B O 1
ATOM 7335 N N . THR B 1 413 ? 2.273 -23.297 4.23 1 98.25 413 THR B N 1
ATOM 7336 C CA . THR B 1 413 ? 2.703 -22.078 4.91 1 98.25 413 THR B CA 1
ATOM 7337 C C . THR B 1 413 ? 3.02 -22.359 6.375 1 98.25 413 THR B C 1
ATOM 7339 O O . THR B 1 413 ? 3.92 -21.75 6.953 1 98.25 413 THR B O 1
ATOM 7342 N N . GLN B 1 414 ? 2.301 -23.297 6.961 1 97.19 414 GLN B N 1
ATOM 7343 C CA . GLN B 1 414 ? 2.602 -23.688 8.336 1 97.19 414 GLN B CA 1
ATOM 7344 C C . GLN B 1 414 ? 3.945 -24.406 8.422 1 97.19 414 GLN B C 1
ATOM 7346 O O . GLN B 1 414 ? 4.734 -24.156 9.328 1 97.19 414 GLN B O 1
ATOM 7351 N N . VAL B 1 415 ? 4.168 -25.281 7.516 1 98 415 VAL B N 1
ATOM 7352 C CA . VAL B 1 415 ? 5.438 -26 7.488 1 98 415 VAL B CA 1
ATOM 7353 C C . VAL B 1 415 ? 6.578 -25.016 7.223 1 98 415 VAL B C 1
ATOM 7355 O O . VAL B 1 415 ? 7.625 -25.078 7.871 1 98 415 VAL B O 1
ATOM 7358 N N . SER B 1 416 ? 6.391 -24.141 6.277 1 98.5 416 SER B N 1
ATOM 7359 C CA . SER B 1 416 ? 7.395 -23.125 5.977 1 98.5 416 SER B CA 1
ATOM 7360 C C . SER B 1 416 ? 7.746 -22.312 7.219 1 98.5 416 SER B C 1
ATOM 7362 O O . SER B 1 416 ? 8.922 -22.078 7.512 1 98.5 416 SER B O 1
ATOM 7364 N N . ALA B 1 417 ? 6.715 -21.875 7.895 1 97.56 417 ALA B N 1
ATOM 7365 C CA . ALA B 1 417 ? 6.922 -21.094 9.117 1 97.56 417 ALA B CA 1
ATOM 7366 C C . ALA B 1 417 ? 7.645 -21.922 10.172 1 97.56 417 ALA B C 1
ATOM 7368 O O . ALA B 1 417 ? 8.469 -21.391 10.93 1 97.56 417 ALA B O 1
ATOM 7369 N N . SER B 1 418 ? 7.414 -23.188 10.289 1 97.12 418 SER B N 1
ATOM 7370 C CA . SER B 1 418 ? 7.977 -24.047 11.312 1 97.12 418 SER B CA 1
ATOM 7371 C C . SER B 1 418 ? 9.484 -24.219 11.125 1 97.12 418 SER B C 1
ATOM 7373 O O . SER B 1 418 ? 10.203 -24.531 12.086 1 97.12 418 SER B O 1
ATOM 7375 N N . ILE B 1 419 ? 9.961 -24.031 9.953 1 97.44 419 ILE B N 1
ATOM 7376 C CA . ILE B 1 419 ? 11.391 -24.141 9.711 1 97.44 419 ILE B CA 1
ATOM 7377 C C . ILE B 1 419 ? 12.008 -22.75 9.625 1 97.44 419 ILE B C 1
ATOM 7379 O O . ILE B 1 419 ? 13.086 -22.578 9.062 1 97.44 419 ILE B O 1
ATOM 7383 N N . HIS B 1 420 ? 11.32 -21.781 10.055 1 96 420 HIS B N 1
ATOM 7384 C CA . HIS B 1 420 ? 11.75 -20.391 10.211 1 96 420 HIS B CA 1
ATOM 7385 C C . HIS B 1 420 ? 12.031 -19.75 8.852 1 96 420 HIS B C 1
ATOM 7387 O O . HIS B 1 420 ? 12.953 -18.938 8.727 1 96 420 HIS B O 1
ATOM 7393 N N . ASN B 1 421 ? 11.328 -20.25 7.84 1 97.75 421 ASN B N 1
ATOM 7394 C CA . ASN B 1 421 ? 11.32 -19.562 6.555 1 97.75 421 ASN B CA 1
ATOM 7395 C C . ASN B 1 421 ? 10.297 -18.422 6.531 1 97.75 421 ASN B C 1
ATOM 7397 O O . ASN B 1 421 ? 9.109 -18.656 6.75 1 97.75 421 ASN B O 1
ATOM 7401 N N . PRO B 1 422 ? 10.734 -17.109 6.367 1 97.88 422 PRO B N 1
ATOM 7402 C CA . PRO B 1 422 ? 9.758 -16.031 6.355 1 97.88 422 PRO B CA 1
ATOM 7403 C C . PRO B 1 422 ? 8.609 -16.281 5.375 1 97.88 422 PRO B C 1
ATOM 7405 O O . PRO B 1 422 ? 8.852 -16.516 4.191 1 97.88 422 PRO B O 1
ATOM 7408 N N . THR B 1 423 ? 7.344 -16.234 5.906 1 98.62 423 THR B N 1
ATOM 7409 C CA . THR B 1 423 ? 6.172 -16.641 5.137 1 98.62 423 THR B CA 1
ATOM 7410 C C . THR B 1 423 ? 4.992 -15.711 5.441 1 98.62 423 THR B C 1
ATOM 7412 O O . THR B 1 423 ? 4.684 -15.453 6.605 1 98.62 423 THR B O 1
ATOM 7415 N N . TRP B 1 424 ? 4.422 -15.203 4.426 1 98.75 424 TRP B N 1
ATOM 7416 C CA . TRP B 1 424 ? 3.178 -14.453 4.551 1 98.75 424 TRP B CA 1
ATOM 7417 C C . TRP B 1 424 ? 2.059 -15.117 3.756 1 98.75 424 TRP B C 1
ATOM 7419 O O . TRP B 1 424 ? 2.291 -15.648 2.668 1 98.75 424 TRP B O 1
ATOM 7429 N N . ARG B 1 425 ? 0.856 -15.078 4.254 1 98.69 425 ARG B N 1
ATOM 7430 C CA . ARG B 1 425 ? -0.286 -15.734 3.621 1 98.69 425 ARG B CA 1
ATOM 7431 C C . ARG B 1 425 ? -1.48 -14.789 3.541 1 98.69 425 ARG B C 1
ATOM 7433 O O . ARG B 1 425 ? -1.722 -14.008 4.461 1 98.69 425 ARG B O 1
ATOM 7440 N N . TYR B 1 426 ? -2.201 -14.836 2.445 1 98.44 426 TYR B N 1
ATOM 7441 C CA . TYR B 1 426 ? -3.412 -14.039 2.293 1 98.44 426 TYR B CA 1
ATOM 7442 C C . TYR B 1 426 ? -4.539 -14.867 1.692 1 98.44 426 TYR B C 1
ATOM 7444 O O . TYR B 1 426 ? -4.293 -15.891 1.046 1 98.44 426 TYR B O 1
ATOM 7452 N N . TYR B 1 427 ? -5.75 -14.453 1.973 1 96.94 427 TYR B N 1
ATOM 7453 C CA . TYR B 1 427 ? -6.98 -14.914 1.342 1 96.94 427 TYR B CA 1
ATOM 7454 C C . TYR B 1 427 ? -7.598 -13.82 0.483 1 96.94 427 TYR B C 1
ATOM 7456 O O . TYR B 1 427 ? -8.102 -12.82 1.006 1 96.94 427 TYR B O 1
ATOM 7464 N N . PHE B 1 428 ? -7.512 -14.008 -0.827 1 97.94 428 PHE B N 1
ATOM 7465 C CA . PHE B 1 428 ? -8.109 -13.039 -1.742 1 97.94 428 PHE B CA 1
ATOM 7466 C C . PHE B 1 428 ? -9.625 -13.125 -1.7 1 97.94 428 PHE B C 1
ATOM 7468 O O . PHE B 1 428 ? -10.211 -14.172 -1.999 1 97.94 428 PHE B O 1
ATOM 7475 N N . ASN B 1 429 ? -10.297 -12.062 -1.335 1 97.38 429 ASN B N 1
ATOM 7476 C CA . ASN B 1 429 ? -11.734 -12.047 -1.077 1 97.38 429 ASN B CA 1
ATOM 7477 C C . ASN B 1 429 ? -12.414 -10.844 -1.723 1 97.38 429 ASN B C 1
ATOM 7479 O O . ASN B 1 429 ? -13.141 -10.102 -1.058 1 97.38 429 ASN B O 1
ATOM 7483 N N . MET B 1 430 ? -12.133 -10.625 -2.977 1 95.5 430 MET B N 1
ATOM 7484 C CA . MET B 1 430 ? -12.727 -9.562 -3.777 1 95.5 430 MET B CA 1
ATOM 7485 C C . MET B 1 430 ? -13.359 -10.117 -5.047 1 95.5 430 MET B C 1
ATOM 7487 O O . MET B 1 430 ? -12.773 -10.992 -5.703 1 95.5 430 MET B O 1
ATOM 7491 N N . SER B 1 431 ? -14.586 -9.695 -5.316 1 94.19 431 SER B N 1
ATOM 7492 C CA . SER B 1 431 ? -15.25 -10.141 -6.539 1 94.19 431 SER B CA 1
ATOM 7493 C C . SER B 1 431 ? -15.078 -9.125 -7.664 1 94.19 431 SER B C 1
ATOM 7495 O O . SER B 1 431 ? -15.141 -7.914 -7.43 1 94.19 431 SER B O 1
ATOM 7497 N N . ILE B 1 432 ? -14.883 -9.602 -8.852 1 92.38 432 ILE B N 1
ATOM 7498 C CA . ILE B 1 432 ? -14.812 -8.719 -10.008 1 92.38 432 ILE B CA 1
ATOM 7499 C C . ILE B 1 432 ? -15.922 -9.07 -10.992 1 92.38 432 ILE B C 1
ATOM 7501 O O . ILE B 1 432 ? -15.93 -8.594 -12.125 1 92.38 432 ILE B O 1
ATOM 7505 N N . VAL B 1 433 ? -16.875 -9.93 -10.641 1 91.44 433 VAL B N 1
ATOM 7506 C CA . VAL B 1 433 ? -17.828 -10.523 -11.57 1 91.44 433 VAL B CA 1
ATOM 7507 C C . VAL B 1 433 ? -18.734 -9.438 -12.141 1 91.44 433 VAL B C 1
ATOM 7509 O O . VAL B 1 433 ? -19.25 -9.57 -13.258 1 91.44 433 VAL B O 1
ATOM 7512 N N . ASP B 1 434 ? -18.922 -8.375 -11.398 1 86.75 434 ASP B N 1
ATOM 7513 C CA . ASP B 1 434 ? -19.797 -7.301 -11.875 1 86.75 434 ASP B CA 1
ATOM 7514 C C . ASP B 1 434 ? -19.172 -6.582 -13.07 1 86.75 434 ASP B C 1
ATOM 7516 O O . ASP B 1 434 ? -19.859 -5.832 -13.773 1 86.75 434 ASP B O 1
ATOM 7520 N N . ARG B 1 435 ? -17.906 -6.863 -13.281 1 85.88 435 ARG B N 1
ATOM 7521 C CA . ARG B 1 435 ? -17.219 -6.254 -14.414 1 85.88 435 ARG B CA 1
ATOM 7522 C C . ARG B 1 435 ? -17.125 -7.219 -15.586 1 85.88 435 ARG B C 1
ATOM 7524 O O . ARG B 1 435 ? -16.5 -6.91 -16.609 1 85.88 435 ARG B O 1
ATOM 7531 N N . LEU B 1 436 ? -17.656 -8.391 -15.422 1 87.75 436 LEU B N 1
ATOM 7532 C CA . LEU B 1 436 ? -17.672 -9.422 -16.453 1 87.75 436 LEU B CA 1
ATOM 7533 C C . LEU B 1 436 ? -19.047 -9.562 -17.062 1 87.75 436 LEU B C 1
ATOM 7535 O O . LEU B 1 436 ? -20.047 -9.094 -16.5 1 87.75 436 LEU B O 1
ATOM 7539 N N . PRO B 1 437 ? -19.141 -10.156 -18.297 1 88.88 437 PRO B N 1
ATOM 7540 C CA . PRO B 1 437 ? -20.469 -10.469 -18.844 1 88.88 437 PRO B CA 1
ATOM 7541 C C . PRO B 1 437 ? -21.344 -11.25 -17.859 1 88.88 437 PRO B C 1
ATOM 7543 O O . PRO B 1 437 ? -20.828 -12.031 -17.062 1 88.88 437 PRO B O 1
ATOM 7546 N N . SER B 1 438 ? -22.609 -11.055 -17.938 1 91.88 438 SER B N 1
ATOM 7547 C CA . SER B 1 438 ? -23.562 -11.57 -16.969 1 91.88 438 SER B CA 1
ATOM 7548 C C . SER B 1 438 ? -23.531 -13.094 -16.906 1 91.88 438 SER B C 1
ATOM 7550 O O . SER B 1 438 ? -23.859 -13.688 -15.883 1 91.88 438 SER B O 1
ATOM 7552 N N . GLU B 1 439 ? -23.109 -13.703 -18 1 92.88 439 GLU B N 1
ATOM 7553 C CA . GLU B 1 439 ? -23.078 -15.156 -18.031 1 92.88 439 GLU B CA 1
ATOM 7554 C C . GLU B 1 439 ? -22.047 -15.703 -17.047 1 92.88 439 GLU B C 1
ATOM 7556 O O . GLU B 1 439 ? -22.062 -16.891 -16.719 1 92.88 439 GLU B O 1
ATOM 7561 N N . TYR B 1 440 ? -21.156 -14.852 -16.547 1 93.69 440 TYR B N 1
ATOM 7562 C CA . TYR B 1 440 ? -20.109 -15.289 -15.609 1 93.69 440 TYR B CA 1
ATOM 7563 C C . TYR B 1 440 ? -20.469 -14.898 -14.18 1 93.69 440 TYR B C 1
ATOM 7565 O O . TYR B 1 440 ? -19.641 -15.008 -13.273 1 93.69 440 TYR B O 1
ATOM 7573 N N . SER B 1 441 ? -21.672 -14.508 -13.883 1 93.81 441 SER B N 1
ATOM 7574 C CA . SER B 1 441 ? -22.094 -14.023 -12.562 1 93.81 441 SER B CA 1
ATOM 7575 C C . SER B 1 441 ? -22 -15.125 -11.516 1 93.81 441 SER B C 1
ATOM 7577 O O . SER B 1 441 ? -21.844 -14.844 -10.328 1 93.81 441 SER B O 1
ATOM 7579 N N . TYR B 1 442 ? -22.062 -16.328 -11.898 1 95.06 442 TYR B N 1
ATOM 7580 C CA . TYR B 1 442 ? -22.062 -17.469 -10.977 1 95.06 442 TYR B CA 1
ATOM 7581 C C . TYR B 1 442 ? -20.672 -17.703 -10.398 1 95.06 442 TYR B C 1
ATOM 7583 O O . TYR B 1 442 ? -20.531 -18.453 -9.43 1 95.06 442 TYR B O 1
ATOM 7591 N N . LEU B 1 443 ? -19.641 -17.078 -10.867 1 97.06 443 LEU B N 1
ATOM 7592 C CA . LEU B 1 443 ? -18.25 -17.375 -10.555 1 97.06 443 LEU B CA 1
ATOM 7593 C C . LEU B 1 443 ? -17.891 -16.844 -9.172 1 97.06 443 LEU B C 1
ATOM 7595 O O . LEU B 1 443 ? -16.953 -17.344 -8.531 1 97.06 443 LEU B O 1
ATOM 7599 N N . GLY B 1 444 ? -18.562 -15.766 -8.672 1 96.12 444 GLY B N 1
ATOM 7600 C CA . GLY B 1 444 ? -18.203 -15.195 -7.383 1 96.12 444 GLY B CA 1
ATOM 7601 C C . GLY B 1 444 ? -16.766 -14.688 -7.332 1 96.12 444 GLY B C 1
ATOM 7602 O O . GLY B 1 444 ? -16.344 -13.914 -8.195 1 96.12 444 GLY B O 1
ATOM 7603 N N . LYS B 1 445 ? -16.078 -15.039 -6.258 1 97.25 445 LYS B N 1
ATOM 7604 C CA . LYS B 1 445 ? -14.648 -14.758 -6.109 1 97.25 445 LYS B CA 1
ATOM 7605 C C . LYS B 1 445 ? -13.797 -15.945 -6.566 1 97.25 445 LYS B C 1
ATOM 7607 O O . LYS B 1 445 ? -13.375 -16.766 -5.75 1 97.25 445 LYS B O 1
ATOM 7612 N N . PHE B 1 446 ? -13.477 -15.977 -7.797 1 97.56 446 PHE B N 1
ATOM 7613 C CA . PHE B 1 446 ? -13.109 -17.219 -8.461 1 97.56 446 PHE B CA 1
ATOM 7614 C C . PHE B 1 446 ? -11.617 -17.25 -8.766 1 97.56 446 PHE B C 1
ATOM 7616 O O . PHE B 1 446 ? -10.938 -16.234 -8.688 1 97.56 446 PHE B O 1
ATOM 7623 N N . HIS B 1 447 ? -11.102 -18.438 -9.086 1 97.38 447 HIS B N 1
ATOM 7624 C CA . HIS B 1 447 ? -9.719 -18.719 -9.445 1 97.38 447 HIS B CA 1
ATOM 7625 C C . HIS B 1 447 ? -9.242 -17.828 -10.578 1 97.38 447 HIS B C 1
ATOM 7627 O O . HIS B 1 447 ? -9.906 -17.734 -11.617 1 97.38 447 HIS B O 1
ATOM 7633 N N . GLY B 1 448 ? -8.148 -17.156 -10.359 1 95.25 448 GLY B N 1
ATOM 7634 C CA . GLY B 1 448 ? -7.562 -16.328 -11.406 1 95.25 448 GLY B CA 1
ATOM 7635 C C . GLY B 1 448 ? -8.094 -14.906 -11.422 1 95.25 448 GLY B C 1
ATOM 7636 O O . GLY B 1 448 ? -7.574 -14.047 -12.141 1 95.25 448 GLY B O 1
ATOM 7637 N N . SER B 1 449 ? -9.148 -14.617 -10.625 1 94.88 449 SER B N 1
ATOM 7638 C CA . SER B 1 449 ? -9.742 -13.281 -10.648 1 94.88 449 SER B CA 1
ATOM 7639 C C . SER B 1 449 ? -8.758 -12.227 -10.156 1 94.88 449 SER B C 1
ATOM 7641 O O . SER B 1 449 ? -8.82 -11.07 -10.578 1 94.88 449 SER B O 1
ATOM 7643 N N . ASP B 1 450 ? -7.824 -12.641 -9.297 1 94.69 450 ASP B N 1
ATOM 7644 C CA . ASP B 1 450 ? -6.793 -11.719 -8.82 1 94.69 450 ASP B CA 1
ATOM 7645 C C . ASP B 1 450 ? -5.902 -11.258 -9.969 1 94.69 450 ASP B C 1
ATOM 7647 O O . ASP B 1 450 ? -5.648 -10.062 -10.125 1 94.69 450 ASP B O 1
ATOM 7651 N N . LEU B 1 451 ? -5.492 -12.148 -10.812 1 92 451 LEU B N 1
ATOM 7652 C CA . LEU B 1 451 ? -4.641 -11.812 -11.945 1 92 451 LEU B CA 1
ATOM 7653 C C . LEU B 1 451 ? -5.41 -10.984 -12.977 1 92 451 LEU B C 1
ATOM 7655 O O . LEU B 1 451 ? -4.867 -10.039 -13.555 1 92 451 LEU B O 1
ATOM 7659 N N . LEU B 1 452 ? -6.645 -11.414 -13.242 1 89.81 452 LEU B N 1
ATOM 7660 C CA . LEU B 1 452 ? -7.473 -10.664 -14.18 1 89.81 452 LEU B CA 1
ATOM 7661 C C . LEU B 1 452 ? -7.617 -9.211 -13.734 1 89.81 452 LEU B C 1
ATOM 7663 O O . LEU B 1 452 ? -7.566 -8.297 -14.555 1 89.81 452 LEU B O 1
ATOM 7667 N N . LEU B 1 453 ? -7.781 -9.031 -12.492 1 89.88 453 LEU B N 1
ATOM 7668 C CA . LEU B 1 453 ? -7.918 -7.68 -11.945 1 89.88 453 LEU B CA 1
ATOM 7669 C C . LEU B 1 453 ? -6.648 -6.871 -12.18 1 89.88 453 LEU B C 1
ATOM 7671 O O . LEU B 1 453 ? -6.715 -5.695 -12.547 1 89.88 453 LEU B O 1
ATOM 7675 N N . LEU B 1 454 ? -5.465 -7.426 -11.945 1 87.56 454 LEU B N 1
ATOM 7676 C CA . LEU B 1 454 ? -4.195 -6.719 -12.078 1 87.56 454 LEU B CA 1
ATOM 7677 C C . LEU B 1 454 ? -3.92 -6.367 -13.539 1 87.56 454 LEU B C 1
ATOM 7679 O O . LEU B 1 454 ? -3.334 -5.324 -13.828 1 87.56 454 LEU B O 1
ATOM 7683 N N . VAL B 1 455 ? -4.309 -7.18 -14.43 1 76.75 455 VAL B N 1
ATOM 7684 C CA . VAL B 1 455 ? -3.977 -6.961 -15.836 1 76.75 455 VAL B CA 1
ATOM 7685 C C . VAL B 1 455 ? -4.961 -5.969 -16.453 1 76.75 455 VAL B C 1
ATOM 7687 O O . VAL B 1 455 ? -4.59 -5.18 -17.328 1 76.75 455 VAL B O 1
ATOM 7690 N N . ILE B 1 456 ? -6.195 -6.012 -15.984 1 67.19 456 ILE B N 1
ATOM 7691 C CA . ILE B 1 456 ? -7.211 -5.105 -16.5 1 67.19 456 ILE B CA 1
ATOM 7692 C C . ILE B 1 456 ? -6.973 -3.697 -15.961 1 67.19 456 ILE B C 1
ATOM 7694 O O . ILE B 1 456 ? -7.242 -2.707 -16.641 1 67.19 456 ILE B O 1
ATOM 7698 N N . SER B 1 457 ? -6.465 -3.512 -14.805 1 58.47 457 SER B N 1
ATOM 7699 C CA . SER B 1 457 ? -6.395 -2.244 -14.086 1 58.47 457 SER B CA 1
ATOM 7700 C C . SER B 1 457 ? -5.398 -1.292 -14.734 1 58.47 457 SER B C 1
ATOM 7702 O O . SER B 1 457 ? -5.695 -0.113 -14.938 1 58.47 457 SER B O 1
ATOM 7704 N N . PRO B 1 458 ? -4.141 -1.66 -15.008 1 54.88 458 PRO B N 1
ATOM 7705 C CA . PRO B 1 458 ? -3.232 -0.646 -15.555 1 54.88 458 PRO B CA 1
ATOM 7706 C C . PRO B 1 458 ? -3.596 -0.236 -16.984 1 54.88 458 PRO B C 1
ATOM 7708 O O . PRO B 1 458 ? -3.146 0.808 -17.453 1 54.88 458 PRO B O 1
ATOM 7711 N N . THR B 1 459 ? -4.117 -1.094 -17.703 1 51.34 459 THR B N 1
ATOM 7712 C CA . THR B 1 459 ? -4.359 -0.827 -19.125 1 51.34 459 THR B CA 1
ATOM 7713 C C . THR B 1 459 ? -5.684 -0.096 -19.312 1 51.34 459 THR B C 1
ATOM 7715 O O . THR B 1 459 ? -5.996 0.354 -20.422 1 51.34 459 THR B O 1
ATOM 7718 N N . TYR B 1 460 ? -6.5 -0.045 -18.234 1 42.5 460 TYR B N 1
ATOM 7719 C CA . TYR B 1 460 ? -7.812 0.563 -18.438 1 42.5 460 TYR B CA 1
ATOM 7720 C C . TYR B 1 460 ? -7.746 2.074 -18.25 1 42.5 460 TYR B C 1
ATOM 7722 O O . TYR B 1 460 ? -7.199 2.559 -17.25 1 42.5 460 TYR B O 1
ATOM 7730 N N . ASP B 1 461 ? -7.434 2.781 -19.219 1 39.84 461 ASP B N 1
ATOM 7731 C CA . ASP B 1 461 ? -7.543 4.234 -19.297 1 39.84 461 ASP B CA 1
ATOM 7732 C C . ASP B 1 461 ? -8.984 4.688 -19.062 1 39.84 461 ASP B C 1
ATOM 7734 O O . ASP B 1 461 ? -9.914 4.105 -19.625 1 39.84 461 ASP B O 1
ATOM 7738 N N . ASP B 1 462 ? -9.133 5.387 -18 1 38.59 462 ASP B N 1
ATOM 7739 C CA . ASP B 1 462 ? -10.406 6.039 -17.719 1 38.59 462 ASP B CA 1
ATOM 7740 C C . ASP B 1 462 ? -11.008 6.625 -19 1 38.59 462 ASP B C 1
ATOM 7742 O O . ASP B 1 462 ? -12.18 7.02 -19.016 1 38.59 462 ASP B O 1
ATOM 7746 N N . SER B 1 463 ? -10.258 7.117 -19.797 1 37.5 463 SER B N 1
ATOM 7747 C CA . SER B 1 463 ? -10.805 7.824 -20.953 1 37.5 463 SER B CA 1
ATOM 7748 C C . SER B 1 463 ? -11.477 6.863 -21.938 1 37.5 463 SER B C 1
ATOM 7750 O O . SER B 1 463 ? -12.133 7.293 -22.875 1 37.5 463 SER B O 1
ATOM 7752 N N . THR B 1 464 ? -11.047 5.652 -21.828 1 39.28 464 THR B N 1
ATOM 7753 C CA . THR B 1 464 ? -11.703 4.711 -22.734 1 39.28 464 THR B CA 1
ATOM 7754 C C . THR B 1 464 ? -12.805 3.945 -22 1 39.28 464 THR B C 1
ATOM 7756 O O . THR B 1 464 ? -12.859 3.957 -20.766 1 39.28 464 THR B O 1
ATOM 7759 N N . ALA B 1 465 ? -13.805 3.361 -22.703 1 40.53 465 ALA B N 1
ATOM 7760 C CA . ALA B 1 465 ? -14.891 2.5 -22.25 1 40.53 465 ALA B CA 1
ATOM 7761 C C . ALA B 1 465 ? -14.398 1.482 -21.219 1 40.53 465 ALA B C 1
ATOM 7763 O O . ALA B 1 465 ? -15.133 1.116 -20.297 1 40.53 465 ALA B O 1
ATOM 7764 N N . ALA B 1 466 ? -13.234 1.132 -21.297 1 42.94 466 ALA B N 1
ATOM 7765 C CA . ALA B 1 466 ? -12.688 0.043 -20.484 1 42.94 466 ALA B CA 1
ATOM 7766 C C . ALA B 1 466 ? -12.352 0.52 -19.078 1 42.94 466 ALA B C 1
ATOM 7768 O O . ALA B 1 466 ? -12.555 -0.207 -18.109 1 42.94 466 ALA B O 1
ATOM 7769 N N . GLY B 1 467 ? -11.609 1.755 -18.906 1 48.69 467 GLY B N 1
ATOM 7770 C CA . GLY B 1 467 ? -11.398 2.395 -17.609 1 48.69 467 GLY B CA 1
ATOM 7771 C C . GLY B 1 467 ? -12.68 2.662 -16.859 1 48.69 467 GLY B C 1
ATOM 7772 O O . GLY B 1 467 ? -12.688 2.703 -15.625 1 48.69 467 GLY B O 1
ATOM 7773 N N . ALA B 1 468 ? -13.656 3.064 -17.672 1 49.69 468 ALA B N 1
ATOM 7774 C CA . ALA B 1 468 ? -15.016 3.215 -17.156 1 49.69 468 ALA B CA 1
ATOM 7775 C C . ALA B 1 468 ? -15.438 1.992 -16.359 1 49.69 468 ALA B C 1
ATOM 7777 O O . ALA B 1 468 ? -16.453 2.023 -15.648 1 49.69 468 ALA B O 1
ATOM 7778 N N . LEU B 1 469 ? -14.531 0.944 -16.438 1 59.09 469 LEU B N 1
ATOM 7779 C CA . LEU B 1 469 ? -15.062 -0.354 -16.047 1 59.09 469 LEU B CA 1
ATOM 7780 C C . LEU B 1 469 ? -14.781 -0.625 -14.562 1 59.09 469 LEU B C 1
ATOM 7782 O O . LEU B 1 469 ? -15.516 -1.376 -13.914 1 59.09 469 LEU B O 1
ATOM 7786 N N . LEU B 1 470 ? -13.664 0.222 -13.938 1 80.5 470 LEU B N 1
ATOM 7787 C CA . LEU B 1 470 ? -13.539 -0.226 -12.555 1 80.5 470 LEU B CA 1
ATOM 7788 C C . LEU B 1 470 ? -14.375 0.652 -11.625 1 80.5 470 LEU B C 1
ATOM 7790 O O . LEU B 1 470 ? -14.523 1.852 -11.867 1 80.5 470 LEU B O 1
ATOM 7794 N N . THR B 1 471 ? -15.07 0.108 -10.742 1 88.75 471 THR B N 1
ATOM 7795 C CA . THR B 1 471 ? -15.688 0.861 -9.656 1 88.75 471 THR B CA 1
ATOM 7796 C C . THR B 1 471 ? -14.617 1.489 -8.758 1 88.75 471 THR B C 1
ATOM 7798 O O . THR B 1 471 ? -13.461 1.061 -8.766 1 88.75 471 THR B O 1
ATOM 7801 N N . PRO B 1 472 ? -14.969 2.566 -8.078 1 91.06 472 PRO B N 1
ATOM 7802 C CA . PRO B 1 472 ? -14 3.164 -7.152 1 91.06 472 PRO B CA 1
ATOM 7803 C C . PRO B 1 472 ? -13.406 2.145 -6.184 1 91.06 472 PRO B C 1
ATOM 7805 O O . PRO B 1 472 ? -12.211 2.203 -5.883 1 91.06 472 PRO B O 1
ATOM 7808 N N . LEU B 1 473 ? -14.234 1.287 -5.73 1 93.38 473 LEU B N 1
ATOM 7809 C CA . LEU B 1 473 ? -13.766 0.264 -4.801 1 93.38 473 LEU B CA 1
ATOM 7810 C C . LEU B 1 473 ? -12.75 -0.658 -5.469 1 93.38 473 LEU B C 1
ATOM 7812 O O . LEU B 1 473 ? -11.688 -0.929 -4.906 1 93.38 473 LEU B O 1
ATOM 7816 N N . LEU B 1 474 ? -13.031 -1.172 -6.676 1 92.5 474 LEU B N 1
ATOM 7817 C CA . LEU B 1 474 ? -12.148 -2.098 -7.375 1 92.5 474 LEU B CA 1
ATOM 7818 C C . LEU B 1 474 ? -10.852 -1.405 -7.781 1 92.5 474 LEU B C 1
ATOM 7820 O O . LEU B 1 474 ? -9.781 -2.018 -7.754 1 92.5 474 LEU B O 1
ATOM 7824 N N . SER B 1 475 ? -10.992 -0.156 -8.172 1 90.75 475 SER B N 1
ATOM 7825 C CA . SER B 1 475 ? -9.797 0.602 -8.523 1 90.75 475 SER B CA 1
ATOM 7826 C C . SER B 1 475 ? -8.867 0.765 -7.324 1 90.75 475 SER B C 1
ATOM 7828 O O . SER B 1 475 ? -7.66 0.556 -7.434 1 90.75 475 SER B O 1
ATOM 7830 N N . THR B 1 476 ? -9.453 1.17 -6.191 1 94.25 476 THR B N 1
ATOM 7831 C CA . THR B 1 476 ? -8.688 1.331 -4.957 1 94.25 476 THR B CA 1
ATOM 7832 C C . THR B 1 476 ? -8.055 0.008 -4.539 1 94.25 476 THR B C 1
ATOM 7834 O O . THR B 1 476 ? -6.879 -0.032 -4.16 1 94.25 476 THR B O 1
ATOM 7837 N N . PHE B 1 477 ? -8.828 -1.093 -4.691 1 95.25 477 PHE B N 1
ATOM 7838 C CA . PHE B 1 477 ? -8.336 -2.412 -4.309 1 95.25 477 PHE B CA 1
ATOM 7839 C C . PHE B 1 477 ? -7.223 -2.867 -5.246 1 95.25 477 PHE B C 1
ATOM 7841 O O . PHE B 1 477 ? -6.223 -3.438 -4.801 1 95.25 477 PHE B O 1
ATOM 7848 N N . ALA B 1 478 ? -7.379 -2.676 -6.543 1 93.88 478 ALA B N 1
ATOM 7849 C CA . ALA B 1 478 ? -6.359 -3.066 -7.516 1 93.88 478 ALA B CA 1
ATOM 7850 C C . ALA B 1 478 ? -5.027 -2.379 -7.219 1 93.88 478 ALA B C 1
ATOM 7852 O O . ALA B 1 478 ? -3.969 -3.008 -7.281 1 93.88 478 ALA B O 1
ATOM 7853 N N . ASN B 1 479 ? -5.082 -1.11 -6.883 1 93.69 479 ASN B N 1
ATOM 7854 C CA . ASN B 1 479 ? -3.877 -0.37 -6.523 1 93.69 479 ASN B CA 1
ATOM 7855 C C . ASN B 1 479 ? -3.234 -0.928 -5.254 1 93.69 479 ASN B C 1
ATOM 7857 O O . ASN B 1 479 ? -2.012 -1.066 -5.184 1 93.69 479 ASN B O 1
ATOM 7861 N N . TYR B 1 480 ? -4.082 -1.236 -4.281 1 95.81 480 TYR B N 1
ATOM 7862 C CA . TYR B 1 480 ? -3.568 -1.802 -3.039 1 95.81 480 TYR B CA 1
ATOM 7863 C C . TYR B 1 480 ? -2.885 -3.141 -3.289 1 95.81 480 TYR B C 1
ATOM 7865 O O . TYR B 1 480 ? -1.771 -3.375 -2.811 1 95.81 480 TYR B O 1
ATOM 7873 N N . PHE B 1 481 ? -3.58 -4.023 -3.982 1 96.62 481 PHE B N 1
ATOM 7874 C CA . PHE B 1 481 ? -3.1 -5.379 -4.219 1 96.62 481 PHE B CA 1
ATOM 7875 C C . PHE B 1 481 ? -1.787 -5.363 -4.992 1 96.62 481 PHE B C 1
ATOM 7877 O O . PHE B 1 481 ? -0.827 -6.035 -4.609 1 96.62 481 PHE B O 1
ATOM 7884 N N . ARG B 1 482 ? -1.702 -4.578 -6.051 1 95.69 482 ARG B N 1
ATOM 7885 C CA . ARG B 1 482 ? -0.453 -4.43 -6.789 1 95.69 482 ARG B CA 1
ATOM 7886 C C . ARG B 1 482 ? 0.659 -3.904 -5.887 1 95.69 482 ARG B C 1
ATOM 7888 O O . ARG B 1 482 ? 1.795 -4.379 -5.953 1 95.69 482 ARG B O 1
ATOM 7895 N N . GLY B 1 483 ? 0.278 -2.945 -5.094 1 96.19 483 GLY B N 1
ATOM 7896 C CA . GLY B 1 483 ? 1.245 -2.373 -4.172 1 96.19 483 GLY B CA 1
ATOM 7897 C C . GLY B 1 483 ? 1.775 -3.377 -3.166 1 96.19 483 GLY B C 1
ATOM 7898 O O . GLY B 1 483 ? 2.957 -3.35 -2.818 1 96.19 483 GLY B O 1
ATOM 7899 N N . ALA B 1 484 ? 0.899 -4.242 -2.652 1 97.5 484 ALA B N 1
ATOM 7900 C CA . ALA B 1 484 ? 1.316 -5.266 -1.695 1 97.5 484 ALA B CA 1
ATOM 7901 C C . ALA B 1 484 ? 2.293 -6.25 -2.334 1 97.5 484 ALA B C 1
ATOM 7903 O O . ALA B 1 484 ? 3.309 -6.602 -1.73 1 97.5 484 ALA B O 1
ATOM 7904 N N . ILE B 1 485 ? 2.006 -6.664 -3.561 1 98 485 ILE B N 1
ATOM 7905 C CA . ILE B 1 485 ? 2.922 -7.527 -4.297 1 98 485 ILE B CA 1
ATOM 7906 C C . ILE B 1 485 ? 4.238 -6.793 -4.547 1 98 485 ILE B C 1
ATOM 7908 O O . ILE B 1 485 ? 5.316 -7.348 -4.332 1 98 485 ILE B O 1
ATOM 7912 N N . GLY B 1 486 ? 4.117 -5.543 -5.004 1 97.62 486 GLY B N 1
ATOM 7913 C CA . GLY B 1 486 ? 5.301 -4.734 -5.246 1 97.62 486 GLY B CA 1
ATOM 7914 C C . GLY B 1 486 ? 6.176 -4.578 -4.02 1 97.62 486 GLY B C 1
ATOM 7915 O O . GLY B 1 486 ? 7.402 -4.66 -4.109 1 97.62 486 GLY B O 1
ATOM 7916 N N . ARG B 1 487 ? 5.535 -4.332 -2.879 1 97.38 487 ARG B N 1
ATOM 7917 C CA . ARG B 1 487 ? 6.266 -4.215 -1.622 1 97.38 487 ARG B CA 1
ATOM 7918 C C . ARG B 1 487 ? 7.07 -5.477 -1.333 1 97.38 487 ARG B C 1
ATOM 7920 O O . ARG B 1 487 ? 8.227 -5.402 -0.928 1 97.38 487 ARG B O 1
ATOM 7927 N N . PHE B 1 488 ? 6.488 -6.621 -1.46 1 98.44 488 PHE B N 1
ATOM 7928 C CA . PHE B 1 488 ? 7.172 -7.891 -1.237 1 98.44 488 PHE B CA 1
ATOM 7929 C C . PHE B 1 488 ? 8.328 -8.062 -2.219 1 98.44 488 PHE B C 1
ATOM 7931 O O . PHE B 1 488 ? 9.422 -8.477 -1.83 1 98.44 488 PHE B O 1
ATOM 7938 N N . VAL B 1 489 ? 8.109 -7.711 -3.516 1 98.69 489 VAL B N 1
ATOM 7939 C CA . VAL B 1 489 ? 9.141 -7.859 -4.539 1 98.69 489 VAL B CA 1
ATOM 7940 C C . VAL B 1 489 ? 10.328 -6.953 -4.215 1 98.69 489 VAL B C 1
ATOM 7942 O O . VAL B 1 489 ? 11.484 -7.359 -4.355 1 98.69 489 VAL B O 1
ATOM 7945 N N . ARG B 1 490 ? 10.07 -5.742 -3.781 1 96.62 490 ARG B N 1
ATOM 7946 C CA . ARG B 1 490 ? 11.133 -4.785 -3.48 1 96.62 490 ARG B CA 1
ATOM 7947 C C . ARG B 1 490 ? 11.93 -5.219 -2.256 1 96.62 490 ARG B C 1
ATOM 7949 O O . ARG B 1 490 ? 13.148 -5.023 -2.199 1 96.62 490 ARG B O 1
ATOM 7956 N N . ASN B 1 491 ? 11.234 -5.867 -1.311 1 96.62 491 ASN B N 1
ATOM 7957 C CA . ASN B 1 491 ? 11.852 -6.324 -0.072 1 96.62 491 ASN B CA 1
ATOM 7958 C C . ASN B 1 491 ? 11.164 -7.57 0.472 1 96.62 491 ASN B C 1
ATOM 7960 O O . ASN B 1 491 ? 10.461 -7.508 1.48 1 96.62 491 ASN B O 1
ATOM 7964 N N . PRO B 1 492 ? 11.523 -8.742 -0.087 1 98 492 PRO B N 1
ATOM 7965 C CA . PRO B 1 492 ? 10.812 -9.961 0.323 1 98 492 PRO B CA 1
ATOM 7966 C C . PRO B 1 492 ? 10.953 -10.25 1.815 1 98 492 PRO B C 1
ATOM 7968 O O . PRO B 1 492 ? 10.008 -10.719 2.447 1 98 492 PRO B O 1
ATOM 7971 N N . GLY B 1 493 ? 12.055 -9.953 2.393 1 95.62 493 GLY B N 1
ATOM 7972 C CA . GLY B 1 493 ? 12.281 -10.219 3.805 1 95.62 493 GLY B CA 1
ATOM 7973 C C . GLY B 1 493 ? 11.422 -9.359 4.715 1 95.62 493 GLY B C 1
ATOM 7974 O O . GLY B 1 493 ? 11.18 -9.719 5.867 1 95.62 493 GLY B O 1
ATOM 7975 N N . GLY B 1 494 ? 11 -8.211 4.199 1 94.56 494 GLY B N 1
ATOM 7976 C CA . GLY B 1 494 ? 10.164 -7.305 4.969 1 94.56 494 GLY B CA 1
ATOM 7977 C C . GLY B 1 494 ? 8.68 -7.605 4.84 1 94.56 494 GLY B C 1
ATOM 7978 O O . GLY B 1 494 ? 7.867 -7.098 5.617 1 94.56 494 GLY B O 1
ATOM 7979 N N . GLY B 1 495 ? 8.328 -8.445 3.852 1 96.88 495 GLY B N 1
ATOM 7980 C CA . GLY B 1 495 ? 6.949 -8.883 3.684 1 96.88 495 GLY B CA 1
ATOM 7981 C C . GLY B 1 495 ? 6.078 -7.848 2.992 1 96.88 495 GLY B C 1
ATOM 7982 O O . GLY B 1 495 ? 6.566 -6.801 2.566 1 96.88 495 GLY B O 1
ATOM 7983 N N . PRO B 1 496 ? 4.773 -8.141 2.867 1 97.62 496 PRO B N 1
ATOM 7984 C CA . PRO B 1 496 ? 3.842 -7.305 2.104 1 97.62 496 PRO B CA 1
ATOM 7985 C C . PRO B 1 496 ? 3.162 -6.242 2.963 1 97.62 496 PRO B C 1
ATOM 7987 O O . PRO B 1 496 ? 2.434 -5.395 2.441 1 97.62 496 PRO B O 1
ATOM 7990 N N . GLY B 1 497 ? 3.332 -6.285 4.262 1 95.62 497 GLY B N 1
ATOM 7991 C CA . GLY B 1 497 ? 2.75 -5.234 5.086 1 95.62 497 GLY B CA 1
ATOM 7992 C C . GLY B 1 497 ? 1.835 -5.766 6.172 1 95.62 497 GLY B C 1
ATOM 7993 O O . GLY B 1 497 ? 1.162 -4.992 6.855 1 95.62 497 GLY B O 1
ATOM 7994 N N . TRP B 1 498 ? 1.698 -7.059 6.344 1 96.81 498 TRP B N 1
ATOM 7995 C CA . TRP B 1 498 ? 0.917 -7.68 7.406 1 96.81 498 TRP B CA 1
ATOM 7996 C C . TRP B 1 498 ? 1.731 -8.75 8.125 1 96.81 498 TRP B C 1
ATOM 7998 O O . TRP B 1 498 ? 2.844 -9.078 7.707 1 96.81 498 TRP B O 1
ATOM 8008 N N . PRO B 1 499 ? 1.28 -9.344 9.195 1 94.56 499 PRO B N 1
ATOM 8009 C CA . PRO B 1 499 ? 2.102 -10.203 10.055 1 94.56 499 PRO B CA 1
ATOM 8010 C C . PRO B 1 499 ? 2.545 -11.484 9.344 1 94.56 499 PRO B C 1
ATOM 8012 O O . PRO B 1 499 ? 1.792 -12.047 8.547 1 94.56 499 PRO B O 1
ATOM 8015 N N . MET B 1 500 ? 3.734 -11.867 9.703 1 96.56 500 MET B N 1
ATOM 8016 C CA . MET B 1 500 ? 4.332 -13.109 9.219 1 96.56 500 MET B CA 1
ATOM 8017 C C . MET B 1 500 ? 3.645 -14.32 9.828 1 96.56 500 MET B C 1
ATOM 8019 O O . MET B 1 500 ? 3.324 -14.328 11.016 1 96.56 500 MET B O 1
ATOM 8023 N N . VAL B 1 501 ? 3.432 -15.352 9 1 97.88 501 VAL B N 1
ATOM 8024 C CA . VAL B 1 501 ? 2.867 -16.594 9.516 1 97.88 501 VAL B CA 1
ATOM 8025 C C . VAL B 1 501 ? 3.771 -17.156 10.609 1 97.88 501 VAL B C 1
ATOM 8027 O O . VAL B 1 501 ? 4.988 -17.25 10.438 1 97.88 501 VAL B O 1
ATOM 8030 N N . GLY B 1 502 ? 3.203 -17.469 11.758 1 95.62 502 GLY B N 1
ATOM 8031 C CA . GLY B 1 502 ? 3.973 -18.031 12.852 1 95.62 502 GLY B CA 1
ATOM 8032 C C . GLY B 1 502 ? 4.57 -16.984 13.766 1 95.62 502 GLY B C 1
ATOM 8033 O O . GLY B 1 502 ? 5.246 -17.312 14.742 1 95.62 502 GLY B O 1
ATOM 8034 N N . SER B 1 503 ? 4.312 -15.656 13.477 1 93.06 503 SER B N 1
ATOM 8035 C CA . SER B 1 503 ? 4.793 -14.594 14.352 1 93.06 503 SER B CA 1
ATOM 8036 C C . SER B 1 503 ? 4.035 -14.578 15.68 1 93.06 503 SER B C 1
ATOM 8038 O O . SER B 1 503 ? 3.18 -15.438 15.914 1 93.06 503 SER B O 1
ATOM 8040 N N . SER B 1 504 ? 4.34 -13.594 16.547 1 89.5 504 SER B N 1
ATOM 8041 C CA . SER B 1 504 ? 3.707 -13.469 17.859 1 89.5 504 SER B CA 1
ATOM 8042 C C . SER B 1 504 ? 2.238 -13.078 17.719 1 89.5 504 SER B C 1
ATOM 8044 O O . SER B 1 504 ? 1.481 -13.148 18.703 1 89.5 504 SER B O 1
ATOM 8046 N N . PHE B 1 505 ? 1.82 -12.852 16.484 1 90.69 505 PHE B N 1
ATOM 8047 C CA . PHE B 1 505 ? 0.449 -12.414 16.25 1 90.69 505 PHE B CA 1
ATOM 8048 C C . PHE B 1 505 ? -0.463 -13.602 15.984 1 90.69 505 PHE B C 1
ATOM 8050 O O . PHE B 1 505 ? -1.663 -13.43 15.758 1 90.69 505 PHE B O 1
ATOM 8057 N N . ARG B 1 506 ? 0.113 -14.781 15.969 1 92.69 506 ARG B N 1
ATOM 8058 C CA . ARG B 1 506 ? -0.736 -15.961 15.812 1 92.69 506 ARG B CA 1
ATOM 8059 C C . ARG B 1 506 ? -1.859 -15.969 16.844 1 92.69 506 ARG B C 1
ATOM 8061 O O . ARG B 1 506 ? -1.638 -15.648 18.016 1 92.69 506 ARG B O 1
ATOM 8068 N N . PRO B 1 507 ? -3.143 -16.25 16.391 1 95.25 507 PRO B N 1
ATOM 8069 C CA . PRO B 1 507 ? -3.555 -16.812 15.109 1 95.25 507 PRO B CA 1
ATOM 8070 C C . PRO B 1 507 ? -4.008 -15.742 14.117 1 95.25 507 PRO B C 1
ATOM 8072 O O . PRO B 1 507 ? -4.66 -16.062 13.117 1 95.25 507 PRO B O 1
ATOM 8075 N N . TRP B 1 508 ? -3.721 -14.438 14.391 1 95.62 508 TRP B N 1
ATOM 8076 C CA . TRP B 1 508 ? -4.109 -13.344 13.508 1 95.62 508 TRP B CA 1
ATOM 8077 C C . TRP B 1 508 ? -2.961 -12.953 12.578 1 95.62 508 TRP B C 1
ATOM 8079 O O . TRP B 1 508 ? -2.713 -11.766 12.352 1 95.62 508 TRP B O 1
ATOM 8089 N N . ASP B 1 509 ? -2.186 -13.969 12.117 1 96.19 509 ASP B N 1
ATOM 8090 C CA . ASP B 1 509 ? -0.993 -13.75 11.312 1 96.19 509 ASP B CA 1
ATOM 8091 C C . ASP B 1 509 ? -1.256 -14.094 9.844 1 96.19 509 ASP B C 1
ATOM 8093 O O . ASP B 1 509 ? -0.332 -14.445 9.109 1 96.19 509 ASP B O 1
ATOM 8097 N N . VAL B 1 510 ? -2.541 -14.086 9.391 1 97.5 510 VAL B N 1
ATOM 8098 C CA . VAL B 1 510 ? -2.975 -14.148 8 1 97.5 510 VAL B CA 1
ATOM 8099 C C . VAL B 1 510 ? -4.004 -13.055 7.73 1 97.5 510 VAL B C 1
ATOM 8101 O O . VAL B 1 510 ? -4.559 -12.469 8.664 1 97.5 510 VAL B O 1
ATOM 8104 N N . VAL B 1 511 ? -4.188 -12.75 6.445 1 97.75 511 VAL B N 1
ATOM 8105 C CA . VAL B 1 511 ? -5.09 -11.633 6.191 1 97.75 511 VAL B CA 1
ATOM 8106 C C . VAL B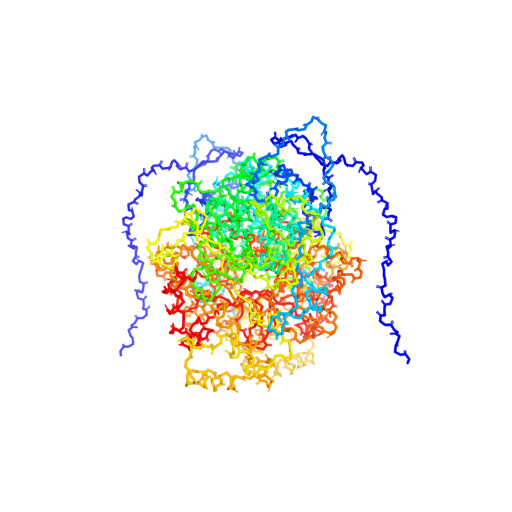 1 511 ? -6.098 -12.016 5.109 1 97.75 511 VAL B C 1
ATOM 8108 O O . VAL B 1 511 ? -5.832 -12.898 4.289 1 97.75 511 VAL B O 1
ATOM 8111 N N . THR B 1 512 ? -7.273 -11.414 5.164 1 96.62 512 THR B N 1
ATOM 8112 C CA . THR B 1 512 ? -8.18 -11.328 4.023 1 96.62 512 THR B CA 1
ATOM 8113 C C . THR B 1 512 ? -7.934 -10.055 3.225 1 96.62 512 THR B C 1
ATOM 8115 O O . THR B 1 512 ? -7.695 -8.992 3.803 1 96.62 512 THR B O 1
ATOM 8118 N N . LEU B 1 513 ? -7.809 -10.148 1.968 1 97.62 513 LEU B N 1
ATOM 8119 C CA . LEU B 1 513 ? -7.715 -9 1.07 1 97.62 513 LEU B CA 1
ATOM 8120 C C . LEU B 1 513 ? -9.07 -8.703 0.434 1 97.62 513 LEU B C 1
ATOM 8122 O O . LEU B 1 513 ? -9.602 -9.516 -0.325 1 97.62 513 LEU B O 1
ATOM 8126 N N . GLY B 1 514 ? -9.609 -7.559 0.729 1 95.75 514 GLY B N 1
ATOM 8127 C CA . GLY B 1 514 ? -10.922 -7.211 0.203 1 95.75 514 GLY B CA 1
ATOM 8128 C C . GLY B 1 514 ? -12.016 -7.254 1.252 1 95.75 514 GLY B C 1
ATOM 8129 O O . GLY B 1 514 ? -11.875 -6.668 2.328 1 95.75 514 GLY B O 1
ATOM 8130 N N . ASP B 1 515 ? -13.078 -7.969 0.989 1 93.19 515 ASP B N 1
ATOM 8131 C CA . ASP B 1 515 ? -14.289 -7.953 1.803 1 93.19 515 ASP B CA 1
ATOM 8132 C C . ASP B 1 515 ? -14.031 -8.57 3.176 1 93.19 515 ASP B C 1
ATOM 8134 O O . ASP B 1 515 ? -13.289 -9.547 3.297 1 93.19 515 ASP B O 1
ATOM 8138 N N . VAL B 1 516 ? -14.586 -8.016 4.125 1 87.69 516 VAL B N 1
ATOM 8139 C CA . VAL B 1 516 ? -14.57 -8.5 5.5 1 87.69 516 VAL B CA 1
ATOM 8140 C C . VAL B 1 516 ? -16 -8.555 6.043 1 87.69 516 VAL B C 1
ATOM 8142 O O . VAL B 1 516 ? -16.656 -7.516 6.188 1 87.69 516 VAL B O 1
ATOM 8145 N N . GLY B 1 517 ? -16.438 -9.703 6.391 1 82.62 517 GLY B N 1
ATOM 8146 C CA . GLY B 1 517 ? -17.844 -9.797 6.719 1 82.62 517 GLY B CA 1
ATOM 8147 C C . GLY B 1 517 ? -18.75 -9.25 5.633 1 82.62 517 GLY B C 1
ATOM 8148 O O . GLY B 1 517 ? -18.641 -9.633 4.469 1 82.62 517 GLY B O 1
ATOM 8149 N N . SER B 1 518 ? -19.609 -8.281 6.012 1 85.94 518 SER B N 1
ATOM 8150 C CA . SER B 1 518 ? -20.531 -7.688 5.047 1 85.94 518 SER B CA 1
ATOM 8151 C C . SER B 1 518 ? -19.953 -6.418 4.438 1 85.94 518 SER B C 1
ATOM 8153 O O . SER B 1 518 ? -20.531 -5.84 3.516 1 85.94 518 SER B O 1
ATOM 8155 N N . ALA B 1 519 ? -18.797 -6.035 4.898 1 88.69 519 ALA B N 1
ATOM 8156 C CA . ALA B 1 519 ? -18.219 -4.789 4.41 1 88.69 519 ALA B CA 1
ATOM 8157 C C . ALA B 1 519 ? -17.359 -5.035 3.17 1 88.69 519 ALA B C 1
ATOM 8159 O O . ALA B 1 519 ? -16.562 -5.977 3.133 1 88.69 519 ALA B O 1
ATOM 8160 N N . HIS B 1 520 ? -17.594 -4.238 2.215 1 90.75 520 HIS B N 1
ATOM 8161 C CA . HIS B 1 520 ? -16.734 -4.23 1.032 1 90.75 520 HIS B CA 1
ATOM 8162 C C . HIS B 1 520 ? -15.57 -3.264 1.202 1 90.75 520 HIS B C 1
ATOM 8164 O O . HIS B 1 520 ? -15.766 -2.047 1.237 1 90.75 520 HIS B O 1
ATOM 8170 N N . THR B 1 521 ? -14.383 -3.822 1.382 1 92.38 521 THR B N 1
ATOM 8171 C CA . THR B 1 521 ? -13.219 -3.012 1.726 1 92.38 521 THR B CA 1
ATOM 8172 C C . THR B 1 521 ? -12.102 -3.215 0.71 1 92.38 521 THR B C 1
ATOM 8174 O O . THR B 1 521 ? -12.18 -4.109 -0.137 1 92.38 521 THR B O 1
ATOM 8177 N N . ALA B 1 522 ? -11.109 -2.363 0.724 1 92.38 522 ALA B N 1
ATOM 8178 C CA . ALA B 1 522 ? -10.07 -2.393 -0.302 1 92.38 522 ALA B CA 1
ATOM 8179 C C . ALA B 1 522 ? -8.68 -2.508 0.326 1 92.38 522 ALA B C 1
ATOM 8181 O O . ALA B 1 522 ? -7.742 -1.836 -0.103 1 92.38 522 ALA B O 1
ATOM 8182 N N . GLY B 1 523 ? -8.523 -3.324 1.335 1 93.75 523 GLY B N 1
ATOM 8183 C CA . GLY B 1 523 ? -7.227 -3.521 1.964 1 93.75 523 GLY B CA 1
ATOM 8184 C C . GLY B 1 523 ? -7.082 -4.887 2.611 1 93.75 523 GLY B C 1
ATOM 8185 O O . GLY B 1 523 ? -7.793 -5.828 2.256 1 93.75 523 GLY B O 1
ATOM 8186 N N . ALA B 1 524 ? -6.023 -5.059 3.402 1 96.25 524 ALA B N 1
ATOM 8187 C CA . ALA B 1 524 ? -5.75 -6.285 4.148 1 96.25 524 ALA B CA 1
ATOM 8188 C C . ALA B 1 524 ? -6.293 -6.195 5.57 1 96.25 524 ALA B C 1
ATOM 8190 O O . ALA B 1 524 ? -6.133 -5.172 6.238 1 96.25 524 ALA B O 1
ATOM 8191 N N . THR B 1 525 ? -6.969 -7.184 6.008 1 96.25 525 THR B N 1
ATOM 8192 C CA . THR B 1 525 ? -7.449 -7.273 7.383 1 96.25 525 THR B CA 1
ATOM 8193 C C . THR B 1 525 ? -7.02 -8.594 8.016 1 96.25 525 THR B C 1
ATOM 8195 O O . THR B 1 525 ? -7.359 -9.672 7.52 1 96.25 525 THR B O 1
ATOM 8198 N N . PRO B 1 526 ? -6.234 -8.523 9.078 1 96.12 526 PRO B N 1
ATOM 8199 C CA . PRO B 1 526 ? -5.891 -9.766 9.773 1 96.12 526 PRO B CA 1
ATOM 8200 C C . PRO B 1 526 ? -7.121 -10.547 10.219 1 96.12 526 PRO B C 1
ATOM 8202 O O . PRO B 1 526 ? -8.102 -9.953 10.68 1 96.12 526 PRO B O 1
ATOM 8205 N N . VAL B 1 527 ? -7.062 -11.797 10.031 1 95.69 527 VAL B N 1
ATOM 8206 C CA . VAL B 1 527 ? -8.156 -12.672 10.422 1 95.69 527 VAL B CA 1
ATOM 8207 C C . VAL B 1 527 ? -7.617 -13.859 11.219 1 95.69 527 VAL B C 1
ATOM 8209 O O . VAL B 1 527 ? -6.418 -14.156 11.164 1 95.69 527 VAL B O 1
ATOM 8212 N N . ASN B 1 528 ? -8.516 -14.484 11.984 1 95.44 528 ASN B N 1
ATOM 8213 C CA . ASN B 1 528 ? -8.172 -15.68 12.734 1 95.44 528 ASN B CA 1
ATOM 8214 C C . ASN B 1 528 ? -7.961 -16.875 11.812 1 95.44 528 ASN 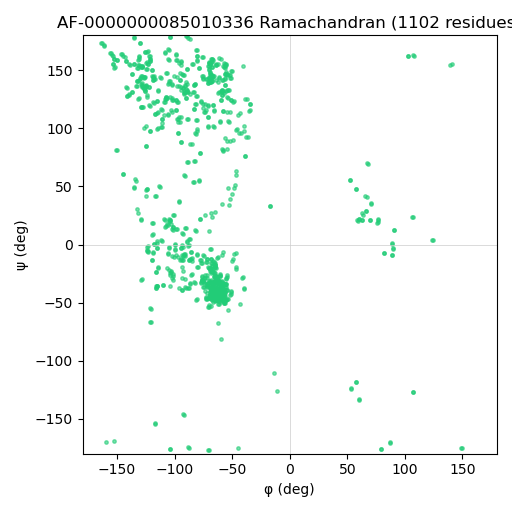B C 1
ATOM 8216 O O . ASN B 1 528 ? -8.922 -17.406 11.242 1 95.44 528 ASN B O 1
ATOM 8220 N N . GLN B 1 529 ? -6.781 -17.328 11.664 1 94.81 529 GLN B N 1
ATOM 8221 C CA . GLN B 1 529 ? -6.445 -18.391 10.734 1 94.81 529 GLN B CA 1
ATOM 8222 C C . GLN B 1 529 ? -7.18 -19.688 11.086 1 94.81 529 GLN B C 1
ATOM 8224 O O . GLN B 1 529 ? -7.551 -20.453 10.203 1 94.81 529 GLN B O 1
ATOM 8229 N N . THR B 1 530 ? -7.434 -19.953 12.391 1 95 530 THR B N 1
ATOM 8230 C CA . THR B 1 530 ? -8.148 -21.156 12.812 1 95 530 THR B CA 1
ATOM 8231 C C . THR B 1 530 ? -9.586 -21.141 12.305 1 95 530 THR B C 1
ATOM 8233 O O . THR B 1 530 ? -10.141 -22.188 11.953 1 95 530 THR B O 1
ATOM 8236 N N . ALA B 1 531 ? -10.117 -19.938 12.312 1 93.62 531 ALA B N 1
ATOM 8237 C CA . ALA B 1 531 ? -11.484 -19.781 11.828 1 93.62 531 ALA B CA 1
ATOM 8238 C C . ALA B 1 531 ? -11.547 -19.938 10.312 1 93.62 531 ALA B C 1
ATOM 8240 O O . ALA B 1 531 ? -12.422 -20.641 9.781 1 93.62 531 ALA B O 1
ATOM 8241 N N . VAL B 1 532 ? -10.617 -19.391 9.633 1 93.12 532 VAL B N 1
ATOM 8242 C CA . VAL B 1 532 ? -10.625 -19.391 8.18 1 93.12 532 VAL B CA 1
ATOM 8243 C C . VAL B 1 532 ? -10.344 -20.797 7.656 1 93.12 532 VAL B C 1
ATOM 8245 O O . VAL B 1 532 ? -10.875 -21.203 6.625 1 93.12 532 VAL B O 1
ATOM 8248 N N . ASP B 1 533 ? -9.539 -21.547 8.367 1 96.31 533 ASP B N 1
ATOM 8249 C CA . ASP B 1 533 ? -9.102 -22.875 7.934 1 96.31 533 ASP B CA 1
ATOM 8250 C C . ASP B 1 533 ? -9.844 -23.969 8.695 1 96.31 533 ASP B C 1
ATOM 8252 O O . ASP B 1 533 ? -9.375 -25.109 8.781 1 96.31 533 ASP B O 1
ATOM 8256 N N . LYS B 1 534 ? -10.969 -23.672 9.258 1 95.44 534 LYS B N 1
ATOM 8257 C CA . LYS B 1 534 ? -11.656 -24.562 10.172 1 95.44 534 LYS B CA 1
ATOM 8258 C C . LYS B 1 534 ? -11.992 -25.891 9.5 1 95.44 534 LYS B C 1
ATOM 8260 O O . LYS B 1 534 ? -11.922 -26.953 10.125 1 95.44 534 LYS B O 1
ATOM 8265 N N . ASN B 1 535 ? -12.328 -25.891 8.25 1 96.69 535 ASN B N 1
ATOM 8266 C CA . ASN B 1 535 ? -12.773 -27.094 7.562 1 96.69 535 ASN B CA 1
ATOM 8267 C C . ASN B 1 535 ? -11.602 -27.969 7.145 1 96.69 535 ASN B C 1
ATOM 8269 O O . ASN B 1 535 ? -11.789 -29.109 6.711 1 96.69 535 ASN B O 1
ATOM 8273 N N . CYS B 1 536 ? -10.391 -27.516 7.281 1 97.75 536 CYS B N 1
ATOM 8274 C CA . CYS B 1 536 ? -9.234 -28.266 6.812 1 97.75 536 CYS B CA 1
ATOM 8275 C C . CYS B 1 536 ? -9.07 -29.562 7.605 1 97.75 536 CYS B C 1
ATOM 8277 O O . CYS B 1 536 ? -8.453 -30.516 7.121 1 97.75 536 CYS B O 1
ATOM 8279 N N . VAL B 1 537 ? -9.656 -29.625 8.773 1 97.06 537 VAL B N 1
ATOM 8280 C CA . VAL B 1 537 ? -9.57 -30.828 9.594 1 97.06 537 VAL B CA 1
ATOM 8281 C C . VAL B 1 537 ? -10.281 -31.984 8.883 1 97.06 537 VAL B C 1
ATOM 8283 O O . VAL B 1 537 ? -9.891 -33.156 9.031 1 97.06 537 VAL B O 1
ATOM 8286 N N . LEU B 1 538 ? -11.289 -31.672 8.055 1 97.75 538 LEU B N 1
ATOM 8287 C CA . LEU B 1 538 ? -12.062 -32.688 7.344 1 97.75 538 LEU B CA 1
ATOM 8288 C C . LEU B 1 538 ? -11.211 -33.406 6.297 1 97.75 538 LEU B C 1
ATOM 8290 O O . LEU B 1 538 ? -11.562 -34.469 5.82 1 97.75 538 LEU B O 1
ATOM 8294 N N . PHE B 1 539 ? -10.102 -32.812 5.914 1 97.88 539 PHE B N 1
ATOM 8295 C CA . PHE B 1 539 ? -9.312 -33.312 4.797 1 97.88 539 PHE B CA 1
ATOM 8296 C C . PHE B 1 539 ? -7.949 -33.781 5.273 1 97.88 539 PHE B C 1
ATOM 8298 O O . PHE B 1 539 ? -7.117 -34.219 4.469 1 97.88 539 PHE B O 1
ATOM 8305 N N . LYS B 1 540 ? -7.68 -33.75 6.555 1 95.56 540 LYS B N 1
ATOM 8306 C CA . LYS B 1 540 ? -6.363 -34.031 7.121 1 95.56 540 LYS B CA 1
ATOM 8307 C C . LYS B 1 540 ? -5.883 -35.406 6.727 1 95.56 540 LYS B C 1
ATOM 8309 O O . LYS B 1 540 ? -4.75 -35.562 6.277 1 95.56 540 LYS B O 1
ATOM 8314 N N . ASP B 1 541 ? -6.723 -36.438 6.863 1 94.06 541 ASP B N 1
ATOM 8315 C CA . ASP B 1 541 ? -6.344 -37.812 6.566 1 94.06 541 ASP B CA 1
ATOM 8316 C C . ASP B 1 541 ? -6 -37.969 5.09 1 94.06 541 ASP B C 1
ATOM 8318 O O . ASP B 1 541 ? -5.008 -38.625 4.75 1 94.06 541 ASP B O 1
ATOM 8322 N N . ALA B 1 542 ? -6.84 -37.438 4.266 1 94.38 542 ALA B N 1
ATOM 8323 C CA . ALA B 1 542 ? -6.594 -37.531 2.83 1 94.38 542 ALA B CA 1
ATOM 8324 C C . ALA B 1 542 ? -5.266 -36.875 2.459 1 94.38 542 ALA B C 1
ATOM 8326 O O . ALA B 1 542 ? -4.5 -37.406 1.658 1 94.38 542 ALA B O 1
ATOM 8327 N N . LEU B 1 543 ? -4.98 -35.688 3.004 1 93.69 543 LEU B N 1
ATOM 8328 C CA . LEU B 1 543 ? -3.734 -34.969 2.73 1 93.69 543 LEU B CA 1
ATOM 8329 C C . LEU B 1 543 ? -2.533 -35.812 3.17 1 93.69 543 LEU B C 1
ATOM 8331 O O . LEU B 1 543 ? -1.511 -35.844 2.48 1 93.69 543 LEU B O 1
ATOM 8335 N N . ASP B 1 544 ? -2.688 -36.5 4.281 1 91.12 544 ASP B N 1
ATOM 8336 C CA . ASP B 1 544 ? -1.614 -37.344 4.766 1 91.12 544 ASP B CA 1
ATOM 8337 C C . ASP B 1 544 ? -1.387 -38.531 3.818 1 91.12 544 ASP B C 1
ATOM 8339 O O . ASP B 1 544 ? -0.245 -38.938 3.572 1 91.12 544 ASP B O 1
ATOM 8343 N N . ILE B 1 545 ? -2.48 -39.125 3.334 1 90.56 545 ILE B N 1
ATOM 8344 C CA . ILE B 1 545 ? -2.373 -40.25 2.412 1 90.56 545 ILE B CA 1
ATOM 8345 C C . ILE B 1 545 ? -1.699 -39.781 1.119 1 90.56 545 ILE B C 1
ATOM 8347 O O . ILE B 1 545 ? -0.847 -40.5 0.577 1 90.56 545 ILE B O 1
ATOM 8351 N N . TYR B 1 546 ? -2.037 -38.625 0.615 1 89 546 TYR B N 1
ATOM 8352 C CA . TYR B 1 546 ? -1.445 -38.125 -0.614 1 89 546 TYR B CA 1
ATOM 8353 C C . TYR B 1 546 ? 0.061 -37.938 -0.463 1 89 546 TYR B C 1
ATOM 8355 O O . TYR B 1 546 ? 0.811 -38.094 -1.429 1 89 546 TYR B O 1
ATOM 8363 N N . GLU B 1 547 ? 0.478 -37.594 0.669 1 86.88 547 GLU B N 1
ATOM 8364 C CA . GLU B 1 547 ? 1.908 -37.438 0.896 1 86.88 547 GLU B CA 1
ATOM 8365 C C . GLU B 1 547 ? 2.664 -38.75 0.741 1 86.88 547 GLU B C 1
ATOM 8367 O O . GLU B 1 547 ? 3.836 -38.75 0.361 1 86.88 547 GLU B O 1
ATOM 8372 N N . LYS B 1 548 ? 2.002 -39.812 1.107 1 77.25 548 LYS B N 1
ATOM 8373 C CA . LYS B 1 548 ? 2.627 -41.125 1.004 1 77.25 548 LYS B CA 1
ATOM 8374 C C . LYS B 1 548 ? 2.652 -41.594 -0.444 1 77.25 548 LYS B C 1
ATOM 8376 O O . LYS B 1 548 ? 3.543 -42.375 -0.835 1 77.25 548 LYS B O 1
ATOM 8381 N N . TYR B 1 549 ? 1.662 -41.188 -1.215 1 63.47 549 TYR B N 1
ATOM 8382 C CA . TYR B 1 549 ? 1.554 -41.625 -2.592 1 63.47 549 TYR B CA 1
ATOM 8383 C C . TYR B 1 549 ? 2.254 -40.688 -3.549 1 63.47 549 TYR B C 1
ATOM 8385 O O . TYR B 1 549 ? 2.5 -41.031 -4.707 1 63.47 549 TYR B O 1
ATOM 8393 N N . THR B 1 550 ? 2.367 -39.375 -3.293 1 57.03 550 THR B N 1
ATOM 8394 C CA . THR B 1 550 ? 2.998 -38.375 -4.176 1 57.03 550 THR B CA 1
ATOM 8395 C C . THR B 1 550 ? 4.383 -38.875 -4.605 1 57.03 550 THR B C 1
ATOM 8397 O O . THR B 1 550 ? 4.906 -38.406 -5.629 1 57.03 550 THR B O 1
ATOM 8400 N N . GLY B 1 551 ? 5.008 -39.844 -4.062 1 47.88 551 GLY B N 1
ATOM 8401 C CA . GLY B 1 551 ? 6.238 -40.469 -4.539 1 47.88 551 GLY B CA 1
ATOM 8402 C C . GLY B 1 551 ? 6.004 -41.688 -5.406 1 47.88 551 GLY B C 1
ATOM 8403 O O . GLY B 1 551 ? 6.941 -42.219 -5.992 1 47.88 551 GLY B O 1
ATOM 8404 N N . SER B 1 552 ? 4.754 -42.25 -5.453 1 42.22 552 SER B N 1
ATOM 8405 C CA . SER B 1 552 ? 4.598 -43.562 -6.055 1 42.22 552 SER B CA 1
ATOM 8406 C C . SER B 1 552 ? 3.432 -43.594 -7.035 1 42.22 552 SER B C 1
ATOM 8408 O O . SER B 1 552 ? 2.943 -44.688 -7.395 1 42.22 552 SER B O 1
ATOM 8410 N N . ALA B 1 553 ? 3.029 -42.5 -7.773 1 43.5 553 ALA B N 1
ATOM 8411 C CA . ALA B 1 553 ? 1.883 -42.844 -8.609 1 43.5 553 ALA B CA 1
ATOM 8412 C C . ALA B 1 553 ? 2.332 -43.281 -10 1 43.5 553 ALA B C 1
ATOM 8414 O O . ALA B 1 553 ? 3.314 -42.781 -10.539 1 43.5 553 ALA B O 1
#

Solvent-accessible surface area (backbone atoms only — not comparable to full-atom values): 55451 Å² total; per-residue (Å²): 131,83,75,78,80,72,76,75,63,80,73,68,74,75,64,76,60,72,64,71,71,75,74,69,72,65,44,66,36,63,42,91,41,32,42,36,34,25,38,71,42,78,47,91,51,33,91,40,39,22,37,32,36,19,37,39,64,51,28,37,72,54,52,80,76,44,76,68,44,71,44,71,70,49,91,61,71,41,84,13,70,48,76,57,41,27,30,60,63,41,83,62,81,44,77,57,34,33,40,46,65,51,45,57,66,71,72,39,86,73,67,58,62,31,76,69,11,46,24,32,29,39,20,15,45,61,63,82,52,28,86,74,29,21,31,21,40,38,41,35,49,23,47,71,41,10,29,64,46,25,89,61,70,49,45,48,46,7,33,73,52,64,23,24,30,34,25,30,32,43,46,22,14,7,37,29,14,32,69,53,7,32,40,41,43,86,86,46,62,60,80,55,19,43,32,22,60,51,37,48,51,46,46,47,51,44,40,56,72,31,27,57,48,53,46,15,17,47,80,35,19,18,40,33,12,33,38,39,12,4,23,46,47,47,35,48,29,48,45,29,35,88,43,94,75,50,80,45,51,23,39,31,21,39,41,38,48,38,44,42,25,72,68,24,48,32,38,31,66,81,57,31,61,46,46,50,38,34,38,57,63,66,64,52,78,61,95,48,52,64,60,49,59,61,69,46,57,66,70,57,44,33,52,35,9,48,72,46,63,19,69,47,54,58,43,52,39,65,53,61,31,54,66,54,47,50,58,27,52,68,69,58,58,30,43,86,44,24,35,43,37,33,34,44,73,28,26,12,44,52,47,32,16,80,81,33,47,60,69,59,47,30,69,73,72,54,34,75,90,58,28,50,74,68,53,50,52,50,50,52,58,58,52,61,69,42,84,89,42,81,46,50,33,44,47,50,16,53,50,44,20,38,61,61,34,44,38,28,46,52,51,49,50,50,40,38,25,72,63,71,35,58,28,34,44,39,34,42,38,56,68,62,34,90,72,44,63,74,91,48,51,81,30,50,30,24,57,64,49,70,57,52,46,57,45,48,54,56,70,32,47,63,88,41,82,61,24,65,53,56,48,52,51,54,46,23,25,45,44,42,54,51,46,30,54,37,41,20,45,71,34,34,82,44,38,56,46,58,54,41,36,78,42,93,44,56,56,32,14,29,26,32,34,22,40,48,92,91,40,81,39,21,27,49,27,56,35,52,45,66,70,75,49,54,70,40,69,81,43,47,67,34,36,54,51,31,57,69,40,37,65,65,69,132,81,76,78,83,71,77,78,64,80,74,70,70,75,65,76,59,74,66,70,70,75,73,71,71,66,44,67,36,64,41,91,42,32,42,34,35,26,38,70,43,76,45,92,51,34,91,37,40,22,39,32,35,19,39,39,66,52,28,37,71,53,52,80,74,45,76,70,45,71,44,72,70,50,91,61,70,40,84,12,70,48,76,60,43,26,29,63,63,44,83,61,81,42,78,57,34,33,41,46,66,52,46,57,67,72,73,40,87,73,66,59,62,32,73,67,13,46,25,32,27,41,21,15,44,60,64,82,51,28,85,75,29,21,30,20,42,39,40,35,50,25,46,70,40,12,28,65,46,24,87,62,69,48,45,47,46,6,33,73,53,64,22,24,29,34,24,31,30,44,47,24,14,9,35,31,14,30,66,53,7,32,42,41,42,86,87,46,61,61,80,56,19,45,35,22,60,51,37,48,51,45,47,48,51,45,40,56,71,32,27,57,48,54,47,15,18,48,82,34,20,18,41,32,12,34,37,40,11,4,22,44,46,46,35,49,30,50,46,28,34,88,42,94,74,49,81,46,51,23,40,30,22,40,39,40,46,38,45,45,25,74,68,23,48,34,38,32,67,81,58,32,61,46,45,50,38,34,38,56,64,66,63,51,79,61,97,48,54,64,60,50,58,61,68,46,57,66,70,57,43,37,52,37,8,49,71,45,63,17,70,47,53,57,45,55,38,65,53,60,33,54,65,53,48,50,57,27,50,68,70,58,58,30,46,86,45,24,36,43,35,32,34,43,74,28,26,12,46,51,46,31,16,79,81,32,46,60,68,58,47,32,70,71,71,53,34,76,91,55,30,51,72,67,54,49,52,49,50,52,57,58,52,60,69,41,86,90,43,81,47,50,33,44,47,50,15,54,52,42,19,39,62,62,36,45,38,28,47,52,51,49,49,50,41,38,25,73,64,72,34,56,28,35,44,39,34,44,39,57,67,62,35,90,70,44,65,74,90,48,51,8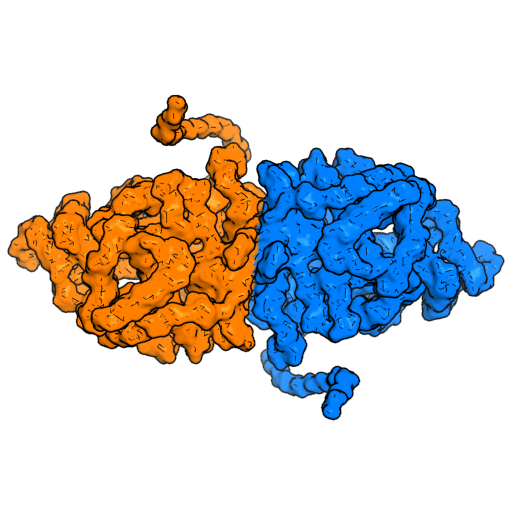1,29,52,31,23,56,62,48,67,58,53,46,55,47,50,54,54,72,29,43,66,88,40,81,61,23,64,52,55,49,52,52,55,46,21,25,45,43,42,54,52,46,31,53,36,41,20,45,70,35,35,81,44,38,56,44,60,54,41,36,78,41,94,46,55,57,31,15,29,27,33,34,24,39,49,92,92,41,82,39,20,28,48,28,57,35,52,44,64,69,76,48,52,68,38,69,81,43,44,66,33,36,54,52,31,57,68,39,36,65,66,67

Radius of gyration: 32.47 Å; Cα contacts (8 Å, |Δi|>4): 2570; chains: 2; bounding box: 72×103×84 Å

Organism: Metarhizium robertsii (strain ARSEF 23 / ATCC MYA-3075) (NCBI:txid655844)

Secondary structure (DSSP, 8-state):
----SS--------------S------EEEETTEEEE-EEEPPTT-SSPEEEEEEEESSPPPPTTS---PPPP-SSPEE-SS--PBPP------SSS--HHHIIIII-----B-S---EEEEEEE-S--BTT-EEEEEEE--STTTS--S----HHHHHHH--EEEEE------SSS--SS----TTS-GGGS-HHHHHHHHHHHHHHHHGGGGTEEEEEEEEEEETHHHHHHHHHHHHTTT-SS-S-SEEEEES--SSSSGGG--B-TT--HHHHHHHHHHT--SS-HHHHHHHS-HHHHHHHHHHHT-----B--SSSS-S-HHHHHHHT-S----EEEEEETTGGGGTS-TT--HHHHHHHHS-TTT--HHHHHHHHHHHTTSTT--SHHHHHHHHHIIIIIIHHHHHHHHHHHHTT--EEEEEEE---GGGS-GGGGGG-S-TTHHHHHHHHHHH--TTSTTGGGS-HHHHHHHHHHHHHHHHHHH-GGG-SSSPPTTSTTTTS-EEEEE-BTTB--SEEEEE-HHHHTGGGGGGHHHHHHHHHHTTT-/----S---------------S------EEEETTEEEE-EEEPPTT-SSPEEEEEEEESSPPPPTTS---PPPP-SSPEE-SS--PBPP------SSS--HHHIIIII-----B-S---EEEEEEE-S--BTT-EEEEEEE--STTTS--S----HHHHHHH--EEEEE------STT--SS----TTS-GGGS-HHHHHHHHHHHHHHHHGGGGTEEEEEEEEEEETHHHHHHHHHHHHTTT-SS-S-SEEEEES--SSSSGGG--B-TT--HHHHHHHHHHT--SS-HHHHHHHS-HHHHHHHHHHHT-----B--SSSS-S-HHHHHHHT-S----EEEEEETTGGGGTS-TT--HHHHHHHTS-TTT--HHHHHHHHHHHTTSTT--SHHHHHHHHHIIIIIIHHHHHHHHHHHHTT--EEEEEEE---GGGS-GGGGGG-S-TTHHHHHHHHHHH--TTSTTGGGS-HHHHHHHHHHHHHHHHHHH-GGG-SSSPPTTSTTTTS-EEEEE-BTTB--EEEEEE-HHHHTGGGGGGHHHHHHHHHHTTT-

Sequence (1106 aa):
MKLPVACIVLLQAATSGAIPASHDAAPTATIDSGLIFGVATQLPGAPGPVNKFLGIPYAEKPERFTLSKPPKRWSSPKNTTAFGPSCYQLVPDSDVGPGKDLLDGLFNQHPPQSEDCLLINAFAPTPSGPASGRPVVVFIPGGGWQMGNGQLDLSGFAGYEDIVAFAFNYRTNIRVRAVFGFPNSGELPVQQRNLGLYDQQLALEWVQKNAKAFGGDASKVTIWGESAGSLSVDIHMHAYANVTKPPFRGAIMSSGEFSFGLLGTTAAPNNTKAWDSVVKEAGCKGASTIDCLRTMPAEKLVNITQKAGAIFIPIEDNRAVPAGRASAWRQGNLAKVPILAGTIAQEGRALVNRNISLDRFNEAYLFEPFFSNEQRDEIYAQYRKLPGLKTDFDLAAAIYTDFLWQCPMQKLTQVSASIHNPTWRYYFNMSIVDRLPSEYSYLGKFHGSDLLLLVISPTYDDSTAAGALLTPLLSTFANYFRGAIGRFVRNPGGGPGWPMVGSSFRPWDVVTLGDVGSAHTAGATPVNQTAVDKNCVLFKDALDIYEKYTGSAMKLPVACIVLLQAATSGAIPASHDAAPTATIDSGLIFGVATQLPGAPGPVNKFLGIPYAEKPERFTLSKPPKRWSSPKNTTAFGPSCYQLVPDSDVGPGKDLLDGLFNQHPPQSEDCLLINAFAPTPSGPASGRPVVVFIPGGGWQMGNGQLDLSGFAGYEDIVAFAFNYRTNIRVRAVFGFPNSGELPVQQRNLGLYDQQLALEWVQKNAKAFGGDASKVTIWGESAGSLSVDIHMHAYANVTKPPFRGAIMSSGEFSFGLLGTTAAPNNTKAWDSVVKEAGCKGASTIDCLRTMPAEKLVNITQKAGAIFIPIEDNRAVPAGRASAWRQGNLAKVPILAGTIAQEGRALVNRNISLDRFNEAYLFEPFFSNEQRDEIYAQYRKLPGLKTDFDLAAAIYTDFLWQCPMQKLTQVSASIHNPTWRYYFNMSIVDRLPSEYSYLGKFHGSDLLLLVISPTYDDSTAAGALLTPLLSTFANYFRGAIGRFVRNPGGGPGWPMVGSSFRPWDVVTLGDVGSAHTAGATPVNQTAVDKNCVLFKDALDIYEKYTGSA

Nearest PDB structures (foldseek):
  7x8l-assembly1_A  TM=7.651E-01  e=3.473E-30  Altericroceibacterium indicum
  1f6w-assembly1_A  TM=7.601E-01  e=2.486E-29  Homo sapiens
  6h0t-assembly1_A  TM=7.621E-01  e=4.792E-29  Homo sapiens
  6h1a-assembly1_A  TM=7.421E-01  e=2.129E-28  Homo sapiens
  2bce-assembly1_A  TM=7.592E-01  e=1.004E-27  Bos taurus

pLDDT: mean 87.55, std 17.12, range [20.02, 98.94]